Protein AF-0000000076070068 (afdb_homodimer)

InterPro domains:
  IPR001902 SLC26A/SulP transporter [PTHR11814] (1-455)
  IPR002645 STAS domain [PF01740] (299-449)
  IPR002645 STAS domain [PS50801] (297-455)
  IPR011547 SLC26A/SulP transporter domain [PF00916] (12-247)
  IPR036513 STAS domain superfamily [G3DSA:3.30.750.24] (281-458)
  IPR036513 STAS domain superfamily [SSF52091] (298-450)

pLDDT: mean 74.79, std 18.37, range [27.09, 94.5]

Foldseek 3Di:
DQPDDDDQDDFFQRLVVSVVRCVVCVVVGQPLLVVLLVVLLCVLLVVVVCCVVVVPPPVALDPVLVVSQLVQLVCCVVVVCCVPRVFDAPAAQAADAADFADADCVCPPVCPVVVVLVLLLQLVQQVVLCCLLCVPVVDDDDSVVVSVVLVVVCVVCSRRPDDRDHDDNLVSLSCVVSVPDDPVVVVVVVVVVNCCRHPVVVSRNSGGVSSVVSSSVSSCVVVVCVVVCLVVLCVVDVLSNVLVVQLVVSCNRTRNSRSSVSSVVSVVVSVLVCQQVWAKAKFAAQDFDSPSDRVVLPDVRHHDLAEIEMETQEACEPSHLVVVVVNCCVRAPFLVLLVVLVPPDDCPVPDDDDDLVCVLAPPCDPPDDTPSCVVSSSNPNYAEYEYECQNHPAYDPSNLVSVLVRQVRCVVSNHHYAYECDDPRHVVRCVVNCVCVVPPPVRYYHHPVVNVCVVPVVPPDDHRPPDDPVVSVVD/DQPDDDDQDDFFQRLVVSVVRCVVCSVVGQVLLVVLLVVLLCVLLVVVVCCVVVVPPPVALDPVLVVSQLVQLVCCVVVVCCVPRVFDAPAAQAADAAQFADADCVVPPVCPVVVVLVLLLQLVQQVVLCCLLCVPVVDDDDSVVVSVVLVVVCVVCSRRVDDRDHDDNLVSQSCVVSVPDDPVVVVVVVVVVNVCRHPVVVSRNSGGVSSVVSSSVSSCVVVVCVVVCLVVLCVVDVLSNVLVVQLVVSCNRTRNSRSVVSSVVSVVVSVLVCLQVWAKFKFAAQFFDRPRDRVVLPDVRHHDLAEIEMETQEAQEPSHLVVVVVNCCVRQPFLVLLVVLVPLDDCPVPDDDDDLVCVLAAPCDPPDHGPSCVVSSSNPNYAEYEYECQNHPAYDPSNLVSVLVRQVRCVVSNHHYAYECDDPRHVVRCVVNCVCVVPPPVRYYHHPVVNVCVVPVVPPPRHNPDDDPVVSVVD

Radius of gyration: 36.76 Å; Cα contacts (8 Å, |Δi|>4): 1183; chains: 2; bounding box: 88×101×94 Å

Secondary structure (DSSP, 8-state):
-----PPPPPSTTHHHHHHHHHHHTGGG--HHHHHHHHHHHHHHHHHHHHHHHTT---SS---HHHHHHHHHHHHHHHHTHHHHH---B------SPPPP-PPP-TTHHHHHHHHHHHHHHHHHHHHHHHHHHHHHHT----HHHHHHHHHHHHHHHGGGTPPPP---HHHHHHHHHTT--STHHHHHHHHHHHHIIIIIGGGGGG-BHHHHHHHHHHHTHHHHGGGGGHHHHHHH-HHHHHHHHHHHHHHHHT-HHHHHHHHHHHHHHHHHHHHHSPPEEEEEEETTEEE---TTS----B--TTEEEEEESS-B-TTTHHHHHHHHHHHS--HHHHHHHHTS--GGGS-S---TTHHHH----SSS-----HHHHHHHH--EEEEE-TT---B-HHHHHHHHHHHHHHHHTT-EEEEES--HHHHHHHHHTTHHHHS-GGGEESSHHHHHHHH-GGGG-S------HHHHHT-/-----PPPPPSTTHHHHHHHHHHHTGGG--HHHHHHHHHHHHHHHHHHHHHHHTT---SS---HHHHHHHHHHHHHHHHTHHHHH---B------SPPPP-PPP-TTHHHHHHHHHHHHHHHHHHHHHHHHHHHHHHT----HHHHHHHHHHHHHHHGGGTPPPP---HHHHHHHHHTT--STHHHHHHHHHHHHIIIIIGGGGGG-BHHHHHHHHHHHTHHHHGGGGGHHHHHHH-HHHHHHHHHHHHHHHHT-HHHHHHHHHHHHHHHHHHHHHSPPEEEEEEETTEEE---TTS----B--TTEEEEEESS-B-TTTHHHHHHHHHHHS--HHHHHHHHTS--GGGS-S---TTSTTT----SSS-----HHHHHHHH--EEEEE-TT---B-HHHHHHHHHHHHHHHHTT-EEEEES--HHHHHHHHHTTHHHHS-GGGEESSHHHHHHHH-GGGG-S------HHHHHT-

Organism: Mytilus edulis (NCBI:txid6550)

Nearest PDB structures (foldseek):
  7v75-assembly1_A-2  TM=8.461E-01  e=2.800E-29  Homo sapiens
  8sh3-assembly1_C  TM=8.702E-01  e=3.442E-26  Sus scrofa
  8opq-assembly1_B  TM=8.425E-01  e=1.934E-25  Homo sapiens
  7ch1-assembly1_B  TM=8.127E-01  e=8.816E-25  Homo sapiens
  7xuh-assembly1_A  TM=8.187E-01  e=2.382E-24  Homo sapiens

Solvent-accessible surface area (backbone atoms only — not comparable to full-atom values): 51352 Å² total; per-residue (Å²): 63,45,68,64,87,71,78,84,62,83,62,80,21,28,55,50,51,50,48,50,49,47,62,70,46,50,84,62,46,31,65,45,18,36,49,46,11,52,53,47,32,51,53,52,53,50,48,50,51,48,40,64,70,56,60,57,67,55,92,62,70,71,63,58,67,58,53,51,49,52,50,42,22,51,47,28,59,76,61,36,32,47,80,74,47,61,30,53,47,61,38,89,53,80,68,59,82,76,73,73,42,82,72,81,68,83,68,45,78,79,40,46,64,57,48,52,52,48,52,50,50,33,48,49,46,36,53,52,42,47,48,64,59,19,70,78,64,76,51,86,77,62,64,69,59,50,50,52,52,52,51,51,50,49,59,59,35,42,27,54,76,51,71,89,76,58,65,52,57,41,60,54,47,48,38,50,74,57,62,61,84,58,76,59,58,55,55,53,51,50,51,50,49,52,45,28,33,66,72,46,31,70,66,50,25,39,27,44,46,16,44,55,45,23,52,49,54,60,37,40,51,66,64,56,52,56,62,71,47,45,65,41,31,45,57,31,29,56,62,55,33,49,32,52,49,50,22,52,51,34,27,51,52,32,27,60,72,58,7,52,52,49,27,51,52,43,50,53,50,43,56,56,50,51,44,50,66,38,56,66,34,51,44,31,44,21,94,46,46,84,41,79,29,51,73,85,53,71,59,77,32,52,64,53,65,38,45,47,35,38,32,42,48,29,49,33,25,72,87,24,22,66,54,48,52,51,43,48,40,72,77,39,71,44,44,69,54,33,56,62,48,62,68,48,81,73,60,80,80,56,81,89,77,75,53,86,74,51,56,50,70,62,64,71,67,87,77,59,87,76,73,76,42,58,64,51,45,49,35,66,46,44,41,34,38,34,40,36,27,53,32,24,57,39,46,33,71,52,17,50,51,46,50,52,49,52,46,51,49,27,44,74,62,64,26,48,68,30,39,16,33,58,36,71,58,30,50,46,19,40,55,47,65,46,49,55,78,80,36,67,70,83,36,55,32,68,36,67,63,56,44,46,39,72,74,39,70,82,70,71,74,71,77,56,61,84,77,61,68,69,71,58,69,74,100,64,43,66,64,88,73,78,86,64,83,62,81,22,30,56,48,51,50,50,51,50,47,63,71,46,51,82,60,46,32,65,43,18,36,49,47,13,50,52,48,33,50,53,53,54,49,47,50,51,48,42,65,69,56,61,57,67,56,89,65,68,72,64,58,67,58,52,50,50,52,49,43,22,52,48,27,59,76,60,37,32,48,80,74,47,61,29,55,46,62,39,88,51,80,70,62,81,76,74,73,42,82,71,81,68,83,68,44,77,79,40,46,64,58,48,51,53,49,52,48,49,34,48,50,45,36,51,51,41,47,49,63,59,19,70,78,64,75,52,85,78,61,65,68,58,49,50,52,52,50,51,51,51,48,59,59,33,40,27,52,76,50,72,91,76,59,66,51,58,42,59,53,46,49,38,51,74,58,61,62,84,58,75,59,59,56,55,52,50,50,51,49,48,52,44,27,34,66,72,47,32,69,67,50,24,40,27,44,46,17,44,56,45,22,52,50,54,61,38,40,52,66,63,56,52,55,62,71,46,46,63,41,30,45,56,32,30,55,62,55,32,48,32,52,48,50,21,51,51,36,25,52,51,34,28,59,70,59,8,52,51,49,27,52,53,42,50,52,48,43,58,56,50,50,44,50,66,38,56,65,32,51,47,30,43,21,93,43,47,86,41,79,28,52,72,87,53,71,59,79,31,52,63,53,65,40,46,46,36,38,33,42,47,29,48,34,24,72,87,22,22,66,52,48,52,50,44,48,39,72,76,40,71,44,46,69,54,33,55,60,50,64,67,47,78,72,61,80,81,56,83,91,78,79,54,85,75,54,54,49,69,61,57,65,65,90,79,64,70,69,77,71,42,58,65,53,48,48,36,66,47,44,40,34,39,34,41,36,26,54,32,26,56,42,45,34,71,52,16,48,51,43,52,52,49,52,47,51,48,28,45,75,63,65,26,48,66,31,38,17,32,59,35,71,57,32,50,47,19,41,54,46,64,45,48,53,79,80,37,70,70,82,38,55,32,68,36,66,63,57,44,44,38,72,74,39,69,81,69,71,76,71,77,56,58,85,78,65,70,70,73,58,70,74,102

Sequence (950 aa):
MLGIQVLPRFGAGRLVYMYVDLFTEIKMTVLGDLTIALVTLVIILTYRIISNRYKIHLKFPIPLELLIVAIGIVASYFGKLESNYDVSVLGEVPVGFPIPSVPTFQRGSNMVTDCLIMALIIFIICVSTARTAGKKEKQYTDYNQELIAYGLCHVFSSFFSCFPQATSPPRTMTLKHLRAKTTFHAIFTVLIMALVILWIGQVFEFLPMAMIGAIVVASMTDLFTQFSELPKYWKVNRFDFFTWMITFLVSIFADLDYGSVTGIVFSFLSVVVQHQVAKGRTIGFSDKESVTFDEKRRIHVKEFPSVKVFMFDAPIIFANAEIFKDKLYRHVPKPQIKTEAVRLPSIDSVGSRTNESDYCDNLKVNGHVHVKNDKICSVAKLKHVVIDCQKVNYVDISGIDVLTEVMREYKEVEINVYFVNCSTRVRDALQASGFFTSFPKDHIFYDVFDALFAIDNSFLGTPLKISTVEEITKLMLGIQVLPRFGAGRLVYMYVDLFTEIKMTVLGDLTIALVTLVIILTYRIISNRYKIHLKFPIPLELLIVAIGIVASYFGKLESNYDVSVLGEVPVGFPIPSVPTFQRGSNMVTDCLIMALIIFIICVSTARTAGKKEKQYTDYNQELIAYGLCHVFSSFFSCFPQATSPPRTMTLKHLRAKTTFHAIFTVLIMALVILWIGQVFEFLPMAMIGAIVVASMTDLFTQFSELPKYWKVNRFDFFTWMITFLVSIFADLDYGSVTGIVFSFLSVVVQHQVAKGRTIGFSDKESVTFDEKRRIHVKEFPSVKVFMFDAPIIFANAEIFKDKLYRHVPKPQIKTEAVRLPSIDSVGSRTNESDYCDNLKVNGHVHVKNDKICSVAKLKHVVIDCQKVNYVDISGIDVLTEVMREYKEVEINVYFVNCSTRVRDALQASGFFTSFPKDHIFYDVFDALFAIDNSFLGTPLKISTVEEITKL

Structure (mmCIF, N/CA/C/O backbone):
data_AF-0000000076070068-model_v1
#
loop_
_entity.id
_entity.type
_entity.pdbx_description
1 polymer 'STAS domain-containing protein'
#
loop_
_atom_site.group_PDB
_atom_site.id
_atom_site.type_symbol
_atom_site.label_atom_id
_atom_site.label_alt_id
_atom_site.label_comp_id
_atom_site.label_asym_id
_atom_site.label_entity_id
_atom_site.label_seq_id
_atom_site.pdbx_PDB_ins_code
_atom_site.Cartn_x
_atom_site.Cartn_y
_atom_site.Cartn_z
_atom_site.occupancy
_atom_site.B_iso_or_equiv
_atom_site.auth_seq_id
_atom_site.auth_comp_id
_atom_site.auth_asym_id
_atom_site.auth_atom_id
_atom_site.pdbx_PDB_model_num
ATOM 1 N N . MET A 1 1 ? -28.891 31.875 5.887 1 74.88 1 MET A N 1
ATOM 2 C CA . MET A 1 1 ? -28.562 33.25 5.469 1 74.88 1 MET A CA 1
ATOM 3 C C . MET A 1 1 ? -29.641 33.812 4.555 1 74.88 1 MET A C 1
ATOM 5 O O . MET A 1 1 ? -29.906 35 4.574 1 74.88 1 MET A O 1
ATOM 9 N N . LEU A 1 2 ? -30.344 32.875 3.76 1 76 2 LEU A N 1
ATOM 10 C CA . LEU A 1 2 ? -31.328 33.344 2.785 1 76 2 LEU A CA 1
ATOM 11 C C . LEU A 1 2 ? -32.75 33.188 3.338 1 76 2 LEU A C 1
ATOM 13 O O . LEU A 1 2 ? -33.688 33.719 2.756 1 76 2 LEU A O 1
ATOM 17 N N . GLY A 1 3 ? -32.844 32.562 4.523 1 73.38 3 GLY A N 1
ATOM 18 C CA . GLY A 1 3 ? -34.156 32.375 5.137 1 73.38 3 GLY A CA 1
ATOM 19 C C . GLY A 1 3 ? -35 31.344 4.422 1 73.38 3 GLY A C 1
ATOM 20 O O . GLY A 1 3 ? -36.25 31.359 4.531 1 73.38 3 GLY A O 1
ATOM 21 N N . ILE A 1 4 ? -34.375 30.531 3.496 1 74.69 4 ILE A N 1
ATOM 22 C CA . ILE A 1 4 ? -35.094 29.531 2.734 1 74.69 4 ILE A CA 1
ATOM 23 C C . ILE A 1 4 ? -35.031 28.188 3.467 1 74.69 4 ILE A C 1
ATOM 25 O O . ILE A 1 4 ? -34 27.812 4.008 1 74.69 4 ILE A O 1
ATOM 29 N N . GLN A 1 5 ? -36.188 27.609 3.648 1 72.31 5 GLN A N 1
ATOM 30 C CA . GLN A 1 5 ? -36.219 26.281 4.25 1 72.31 5 GLN A CA 1
ATOM 31 C C . GLN A 1 5 ? -36.062 25.188 3.191 1 72.31 5 GLN A C 1
ATOM 33 O O . GLN A 1 5 ? -36.906 25.031 2.307 1 72.31 5 GLN A O 1
ATOM 38 N N . VAL A 1 6 ? -34.906 24.672 3.059 1 68.94 6 VAL A N 1
ATOM 39 C CA . VAL A 1 6 ? -34.656 23.594 2.115 1 68.94 6 VAL A CA 1
ATOM 40 C C . VAL A 1 6 ? -34.812 22.25 2.822 1 68.94 6 VAL A C 1
ATOM 42 O O . VAL A 1 6 ? -34.344 22.078 3.963 1 68.94 6 VAL A O 1
ATOM 45 N N . LEU A 1 7 ? -35.625 21.391 2.27 1 67.44 7 LEU A N 1
ATOM 46 C CA . LEU A 1 7 ? -35.812 20.062 2.836 1 67.44 7 LEU A CA 1
ATOM 47 C C . LEU A 1 7 ? -34.531 19.25 2.746 1 67.44 7 LEU A C 1
ATOM 49 O O . LEU A 1 7 ? -33.875 19.266 1.72 1 67.44 7 LEU A O 1
ATOM 53 N N . PRO A 1 8 ? -34.188 18.719 3.861 1 68.44 8 PRO A N 1
ATOM 54 C CA . PRO A 1 8 ? -32.969 17.906 3.854 1 68.44 8 PRO A CA 1
ATOM 55 C C . PRO A 1 8 ? -33.062 16.672 2.977 1 68.44 8 PRO A C 1
ATOM 57 O O . PRO A 1 8 ? -34.094 15.984 2.998 1 68.44 8 PRO A O 1
ATOM 60 N N . ARG A 1 9 ? -32.219 16.625 1.947 1 70.25 9 ARG A N 1
ATOM 61 C CA . ARG A 1 9 ? -32.188 15.438 1.11 1 70.25 9 ARG A CA 1
ATOM 62 C C . ARG A 1 9 ? -31.141 14.445 1.632 1 70.25 9 ARG A C 1
ATOM 64 O O . ARG A 1 9 ? -30.141 14.844 2.232 1 70.25 9 ARG A O 1
ATOM 71 N N . PHE A 1 10 ? -31.609 13.195 1.691 1 68.56 10 PHE A N 1
ATOM 72 C CA . PHE A 1 10 ? -30.719 12.148 2.174 1 68.56 10 PHE A CA 1
ATOM 73 C C . PHE A 1 10 ? -30.172 11.328 1.012 1 68.56 10 PHE A C 1
ATOM 75 O O . PHE A 1 10 ? -30.812 11.211 -0.031 1 68.56 10 PHE A O 1
ATOM 82 N N . GLY A 1 11 ? -28.891 10.977 1.1 1 67.06 11 GLY A N 1
ATOM 83 C CA . GLY A 1 11 ? -28.328 10.086 0.098 1 67.06 11 GLY A CA 1
ATOM 84 C C . GLY A 1 11 ? -27.141 10.68 -0.627 1 67.06 11 GLY A C 1
ATOM 85 O O . GLY A 1 11 ? -26.609 11.727 -0.228 1 67.06 11 GLY A O 1
ATOM 86 N N . ALA A 1 12 ? -26.734 9.961 -1.638 1 73.44 12 ALA A N 1
ATOM 87 C CA . ALA A 1 12 ? -25.609 10.398 -2.477 1 73.44 12 ALA A CA 1
ATOM 88 C C . ALA A 1 12 ? -25.984 11.641 -3.281 1 73.44 12 ALA A C 1
ATOM 90 O O . ALA A 1 12 ? -27.078 11.727 -3.836 1 73.44 12 ALA A O 1
ATOM 91 N N . GLY A 1 13 ? -25.172 12.773 -3.223 1 77 13 GLY A N 1
ATOM 92 C CA . GLY A 1 13 ? -25.375 14 -3.979 1 77 13 GLY A CA 1
ATOM 93 C C . GLY A 1 13 ? -26.188 15.031 -3.225 1 77 13 GLY A C 1
ATOM 94 O O . GLY A 1 13 ? -26.781 15.93 -3.834 1 77 13 GLY A O 1
ATOM 95 N N . ARG A 1 14 ? -26.375 14.805 -2.023 1 78.25 14 ARG A N 1
ATOM 96 C CA . ARG A 1 14 ? -27.203 15.664 -1.194 1 78.25 14 ARG A CA 1
ATOM 97 C C . ARG A 1 14 ? -26.828 17.125 -1.368 1 78.25 14 ARG A C 1
ATOM 99 O O . ARG A 1 14 ? -27.703 17.984 -1.478 1 78.25 14 ARG A O 1
ATOM 106 N N . LEU A 1 15 ? -25.609 17.359 -1.423 1 80.5 15 LEU A N 1
ATOM 107 C CA . LEU A 1 15 ? -25.156 18.75 -1.539 1 80.5 15 LEU A CA 1
ATOM 108 C C . LEU A 1 15 ? -25.547 19.344 -2.885 1 80.5 15 LEU A C 1
ATOM 110 O O . LEU A 1 15 ? -25.953 20.5 -2.959 1 80.5 15 LEU A O 1
ATOM 114 N N . VAL A 1 16 ? -25.422 18.547 -3.846 1 79.81 16 VAL A N 1
ATOM 115 C CA . VAL A 1 16 ? -25.781 19.016 -5.18 1 79.81 16 VAL A CA 1
ATOM 116 C C . VAL A 1 16 ? -27.281 19.328 -5.234 1 79.81 16 VAL A C 1
ATOM 118 O O . VAL A 1 16 ? -27.688 20.375 -5.758 1 79.81 16 VAL A O 1
ATOM 121 N N . TYR A 1 17 ? -27.984 18.438 -4.648 1 79.75 17 TYR A N 1
ATOM 122 C CA . TYR A 1 17 ? -29.438 18.656 -4.641 1 79.75 17 TYR A CA 1
ATOM 123 C C . TYR A 1 17 ? -29.797 19.875 -3.789 1 79.75 17 TYR A C 1
ATOM 125 O O . TYR A 1 17 ? -30.719 20.609 -4.113 1 79.75 17 TYR A O 1
ATOM 133 N N . MET A 1 18 ? -29.078 20.016 -2.719 1 80.44 18 MET A N 1
ATOM 134 C CA . MET A 1 18 ? -29.312 21.188 -1.867 1 80.44 18 MET A CA 1
ATOM 135 C C . MET A 1 18 ? -29.062 22.484 -2.633 1 80.44 18 MET A C 1
ATOM 137 O O . MET A 1 18 ? -29.812 23.438 -2.506 1 80.44 18 MET A O 1
ATOM 141 N N . TYR A 1 19 ? -28.078 22.453 -3.445 1 81.69 19 TYR A N 1
ATOM 142 C CA . TYR A 1 19 ? -27.766 23.641 -4.227 1 81.69 19 TYR A CA 1
ATOM 143 C C . TYR A 1 19 ? -28.812 23.875 -5.301 1 81.69 19 TYR A C 1
ATOM 145 O O . TYR A 1 19 ? -29.188 25.016 -5.57 1 81.69 19 TYR A O 1
ATOM 153 N N . VAL A 1 20 ? -29.203 22.797 -5.863 1 81.69 20 VAL A N 1
ATOM 154 C CA . VAL A 1 20 ? -30.25 22.938 -6.875 1 81.69 20 VAL A CA 1
ATOM 155 C C . VAL A 1 20 ? -31.516 23.5 -6.238 1 81.69 20 VAL A C 1
ATOM 157 O O . VAL A 1 20 ? -32.156 24.391 -6.793 1 81.69 20 VAL A O 1
ATOM 160 N N . ASP A 1 21 ? -31.797 23 -5.102 1 81.19 21 ASP A N 1
ATOM 161 C CA . ASP A 1 21 ? -32.969 23.484 -4.391 1 81.19 21 ASP A CA 1
ATOM 162 C C . ASP A 1 21 ? -32.812 24.953 -3.988 1 81.19 21 ASP A C 1
ATOM 164 O O . ASP A 1 21 ? -33.75 25.734 -4.07 1 81.19 21 ASP A O 1
ATOM 168 N N . LEU A 1 22 ? -31.703 25.297 -3.58 1 82.12 22 LEU A N 1
ATOM 169 C CA . LEU A 1 22 ? -31.422 26.656 -3.16 1 82.12 22 LEU A CA 1
ATOM 170 C C . LEU A 1 22 ? -31.562 27.625 -4.332 1 82.12 22 LEU A C 1
ATOM 172 O O . LEU A 1 22 ? -32.156 28.703 -4.184 1 82.12 22 LEU A O 1
ATOM 176 N N . PHE A 1 23 ? -31.094 27.203 -5.441 1 85.31 23 PHE A N 1
ATOM 177 C CA . PHE A 1 23 ? -31.141 28.094 -6.598 1 85.31 23 PHE A CA 1
ATOM 178 C C . PHE A 1 23 ? -32.562 28.156 -7.176 1 85.31 23 PHE A C 1
ATOM 180 O O . PHE A 1 23 ? -32.969 29.172 -7.727 1 85.31 23 PHE A O 1
ATOM 187 N N . THR A 1 24 ? -33.219 27.062 -7.027 1 81.94 24 THR A N 1
ATOM 188 C CA . THR A 1 24 ? -34.594 27.047 -7.508 1 81.94 24 THR A CA 1
ATOM 189 C C . THR A 1 24 ? -35.5 27.922 -6.621 1 81.94 24 THR A C 1
ATOM 191 O O . THR A 1 24 ? -36.406 28.578 -7.109 1 81.94 24 THR A O 1
ATOM 194 N N . GLU A 1 25 ? -35.156 27.938 -5.359 1 82.94 25 GLU A N 1
ATOM 195 C CA . GLU A 1 25 ? -35.969 28.688 -4.422 1 82.94 25 GLU A CA 1
ATOM 196 C C . GLU A 1 25 ? -35.375 30.047 -4.094 1 82.94 25 GLU A C 1
ATOM 198 O O . GLU A 1 25 ? -35.719 30.688 -3.102 1 82.94 25 GLU A O 1
ATOM 203 N N . ILE A 1 26 ? -34.5 30.484 -4.871 1 84.56 26 ILE A N 1
ATOM 204 C CA . ILE A 1 26 ? -33.75 31.703 -4.598 1 84.56 26 ILE A CA 1
ATOM 205 C C . ILE A 1 26 ? -34.719 32.875 -4.574 1 84.56 26 ILE A C 1
ATOM 207 O O . ILE A 1 26 ? -34.5 33.875 -3.871 1 84.56 26 ILE A O 1
ATOM 211 N N . LYS A 1 27 ? -35.875 32.75 -5.23 1 81.81 27 LYS A N 1
ATOM 212 C CA . LYS A 1 27 ? -36.844 33.812 -5.309 1 81.81 27 LYS A CA 1
ATOM 213 C C . LYS A 1 27 ? -37.594 34 -3.979 1 81.81 27 LYS A C 1
ATOM 215 O O . LYS A 1 27 ? -38.125 35.062 -3.707 1 81.81 27 LYS A O 1
ATOM 220 N N . MET A 1 28 ? -37.5 33 -3.137 1 82.25 28 MET A N 1
ATOM 221 C CA . MET A 1 28 ? -38.188 33.062 -1.851 1 82.25 28 MET A CA 1
ATOM 222 C C . MET A 1 28 ? -37.281 33.656 -0.776 1 82.25 28 MET A C 1
ATOM 224 O O . MET A 1 28 ? -37.594 33.562 0.415 1 82.25 28 MET A O 1
ATOM 228 N N . THR A 1 29 ? -36.25 34.25 -1.244 1 87.5 29 THR A N 1
ATOM 229 C CA . THR A 1 29 ? -35.312 34.844 -0.298 1 87.5 29 THR A CA 1
ATOM 230 C C . THR A 1 29 ? -35.938 36 0.461 1 87.5 29 THR A C 1
ATOM 232 O O . THR A 1 29 ? -36.625 36.844 -0.132 1 87.5 29 THR A O 1
ATOM 235 N N . VAL A 1 30 ? -35.812 35.938 1.804 1 88 30 VAL A N 1
ATOM 236 C CA . VAL A 1 30 ? -36.281 37.031 2.652 1 88 30 VAL A CA 1
ATOM 237 C C . VAL A 1 30 ? -35.25 38.125 2.717 1 88 30 VAL A C 1
ATOM 239 O O . VAL A 1 30 ? -34.125 37.906 3.205 1 88 30 VAL A O 1
ATOM 242 N N . LEU A 1 31 ? -35.531 39.25 2.291 1 88.81 31 LEU A N 1
ATOM 243 C CA . LEU A 1 31 ? -34.594 40.344 2.188 1 88.81 31 LEU A CA 1
ATOM 244 C C . LEU A 1 31 ? -34.062 40.75 3.561 1 88.81 31 LEU A C 1
ATOM 246 O O . LEU A 1 31 ? -32.906 41.156 3.684 1 88.81 31 LEU A O 1
ATOM 250 N N . GLY A 1 32 ? -34.938 40.594 4.551 1 89.06 32 GLY A N 1
ATOM 251 C CA . GLY A 1 32 ? -34.469 40.875 5.906 1 89.06 32 GLY A CA 1
ATOM 252 C C . GLY A 1 32 ? -33.344 39.969 6.363 1 89.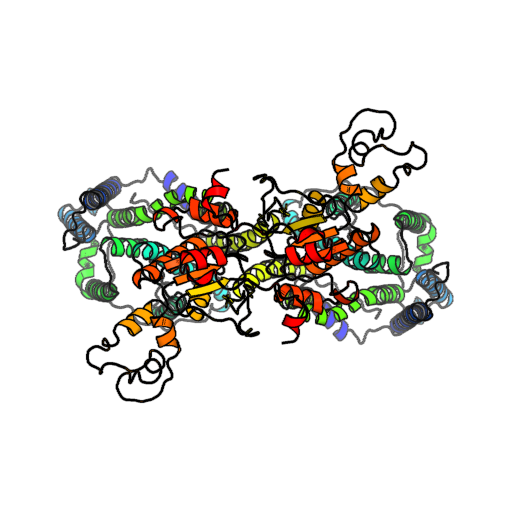06 32 GLY A C 1
ATOM 253 O O . GLY A 1 32 ? -32.344 40.438 6.875 1 89.06 32 GLY A O 1
ATOM 254 N N . ASP A 1 33 ? -33.531 38.75 6.094 1 91.81 33 ASP A N 1
ATOM 255 C CA . ASP A 1 33 ? -32.531 37.781 6.473 1 91.81 33 ASP A CA 1
ATOM 256 C C . ASP A 1 33 ? -31.234 37.969 5.68 1 91.81 33 ASP A C 1
ATOM 258 O O . ASP A 1 33 ? -30.125 37.906 6.238 1 91.81 33 ASP A O 1
ATOM 262 N N . LEU A 1 34 ? -31.359 38.219 4.449 1 91.56 34 LEU A N 1
ATOM 263 C CA . LEU A 1 34 ? -30.203 38.438 3.592 1 91.56 34 LEU A CA 1
ATOM 264 C C . LEU A 1 34 ? -29.406 39.656 4.047 1 91.56 34 LEU A C 1
ATOM 266 O O . LEU A 1 34 ? -28.172 39.625 4.078 1 91.56 34 LEU A O 1
ATOM 270 N N . THR A 1 35 ? -30.109 40.719 4.379 1 92.38 35 THR A N 1
ATOM 271 C CA . THR A 1 35 ? -29.469 41.938 4.82 1 92.38 35 THR A CA 1
ATOM 272 C C . THR A 1 35 ? -28.719 41.719 6.133 1 92.38 35 THR A C 1
ATOM 274 O O . THR A 1 35 ? -27.578 42.156 6.289 1 92.38 35 THR A O 1
ATOM 277 N N . ILE A 1 36 ? -29.328 41.062 7.004 1 92.06 36 ILE A N 1
ATOM 278 C CA . ILE A 1 36 ? -28.719 40.781 8.297 1 92.06 36 ILE A CA 1
ATOM 279 C C . ILE A 1 36 ? -27.484 39.906 8.102 1 92.06 36 ILE A C 1
ATOM 281 O O . ILE A 1 36 ? -26.438 40.156 8.711 1 92.06 36 ILE A O 1
ATOM 285 N N . ALA A 1 37 ? -27.594 38.938 7.297 1 93.31 37 ALA A N 1
ATOM 286 C CA . ALA A 1 37 ? -26.484 38.031 7.027 1 93.31 37 ALA A CA 1
ATOM 287 C C . ALA A 1 37 ? -25.312 38.781 6.395 1 93.31 37 ALA A C 1
ATOM 289 O O . ALA A 1 37 ? -24.172 38.625 6.812 1 93.31 37 ALA A O 1
ATOM 290 N N . LEU A 1 38 ? -25.594 39.594 5.434 1 94 38 LEU A N 1
ATOM 291 C CA . LEU A 1 38 ? -24.547 40.312 4.719 1 94 38 LEU A CA 1
ATOM 292 C C . LEU A 1 38 ? -23.859 41.312 5.637 1 94 38 LEU A C 1
ATOM 294 O O . LEU A 1 38 ? -22.641 41.469 5.609 1 94 38 LEU A O 1
ATOM 298 N N . VAL A 1 39 ? -24.719 42 6.414 1 93.44 39 VAL A N 1
ATOM 299 C CA . VAL A 1 39 ? -24.172 43 7.336 1 93.44 39 VAL A CA 1
ATOM 300 C C . VAL A 1 39 ? -23.281 42.312 8.367 1 93.44 39 VAL A C 1
ATOM 302 O O . VAL A 1 39 ? -22.172 42.781 8.656 1 93.44 39 VAL A O 1
ATOM 305 N N . THR A 1 40 ? -23.797 41.219 8.867 1 92.62 40 THR A N 1
ATOM 306 C CA . THR A 1 40 ? -23.031 40.469 9.844 1 92.62 40 THR A CA 1
ATOM 307 C C . THR A 1 40 ? -21.734 39.969 9.227 1 92.62 40 THR A C 1
ATOM 309 O O . THR A 1 40 ? -20.672 40.094 9.836 1 92.62 40 THR A O 1
ATOM 312 N N . LEU A 1 41 ? -21.781 39.438 8.102 1 92.69 41 LEU A N 1
ATOM 313 C CA . LEU A 1 41 ? -20.609 38.906 7.41 1 92.69 41 LEU A CA 1
ATOM 314 C C . LEU A 1 41 ? -19.578 40 7.164 1 92.69 41 LEU A C 1
ATOM 316 O O . LEU A 1 41 ? -18.375 39.781 7.402 1 92.69 41 LEU A O 1
ATOM 320 N N . VAL A 1 42 ? -19.984 41.125 6.672 1 93.31 42 VAL A N 1
ATOM 321 C CA . VAL A 1 42 ? -19.094 42.219 6.355 1 93.31 42 VAL A CA 1
ATOM 322 C C . VAL A 1 42 ? -18.391 42.719 7.625 1 93.31 42 VAL A C 1
ATOM 324 O O . VAL A 1 42 ? -17.188 43 7.617 1 93.31 42 VAL A O 1
ATOM 327 N N . ILE A 1 43 ? -19.141 42.812 8.719 1 91.94 43 ILE A N 1
ATOM 328 C CA . ILE A 1 43 ? -18.578 43.312 9.977 1 91.94 43 ILE A CA 1
ATOM 329 C C . ILE A 1 43 ? -17.5 42.344 10.469 1 91.94 43 ILE A C 1
ATOM 331 O O . ILE A 1 43 ? -16.406 42.75 10.82 1 91.94 43 ILE A O 1
ATOM 335 N N . ILE A 1 44 ? -17.812 41.094 10.438 1 87.75 44 ILE A N 1
ATOM 336 C CA . ILE A 1 44 ? -16.891 40.094 10.945 1 87.75 44 ILE A CA 1
ATOM 337 C C . ILE A 1 44 ? -15.648 40 10.055 1 87.75 44 ILE A C 1
ATOM 339 O O . ILE A 1 44 ? -14.516 40 10.547 1 87.75 44 ILE A O 1
ATOM 343 N N . LEU A 1 45 ? -15.82 39.938 8.789 1 88.12 45 LEU A N 1
ATOM 344 C CA . LEU A 1 45 ? -14.711 39.844 7.852 1 88.12 45 LEU A CA 1
ATOM 345 C C . LEU A 1 45 ? -13.82 41.094 7.918 1 88.12 45 LEU A C 1
ATOM 347 O O . LEU A 1 45 ? -12.594 41 7.844 1 88.12 45 LEU A O 1
ATOM 351 N N . THR A 1 46 ? -14.422 42.281 7.988 1 88.06 46 THR A N 1
ATOM 352 C CA . THR A 1 46 ? -13.672 43.531 8.094 1 88.06 46 THR A CA 1
ATOM 353 C C . THR A 1 46 ? -12.859 43.562 9.383 1 88.06 46 THR A C 1
ATOM 355 O O . THR A 1 46 ? -11.711 44.031 9.391 1 88.06 46 THR A O 1
ATOM 358 N N . TYR A 1 47 ? -13.469 43.156 10.398 1 82.94 47 TYR A N 1
ATOM 359 C CA . TYR A 1 47 ? -12.758 43.094 11.672 1 82.94 47 TYR A CA 1
ATOM 360 C C . TYR A 1 47 ? -11.555 42.188 11.578 1 82.94 47 TYR A C 1
ATOM 362 O O . TYR A 1 47 ? -10.477 42.5 12.094 1 82.94 47 TYR A O 1
ATOM 370 N N . ARG A 1 48 ? -11.719 41.094 11.016 1 79.31 48 ARG A N 1
ATOM 371 C CA . ARG A 1 48 ? -10.641 40.125 10.867 1 79.31 48 ARG A CA 1
ATOM 372 C C . ARG A 1 48 ? -9.5 40.688 10.039 1 79.31 48 ARG A C 1
ATOM 374 O O . ARG A 1 48 ? -8.328 40.469 10.359 1 79.31 48 ARG A O 1
ATOM 381 N N . ILE A 1 49 ? -9.828 41.375 9.008 1 80.81 49 ILE A N 1
ATOM 382 C CA . ILE A 1 49 ? -8.828 41.969 8.125 1 80.81 49 ILE A CA 1
ATOM 383 C C . ILE A 1 49 ? -8.062 43.062 8.875 1 80.81 49 ILE A C 1
ATOM 385 O O . ILE A 1 49 ? -6.832 43.125 8.797 1 80.81 49 ILE A O 1
ATOM 389 N N . ILE A 1 50 ? -8.75 43.781 9.586 1 79.38 50 ILE A N 1
ATOM 390 C CA . ILE A 1 50 ? -8.148 44.875 10.32 1 79.38 50 ILE A CA 1
ATOM 391 C C . ILE A 1 50 ? -7.281 44.344 11.453 1 79.38 50 ILE A C 1
ATOM 393 O O . ILE A 1 50 ? -6.176 44.812 11.695 1 79.38 50 ILE A O 1
ATOM 397 N N . SER A 1 51 ? -7.832 43.375 12.109 1 75.38 51 SER A N 1
ATOM 398 C CA . SER A 1 51 ? -7.094 42.781 13.219 1 75.38 51 SER A CA 1
ATOM 399 C C . SER A 1 51 ? -5.805 42.125 12.727 1 75.38 51 SER A C 1
ATOM 401 O O . SER A 1 51 ? -4.777 42.188 13.406 1 75.38 51 SER A O 1
ATOM 403 N N . ASN A 1 52 ? -5.859 41.438 11.633 1 72.44 52 ASN A N 1
ATOM 404 C CA . ASN A 1 52 ? -4.688 40.781 11.062 1 72.44 52 ASN A CA 1
ATOM 405 C C . ASN A 1 52 ? -3.67 41.812 10.555 1 72.44 52 ASN A C 1
ATOM 407 O O . ASN A 1 52 ? -2.461 41.594 10.68 1 72.44 52 ASN A O 1
ATOM 411 N N . ARG A 1 53 ? -4.191 42.75 9.914 1 68.31 53 ARG A N 1
ATOM 412 C CA . ARG A 1 53 ? -3.314 43.781 9.336 1 68.31 53 ARG A CA 1
ATOM 413 C C . ARG A 1 53 ? -2.668 44.625 10.422 1 68.31 53 ARG A C 1
ATOM 415 O O . ARG A 1 53 ? -1.482 44.969 10.344 1 68.31 53 ARG A O 1
ATOM 422 N N . TYR A 1 54 ? -3.457 45.062 11.266 1 63.44 54 TYR A N 1
ATOM 423 C CA . TYR A 1 54 ? -2.92 45.969 12.25 1 63.44 54 TYR A CA 1
ATOM 424 C C . TYR A 1 54 ? -2.432 45.25 13.492 1 63.44 54 TYR A C 1
ATOM 426 O O . TYR A 1 54 ? -2.012 45.844 14.469 1 63.44 54 TYR A O 1
ATOM 434 N N . LYS A 1 55 ? -2.1 43.969 13.25 1 59.38 55 LYS A N 1
ATOM 435 C CA . LYS A 1 55 ? -1.531 43.188 14.359 1 59.38 55 LYS A CA 1
ATOM 436 C C . LYS A 1 55 ? -2.021 43.719 15.703 1 59.38 55 LYS A C 1
ATOM 438 O O . LYS A 1 55 ? -1.228 43.906 16.625 1 59.38 55 LYS A O 1
ATOM 443 N N . ILE A 1 56 ? -3.074 44.469 15.656 1 54.38 56 ILE A N 1
ATOM 444 C CA . ILE A 1 56 ? -3.527 45.062 16.906 1 54.38 56 ILE A CA 1
ATOM 445 C C . ILE A 1 56 ? -3.787 43.969 17.938 1 54.38 56 ILE A C 1
ATOM 447 O O . ILE A 1 56 ? -4.73 43.188 17.812 1 54.38 56 ILE A O 1
ATOM 451 N N . HIS A 1 57 ? -2.807 43.344 18.281 1 52.28 57 HIS A N 1
ATOM 452 C CA . HIS A 1 57 ? -2.842 42.406 19.391 1 52.28 57 HIS A CA 1
ATOM 453 C C . HIS A 1 57 ? -3.525 43 20.609 1 52.28 57 HIS A C 1
ATOM 455 O O . HIS A 1 57 ? -2.881 43.688 21.406 1 52.28 57 HIS A O 1
ATOM 461 N N . LEU A 1 58 ? -4.66 43.5 20.391 1 49.81 58 LEU A N 1
ATOM 462 C CA . LEU A 1 58 ? -5.262 43.875 21.656 1 49.81 58 LEU A CA 1
ATOM 463 C C . LEU A 1 58 ? -5.09 42.75 22.688 1 49.81 58 LEU A C 1
ATOM 465 O O . LEU A 1 58 ? -5.098 41.562 22.344 1 49.81 58 LEU A O 1
ATOM 469 N N . LYS A 1 59 ? -4.391 43.094 23.672 1 53.75 59 LYS A N 1
ATOM 470 C CA . LYS A 1 59 ? -4.094 42.188 24.797 1 53.75 59 LYS A CA 1
ATOM 471 C C . LYS A 1 59 ? -5.289 41.312 25.125 1 53.75 59 LYS A C 1
ATOM 473 O O . LYS A 1 59 ? -5.113 40.156 25.578 1 53.75 59 LYS A O 1
ATOM 478 N N . PHE A 1 60 ? -6.57 41.906 24.906 1 54.75 60 PHE A N 1
ATOM 479 C CA . PHE A 1 60 ? -7.742 41.125 25.234 1 54.75 60 PHE A CA 1
ATOM 480 C C . PHE A 1 60 ? -8.539 40.781 23.984 1 54.75 60 PHE A C 1
ATOM 482 O O . PHE A 1 60 ? -9.117 41.656 23.359 1 54.75 60 PHE A O 1
ATOM 489 N N . PRO A 1 61 ? -8.391 39.656 23.453 1 59.81 61 PRO A N 1
ATOM 490 C CA . PRO A 1 61 ? -9.219 39.312 22.297 1 59.81 61 PRO A CA 1
ATOM 491 C C . PRO A 1 61 ? -10.703 39.594 22.531 1 59.81 61 PRO A C 1
ATOM 493 O O . PRO A 1 61 ? -11.281 39.062 23.5 1 59.81 61 PRO A O 1
ATOM 496 N N . ILE A 1 62 ? -11.25 40.656 22.109 1 62.75 62 ILE A N 1
ATOM 497 C CA . ILE A 1 62 ? -12.672 40.969 22.203 1 62.75 62 ILE A CA 1
ATOM 498 C C . ILE A 1 62 ? -13.477 39.969 21.391 1 62.75 62 ILE A C 1
ATOM 500 O O . ILE A 1 62 ? -13.25 39.812 20.188 1 62.75 62 ILE A O 1
ATOM 504 N N . PRO A 1 63 ? -14.336 39.125 22.047 1 73.12 63 PRO A N 1
ATOM 505 C CA . PRO A 1 63 ? -15.188 38.219 21.297 1 73.12 63 PRO A CA 1
ATOM 506 C C . PRO A 1 63 ? -16.203 38.938 20.422 1 73.12 63 PRO A C 1
ATOM 508 O O . PRO A 1 63 ? -17.359 39.094 20.828 1 73.12 63 PRO A O 1
ATOM 511 N N . LEU A 1 64 ? -15.797 39.5 19.297 1 77.38 64 LEU A N 1
ATOM 512 C CA . LEU A 1 64 ? -16.625 40.281 18.391 1 77.38 64 LEU A CA 1
ATOM 513 C C . LEU A 1 64 ? -17.922 39.531 18.062 1 77.38 64 LEU A C 1
ATOM 515 O O . LEU A 1 64 ? -18.984 40.156 17.938 1 77.38 64 LEU A O 1
ATOM 519 N N . GLU A 1 65 ? -17.844 38.25 17.953 1 81.31 65 GLU A N 1
ATOM 520 C CA . GLU A 1 65 ? -19 37.438 17.594 1 81.31 65 GLU A CA 1
ATOM 521 C C . GLU A 1 65 ? -20.078 37.531 18.688 1 81.31 65 GLU A C 1
ATOM 523 O O . GLU A 1 65 ? -21.266 37.625 18.375 1 81.31 65 GLU A O 1
ATOM 528 N N . LEU A 1 66 ? -19.625 37.562 19.906 1 80.38 66 LEU A N 1
ATOM 529 C CA . LEU A 1 66 ? -20.562 37.656 21.016 1 80.38 66 LEU A CA 1
ATOM 530 C C . LEU A 1 66 ? -21.234 39.031 21.016 1 80.38 66 LEU A C 1
ATOM 532 O O . LEU A 1 66 ? -22.422 39.156 21.297 1 80.38 66 LEU A O 1
ATOM 536 N N . LEU A 1 67 ? -20.406 39.938 20.766 1 85.69 67 LEU A N 1
ATOM 537 C CA . LEU A 1 67 ? -20.938 41.312 20.734 1 85.69 67 LEU A CA 1
ATOM 538 C C . LEU A 1 67 ? -21.953 41.5 19.609 1 85.69 67 LEU A C 1
ATOM 540 O O . LEU A 1 67 ? -23 42.094 19.812 1 85.69 67 LEU A O 1
ATOM 544 N N . ILE A 1 68 ? -21.625 40.969 18.5 1 88.38 68 ILE A N 1
ATOM 545 C CA . ILE A 1 68 ? -22.516 41.125 17.344 1 88.38 68 ILE A CA 1
ATOM 546 C C . ILE A 1 68 ? -23.812 40.375 17.609 1 88.38 68 ILE A C 1
ATOM 548 O O . ILE A 1 68 ? -24.891 40.812 17.188 1 88.38 68 ILE A O 1
ATOM 552 N N . VAL A 1 69 ? -23.719 39.219 18.219 1 87.69 69 VAL A N 1
ATOM 553 C CA . VAL A 1 69 ? -24.906 38.438 18.562 1 87.69 69 VAL A CA 1
ATOM 554 C C . VAL A 1 69 ? -25.766 39.219 19.547 1 87.69 69 VAL A C 1
ATOM 556 O O . VAL A 1 69 ? -27 39.281 19.406 1 87.69 69 VAL A O 1
ATOM 559 N N . ALA A 1 70 ? -25.172 39.812 20.516 1 87.94 70 ALA A N 1
ATOM 560 C CA . ALA A 1 70 ? -25.906 40.594 21.5 1 87.94 70 ALA A CA 1
ATOM 561 C C . ALA A 1 70 ? -26.625 41.781 20.844 1 87.94 70 ALA A C 1
ATOM 563 O O . ALA A 1 70 ? -27.797 42.031 21.109 1 87.94 70 ALA A O 1
ATOM 564 N N . ILE A 1 71 ? -25.875 42.375 20.031 1 91.25 71 ILE A N 1
ATOM 565 C CA . ILE A 1 71 ? -26.453 43.531 19.328 1 91.25 71 ILE A CA 1
ATOM 566 C C . ILE A 1 71 ? -27.594 43.062 18.422 1 91.25 71 ILE A C 1
ATOM 568 O O . ILE A 1 71 ? -28.625 43.75 18.312 1 91.25 71 ILE A O 1
ATOM 572 N N . GLY A 1 72 ? -27.391 41.969 17.781 1 90.62 72 GLY A N 1
ATOM 573 C CA . GLY A 1 72 ? -28.422 41.406 16.922 1 90.62 72 GLY A CA 1
ATOM 574 C C . GLY A 1 72 ? -29.688 41.062 17.672 1 90.62 72 GLY A C 1
ATOM 575 O O . GLY A 1 72 ? -30.797 41.312 17.188 1 90.62 72 GLY A O 1
ATOM 576 N N . ILE A 1 73 ? -29.531 40.5 18.828 1 90.56 73 ILE A N 1
ATOM 577 C CA . ILE A 1 73 ? -30.688 40.125 19.672 1 90.56 73 ILE A CA 1
ATOM 578 C C . ILE A 1 73 ? -31.438 41.375 20.078 1 90.56 73 ILE A C 1
ATOM 580 O O . ILE A 1 73 ? -32.688 41.438 19.969 1 90.56 73 ILE A O 1
ATOM 584 N N . VAL A 1 74 ? -30.719 42.406 20.5 1 91.94 74 VAL A N 1
ATOM 585 C CA . VAL A 1 74 ? -31.328 43.656 20.938 1 91.94 74 VAL A CA 1
ATOM 586 C C . VAL A 1 74 ? -32.031 44.344 19.766 1 91.94 74 VAL A C 1
ATOM 588 O O . VAL A 1 74 ? -33.156 44.812 19.922 1 91.94 74 VAL A O 1
ATOM 591 N N . ALA A 1 75 ? -31.375 44.344 18.688 1 91.94 75 ALA A N 1
ATOM 592 C CA . ALA A 1 75 ? -31.969 44.938 17.5 1 91.94 75 ALA A CA 1
ATOM 593 C C . ALA A 1 75 ? -33.219 44.219 17.062 1 91.94 75 ALA A C 1
ATOM 595 O O . ALA A 1 75 ? -34.188 44.812 16.625 1 91.94 75 ALA A O 1
ATOM 596 N N . SER A 1 76 ? -33.219 42.938 17.141 1 91.31 76 SER A N 1
ATOM 597 C CA . SER A 1 76 ? -34.344 42.125 16.734 1 91.31 76 SER A CA 1
ATOM 598 C C . SER A 1 76 ? -35.531 42.344 17.688 1 91.31 76 SER A C 1
ATOM 600 O O . SER A 1 76 ? -36.688 42.375 17.266 1 91.31 76 SER A O 1
ATOM 602 N N . TYR A 1 77 ? -35.188 42.438 18.938 1 88.12 77 TYR A N 1
ATOM 603 C CA . TYR A 1 77 ? -36.219 42.625 19.953 1 88.12 77 TYR A CA 1
ATOM 604 C C . TYR A 1 77 ? -36.875 44 19.812 1 88.12 77 TYR A C 1
ATOM 606 O O . TYR A 1 77 ? -38.094 44.094 19.781 1 88.12 77 TYR A O 1
ATOM 614 N N . PHE A 1 78 ? -36.062 45.031 19.734 1 90.62 78 PHE A N 1
ATOM 615 C CA . PHE A 1 78 ? -36.625 46.406 19.703 1 90.62 78 PHE A CA 1
ATOM 616 C C . PHE A 1 78 ? -37.156 46.719 18.312 1 90.62 78 PHE A C 1
ATOM 618 O O . PHE A 1 78 ? -38.125 47.469 18.188 1 90.62 78 PHE A O 1
ATOM 625 N N . GLY A 1 79 ? -36.531 46.188 17.328 1 89.75 79 GLY A N 1
ATOM 626 C CA . GLY A 1 79 ? -36.938 46.469 15.969 1 89.75 79 GLY A CA 1
ATOM 627 C C . GLY A 1 79 ? -38.031 45.562 15.477 1 89.75 79 GLY A C 1
ATOM 628 O O . GLY A 1 79 ? -38.594 45.75 14.391 1 89.75 79 GLY A O 1
ATOM 629 N N . LYS A 1 80 ? -38.469 44.562 16.281 1 88.19 80 LYS A N 1
ATOM 630 C CA . LYS A 1 80 ? -39.469 43.594 15.898 1 88.19 80 LYS A CA 1
ATOM 631 C C . LYS A 1 80 ? -39.219 43.062 14.492 1 88.19 80 LYS A C 1
ATOM 633 O O . LYS A 1 80 ? -40.125 43.062 13.641 1 88.19 80 LYS A O 1
ATOM 638 N N . LEU A 1 81 ? -38.125 42.688 14.281 1 88.25 81 LEU A N 1
ATOM 639 C CA . LEU A 1 81 ? -37.688 42.281 12.953 1 88.25 81 LEU A CA 1
ATOM 640 C C . LEU A 1 81 ? -38.469 41.062 12.469 1 88.25 81 LEU A C 1
ATOM 642 O O . LEU A 1 81 ? -38.656 40.875 11.266 1 88.25 81 LEU A O 1
ATOM 646 N N . GLU A 1 82 ? -38.875 40.25 13.312 1 87.44 82 GLU A N 1
ATOM 647 C CA . GLU A 1 82 ? -39.656 39.062 12.953 1 87.44 82 GLU A CA 1
ATOM 648 C C . GLU A 1 82 ? -41.031 39.469 12.375 1 87.44 82 GLU A C 1
ATOM 650 O O . GLU A 1 82 ? -41.438 38.938 11.336 1 87.44 82 GLU A O 1
ATOM 655 N N . SER A 1 83 ? -41.625 40.344 13 1 86.5 83 SER A N 1
ATOM 656 C CA . SER A 1 83 ? -43 40.75 12.625 1 86.5 83 SER A CA 1
ATOM 657 C C . SER A 1 83 ? -42.969 41.719 11.438 1 86.5 83 SER A C 1
ATOM 659 O O . SER A 1 83 ? -43.812 41.594 10.539 1 86.5 83 SER A O 1
ATOM 661 N N . ASN A 1 84 ? -41.969 42.625 11.438 1 87.81 84 ASN A N 1
ATOM 662 C CA . ASN A 1 84 ? -41.969 43.688 10.43 1 87.81 84 ASN A CA 1
ATOM 663 C C . ASN A 1 84 ? -41.25 43.219 9.148 1 87.81 84 ASN A C 1
ATOM 665 O O . ASN A 1 84 ? -41.625 43.656 8.055 1 87.81 84 ASN A O 1
ATOM 669 N N . TYR A 1 85 ? -40.344 42.469 9.25 1 86.88 85 TYR A N 1
ATOM 670 C CA . TYR A 1 85 ? -39.5 42.156 8.078 1 86.88 85 TYR A CA 1
ATOM 671 C C . TYR A 1 85 ? -39.438 40.656 7.82 1 86.88 85 TYR A C 1
ATOM 673 O O . TYR A 1 85 ? -38.688 40.188 6.969 1 86.88 85 TYR A O 1
ATOM 681 N N . ASP A 1 86 ? -40.125 39.844 8.555 1 86.56 86 ASP A N 1
ATOM 682 C CA . ASP A 1 86 ? -40.25 38.375 8.383 1 86.56 86 ASP A CA 1
ATOM 683 C C . ASP A 1 86 ? -38.906 37.688 8.562 1 86.56 86 ASP A C 1
ATOM 685 O O . ASP A 1 86 ? -38.562 36.75 7.828 1 86.56 86 ASP A O 1
ATOM 689 N N . VAL A 1 87 ? -38.125 38.25 9.375 1 89.19 87 VAL A N 1
ATOM 690 C CA . VAL A 1 87 ? -36.812 37.688 9.656 1 89.19 87 VAL A CA 1
ATOM 691 C C . VAL A 1 87 ? -37 36.406 10.492 1 89.19 87 VAL A C 1
ATOM 693 O O . VAL A 1 87 ? -37.781 36.375 11.445 1 89.19 87 VAL A O 1
ATOM 696 N N . SER A 1 88 ? -36.281 35.375 10.102 1 88.94 88 SER A N 1
ATOM 697 C CA . SER A 1 88 ? -36.344 34.125 10.836 1 88.94 88 SER A CA 1
ATOM 698 C C . SER A 1 88 ? -35.531 34.188 12.117 1 88.94 88 SER A C 1
ATOM 700 O O . SER A 1 88 ? -34.312 34.469 12.078 1 88.94 88 SER A O 1
ATOM 702 N N . VAL A 1 89 ? -36.156 33.969 13.195 1 87.94 89 VAL A N 1
ATOM 703 C CA . VAL A 1 89 ? -35.469 34 14.484 1 87.94 89 VAL A CA 1
ATOM 704 C C . VAL A 1 89 ? -35.406 32.562 15.062 1 87.94 89 VAL A C 1
ATOM 706 O O . VAL A 1 89 ? -36.094 31.656 14.578 1 87.94 89 VAL A O 1
ATOM 709 N N . LEU A 1 90 ? -34.562 32.25 16.047 1 84.81 90 LEU A N 1
ATOM 710 C CA . LEU A 1 90 ? -34.312 30.969 16.656 1 84.81 90 LEU A CA 1
ATOM 711 C C . LEU A 1 90 ? -35.562 30.422 17.312 1 84.81 90 LEU A C 1
ATOM 713 O O . LEU A 1 90 ? -35.844 29.219 17.234 1 84.81 90 LEU A O 1
ATOM 717 N N . GLY A 1 91 ? -36.375 31.25 17.828 1 78.88 91 GLY A N 1
ATOM 718 C CA . GLY A 1 91 ? -37.625 30.812 18.438 1 78.88 91 GLY A CA 1
ATOM 719 C C . GLY A 1 91 ? -37.438 30.266 19.844 1 78.88 91 GLY A C 1
ATOM 720 O O . GLY A 1 91 ? -36.469 30.594 20.531 1 78.88 91 GLY A O 1
ATOM 721 N N . GLU A 1 92 ? -38.344 29.344 20.234 1 78.5 92 GLU A N 1
ATOM 722 C CA . GLU A 1 92 ? -38.406 28.859 21.625 1 78.5 92 GLU A CA 1
ATOM 723 C C . GLU A 1 92 ? -37.25 27.906 21.906 1 78.5 92 GLU A C 1
ATOM 725 O O . GLU A 1 92 ? -37.031 26.922 21.172 1 78.5 92 GLU A O 1
ATOM 730 N N . VAL A 1 93 ? -36.344 28.266 22.781 1 75.56 93 VAL A N 1
ATOM 731 C CA . VAL A 1 93 ? -35.25 27.422 23.234 1 75.56 93 VAL A CA 1
ATOM 732 C C . VAL A 1 93 ? -35.688 26.609 24.453 1 75.56 93 VAL A C 1
ATOM 734 O O . VAL A 1 93 ? -36.094 27.172 25.469 1 75.56 93 VAL A O 1
ATOM 737 N N . PRO A 1 94 ? -35.781 25.297 24.297 1 75.75 94 PRO A N 1
ATOM 738 C CA . PRO A 1 94 ? -36.188 24.469 25.438 1 75.75 94 PRO A CA 1
ATOM 739 C C . PRO A 1 94 ? -35.281 24.672 26.656 1 75.75 94 PRO A C 1
ATOM 741 O O . PRO A 1 94 ? -34.062 24.766 26.5 1 75.75 94 PRO A O 1
ATOM 744 N N . VAL A 1 95 ? -35.938 24.891 27.812 1 75.5 95 VAL A N 1
ATOM 745 C CA . VAL A 1 95 ? -35.188 25.141 29.031 1 75.5 95 VAL A CA 1
ATOM 746 C C . VAL A 1 95 ? -35.125 23.875 29.875 1 75.5 95 VAL A C 1
ATOM 748 O O . VAL A 1 95 ? -36.094 23.094 29.906 1 75.5 95 VAL A O 1
ATOM 751 N N . GLY A 1 96 ? -33.938 23.453 30.344 1 75.88 96 GLY A N 1
ATOM 752 C CA . GLY A 1 96 ? -33.781 22.328 31.266 1 75.88 96 GLY A CA 1
ATOM 753 C C . GLY A 1 96 ? -32.844 21.25 30.75 1 75.88 96 GLY A C 1
ATOM 754 O O . GLY A 1 96 ? -32.469 21.266 29.578 1 75.88 96 GLY A O 1
ATOM 755 N N . PHE A 1 97 ? -32.375 20.391 31.656 1 77.88 97 PH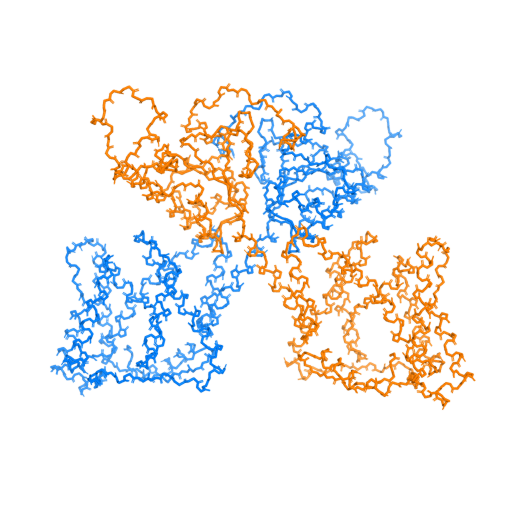E A N 1
ATOM 756 C CA . PHE A 1 97 ? -31.531 19.266 31.328 1 77.88 97 PHE A CA 1
ATOM 757 C C . PHE A 1 97 ? -32.375 18.078 30.859 1 77.88 97 PHE A C 1
ATOM 759 O O . PHE A 1 97 ? -33.406 17.766 31.453 1 77.88 97 PHE A O 1
ATOM 766 N N . PRO A 1 98 ? -32 17.516 29.75 1 77.12 98 PRO A N 1
ATOM 767 C CA . PRO A 1 98 ? -32.75 16.328 29.328 1 77.12 98 PRO A CA 1
ATOM 768 C C . PRO A 1 98 ? -32.594 15.172 30.328 1 77.12 98 PRO A C 1
ATOM 770 O O . PRO A 1 98 ? -31.562 15.047 30.984 1 77.12 98 PRO A O 1
ATOM 773 N N . ILE A 1 99 ? -33.594 14.344 30.469 1 80.81 99 ILE A N 1
ATOM 774 C CA . I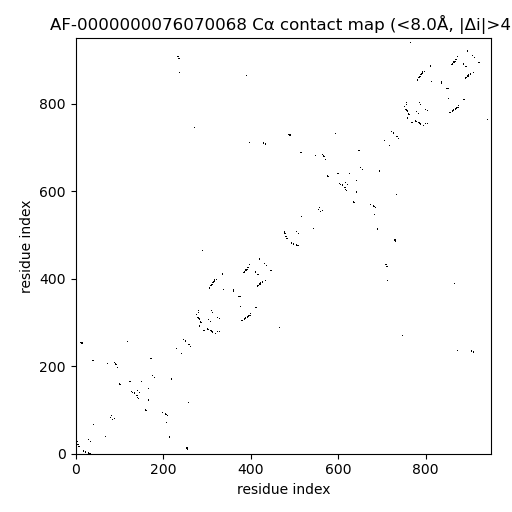LE A 1 99 ? -33.594 13.188 31.359 1 80.81 99 ILE A CA 1
ATOM 775 C C . ILE A 1 99 ? -32.75 12.062 30.75 1 80.81 99 ILE A C 1
ATOM 777 O O . ILE A 1 99 ? -32.906 11.727 29.578 1 80.81 99 ILE A O 1
ATOM 781 N N . PRO A 1 100 ? -31.719 11.672 31.531 1 85.88 100 PRO A N 1
ATOM 782 C CA . PRO A 1 100 ? -30.891 10.57 31.016 1 85.88 100 PRO A CA 1
ATOM 783 C C . PRO A 1 100 ? -31.719 9.32 30.688 1 85.88 100 PRO A C 1
ATOM 785 O O . PRO A 1 100 ? -32.688 9.031 31.375 1 85.88 100 PRO A O 1
ATOM 788 N N . SER A 1 101 ? -31.5 8.758 29.578 1 85.81 101 SER A N 1
ATOM 789 C CA . SER A 1 101 ? -32.156 7.527 29.172 1 85.81 101 SER A CA 1
ATOM 790 C C . SER A 1 101 ? -31.141 6.477 28.734 1 85.81 101 SER A C 1
ATOM 792 O O . SER A 1 101 ? -30.094 6.809 28.156 1 85.81 101 SER A O 1
ATOM 794 N N . VAL A 1 102 ? -31.422 5.203 29.109 1 83.56 102 VAL A N 1
ATOM 795 C CA . VAL A 1 102 ? -30.562 4.102 28.688 1 83.56 102 VAL A CA 1
ATOM 796 C C . VAL A 1 102 ? -30.734 3.826 27.203 1 83.56 102 VAL A C 1
ATOM 798 O O . VAL A 1 102 ? -31.859 3.707 26.719 1 83.56 102 VAL A O 1
ATOM 801 N N . PRO A 1 103 ? -29.672 3.877 26.484 1 79.44 103 PRO A N 1
ATOM 802 C CA . PRO A 1 103 ? -29.781 3.629 25.047 1 79.44 103 PRO A CA 1
ATOM 803 C C . PRO A 1 103 ? -30.328 2.24 24.734 1 79.44 103 PRO A C 1
ATOM 805 O O . PRO A 1 103 ? -30.031 1.277 25.438 1 79.44 103 PRO A O 1
ATOM 808 N N . THR A 1 104 ? -31.234 2.098 23.719 1 75.94 104 THR A N 1
ATOM 809 C CA . THR A 1 104 ? -31.828 0.835 23.297 1 75.94 104 THR A CA 1
ATOM 810 C C . THR A 1 104 ? -30.969 0.162 22.234 1 75.94 104 THR A C 1
ATOM 812 O O . THR A 1 104 ? -30.469 0.825 21.328 1 75.94 104 THR A O 1
ATOM 815 N N . PHE A 1 105 ? -30.562 -1.105 22.406 1 74.19 105 PHE A N 1
ATOM 816 C CA . PHE A 1 105 ? -29.734 -1.857 21.469 1 74.19 105 PHE A CA 1
ATOM 817 C C . PHE A 1 105 ? -30.609 -2.561 20.438 1 74.19 105 PHE A C 1
ATOM 819 O O . PHE A 1 105 ? -30.125 -3.41 19.688 1 74.19 105 PHE A O 1
ATOM 826 N N . GLN A 1 106 ? -31.844 -2.43 20.297 1 64.25 106 GLN A N 1
ATOM 827 C CA . GLN A 1 106 ? -32.75 -3.211 19.453 1 64.25 106 GLN A CA 1
ATOM 828 C C . GLN A 1 106 ? -32.312 -3.148 17.984 1 64.25 106 GLN A C 1
ATOM 830 O O . GLN A 1 106 ? -32.406 -4.145 17.266 1 64.25 106 GLN A O 1
ATOM 835 N N . ARG A 1 107 ? -32.031 -2.006 17.375 1 63.38 107 ARG A N 1
ATOM 836 C CA . ARG A 1 107 ? -31.75 -1.881 15.945 1 63.38 107 ARG A CA 1
ATOM 837 C C . ARG A 1 107 ? -30.266 -2.139 15.672 1 63.38 107 ARG A C 1
ATOM 839 O O . ARG A 1 107 ? -29.766 -1.83 14.586 1 63.38 107 ARG A O 1
ATOM 846 N N . GLY A 1 108 ? -29.688 -2.912 16.438 1 63.31 108 GLY A N 1
ATOM 847 C CA . GLY A 1 108 ? -28.25 -2.902 16.656 1 63.31 108 GLY A CA 1
ATOM 848 C C . GLY A 1 108 ? -27.453 -3.414 15.477 1 63.31 108 GLY A C 1
ATOM 849 O O . GLY A 1 108 ? -26.453 -2.812 15.086 1 63.31 108 GLY A O 1
ATOM 850 N N . SER A 1 109 ? -28.047 -4.461 14.805 1 68.31 109 SER A N 1
ATOM 851 C CA . SER A 1 109 ? -27.2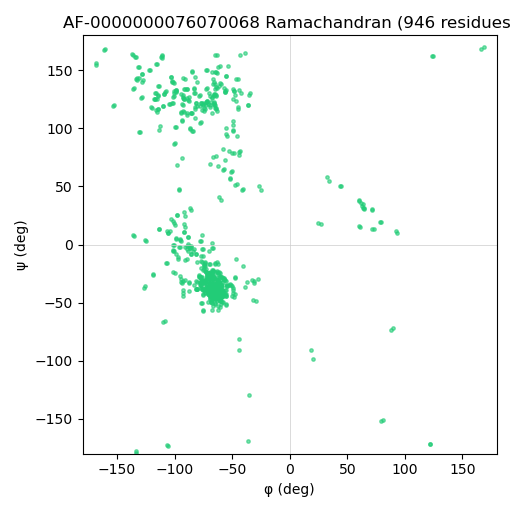03 -5.078 13.797 1 68.31 109 SER A CA 1
ATOM 852 C C . SER A 1 109 ? -27.125 -4.227 12.531 1 68.31 109 SER A C 1
ATOM 854 O O . SER A 1 109 ? -26.062 -4.113 11.914 1 68.31 109 SER A O 1
ATOM 856 N N . ASN A 1 110 ? -28.25 -3.578 12.211 1 70.31 110 ASN A N 1
ATOM 857 C CA . ASN A 1 110 ? -28.281 -2.789 10.984 1 70.31 110 ASN A CA 1
ATOM 858 C C . ASN A 1 110 ? -27.547 -1.463 11.148 1 70.31 110 ASN A C 1
ATOM 860 O O . ASN A 1 110 ? -27.172 -0.83 10.164 1 70.31 110 ASN A O 1
ATOM 864 N N . MET A 1 111 ? -27.203 -1.185 12.383 1 80.06 111 MET A N 1
ATOM 865 C CA . MET A 1 111 ? -26.625 0.132 12.641 1 80.06 111 MET A CA 1
ATOM 866 C C . MET A 1 111 ? -25.109 0.045 12.766 1 80.06 111 MET A C 1
ATOM 868 O O . MET A 1 111 ? -24.422 1.07 12.828 1 80.06 111 MET A O 1
ATOM 872 N N . VAL A 1 112 ? -24.672 -1.178 12.727 1 81.31 112 VAL A N 1
ATOM 873 C CA . VAL A 1 112 ? -23.25 -1.355 12.984 1 81.31 112 VAL A CA 1
ATOM 874 C C . VAL A 1 112 ? -22.438 -0.701 11.867 1 81.31 112 VAL A C 1
ATOM 876 O O . VAL A 1 112 ? -21.453 -0.015 12.125 1 81.31 112 VAL A O 1
ATOM 879 N N . THR A 1 113 ? -22.875 -0.915 10.672 1 77 113 THR A N 1
ATOM 880 C CA . THR A 1 113 ? -22.156 -0.345 9.539 1 77 113 THR A CA 1
ATOM 881 C C . THR A 1 113 ? -22.203 1.18 9.578 1 77 113 THR A C 1
ATOM 883 O O . THR A 1 113 ? -21.188 1.848 9.359 1 77 113 THR A O 1
ATOM 886 N N . ASP A 1 114 ? -23.359 1.665 9.93 1 78.88 114 ASP A N 1
ATOM 887 C CA . ASP A 1 114 ? -23.516 3.115 10 1 78.88 114 ASP A CA 1
ATOM 888 C C . ASP A 1 114 ? -22.672 3.701 11.141 1 78.88 114 ASP A C 1
ATOM 890 O O . ASP A 1 114 ? -22.094 4.777 10.992 1 78.88 114 ASP A O 1
ATOM 894 N N . CYS A 1 115 ? -22.609 2.893 12.188 1 84.94 115 CYS A N 1
ATOM 895 C CA . CYS A 1 115 ? -21.844 3.352 13.336 1 84.94 115 CYS A CA 1
ATOM 896 C C . CYS A 1 115 ? -20.359 3.387 13.016 1 84.94 115 CYS A C 1
ATOM 898 O O . CYS A 1 115 ? -19.656 4.312 13.422 1 84.94 115 CYS A O 1
ATOM 900 N N . LEU A 1 116 ? -19.922 2.494 12.258 1 82.94 116 LEU A N 1
ATOM 901 C CA . LEU A 1 116 ? -18.516 2.434 11.898 1 82.94 116 LEU A CA 1
ATOM 902 C C . LEU A 1 116 ? -18.141 3.584 10.969 1 82.94 116 LEU A C 1
ATOM 904 O O . LEU A 1 116 ? -17.078 4.199 11.133 1 82.94 116 LEU A O 1
ATOM 908 N N . ILE A 1 117 ? -19 3.846 10.117 1 79.94 117 ILE A N 1
ATOM 909 C CA . ILE A 1 117 ? -18.766 4.93 9.172 1 79.94 117 ILE A CA 1
ATOM 910 C C . ILE A 1 117 ? -18.75 6.266 9.906 1 79.94 117 ILE A C 1
ATOM 912 O O . ILE A 1 117 ? -17.875 7.102 9.68 1 79.94 117 ILE A O 1
ATOM 916 N N . MET A 1 118 ? -19.609 6.398 10.812 1 86.19 118 MET A N 1
ATOM 917 C CA . MET A 1 118 ? -19.688 7.637 11.578 1 86.19 118 MET A CA 1
ATOM 918 C C . MET A 1 118 ? -18.453 7.812 12.453 1 86.19 118 MET A C 1
ATOM 920 O O . MET A 1 118 ? -17.922 8.922 12.578 1 86.19 118 MET A O 1
ATOM 924 N N . ALA A 1 119 ? -18.125 6.66 13.047 1 87.06 119 ALA A N 1
ATOM 925 C CA . ALA A 1 119 ? -16.922 6.707 13.875 1 87.06 119 ALA A CA 1
ATOM 926 C C . ALA A 1 119 ? -15.711 7.148 13.047 1 87.06 119 ALA A C 1
ATOM 928 O O . ALA A 1 119 ? -14.906 7.969 13.5 1 87.06 119 ALA A O 1
ATOM 929 N N . LEU A 1 120 ? -15.648 6.688 11.898 1 83.44 120 LEU A N 1
ATOM 930 C CA . LEU A 1 120 ? -14.539 7.031 11.016 1 83.44 120 LEU A CA 1
ATOM 931 C C . LEU A 1 120 ? -14.586 8.5 10.625 1 83.44 120 LEU A C 1
ATOM 933 O O . LEU A 1 120 ? -13.562 9.188 10.641 1 83.44 120 LEU A O 1
ATOM 937 N N . ILE A 1 121 ? -15.727 8.961 10.344 1 82.88 121 ILE A N 1
ATOM 938 C CA . ILE A 1 121 ? -15.898 10.352 9.93 1 82.88 121 ILE A CA 1
ATOM 939 C C . ILE A 1 121 ? -15.523 11.281 11.086 1 82.88 121 ILE A C 1
ATOM 941 O O . ILE A 1 121 ? -14.797 12.258 10.891 1 82.88 121 ILE A O 1
ATOM 945 N N . ILE A 1 122 ? -16.031 10.914 12.195 1 87.94 122 ILE A N 1
ATOM 946 C CA . ILE A 1 122 ? -15.758 11.727 13.375 1 87.94 122 ILE A CA 1
ATOM 947 C C . ILE A 1 122 ? -14.25 11.773 13.633 1 87.94 122 ILE A C 1
ATOM 949 O O . ILE A 1 122 ? -13.695 12.844 13.906 1 87.94 122 ILE A O 1
ATOM 953 N N . PHE A 1 123 ? -13.641 10.688 13.477 1 86.75 123 PHE A N 1
ATOM 954 C CA . PHE A 1 123 ? -12.195 10.617 13.688 1 86.75 123 PHE A CA 1
ATOM 955 C C . PHE A 1 123 ? -11.453 11.461 12.656 1 86.75 123 PHE A C 1
ATOM 957 O O . PHE A 1 123 ? -10.523 12.188 13 1 86.75 123 PHE A O 1
ATOM 964 N N . ILE A 1 124 ? -11.844 11.359 11.508 1 81.94 124 ILE A N 1
ATOM 965 C CA . ILE A 1 124 ? -11.188 12.078 10.422 1 81.94 124 ILE A CA 1
ATOM 966 C C . ILE A 1 124 ? -11.336 13.586 10.633 1 81.94 124 ILE A C 1
ATOM 968 O O . ILE A 1 124 ? -10.375 14.336 10.477 1 81.94 124 ILE A O 1
ATOM 972 N N . ILE A 1 125 ? -12.461 13.992 11.023 1 83.62 125 ILE A N 1
ATOM 973 C CA . ILE A 1 125 ? -12.711 15.414 11.242 1 83.62 125 ILE A CA 1
ATOM 974 C C . ILE A 1 125 ? -11.867 15.906 12.414 1 83.62 125 ILE A C 1
ATOM 976 O O . ILE A 1 125 ? -11.273 16.984 12.344 1 83.62 125 ILE A O 1
ATOM 980 N N . CYS A 1 126 ? -11.805 15.102 13.375 1 85.81 126 CYS A N 1
ATOM 981 C CA . CYS A 1 126 ? -11.031 15.469 14.562 1 85.81 126 CYS A CA 1
ATOM 982 C C . CYS A 1 126 ? -9.555 15.594 14.227 1 85.81 126 CYS A C 1
ATOM 984 O O . CYS A 1 126 ? -8.922 16.609 14.547 1 85.81 126 CYS A O 1
ATOM 986 N N . VAL A 1 127 ? -9.07 14.602 13.609 1 78.69 127 VAL A N 1
ATOM 987 C CA . VAL A 1 127 ? -7.645 14.578 13.281 1 78.69 127 VAL A CA 1
ATOM 988 C C . VAL A 1 127 ? -7.32 15.711 12.312 1 78.69 127 VAL A C 1
ATOM 990 O O . VAL A 1 127 ? -6.309 16.391 12.461 1 78.69 127 VAL A O 1
ATOM 993 N N . SER A 1 128 ? -8.148 15.891 11.352 1 76.81 128 SER A N 1
ATOM 994 C CA . SER A 1 128 ? -7.93 16.922 10.344 1 76.81 128 SER A CA 1
ATOM 995 C C . SER A 1 128 ? -7.941 18.312 10.969 1 76.81 128 SER A C 1
ATOM 997 O O . SER A 1 128 ? -7.102 19.156 10.633 1 76.81 128 SER A O 1
ATOM 999 N N . THR A 1 129 ? -8.883 18.469 11.805 1 79 129 THR A N 1
ATOM 1000 C CA . THR A 1 129 ? -8.984 19.766 12.477 1 79 129 THR A CA 1
ATOM 1001 C C . THR A 1 129 ? -7.781 20 13.383 1 79 129 THR A C 1
ATOM 1003 O O . THR A 1 129 ? -7.234 21.109 13.414 1 79 129 THR A O 1
ATOM 1006 N N . ALA A 1 130 ? -7.379 18.969 14.039 1 76.38 130 ALA A N 1
ATOM 1007 C CA . ALA A 1 130 ? -6.219 19.062 14.922 1 76.38 130 ALA A CA 1
ATOM 1008 C C . ALA A 1 130 ? -4.949 19.375 14.125 1 76.38 130 ALA A C 1
ATOM 1010 O O . ALA A 1 130 ? -4.133 20.203 14.539 1 76.38 130 ALA A O 1
ATOM 1011 N N . ARG A 1 131 ? -4.887 18.797 13.117 1 71.38 131 ARG A N 1
ATOM 1012 C CA . ARG A 1 131 ? -3.701 18.984 12.289 1 71.38 131 ARG A CA 1
ATOM 1013 C C . ARG A 1 131 ? -3.674 20.375 11.688 1 71.38 131 ARG A C 1
ATOM 1015 O O . ARG A 1 131 ? -2.615 21.016 11.609 1 71.38 131 ARG A O 1
ATOM 1022 N N . THR A 1 132 ? -4.801 20.828 11.25 1 70.31 132 THR A N 1
ATOM 1023 C CA . THR A 1 132 ? -4.887 22.141 10.625 1 70.31 132 THR A CA 1
ATOM 1024 C C . THR A 1 132 ? -4.672 23.234 11.664 1 70.31 132 THR A C 1
ATOM 1026 O O . THR A 1 132 ? -3.979 24.219 11.391 1 70.31 132 THR A O 1
ATOM 1029 N N . ALA A 1 133 ? -5.258 22.984 12.773 1 71.25 133 ALA A N 1
ATOM 1030 C CA . ALA A 1 133 ? -5.129 23.984 13.836 1 71.25 133 ALA A CA 1
ATOM 1031 C C . ALA A 1 133 ? -3.746 23.922 14.477 1 71.25 133 ALA A C 1
ATOM 1033 O O . ALA A 1 133 ? -3.225 24.938 14.93 1 71.25 133 ALA A O 1
ATOM 1034 N N . GLY A 1 134 ? -3.164 22.656 14.492 1 65.38 134 GLY A N 1
ATOM 1035 C CA . GLY A 1 134 ? -1.883 22.438 15.148 1 65.38 134 GLY A CA 1
ATOM 1036 C C . GLY A 1 134 ? -0.701 22.891 14.305 1 65.38 134 GLY A C 1
ATOM 1037 O O . GLY A 1 134 ? 0.394 23.094 14.828 1 65.38 134 GLY A O 1
ATOM 1038 N N . LYS A 1 135 ? -0.909 22.859 13.039 1 59.94 135 LYS A N 1
ATOM 1039 C CA . LYS A 1 135 ? 0.188 23.203 12.141 1 59.94 135 LYS A CA 1
ATOM 1040 C C . LYS A 1 135 ? 0.814 24.547 12.531 1 59.94 135 LYS A C 1
ATOM 1042 O O . LYS A 1 135 ? 2.037 24.688 12.508 1 59.94 135 LYS A O 1
ATOM 1047 N N . LYS A 1 136 ? -0.115 25.484 13.055 1 55.78 136 LYS A N 1
ATOM 1048 C CA . LYS A 1 136 ? 0.4 26.828 13.336 1 55.78 136 LYS A CA 1
ATOM 1049 C C . LYS A 1 136 ? 0.872 26.938 14.781 1 55.78 136 LYS A C 1
ATOM 1051 O O . LYS A 1 136 ? 1.743 27.75 15.094 1 55.78 136 LYS A O 1
ATOM 1056 N N . GLU A 1 137 ? 0.232 26.203 15.703 1 55.56 137 GLU A N 1
ATOM 1057 C CA . GLU A 1 137 ? 0.478 26.469 17.125 1 55.56 137 GLU A CA 1
ATOM 1058 C C . GLU A 1 137 ? 1.432 25.438 17.719 1 55.56 137 GLU A C 1
ATOM 1060 O O . GLU A 1 137 ? 1.75 25.484 18.906 1 55.56 137 GLU A O 1
ATOM 1065 N N . LYS A 1 138 ? 2.168 24.766 17.062 1 56.94 138 LYS A N 1
ATOM 1066 C CA . LYS A 1 138 ? 3.223 23.906 17.578 1 56.94 138 LYS A CA 1
ATOM 1067 C C . LYS A 1 138 ? 2.646 22.812 18.484 1 56.94 138 LYS A C 1
ATOM 1069 O O . LYS A 1 138 ? 3.215 22.516 19.531 1 56.94 138 LYS A O 1
ATOM 1074 N N . GLN A 1 139 ? 1.42 22.609 18.438 1 58 139 GLN A N 1
ATOM 1075 C CA . GLN A 1 139 ? 0.817 21.656 19.375 1 58 139 GLN A CA 1
ATOM 1076 C C . GLN A 1 139 ? 0.749 20.25 18.781 1 58 139 GLN A C 1
ATOM 1078 O O . GLN A 1 139 ? 0.447 20.094 17.594 1 58 139 GLN A O 1
ATOM 1083 N N . TYR A 1 140 ? 1.358 19.328 19.594 1 60.38 140 TYR A N 1
ATOM 1084 C CA . TYR A 1 140 ? 1.326 17.922 19.203 1 60.38 140 TYR A CA 1
ATOM 1085 C C . TYR A 1 140 ? 0.076 17.234 19.75 1 60.38 140 TYR A C 1
ATOM 1087 O O . TYR A 1 140 ? -0.333 17.484 20.875 1 60.38 140 TYR A O 1
ATOM 1095 N N . THR A 1 141 ? -0.646 16.672 18.844 1 67.56 141 THR A N 1
ATOM 1096 C CA . THR A 1 141 ? -1.856 15.961 19.25 1 67.56 141 THR A CA 1
ATOM 1097 C C . THR A 1 141 ? -1.644 14.453 19.203 1 67.56 141 THR A C 1
ATOM 1099 O O . THR A 1 141 ? -1.097 13.93 18.234 1 67.56 141 THR A O 1
ATOM 1102 N N . ASP A 1 142 ? -1.814 13.828 20.312 1 74.69 142 ASP A N 1
ATOM 1103 C CA . ASP A 1 142 ? -1.841 12.367 20.344 1 74.69 142 ASP A CA 1
ATOM 1104 C C . ASP A 1 142 ? -3.186 11.836 19.844 1 74.69 142 ASP A C 1
ATOM 1106 O O . ASP A 1 142 ? -4.168 11.844 20.594 1 74.69 142 ASP A O 1
ATOM 1110 N N . TYR A 1 143 ? -3.189 11.359 18.734 1 77.31 143 TYR A N 1
ATOM 1111 C CA . TYR A 1 143 ? -4.434 10.977 18.078 1 77.31 143 TYR A CA 1
ATOM 1112 C C . TYR A 1 143 ? -5.07 9.781 18.766 1 77.31 143 TYR A C 1
ATOM 1114 O O . TYR A 1 143 ? -6.293 9.633 18.766 1 77.31 143 TYR A O 1
ATOM 1122 N N . ASN A 1 144 ? -4.25 8.938 19.438 1 77.44 144 ASN A N 1
ATOM 1123 C CA . ASN A 1 144 ? -4.812 7.82 20.203 1 77.44 144 ASN A CA 1
ATOM 1124 C C . ASN A 1 144 ? -5.598 8.305 21.406 1 77.44 144 ASN A C 1
ATOM 1126 O O . ASN A 1 144 ? -6.66 7.762 21.734 1 77.44 144 ASN A O 1
ATOM 1130 N N . GLN A 1 145 ? -5.074 9.227 22 1 81.38 145 GLN A N 1
ATOM 1131 C CA . GLN A 1 145 ? -5.746 9.812 23.156 1 81.38 145 GLN A CA 1
ATOM 1132 C C . GLN A 1 145 ? -7.035 10.508 22.75 1 81.38 145 GLN A C 1
ATOM 1134 O O . GLN A 1 145 ? -8.023 10.484 23.484 1 81.38 145 GLN A O 1
ATOM 1139 N N . GLU A 1 146 ? -6.969 11.086 21.641 1 82.88 146 GLU A N 1
ATOM 1140 C CA . GLU A 1 146 ? -8.172 11.742 21.125 1 82.88 146 GLU A CA 1
ATOM 1141 C C . GLU A 1 146 ? -9.281 10.727 20.859 1 82.88 146 GLU A C 1
ATOM 1143 O O . GLU A 1 146 ? -10.453 10.992 21.141 1 82.88 146 GLU A O 1
ATOM 1148 N N . LEU A 1 147 ? -8.836 9.609 20.359 1 85.56 147 LEU A N 1
ATOM 1149 C CA . LEU A 1 147 ? -9.812 8.57 20.062 1 85.56 147 LEU A CA 1
ATOM 1150 C C . LEU A 1 147 ? -10.469 8.07 21.359 1 85.56 147 LEU A C 1
ATOM 1152 O O . LEU A 1 147 ? -11.68 7.836 21.391 1 85.56 147 LEU A O 1
ATOM 1156 N N . ILE A 1 148 ? -9.719 7.93 22.344 1 87.81 148 ILE A N 1
ATOM 1157 C CA . ILE A 1 148 ? -10.234 7.477 23.625 1 87.81 148 ILE A CA 1
ATOM 1158 C C . ILE A 1 148 ? -11.164 8.539 24.219 1 87.81 148 ILE A C 1
ATOM 1160 O O . ILE A 1 148 ? -12.234 8.211 24.75 1 87.81 148 ILE A O 1
ATOM 1164 N N . ALA A 1 149 ? -10.719 9.742 24.109 1 86.38 149 ALA A N 1
ATOM 1165 C CA . ALA A 1 149 ? -11.523 10.844 24.609 1 86.38 149 ALA A CA 1
ATOM 1166 C C . ALA A 1 149 ? -12.883 10.898 23.922 1 86.38 149 ALA A C 1
ATOM 1168 O O . ALA A 1 149 ? -13.914 11.031 24.578 1 86.38 149 ALA A O 1
ATOM 1169 N N . TYR A 1 150 ? -12.945 10.727 22.609 1 87.69 150 TYR A N 1
ATOM 1170 C CA . TYR A 1 150 ? -14.195 10.766 21.859 1 87.69 150 TYR A CA 1
ATOM 1171 C C . TYR A 1 150 ? -15.055 9.547 22.188 1 87.69 150 TYR A C 1
ATOM 1173 O O . TYR A 1 150 ? -16.281 9.648 22.234 1 87.69 150 TYR A O 1
ATOM 1181 N N . GLY A 1 151 ? -14.352 8.414 22.344 1 88.06 151 GLY A N 1
ATOM 1182 C CA . GLY A 1 151 ? -15.102 7.23 22.75 1 88.06 151 GLY A CA 1
ATOM 1183 C C . GLY A 1 151 ? -15.82 7.406 24.078 1 88.06 151 GLY A C 1
ATOM 1184 O O . GLY A 1 151 ? -17 7.078 24.188 1 88.06 151 GLY A O 1
ATOM 1185 N N . LEU A 1 152 ? -15.164 8 25 1 89.62 152 LEU A N 1
ATOM 1186 C CA . LEU A 1 152 ? -15.734 8.234 26.312 1 89.62 152 LEU A CA 1
ATOM 1187 C C . LEU A 1 152 ? -16.859 9.266 26.25 1 89.62 152 LEU A C 1
ATOM 1189 O O . LEU A 1 152 ? -17.875 9.125 26.922 1 89.62 152 LEU A O 1
ATOM 1193 N N . CYS A 1 153 ? -16.609 10.281 25.469 1 88.5 153 CYS A N 1
ATOM 1194 C CA . CYS A 1 153 ? -17.641 11.312 25.281 1 88.5 153 CYS A CA 1
ATOM 1195 C C . CYS A 1 153 ? -18.922 10.711 24.719 1 88.5 153 CYS A C 1
ATOM 1197 O O . CYS A 1 153 ? -20.016 11.062 25.156 1 88.5 153 CYS A O 1
ATOM 1199 N N . HIS A 1 154 ? -18.828 9.766 23.797 1 90.38 154 HIS A N 1
ATOM 1200 C CA . HIS A 1 154 ? -19.984 9.172 23.156 1 90.38 154 HIS A CA 1
ATOM 1201 C C . HIS A 1 154 ? -20.703 8.203 24.094 1 90.38 154 HIS A C 1
ATOM 1203 O O . HIS A 1 154 ? -21.922 8.07 24.047 1 90.38 154 HIS A O 1
ATOM 1209 N N . VAL A 1 155 ? -19.891 7.562 24.922 1 87.62 155 VAL A N 1
ATOM 1210 C CA . VAL A 1 155 ? -20.5 6.676 25.891 1 87.62 155 VAL A CA 1
ATOM 1211 C C . VAL A 1 155 ? -21.359 7.488 26.875 1 87.62 155 VAL A C 1
ATOM 1213 O O . VAL A 1 155 ? -22.5 7.133 27.141 1 87.62 155 VAL A O 1
ATOM 1216 N N . PHE A 1 156 ? -20.797 8.562 27.344 1 87.19 156 PHE A N 1
ATOM 1217 C CA . PHE A 1 156 ? -21.516 9.406 28.297 1 87.19 156 PHE A CA 1
ATOM 1218 C C . PHE A 1 156 ? -22.734 10.062 27.641 1 87.19 156 PHE A C 1
ATOM 1220 O O . PHE A 1 156 ? -23.812 10.109 28.234 1 87.19 156 PHE A O 1
ATOM 1227 N N . SER A 1 157 ? -22.547 10.539 26.438 1 87.19 157 SER A N 1
ATOM 1228 C CA . SER A 1 157 ? -23.594 11.281 25.75 1 87.19 157 SER A CA 1
ATOM 1229 C C . SER A 1 157 ? -24.719 10.352 25.297 1 87.19 157 SER A C 1
ATOM 1231 O O . SER A 1 157 ? -25.844 10.797 25.062 1 87.19 157 SER A O 1
ATOM 1233 N N . SER A 1 158 ? -24.391 9.055 25.141 1 86 158 SER A N 1
ATOM 1234 C CA . SER A 1 158 ? -25.391 8.094 24.703 1 86 158 SER A CA 1
ATOM 1235 C C . SER A 1 158 ? -26.516 7.973 25.703 1 86 158 SER A C 1
ATOM 1237 O O . SER A 1 158 ? -27.641 7.582 25.359 1 86 158 SER A O 1
ATOM 1239 N N . PHE A 1 159 ? -26.328 8.453 26.859 1 86.75 159 PHE A N 1
ATOM 1240 C CA . PHE A 1 159 ? -27.328 8.359 27.906 1 86.75 159 PHE A CA 1
ATOM 1241 C C . PHE A 1 159 ? -28.25 9.578 27.891 1 86.75 159 PHE A C 1
ATOM 1243 O O . PHE A 1 159 ? -29.281 9.594 28.547 1 86.75 159 PHE A O 1
ATOM 1250 N N . PHE A 1 160 ? -27.828 10.57 27.172 1 84.69 160 PHE A N 1
ATOM 1251 C CA . PHE A 1 160 ? -28.594 11.812 27.172 1 84.69 160 PHE A CA 1
ATOM 1252 C C . PHE A 1 160 ? -29.203 12.078 25.797 1 84.69 160 PHE A C 1
ATOM 1254 O O . PHE A 1 160 ? -29.562 13.211 25.484 1 84.69 160 PHE A O 1
ATOM 1261 N N . SER A 1 161 ? -29.188 11.055 24.922 1 78.38 161 SER A N 1
ATOM 1262 C CA . SER A 1 161 ? -29.797 11.125 23.609 1 78.38 161 SER A CA 1
ATOM 1263 C C . SER A 1 161 ? -29.125 12.18 22.734 1 78.38 161 SER A C 1
ATOM 1265 O O . SER A 1 161 ? -29.812 12.953 22.062 1 78.38 161 SER A O 1
ATOM 1267 N N . CYS A 1 162 ? -27.891 12.289 22.922 1 79.62 162 CYS A N 1
ATOM 1268 C CA . CYS A 1 162 ? -27.141 13.25 22.125 1 79.62 162 CYS A CA 1
ATOM 1269 C C . CYS A 1 162 ? -26.719 12.648 20.781 1 79.62 162 CYS A C 1
ATOM 1271 O O . CYS A 1 162 ? -26.531 11.438 20.672 1 79.62 162 CYS A O 1
ATOM 1273 N N . PHE A 1 163 ? -26.656 13.5 19.844 1 80.69 163 PHE A N 1
ATOM 1274 C CA . PHE A 1 163 ? -26.125 13.078 18.547 1 80.69 163 PHE A CA 1
ATOM 1275 C C . PHE A 1 163 ? -24.625 12.859 18.625 1 80.69 163 PHE A C 1
ATOM 1277 O O . PHE A 1 163 ? -23.953 13.352 19.531 1 80.69 163 PHE A O 1
ATOM 1284 N N . PRO A 1 164 ? -24.156 11.945 17.797 1 83.44 164 PRO A N 1
ATOM 1285 C CA . PRO A 1 164 ? -22.703 11.797 17.766 1 83.44 164 PRO A CA 1
ATOM 1286 C C . PRO A 1 164 ? -21.969 13.133 17.625 1 83.44 164 PRO A C 1
ATOM 1288 O O . PRO A 1 164 ? -22.406 14 16.859 1 83.44 164 PRO A O 1
ATOM 1291 N N . GLN A 1 165 ? -21.016 13.227 18.484 1 82.88 165 GLN A N 1
ATOM 1292 C CA . GLN A 1 165 ? -20.312 14.5 18.578 1 82.88 165 GLN A CA 1
ATOM 1293 C C . GLN A 1 165 ? -18.984 14.453 17.828 1 82.88 165 GLN A C 1
ATOM 1295 O O . GLN A 1 165 ? -18.312 13.414 17.797 1 82.88 165 GLN A O 1
ATOM 1300 N N . ALA A 1 166 ? -18.688 15.469 17.156 1 83.56 166 ALA A N 1
ATOM 1301 C CA . ALA A 1 166 ? -17.391 15.648 16.5 1 83.56 166 ALA A CA 1
ATOM 1302 C C . ALA A 1 166 ? -16.828 17.047 16.766 1 83.56 166 ALA A C 1
ATOM 1304 O O . ALA A 1 166 ? -17.547 17.922 17.25 1 83.56 166 ALA A O 1
ATOM 1305 N N . THR A 1 167 ? -15.578 17.141 16.547 1 81.56 167 THR A N 1
ATOM 1306 C CA . THR A 1 167 ? -14.961 18.453 16.625 1 81.56 167 THR A CA 1
ATOM 1307 C C . THR A 1 167 ? -15.523 19.375 15.547 1 81.56 167 THR A C 1
ATOM 1309 O O . THR A 1 167 ? -15.789 18.953 14.422 1 81.56 167 THR A O 1
ATOM 1312 N N . SER A 1 168 ? -15.805 20.562 15.977 1 81.75 168 SER A N 1
ATOM 1313 C CA . SER A 1 168 ? -16.281 21.562 15.039 1 81.75 168 SER A CA 1
ATOM 1314 C C . SER A 1 168 ? -15.117 22.391 14.484 1 81.75 168 SER A C 1
ATOM 1316 O O . SER A 1 168 ? -14.531 23.203 15.203 1 81.75 168 SER A O 1
ATOM 1318 N N . PRO A 1 169 ? -14.914 22.25 13.242 1 81.69 169 PRO A N 1
ATOM 1319 C CA . PRO A 1 169 ? -13.812 23.016 12.648 1 81.69 169 PRO A CA 1
ATOM 1320 C C . PRO A 1 169 ? -14.008 24.516 12.766 1 81.69 169 PRO A C 1
ATOM 1322 O O . PRO A 1 169 ? -13.086 25.234 13.18 1 81.69 169 PRO A O 1
ATOM 1325 N N . PRO A 1 170 ? -15.219 25.062 12.523 1 76.44 170 PRO A N 1
ATOM 1326 C CA . PRO A 1 170 ? -15.398 26.5 12.664 1 76.44 170 PRO A CA 1
ATOM 1327 C C . PRO A 1 170 ? -15.148 27 14.086 1 76.44 170 PRO A C 1
ATOM 1329 O O . PRO A 1 170 ? -14.531 28.047 14.289 1 76.44 170 PRO A O 1
ATOM 1332 N N . ARG A 1 171 ? -15.586 26.234 15.055 1 77.25 171 ARG A N 1
ATOM 1333 C CA . ARG A 1 171 ? -15.383 26.625 16.453 1 77.25 171 ARG A CA 1
ATOM 1334 C C . ARG A 1 171 ? -13.898 26.578 16.812 1 77.25 171 ARG A C 1
ATOM 1336 O O . ARG A 1 171 ? -13.406 27.438 17.547 1 77.25 171 ARG A O 1
ATOM 1343 N N . THR A 1 172 ? -13.258 25.547 16.375 1 78.75 172 THR A N 1
ATOM 1344 C CA . THR A 1 172 ? -11.828 25.391 16.656 1 78.75 172 THR A CA 1
ATOM 1345 C C . THR A 1 172 ? -11.031 26.547 16.047 1 78.75 172 THR A C 1
ATOM 1347 O O . THR A 1 172 ? -10.133 27.094 16.688 1 78.75 172 THR A O 1
ATOM 1350 N N . MET A 1 173 ? -11.453 26.953 14.914 1 76.25 173 MET A N 1
ATOM 1351 C CA . MET A 1 173 ? -10.742 28.047 14.234 1 76.25 173 MET A CA 1
ATOM 1352 C C . MET A 1 173 ? -11 29.375 14.93 1 76.25 173 MET A C 1
ATOM 1354 O O . MET A 1 173 ? -10.109 30.219 15.008 1 76.25 173 MET A O 1
ATOM 1358 N N . THR A 1 174 ? -12.242 29.5 15.406 1 73.88 174 THR A N 1
ATOM 1359 C CA . THR A 1 174 ? -12.578 30.703 16.156 1 73.88 174 THR A CA 1
ATOM 1360 C C . THR A 1 174 ? -11.75 30.797 17.438 1 73.88 174 THR A C 1
ATOM 1362 O O . THR A 1 174 ? -11.266 31.875 17.781 1 73.88 174 THR A O 1
ATOM 1365 N N . LEU A 1 175 ? -11.555 29.672 18.062 1 77.25 175 LEU A N 1
ATOM 1366 C CA . LEU A 1 175 ? -10.766 29.641 19.281 1 77.25 175 LEU A CA 1
ATOM 1367 C C . LEU A 1 175 ? -9.305 29.969 19 1 77.25 175 LEU A C 1
ATOM 1369 O O . LEU A 1 175 ? -8.641 30.625 19.797 1 77.25 175 LEU A O 1
ATOM 1373 N N . LYS A 1 176 ? -8.867 29.5 17.922 1 74.56 176 LYS A N 1
ATOM 1374 C CA . LYS A 1 176 ? -7.5 29.797 17.5 1 74.56 176 LYS A CA 1
ATOM 1375 C C . LYS A 1 176 ? -7.305 31.281 17.266 1 74.56 176 LYS A C 1
ATOM 1377 O O . LYS A 1 176 ? -6.289 31.859 17.672 1 74.56 176 LYS A O 1
ATOM 1382 N N . HIS A 1 177 ? -8.305 31.844 16.672 1 71.25 177 HIS A N 1
ATOM 1383 C CA . HIS A 1 177 ? -8.234 33.281 16.391 1 71.25 177 HIS A CA 1
ATOM 1384 C C . HIS A 1 177 ? -8.242 34.094 17.688 1 71.25 177 HIS A C 1
ATOM 1386 O O . HIS A 1 177 ? -7.648 35.156 17.75 1 71.25 177 HIS A O 1
ATOM 1392 N N . LEU A 1 178 ? -8.922 33.469 18.656 1 72.38 178 LEU A N 1
ATOM 1393 C CA . LEU A 1 178 ? -8.984 34.094 19.969 1 72.38 178 LEU A CA 1
ATOM 1394 C C . LEU A 1 178 ? -7.75 33.781 20.797 1 72.38 178 LEU A C 1
ATOM 1396 O O . LEU A 1 178 ? -7.617 34.25 21.938 1 72.38 178 LEU A O 1
ATOM 1400 N N . ARG A 1 179 ? -6.75 32.875 20.234 1 70.44 179 ARG A N 1
ATOM 1401 C CA . ARG A 1 179 ? -5.465 32.5 20.812 1 70.44 179 ARG A CA 1
ATOM 1402 C C . ARG A 1 179 ? -5.66 31.719 22.109 1 70.44 179 ARG A C 1
ATOM 1404 O O . ARG A 1 179 ? -4.938 31.953 23.094 1 70.44 179 ARG A O 1
ATOM 1411 N N . ALA A 1 180 ? -6.762 31.031 22.109 1 71.38 180 ALA A N 1
ATOM 1412 C CA . ALA A 1 180 ? -6.977 30.172 23.281 1 71.38 180 ALA A CA 1
ATOM 1413 C C . ALA A 1 180 ? -5.922 29.062 23.344 1 71.38 180 ALA A C 1
ATOM 1415 O O . ALA A 1 180 ? -5.715 28.328 22.375 1 71.38 180 ALA A O 1
ATOM 1416 N N . LYS A 1 181 ? -5.121 29.016 24.438 1 68.12 181 LYS A N 1
ATOM 1417 C CA . LYS A 1 181 ? -4.004 28.094 24.516 1 68.12 181 LYS A CA 1
ATOM 1418 C C . LYS A 1 181 ? -4.312 26.953 25.5 1 68.12 181 LYS A C 1
ATOM 1420 O O . LYS A 1 181 ? -3.695 25.891 25.438 1 68.12 181 LYS A O 1
ATOM 1425 N N . THR A 1 182 ? -5.332 27.25 26.266 1 71 182 THR A N 1
ATOM 1426 C CA . THR A 1 182 ? -5.586 26.25 27.297 1 71 182 THR A CA 1
ATOM 1427 C C . THR A 1 182 ? -6.938 25.578 27.078 1 71 182 THR A C 1
ATOM 1429 O O . THR A 1 182 ? -7.812 26.125 26.422 1 71 182 THR A O 1
ATOM 1432 N N . THR A 1 183 ? -7.07 24.391 27.578 1 74.12 183 THR A N 1
ATOM 1433 C CA . THR A 1 183 ? -8.312 23.625 27.469 1 74.12 183 THR A CA 1
ATOM 1434 C C . THR A 1 183 ? -9.344 24.125 28.469 1 74.12 183 THR A C 1
ATOM 1436 O O . THR A 1 183 ? -10.492 23.672 28.484 1 74.12 183 THR A O 1
ATOM 1439 N N . PHE A 1 184 ? -8.914 25.094 29.094 1 78.25 184 PHE A N 1
ATOM 1440 C CA . PHE A 1 184 ? -9.805 25.641 30.094 1 78.25 184 PHE A CA 1
ATOM 1441 C C . PHE A 1 184 ? -10.992 26.344 29.453 1 78.25 184 PHE A C 1
ATOM 1443 O O . PHE A 1 184 ? -12.055 26.469 30.047 1 78.25 184 PHE A O 1
ATOM 1450 N N . HIS A 1 185 ? -10.82 26.766 28.312 1 79.44 185 HIS A N 1
ATOM 1451 C CA . HIS A 1 185 ? -11.906 27.406 27.578 1 79.44 185 HIS A CA 1
ATOM 1452 C C . HIS A 1 185 ? -13.117 26.484 27.453 1 79.44 185 HIS A C 1
ATOM 1454 O O . HIS A 1 185 ? -14.258 26.953 27.469 1 79.44 185 HIS A O 1
ATOM 1460 N N . ALA A 1 186 ? -12.844 25.219 27.438 1 81.94 186 ALA A N 1
ATOM 1461 C CA . ALA A 1 186 ? -13.922 24.25 27.297 1 81.94 186 ALA A CA 1
ATOM 1462 C C . ALA A 1 186 ? -14.805 24.234 28.547 1 81.94 186 ALA A C 1
ATOM 1464 O O . ALA A 1 186 ? -16.031 24.141 28.438 1 81.94 186 ALA A O 1
ATOM 1465 N N . ILE A 1 187 ? -14.164 24.375 29.609 1 84.56 187 ILE A N 1
ATOM 1466 C CA . ILE A 1 187 ? -14.891 24.375 30.859 1 84.56 187 ILE A CA 1
ATOM 1467 C C . ILE A 1 187 ? -15.797 25.609 30.938 1 84.56 187 ILE A C 1
ATOM 1469 O O . ILE A 1 187 ? -16.969 25.516 31.344 1 84.56 187 ILE A O 1
ATOM 1473 N N . PHE A 1 188 ? -15.266 26.672 30.609 1 83.12 188 PHE A N 1
ATOM 1474 C CA . PHE A 1 188 ? -16.047 27.891 30.625 1 83.12 188 PHE A CA 1
ATOM 1475 C C . PHE A 1 188 ? -17.203 27.812 29.641 1 83.12 188 PHE A C 1
ATOM 1477 O O . PHE A 1 188 ? -18.297 28.281 29.922 1 83.12 188 PHE A O 1
ATOM 1484 N N . THR A 1 189 ? -16.938 27.25 28.516 1 82.81 189 THR A N 1
ATOM 1485 C CA . THR A 1 189 ? -17.984 27.109 27.5 1 82.81 189 THR A CA 1
ATOM 1486 C C . THR A 1 189 ? -19.125 26.25 28.031 1 82.81 189 THR A C 1
ATOM 1488 O O . THR A 1 189 ? -20.297 26.578 27.844 1 82.81 189 THR A O 1
ATOM 1491 N N . VAL A 1 190 ? -18.75 25.203 28.734 1 84.75 190 VAL A N 1
ATOM 1492 C CA . VAL A 1 190 ? -19.766 24.297 29.281 1 84.75 190 VAL A CA 1
ATOM 1493 C C . VAL A 1 190 ? -20.578 25 30.359 1 84.75 190 VAL A C 1
ATOM 1495 O O . VAL A 1 190 ? -21.797 24.859 30.422 1 84.75 190 VAL A O 1
ATOM 1498 N N . LEU A 1 191 ? -19.891 25.703 31.141 1 85.88 191 LEU A N 1
ATOM 1499 C CA . LEU A 1 191 ? -20.562 26.422 32.219 1 85.88 191 LEU A CA 1
ATOM 1500 C C . LEU A 1 191 ? -21.516 27.469 31.656 1 85.88 191 LEU A C 1
ATOM 1502 O O . LEU A 1 191 ? -22.641 27.625 32.156 1 85.88 191 LEU A O 1
ATOM 1506 N N . ILE A 1 192 ? -21.078 28.125 30.734 1 82.62 192 ILE A N 1
ATOM 1507 C CA . ILE A 1 192 ? -21.906 29.156 30.125 1 82.62 192 ILE A CA 1
ATOM 1508 C C . ILE A 1 192 ? -23.109 28.5 29.438 1 82.62 192 ILE A C 1
ATOM 1510 O O . ILE A 1 192 ? -24.234 29.016 29.516 1 82.62 192 ILE A O 1
ATOM 1514 N N . MET A 1 193 ? -22.875 27.453 28.766 1 84.81 193 MET A N 1
ATOM 1515 C CA . MET A 1 193 ? -23.969 26.734 28.094 1 84.81 193 MET A CA 1
ATOM 1516 C C . MET A 1 193 ? -24.984 26.234 29.109 1 84.81 193 MET A C 1
ATOM 1518 O O . MET A 1 193 ? -26.188 26.281 28.859 1 84.81 193 MET A O 1
ATOM 1522 N N . ALA A 1 194 ? -24.469 25.719 30.188 1 85.38 194 ALA A N 1
ATOM 1523 C CA . ALA A 1 194 ? -25.359 25.297 31.25 1 85.38 194 ALA A CA 1
ATOM 1524 C C . ALA A 1 194 ? -26.219 26.453 31.766 1 85.38 194 ALA A C 1
ATOM 1526 O O . ALA A 1 194 ? -27.406 26.297 32 1 85.38 194 ALA A O 1
ATOM 1527 N N . LEU A 1 195 ? -25.562 27.562 31.906 1 83.75 195 LEU A N 1
ATOM 1528 C CA . LEU A 1 195 ? -26.266 28.75 32.375 1 83.75 195 LEU A CA 1
ATOM 1529 C C . LEU A 1 195 ? -27.344 29.172 31.359 1 83.75 195 LEU A C 1
ATOM 1531 O O . LEU A 1 195 ? -28.438 29.594 31.75 1 83.75 195 LEU A O 1
ATOM 1535 N N . VAL A 1 196 ? -27 29.078 30.156 1 79.69 196 VAL A N 1
ATOM 1536 C CA . VAL A 1 196 ? -27.922 29.469 29.094 1 79.69 196 VAL A CA 1
ATOM 1537 C C . VAL A 1 196 ? -29.109 28.531 29.062 1 79.69 196 VAL A C 1
ATOM 1539 O O . VAL A 1 196 ? -30.25 28.969 28.938 1 79.69 196 VAL A O 1
ATOM 1542 N N . ILE A 1 197 ? -28.859 27.281 29.172 1 80.44 197 ILE A N 1
ATOM 1543 C CA . ILE A 1 197 ? -29.922 26.281 29.078 1 80.44 197 ILE A CA 1
ATOM 1544 C C . ILE A 1 197 ? -30.844 26.391 30.281 1 80.44 197 ILE A C 1
ATOM 1546 O O . ILE A 1 197 ? -32.062 26.172 30.172 1 80.44 197 ILE A O 1
ATOM 1550 N N . LEU A 1 198 ? -30.328 26.844 31.359 1 81.94 198 LEU A N 1
ATOM 1551 C CA . LEU A 1 198 ? -31.125 26.875 32.594 1 81.94 198 LEU A CA 1
ATOM 1552 C C . LEU A 1 198 ? -31.828 28.203 32.75 1 81.94 198 LEU A C 1
ATOM 1554 O O . LEU A 1 198 ? -32.969 28.25 33.219 1 81.94 198 LEU A O 1
ATOM 1558 N N . TRP A 1 199 ? -31.109 29.422 32.438 1 78.88 199 TRP A N 1
ATOM 1559 C CA . TRP A 1 199 ? -31.688 30.688 32.844 1 78.88 199 TRP A CA 1
ATOM 1560 C C . TRP A 1 199 ? -31.812 31.641 31.656 1 78.88 199 TRP A C 1
ATOM 1562 O O . TRP A 1 199 ? -32.812 32.375 31.531 1 78.88 199 TRP A O 1
ATOM 1572 N N . ILE A 1 200 ? -30.828 31.578 30.75 1 77.25 200 ILE A N 1
ATOM 1573 C CA . ILE A 1 200 ? -30.672 32.656 29.781 1 77.25 200 ILE A CA 1
ATOM 1574 C C . ILE A 1 200 ? -31.25 32.219 28.438 1 77.25 200 ILE A C 1
ATOM 1576 O O . ILE A 1 200 ? -31.375 33.031 27.516 1 77.25 200 ILE A O 1
ATOM 1580 N N . GLY A 1 201 ? -31.719 31.141 28.312 1 76.69 201 GLY A N 1
ATOM 1581 C CA . GLY A 1 201 ? -32.188 30.594 27.047 1 76.69 201 GLY A CA 1
ATOM 1582 C C . GLY A 1 201 ? -33.25 31.453 26.375 1 76.69 201 GLY A C 1
ATOM 1583 O O . GLY A 1 201 ? -33.281 31.562 25.156 1 76.69 201 GLY A O 1
ATOM 1584 N N . GLN A 1 202 ? -34.031 32.156 27.109 1 78.62 202 GLN A N 1
ATOM 1585 C CA . GLN A 1 202 ? -35.156 32.938 26.594 1 78.62 202 GLN A CA 1
ATOM 1586 C C . GLN A 1 202 ? -34.656 34.156 25.828 1 78.62 202 GLN A C 1
ATOM 1588 O O . GLN A 1 202 ? -35.344 34.625 24.922 1 78.62 202 GLN A O 1
ATOM 1593 N N . VAL A 1 203 ? -33.5 34.594 26.203 1 80.75 203 VAL A N 1
ATOM 1594 C CA . VAL A 1 203 ? -32.938 35.812 25.562 1 80.75 203 VAL A CA 1
ATOM 1595 C C . VAL A 1 203 ? -32.562 35.5 24.125 1 80.75 203 VAL A C 1
ATOM 1597 O O . VAL A 1 203 ? -32.625 36.406 23.266 1 80.75 203 VAL A O 1
ATOM 1600 N N . PHE A 1 204 ? -32.281 34.25 23.828 1 84.5 204 PHE A N 1
ATOM 1601 C CA . PHE A 1 204 ? -31.797 33.875 22.5 1 84.5 204 PHE A CA 1
ATOM 1602 C C . PHE A 1 204 ? -32.938 33.594 21.547 1 84.5 204 PHE A C 1
ATOM 1604 O O . PHE A 1 204 ? -32.75 33.312 20.375 1 84.5 204 PHE A O 1
ATOM 1611 N N . GLU A 1 205 ? -34.125 33.688 22.031 1 84.44 205 GLU A N 1
ATOM 1612 C CA . GLU A 1 205 ? -35.312 33.469 21.219 1 84.44 205 GLU A CA 1
ATOM 1613 C C . GLU A 1 205 ? -35.406 34.438 20.078 1 84.44 205 GLU A C 1
ATOM 1615 O O . GLU A 1 205 ? -35.938 34.125 19.016 1 84.44 205 GLU A O 1
ATOM 1620 N N . PHE A 1 206 ? -34.781 35.656 20.266 1 86.75 206 PHE A N 1
ATOM 1621 C CA . PHE A 1 206 ? -34.906 36.719 19.281 1 86.75 206 PHE A CA 1
ATOM 1622 C C . PHE A 1 206 ? -33.688 36.75 18.375 1 86.75 206 PHE A C 1
ATOM 1624 O O . PHE A 1 206 ? -33.562 37.656 17.531 1 86.75 206 PHE A O 1
ATOM 1631 N N . LEU A 1 207 ? -32.844 35.812 18.562 1 88.75 207 LEU A N 1
ATOM 1632 C CA . LEU A 1 207 ? -31.625 35.781 17.75 1 88.75 207 LEU A CA 1
ATOM 1633 C C . LEU A 1 207 ? -31.938 35.438 16.297 1 88.75 207 LEU A C 1
ATOM 1635 O O . LEU A 1 207 ? -32.531 34.406 16.016 1 88.75 207 LEU A O 1
ATOM 1639 N N . PRO A 1 208 ? -31.609 36.344 15.352 1 90.06 208 PRO A N 1
ATOM 1640 C CA . PRO A 1 208 ? -31.828 36.031 13.938 1 90.06 208 PRO A CA 1
ATOM 1641 C C . PRO A 1 208 ? -30.984 34.875 13.453 1 90.06 208 PRO A C 1
ATOM 1643 O O . PRO A 1 208 ? -29.766 34.875 13.609 1 90.06 208 PRO A O 1
ATOM 1646 N N . MET A 1 209 ? -31.484 33.906 12.852 1 89.81 209 MET A N 1
ATOM 1647 C CA . MET A 1 209 ? -30.812 32.688 12.359 1 89.81 209 MET A CA 1
ATOM 1648 C C . MET A 1 209 ? -29.797 33.062 11.281 1 89.81 209 MET A C 1
ATOM 1650 O O . MET A 1 209 ? -28.75 32.406 11.172 1 89.81 209 MET A O 1
ATOM 1654 N N . ALA A 1 210 ? -30.094 34.062 10.516 1 90.69 210 ALA A N 1
ATOM 1655 C CA . ALA A 1 210 ? -29.203 34.5 9.445 1 90.69 210 ALA A CA 1
ATOM 1656 C C . ALA A 1 210 ? -27.844 34.906 10.008 1 90.69 210 ALA A C 1
ATOM 1658 O O . ALA A 1 210 ? -26.812 34.75 9.344 1 90.69 210 ALA A O 1
ATOM 1659 N N . MET A 1 211 ? -27.875 35.406 11.242 1 90.25 211 MET A N 1
ATOM 1660 C CA . MET A 1 211 ? -26.625 35.812 11.883 1 90.25 211 MET A CA 1
ATOM 1661 C C . MET A 1 211 ? -25.766 34.594 12.203 1 90.25 211 MET A C 1
ATOM 1663 O O . MET A 1 211 ? -24.547 34.656 12.031 1 90.25 211 MET A O 1
ATOM 1667 N N . ILE A 1 212 ? -26.375 33.594 12.656 1 84.56 212 ILE A N 1
ATOM 1668 C CA . ILE A 1 212 ? -25.672 32.375 12.984 1 84.56 212 ILE A CA 1
ATOM 1669 C C . ILE A 1 212 ? -25 31.812 11.727 1 84.56 212 ILE A C 1
ATOM 1671 O O . ILE A 1 212 ? -23.828 31.453 11.75 1 84.56 212 ILE A O 1
ATOM 1675 N N . GLY A 1 213 ? -25.75 31.734 10.672 1 87.81 213 GLY A N 1
ATOM 1676 C CA . GLY A 1 213 ? -25.203 31.281 9.406 1 87.81 213 GLY A CA 1
ATOM 1677 C C . GLY A 1 213 ? -24.016 32.094 8.938 1 87.81 213 GLY A C 1
ATOM 1678 O O . GLY A 1 213 ? -23.016 31.547 8.477 1 87.81 213 GLY A O 1
ATOM 1679 N N . ALA A 1 214 ? -24.141 33.375 9.086 1 89.38 214 ALA A N 1
ATOM 1680 C CA . ALA A 1 214 ? -23.078 34.281 8.664 1 89.38 214 ALA A CA 1
ATOM 1681 C C . ALA A 1 214 ? -21.812 34.062 9.492 1 89.38 214 ALA A C 1
ATOM 1683 O O . ALA A 1 214 ? -20.703 34.094 8.953 1 89.38 214 ALA A O 1
ATOM 1684 N N . ILE A 1 215 ? -22 33.844 10.75 1 84.31 215 ILE A N 1
ATOM 1685 C CA . ILE A 1 215 ? -20.859 33.594 11.641 1 84.31 215 ILE A CA 1
ATOM 1686 C C . ILE A 1 215 ? -20.156 32.312 11.242 1 84.31 215 ILE A C 1
ATOM 1688 O O . ILE A 1 215 ? -18.922 32.25 11.195 1 84.31 215 ILE A O 1
ATOM 1692 N N . VAL A 1 216 ? -20.875 31.328 10.93 1 83.94 216 VAL A N 1
ATOM 1693 C CA . VAL A 1 216 ? -20.312 30.031 10.531 1 83.94 216 VAL A CA 1
ATOM 1694 C C . VAL A 1 216 ? -19.531 30.203 9.227 1 83.94 216 VAL A C 1
ATOM 1696 O O . VAL A 1 216 ? -18.406 29.703 9.109 1 83.94 216 VAL A O 1
ATOM 1699 N N . VAL A 1 217 ? -20.125 30.875 8.312 1 85.88 217 VAL A N 1
ATOM 1700 C CA . VAL A 1 217 ? -19.484 31.078 7.023 1 85.88 217 VAL A CA 1
ATOM 1701 C C . VAL A 1 217 ? -18.188 31.859 7.215 1 85.88 217 VAL A C 1
ATOM 1703 O O . VAL A 1 217 ? -17.156 31.547 6.605 1 85.88 217 VAL A O 1
ATOM 1706 N N . ALA A 1 218 ? -18.234 32.875 8.039 1 83.88 218 ALA A N 1
ATOM 1707 C CA . ALA A 1 218 ? -17.062 33.719 8.297 1 83.88 218 ALA A CA 1
ATOM 1708 C C . ALA A 1 218 ? -15.945 32.875 8.93 1 83.88 218 ALA A C 1
ATOM 1710 O O . ALA A 1 218 ? -14.766 33.094 8.648 1 83.88 218 ALA A O 1
ATOM 1711 N N . SER A 1 219 ? -16.328 31.984 9.789 1 77.94 219 SER A N 1
ATOM 1712 C CA . SER A 1 219 ? -15.344 31.156 10.477 1 77.94 219 SER A CA 1
ATOM 1713 C C . SER A 1 219 ? -14.711 30.156 9.523 1 77.94 219 SER A C 1
ATOM 1715 O O . SER A 1 219 ? -13.594 29.688 9.758 1 77.94 219 SER A O 1
ATOM 1717 N N . MET A 1 220 ? -15.391 29.828 8.508 1 81.31 220 MET A N 1
ATOM 1718 C CA . MET A 1 220 ? -14.93 28.797 7.582 1 81.31 220 MET A CA 1
ATOM 1719 C C . MET A 1 220 ? -14 29.391 6.527 1 81.31 220 MET A C 1
ATOM 1721 O O . MET A 1 220 ? -13.414 28.672 5.727 1 81.31 220 MET A O 1
ATOM 1725 N N . THR A 1 221 ? -13.914 30.656 6.512 1 79.19 221 THR A N 1
ATOM 1726 C CA . THR A 1 221 ? -13.062 31.297 5.52 1 79.19 221 THR A CA 1
ATOM 1727 C C . THR A 1 221 ? -11.617 30.828 5.656 1 79.19 221 THR A C 1
ATOM 1729 O O . THR A 1 221 ? -10.898 30.719 4.664 1 79.19 221 THR A O 1
ATOM 1732 N N . ASP A 1 222 ? -11.227 30.438 6.871 1 73.56 222 ASP A N 1
ATOM 1733 C CA . ASP A 1 222 ? -9.867 29.969 7.105 1 73.56 222 ASP A CA 1
ATOM 1734 C C . ASP A 1 222 ? -9.648 28.594 6.477 1 73.56 222 ASP A C 1
ATOM 1736 O O . ASP A 1 222 ? -8.531 28.266 6.059 1 73.56 222 ASP A O 1
ATOM 1740 N N . LEU A 1 223 ? -10.688 27.922 6.438 1 75.06 223 LEU A N 1
ATOM 1741 C CA . LEU A 1 223 ? -10.578 26.578 5.859 1 75.06 223 LEU A CA 1
ATOM 1742 C C . LEU A 1 223 ? -10.391 26.656 4.348 1 75.06 223 LEU A C 1
ATOM 1744 O O . LEU A 1 223 ? -9.727 25.797 3.76 1 75.06 223 LEU A O 1
ATOM 1748 N N . PHE A 1 224 ? -10.883 27.781 3.783 1 77.44 224 PHE A N 1
ATOM 1749 C CA . PHE A 1 224 ? -10.773 27.953 2.34 1 77.44 224 PHE A CA 1
ATOM 1750 C C . PHE A 1 224 ? -9.352 28.359 1.949 1 77.44 224 PHE A C 1
ATOM 1752 O O . PHE A 1 224 ? -8.961 28.219 0.788 1 77.44 224 PHE A O 1
ATOM 1759 N N . THR A 1 225 ? -8.602 28.75 2.959 1 74.69 225 THR A N 1
ATOM 1760 C CA . THR A 1 225 ? -7.215 29.094 2.689 1 74.69 225 THR A CA 1
ATOM 1761 C C . THR A 1 225 ? -6.402 27.859 2.35 1 74.69 225 THR A C 1
ATOM 1763 O O . THR A 1 225 ? -5.336 27.953 1.736 1 74.69 225 THR A O 1
ATOM 1766 N N . GLN A 1 226 ? -6.93 26.797 2.666 1 76.44 226 GLN A N 1
ATOM 1767 C CA . GLN A 1 226 ? -6.25 25.547 2.359 1 76.44 226 GLN A CA 1
ATOM 1768 C C . GLN A 1 226 ? -6.168 25.312 0.853 1 76.44 226 GLN A C 1
ATOM 1770 O O . GLN A 1 226 ? -5.273 24.609 0.374 1 76.44 226 GLN A O 1
ATOM 1775 N N . PHE A 1 227 ? -7.098 25.984 0.125 1 84.31 227 PHE A N 1
ATOM 1776 C CA . PHE A 1 227 ? -7.086 25.859 -1.329 1 84.31 227 PHE A CA 1
ATOM 1777 C C . PHE A 1 227 ? -5.84 26.516 -1.914 1 84.31 227 PHE A C 1
ATOM 1779 O O . PHE A 1 227 ? -5.402 26.156 -3.008 1 84.31 227 PHE A O 1
ATOM 1786 N N . SER A 1 228 ? -5.27 27.422 -1.137 1 83.81 228 SER A N 1
ATOM 1787 C CA . SER A 1 228 ? -4.066 28.125 -1.588 1 83.81 228 SER A CA 1
ATOM 1788 C C . SER A 1 228 ? -2.85 27.203 -1.532 1 83.81 228 SER A C 1
ATOM 1790 O O . SER A 1 228 ? -1.83 27.469 -2.17 1 83.81 228 SER A O 1
ATOM 1792 N N . GLU A 1 229 ? -2.98 26.125 -0.849 1 83.56 229 GLU A N 1
ATOM 1793 C CA . GLU A 1 229 ? -1.859 25.203 -0.7 1 83.56 229 GLU A CA 1
ATOM 1794 C C . GLU A 1 229 ? -1.836 24.172 -1.829 1 83.56 229 GLU A C 1
ATOM 1796 O O . GLU A 1 229 ? -0.89 23.391 -1.944 1 83.56 229 GLU A O 1
ATOM 1801 N N . LEU A 1 230 ? -2.82 24.203 -2.682 1 89.25 230 LEU A N 1
ATOM 1802 C CA . LEU A 1 230 ? -2.979 23.188 -3.717 1 89.25 230 LEU A CA 1
ATOM 1803 C C . LEU A 1 230 ? -1.786 23.188 -4.668 1 89.25 230 LEU A C 1
ATOM 1805 O O . LEU A 1 230 ? -1.274 22.125 -5.027 1 89.25 230 LEU A O 1
ATOM 1809 N N . PRO A 1 231 ? -1.316 24.391 -5 1 88.81 231 PRO A N 1
ATOM 1810 C CA . PRO A 1 231 ? -0.138 24.391 -5.871 1 88.81 231 PRO A CA 1
ATOM 1811 C C . PRO A 1 231 ? 1.083 23.75 -5.203 1 88.81 231 PRO A C 1
ATOM 1813 O O . PRO A 1 231 ? 1.906 23.125 -5.879 1 88.81 231 PRO A O 1
ATOM 1816 N N . LYS A 1 232 ? 1.152 23.953 -3.969 1 87.12 232 LYS A N 1
ATOM 1817 C CA . LYS A 1 232 ? 2.234 23.328 -3.213 1 87.12 232 LYS A CA 1
ATOM 1818 C C . LYS A 1 232 ? 2.127 21.797 -3.252 1 87.12 232 LYS A C 1
ATOM 1820 O O . LYS A 1 232 ? 3.137 21.109 -3.387 1 87.12 232 LYS A O 1
ATOM 1825 N N . TYR A 1 233 ? 0.944 21.359 -3.166 1 90.5 233 TYR A N 1
ATOM 1826 C CA . TYR A 1 233 ? 0.729 19.922 -3.219 1 90.5 233 TYR A CA 1
ATOM 1827 C C . TYR A 1 233 ? 1.166 19.344 -4.562 1 90.5 233 TYR A C 1
ATOM 1829 O O . TYR A 1 233 ? 1.768 18.266 -4.621 1 90.5 233 TYR A O 1
ATOM 1837 N N . TRP A 1 234 ? 0.852 20.109 -5.57 1 90.38 234 TRP A N 1
ATOM 1838 C CA . TRP A 1 234 ? 1.203 19.703 -6.922 1 90.38 234 TRP A CA 1
ATOM 1839 C C . TRP A 1 234 ? 2.717 19.656 -7.102 1 90.38 234 TRP A C 1
ATOM 1841 O O . TRP A 1 234 ? 3.244 18.75 -7.746 1 90.38 234 TRP A O 1
ATOM 1851 N N . LYS A 1 235 ? 3.439 20.578 -6.508 1 89.44 235 LYS A N 1
ATOM 1852 C CA . LYS A 1 235 ? 4.883 20.703 -6.672 1 89.44 235 LYS A CA 1
ATOM 1853 C C . LYS A 1 235 ? 5.621 19.656 -5.828 1 89.44 235 LYS A C 1
ATOM 1855 O O . LYS A 1 235 ? 6.684 19.172 -6.223 1 89.44 235 LYS A O 1
ATOM 1860 N N . VAL A 1 236 ? 5.098 19.375 -4.73 1 89.31 236 VAL A N 1
ATOM 1861 C CA . VAL A 1 236 ? 5.746 18.438 -3.826 1 89.31 236 VAL A CA 1
ATOM 1862 C C . VAL A 1 236 ? 5.547 17.016 -4.34 1 89.31 236 VAL A C 1
ATOM 1864 O O . VAL A 1 236 ? 6.52 16.266 -4.523 1 89.31 236 VAL A O 1
ATOM 1867 N N . ASN A 1 237 ? 4.258 16.625 -4.504 1 90.19 237 ASN A N 1
ATOM 1868 C CA . ASN A 1 237 ? 3.883 15.305 -4.988 1 90.19 237 ASN A CA 1
ATOM 1869 C C . ASN A 1 237 ? 2.535 15.336 -5.703 1 90.19 237 ASN A C 1
ATOM 1871 O O . ASN A 1 237 ? 1.503 15.594 -5.082 1 90.19 237 ASN A O 1
ATOM 1875 N N . ARG A 1 238 ? 2.52 14.977 -6.934 1 91.31 238 ARG A N 1
ATOM 1876 C CA . ARG A 1 238 ? 1.318 15.055 -7.758 1 91.31 238 ARG A CA 1
ATOM 1877 C C . ARG A 1 238 ? 0.226 14.133 -7.219 1 91.31 238 ARG A C 1
ATOM 1879 O O . ARG A 1 238 ? -0.963 14.422 -7.367 1 91.31 238 ARG A O 1
ATOM 1886 N N . PHE A 1 239 ? 0.655 13.07 -6.605 1 91.56 239 PHE A N 1
ATOM 1887 C CA . PHE A 1 239 ? -0.336 12.133 -6.086 1 91.56 239 PHE A CA 1
ATOM 1888 C C . PHE A 1 239 ? -1.052 12.719 -4.875 1 91.56 239 PHE A C 1
ATOM 1890 O O . PHE A 1 239 ? -2.213 12.391 -4.617 1 91.56 239 PHE A O 1
ATOM 1897 N N . ASP A 1 240 ? -0.38 13.594 -4.145 1 91.12 240 ASP A N 1
ATOM 1898 C CA . ASP A 1 240 ? -1.035 14.312 -3.055 1 91.12 240 ASP A CA 1
ATOM 1899 C C . ASP A 1 240 ? -2.117 15.25 -3.584 1 91.12 240 ASP A C 1
ATOM 1901 O O . ASP A 1 240 ? -3.193 15.359 -2.996 1 91.12 240 ASP A O 1
ATOM 1905 N N . PHE A 1 241 ? -1.793 15.898 -4.656 1 92.88 241 PHE A N 1
ATOM 1906 C CA . PHE A 1 241 ? -2.74 16.812 -5.289 1 92.88 241 PHE A CA 1
ATOM 1907 C C . PHE A 1 241 ? -3.992 16.062 -5.734 1 92.88 241 PHE A C 1
ATOM 1909 O O . PHE A 1 241 ? -5.113 16.516 -5.48 1 92.88 241 PHE A O 1
ATOM 1916 N N . PHE A 1 242 ? -3.83 14.93 -6.312 1 93.44 242 PHE A N 1
ATOM 1917 C CA . PHE A 1 242 ? -4.961 14.156 -6.809 1 93.44 242 PHE A CA 1
ATOM 1918 C C . PHE A 1 242 ? -5.773 13.578 -5.656 1 93.44 242 PHE A C 1
ATOM 1920 O O . PHE A 1 242 ? -6.996 13.469 -5.746 1 93.44 242 PHE A O 1
ATOM 1927 N N . THR A 1 243 ? -5.039 13.148 -4.645 1 91.88 243 THR A N 1
ATOM 1928 C CA . THR A 1 243 ? -5.75 12.648 -3.475 1 91.88 243 THR A CA 1
ATOM 1929 C C . THR A 1 243 ? -6.645 13.734 -2.881 1 91.88 243 THR A C 1
ATOM 1931 O O . THR A 1 243 ? -7.805 13.477 -2.549 1 91.88 243 THR A O 1
ATOM 1934 N N . TRP A 1 244 ? -6.109 14.961 -2.783 1 91.06 244 TRP A N 1
ATOM 1935 C CA . TRP A 1 244 ? -6.879 16.094 -2.27 1 91.06 244 TRP A CA 1
ATOM 1936 C C . TRP A 1 244 ? -8.062 16.406 -3.174 1 91.06 244 TRP A C 1
ATOM 1938 O O . TRP A 1 244 ? -9.195 16.547 -2.697 1 91.06 244 TRP A O 1
ATOM 1948 N N . MET A 1 245 ? -7.852 16.422 -4.453 1 93.31 245 MET A N 1
ATOM 1949 C CA . MET A 1 245 ? -8.867 16.797 -5.434 1 93.31 245 MET A CA 1
ATOM 1950 C C . MET A 1 245 ? -9.984 15.758 -5.477 1 93.31 245 MET A C 1
ATOM 1952 O O . MET A 1 245 ? -11.164 16.125 -5.477 1 93.31 245 MET A O 1
ATOM 1956 N N . ILE A 1 246 ? -9.617 14.5 -5.484 1 93.75 246 ILE A N 1
ATOM 1957 C CA . ILE A 1 246 ? -10.609 13.438 -5.559 1 93.75 246 ILE A CA 1
ATOM 1958 C C . ILE A 1 246 ? -11.438 13.414 -4.277 1 93.75 246 ILE A C 1
ATOM 1960 O O . ILE A 1 246 ? -12.664 13.266 -4.328 1 93.75 246 ILE A O 1
ATOM 1964 N N . THR A 1 247 ? -10.758 13.508 -3.154 1 90.62 247 THR A N 1
ATOM 1965 C CA . THR A 1 247 ? -11.477 13.547 -1.887 1 90.62 247 THR A CA 1
ATOM 1966 C C . THR A 1 247 ? -12.445 14.734 -1.849 1 90.62 247 THR A C 1
ATOM 1968 O O . THR A 1 247 ? -13.594 14.586 -1.438 1 90.62 247 THR A O 1
ATOM 1971 N N . PHE A 1 248 ? -12.023 15.906 -2.314 1 91.12 248 PHE A N 1
ATOM 1972 C CA . PHE A 1 248 ? -12.82 17.125 -2.328 1 91.12 248 PHE A CA 1
ATOM 1973 C C . PHE A 1 248 ? -14.023 16.984 -3.252 1 91.12 248 PHE A C 1
ATOM 1975 O O . PHE A 1 248 ? -15.156 17.234 -2.848 1 91.12 248 PHE A O 1
ATOM 1982 N N . LEU A 1 249 ? -13.82 16.469 -4.484 1 92.69 249 LEU A N 1
ATOM 1983 C CA . LEU A 1 249 ? -14.867 16.359 -5.496 1 92.69 249 LEU A CA 1
ATOM 1984 C C . LEU A 1 249 ? -15.906 15.312 -5.098 1 92.69 249 LEU A C 1
ATOM 1986 O O . LEU A 1 249 ? -17.109 15.539 -5.23 1 92.69 249 LEU A O 1
ATOM 1990 N N . VAL A 1 250 ? -15.398 14.203 -4.574 1 91.38 250 VAL A N 1
ATOM 1991 C CA . VAL A 1 250 ? -16.328 13.156 -4.184 1 91.38 250 VAL A CA 1
ATOM 1992 C C . VAL A 1 250 ? -17.141 13.617 -2.969 1 91.38 250 VAL A C 1
ATOM 1994 O O . VAL A 1 250 ? -18.328 13.312 -2.855 1 91.38 250 VAL A O 1
ATOM 1997 N N . SER A 1 251 ? -16.5 14.312 -2.074 1 87.62 251 SER A N 1
ATOM 1998 C CA . SER A 1 251 ? -17.203 14.82 -0.905 1 87.62 251 SER A CA 1
ATOM 1999 C C . SER A 1 251 ? -18.297 15.82 -1.307 1 87.62 251 SER A C 1
ATOM 2001 O O . SER A 1 251 ? -19.375 15.844 -0.712 1 87.62 251 SER A O 1
ATOM 2003 N N . ILE A 1 252 ? -18.094 16.609 -2.355 1 86.81 252 ILE A N 1
ATOM 2004 C CA . ILE A 1 252 ? -19.031 17.656 -2.797 1 86.81 252 ILE A CA 1
ATOM 2005 C C . ILE A 1 252 ? -20.156 17.016 -3.611 1 86.81 252 ILE A C 1
ATOM 2007 O O . ILE A 1 252 ? -21.328 17.344 -3.42 1 86.81 252 ILE A O 1
ATOM 2011 N N . PHE A 1 253 ? -19.828 16.047 -4.398 1 88.12 253 PHE A N 1
ATOM 2012 C CA . PHE A 1 253 ? -20.812 15.539 -5.344 1 88.12 253 PHE A CA 1
ATOM 2013 C C . PHE A 1 253 ? -21.531 14.32 -4.77 1 88.12 253 PHE A C 1
ATOM 2015 O O . PHE A 1 253 ? -22.672 14.039 -5.148 1 88.12 253 PHE A O 1
ATOM 2022 N N . ALA A 1 254 ? -20.938 13.617 -3.943 1 86.19 254 ALA A N 1
ATOM 2023 C CA . ALA A 1 254 ? -21.594 12.453 -3.354 1 86.19 254 ALA A CA 1
ATOM 2024 C C . ALA A 1 254 ? -21.906 12.688 -1.878 1 86.19 254 ALA A C 1
ATOM 2026 O O . ALA A 1 254 ? -23.062 12.844 -1.501 1 86.19 254 ALA A O 1
ATOM 2027 N N . ASP A 1 255 ? -20.906 12.797 -1.023 1 84.44 255 ASP A N 1
ATOM 2028 C CA . ASP A 1 255 ? -21.047 13.039 0.409 1 84.44 255 ASP A CA 1
ATOM 2029 C C . ASP A 1 255 ? -19.719 12.828 1.135 1 84.44 255 ASP A C 1
ATOM 2031 O O . ASP A 1 255 ? -18.781 12.242 0.577 1 84.44 255 ASP A O 1
ATOM 2035 N N . LEU A 1 256 ? -19.734 13.219 2.322 1 79.44 256 LEU A N 1
ATOM 2036 C CA . LEU A 1 256 ? -18.516 13.195 3.117 1 79.44 256 LEU A CA 1
ATOM 2037 C C . LEU A 1 256 ? -18.078 11.766 3.41 1 79.44 256 LEU A C 1
ATOM 2039 O O . LEU A 1 256 ? -16.875 11.469 3.447 1 79.44 256 LEU A O 1
ATOM 2043 N N . ASP A 1 257 ? -19.031 10.922 3.639 1 80.12 257 ASP A N 1
ATOM 2044 C CA . ASP A 1 257 ? -18.688 9.539 3.957 1 80.12 257 ASP A CA 1
ATOM 2045 C C . ASP A 1 257 ? -17.984 8.867 2.779 1 80.12 257 ASP A C 1
ATOM 2047 O O . ASP A 1 257 ? -16.953 8.219 2.955 1 80.12 257 ASP A O 1
ATOM 2051 N N . TYR A 1 258 ? -18.562 9.133 1.566 1 83.69 258 TYR A N 1
ATOM 2052 C CA . TYR A 1 258 ? -17.938 8.578 0.371 1 83.69 258 TYR A CA 1
ATOM 2053 C C . TYR A 1 258 ? -16.594 9.25 0.092 1 83.69 258 TYR A C 1
ATOM 2055 O O . TYR A 1 258 ? -15.648 8.594 -0.355 1 83.69 258 TYR A O 1
ATOM 2063 N N . GLY A 1 259 ? -16.547 10.547 0.341 1 86.31 259 GLY A N 1
ATOM 2064 C CA . GLY A 1 259 ? -15.305 11.281 0.131 1 86.31 259 GLY A CA 1
ATOM 2065 C C . GLY A 1 259 ? -14.172 10.805 1.018 1 86.31 259 GLY A C 1
ATOM 2066 O O . GLY A 1 259 ? -13.047 10.625 0.551 1 86.31 259 GLY A O 1
ATOM 2067 N N . SER A 1 260 ? -14.5 10.523 2.23 1 83.56 260 SER A N 1
ATOM 2068 C CA . SER A 1 260 ? -13.477 10.086 3.18 1 83.56 260 SER A CA 1
ATOM 2069 C C . SER A 1 260 ? -12.953 8.695 2.82 1 83.56 260 SER A C 1
ATOM 2071 O O . SER A 1 260 ? -11.742 8.461 2.838 1 83.56 260 SER A O 1
ATOM 2073 N N . VAL A 1 261 ? -13.852 7.859 2.514 1 83.69 261 VAL A N 1
ATOM 2074 C CA . VAL A 1 261 ? -13.453 6.496 2.17 1 83.69 261 VAL A CA 1
ATOM 2075 C C . VAL A 1 261 ? -12.641 6.508 0.878 1 83.69 261 VAL A C 1
ATOM 2077 O O . VAL A 1 261 ? -11.594 5.859 0.792 1 83.69 261 VAL A O 1
ATOM 2080 N N . THR A 1 262 ? -13.117 7.27 -0.045 1 88.12 262 THR A N 1
ATOM 2081 C CA . THR A 1 262 ? -12.422 7.371 -1.321 1 88.12 262 THR A CA 1
ATOM 2082 C C . THR A 1 262 ? -11.031 7.984 -1.131 1 88.12 262 THR A C 1
ATOM 2084 O O . THR A 1 262 ? -10.07 7.57 -1.78 1 88.12 262 THR A O 1
ATOM 2087 N N . GLY A 1 263 ? -10.945 8.992 -0.293 1 88.56 263 GLY A N 1
ATOM 2088 C CA . GLY A 1 263 ? -9.656 9.602 -0.003 1 88.56 263 GLY A CA 1
ATOM 2089 C C . GLY A 1 263 ? -8.648 8.617 0.565 1 88.56 263 GLY A C 1
ATOM 2090 O O . GLY A 1 263 ? -7.492 8.586 0.135 1 88.56 263 GLY A O 1
ATOM 2091 N N . ILE A 1 264 ? -9.07 7.773 1.416 1 84.25 264 ILE A N 1
ATOM 2092 C CA . ILE A 1 264 ? -8.203 6.781 2.043 1 84.25 264 ILE A CA 1
ATOM 2093 C C . ILE A 1 264 ? -7.77 5.75 1.008 1 84.25 264 ILE A C 1
ATOM 2095 O O . ILE A 1 264 ? -6.582 5.434 0.899 1 84.25 264 ILE A O 1
ATOM 2099 N N . VAL A 1 265 ? -8.727 5.281 0.25 1 87 265 VAL A N 1
ATOM 2100 C CA . VAL A 1 265 ? -8.453 4.266 -0.763 1 87 265 VAL A CA 1
ATOM 2101 C C . VAL A 1 265 ? -7.457 4.816 -1.785 1 87 265 VAL A C 1
ATOM 2103 O O . VAL A 1 265 ? -6.496 4.137 -2.154 1 87 265 VAL A O 1
ATOM 2106 N N . PHE A 1 266 ? -7.695 6.031 -2.152 1 90.44 266 PHE A N 1
ATOM 2107 C CA . PHE A 1 266 ? -6.812 6.637 -3.143 1 90.44 266 PHE A CA 1
ATOM 2108 C C . PHE A 1 266 ? -5.426 6.871 -2.557 1 90.44 266 PHE A C 1
ATOM 2110 O O . PHE A 1 266 ? -4.422 6.758 -3.262 1 90.44 266 PHE A O 1
ATOM 2117 N N . SER A 1 267 ? -5.391 7.23 -1.342 1 89.31 267 SER A N 1
ATOM 2118 C CA . SER A 1 267 ? -4.098 7.426 -0.693 1 89.31 267 SER A CA 1
ATOM 2119 C C . SER A 1 267 ? -3.283 6.137 -0.688 1 89.31 267 SER A C 1
ATOM 2121 O O . SER A 1 267 ? -2.074 6.16 -0.933 1 89.31 267 SER A O 1
ATOM 2123 N N . PHE A 1 268 ? -3.91 5.051 -0.45 1 87.75 268 PHE A N 1
ATOM 2124 C CA . PHE A 1 268 ? -3.23 3.76 -0.456 1 87.75 268 PHE A CA 1
ATOM 2125 C C . PHE A 1 268 ? -2.836 3.361 -1.873 1 87.75 268 PHE A C 1
ATOM 2127 O O . PHE A 1 268 ? -1.729 2.867 -2.098 1 87.75 268 PHE A O 1
ATOM 2134 N N . LEU A 1 269 ? -3.732 3.574 -2.783 1 89.5 269 LEU A N 1
ATOM 2135 C CA . LEU A 1 269 ? -3.449 3.268 -4.18 1 89.5 269 LEU A CA 1
ATOM 2136 C C . LEU A 1 269 ? -2.279 4.102 -4.695 1 89.5 269 LEU A C 1
ATOM 2138 O O . LEU A 1 269 ? -1.489 3.629 -5.516 1 89.5 269 LEU A O 1
ATOM 2142 N N . SER A 1 270 ? -2.229 5.332 -4.203 1 91.44 270 SER A N 1
ATOM 2143 C CA . SER A 1 270 ? -1.163 6.234 -4.633 1 91.44 270 SER A CA 1
ATOM 2144 C C . SER A 1 270 ? 0.209 5.688 -4.254 1 91.44 270 SER A C 1
ATOM 2146 O O . SER A 1 270 ? 1.182 5.871 -4.988 1 91.44 270 SER A O 1
ATOM 2148 N N . VAL A 1 271 ? 0.339 4.996 -3.146 1 90.75 271 VAL A N 1
ATOM 2149 C CA . VAL A 1 271 ? 1.601 4.406 -2.709 1 90.75 271 VAL A CA 1
ATOM 2150 C C . VAL A 1 271 ? 2.037 3.33 -3.699 1 90.75 271 VAL A C 1
ATOM 2152 O O . VAL A 1 271 ? 3.205 3.275 -4.09 1 90.75 271 VAL A O 1
ATOM 2155 N N . VAL A 1 272 ? 1.109 2.561 -4.098 1 90.62 272 VAL A N 1
ATOM 2156 C CA . VAL A 1 272 ? 1.392 1.477 -5.035 1 90.62 272 VAL A CA 1
ATOM 2157 C C . VAL A 1 272 ? 1.773 2.055 -6.395 1 90.62 272 VAL A C 1
ATOM 2159 O O . VAL A 1 272 ? 2.75 1.618 -7.012 1 90.62 272 VAL A O 1
ATOM 2162 N N . VAL A 1 273 ? 1.028 3.059 -6.824 1 90.19 273 VAL A N 1
ATOM 2163 C CA . VAL A 1 273 ? 1.256 3.652 -8.141 1 90.19 273 VAL A CA 1
ATOM 2164 C C . VAL A 1 273 ? 2.617 4.344 -8.164 1 90.19 273 VAL A C 1
ATOM 2166 O O . VAL A 1 273 ? 3.309 4.328 -9.188 1 90.19 273 VAL A O 1
ATOM 2169 N N . GLN A 1 274 ? 2.953 4.898 -7.129 1 89.38 274 GLN A N 1
ATOM 2170 C CA . GLN A 1 274 ? 4.242 5.582 -7.074 1 89.38 274 GLN A CA 1
ATOM 2171 C C . GLN A 1 274 ? 5.395 4.59 -7.176 1 89.38 274 GLN A C 1
ATOM 2173 O O . GLN A 1 274 ? 6.473 4.934 -7.668 1 89.38 274 GLN A O 1
ATOM 2178 N N . HIS A 1 275 ? 5.238 3.4 -6.676 1 89.25 275 HIS A N 1
ATOM 2179 C CA . HIS A 1 275 ? 6.238 2.355 -6.844 1 89.25 275 HIS A CA 1
ATOM 2180 C C . HIS A 1 275 ? 6.328 1.907 -8.297 1 89.25 275 HIS A C 1
ATOM 2182 O O . HIS A 1 275 ? 7.395 1.49 -8.766 1 89.25 275 HIS A O 1
ATOM 2188 N N . GLN A 1 276 ? 5.227 2.02 -8.969 1 87.56 276 GLN A N 1
ATOM 2189 C CA . GLN A 1 276 ? 5.203 1.617 -10.367 1 87.56 276 GLN A CA 1
ATOM 2190 C C . GLN A 1 276 ? 5.867 2.666 -11.258 1 87.56 276 GLN A C 1
ATOM 2192 O O . GLN A 1 276 ? 6.43 2.336 -12.305 1 87.56 276 GLN A O 1
ATOM 2197 N N . VAL A 1 277 ? 5.812 3.938 -10.789 1 86.81 277 VAL A N 1
ATOM 2198 C CA . VAL A 1 277 ? 6.355 5.008 -11.625 1 86.81 277 VAL A CA 1
ATOM 2199 C C . VAL A 1 277 ? 7.793 5.309 -11.203 1 86.81 277 VAL A C 1
ATOM 2201 O O . VAL A 1 277 ? 8.43 6.207 -11.758 1 86.81 277 VAL A O 1
ATOM 2204 N N . ALA A 1 278 ? 8.297 4.527 -10.281 1 87 278 ALA A N 1
ATOM 2205 C CA . ALA A 1 278 ? 9.672 4.723 -9.836 1 87 278 ALA A CA 1
ATOM 2206 C C . ALA A 1 278 ? 10.641 4.672 -11.016 1 87 278 ALA A C 1
ATOM 2208 O O . ALA A 1 278 ? 10.438 3.906 -11.961 1 87 278 ALA A O 1
ATOM 2209 N N . LYS A 1 279 ? 11.641 5.441 -10.961 1 84.94 279 LYS A N 1
ATOM 2210 C CA . LYS A 1 279 ? 12.586 5.566 -12.062 1 84.94 279 LYS A CA 1
ATOM 2211 C C . LYS A 1 279 ? 13.742 4.582 -11.914 1 84.94 279 LYS A C 1
ATOM 2213 O O . LYS A 1 279 ? 14.07 4.164 -10.797 1 84.94 279 LYS A O 1
ATOM 2218 N N . GLY A 1 280 ? 14.156 4.078 -13.008 1 86.75 280 GLY A N 1
ATOM 2219 C CA . GLY A 1 280 ? 15.406 3.35 -13.109 1 86.75 280 GLY A CA 1
ATOM 2220 C C . GLY A 1 280 ? 16.547 4.191 -13.656 1 86.75 280 GLY A C 1
ATOM 2221 O O . GLY A 1 280 ? 16.344 5 -14.562 1 86.75 280 GLY A O 1
ATOM 2222 N N . ARG A 1 281 ? 17.688 4.102 -12.953 1 82.12 281 ARG A N 1
ATOM 2223 C CA . ARG A 1 281 ? 18.828 4.902 -13.375 1 82.12 281 ARG A CA 1
ATOM 2224 C C . ARG A 1 281 ? 20.078 4.035 -13.523 1 82.12 281 ARG A C 1
ATOM 2226 O O . ARG A 1 281 ? 20.203 2.994 -12.875 1 82.12 281 ARG A O 1
ATOM 2233 N N . THR A 1 282 ? 20.875 4.398 -14.445 1 81.88 282 THR A N 1
ATOM 2234 C CA . THR A 1 282 ? 22.188 3.779 -14.578 1 81.88 282 THR A CA 1
ATOM 2235 C C . THR A 1 282 ? 23.266 4.652 -13.938 1 81.88 282 THR A C 1
ATOM 2237 O O . THR A 1 282 ? 23.219 5.879 -14.039 1 81.88 282 THR A O 1
ATOM 2240 N N . ILE A 1 283 ? 24.078 4.047 -13.148 1 73.06 283 ILE A N 1
ATOM 2241 C CA . ILE A 1 283 ? 25.125 4.762 -12.438 1 73.06 283 ILE A CA 1
ATOM 2242 C C . ILE A 1 283 ? 26.422 4.727 -13.25 1 73.06 283 ILE A C 1
ATOM 2244 O O . ILE A 1 283 ? 26.812 3.68 -13.773 1 73.06 283 ILE A O 1
ATOM 2248 N N . GLY A 1 284 ? 26.922 5.863 -13.602 1 63.94 284 GLY A N 1
ATOM 2249 C CA . GLY A 1 284 ? 28.203 5.992 -14.25 1 63.94 284 GLY A CA 1
ATOM 2250 C C . GLY A 1 284 ? 29.297 6.48 -13.32 1 63.94 284 GLY A C 1
ATOM 2251 O O . GLY A 1 284 ? 29.016 6.902 -12.195 1 63.94 284 GLY A O 1
ATOM 2252 N N . PHE A 1 285 ? 30.531 5.969 -13.508 1 55.25 285 PHE A N 1
ATOM 2253 C CA . PHE A 1 285 ? 31.656 6.312 -12.641 1 55.25 285 PHE A CA 1
ATOM 2254 C C . PHE A 1 285 ? 32.531 7.363 -13.297 1 55.25 285 PHE A C 1
ATOM 2256 O O . PHE A 1 285 ? 32.875 7.25 -14.477 1 55.25 285 PHE A O 1
ATOM 2263 N N . SER A 1 286 ? 32.188 8.57 -13.094 1 45.19 286 SER A N 1
ATOM 2264 C CA . SER A 1 286 ? 33.156 9.555 -13.539 1 45.19 286 SER A CA 1
ATOM 2265 C C . SER A 1 286 ? 34.25 9.766 -12.492 1 45.19 286 SER A C 1
ATOM 2267 O O . SER A 1 286 ? 33.938 9.992 -11.32 1 45.19 286 SER A O 1
ATOM 2269 N N . ASP A 1 287 ? 35.469 9.781 -12.875 1 41.75 287 ASP A N 1
ATOM 2270 C CA . ASP A 1 287 ? 36.781 9.836 -12.188 1 41.75 287 ASP A CA 1
ATOM 2271 C C . ASP A 1 287 ? 36.625 9.422 -10.727 1 41.75 287 ASP A C 1
ATOM 2273 O O . ASP A 1 287 ? 37.344 8.523 -10.266 1 41.75 287 ASP A O 1
ATOM 2277 N N . LYS A 1 288 ? 36.344 10.461 -9.719 1 39.31 288 LYS A N 1
ATOM 2278 C CA . LYS A 1 288 ? 36.625 10.312 -8.297 1 39.31 288 LYS A CA 1
ATOM 2279 C C . LYS A 1 288 ? 35.406 9.773 -7.551 1 39.31 288 LYS A C 1
ATOM 2281 O O . LYS A 1 288 ? 35.5 9.438 -6.367 1 39.31 288 LYS A O 1
ATOM 2286 N N . GLU A 1 289 ? 34.219 10.141 -7.691 1 39.72 289 GLU A N 1
ATOM 2287 C CA . GLU A 1 289 ? 33.094 9.883 -6.762 1 39.72 289 GLU A CA 1
ATOM 2288 C C . GLU A 1 289 ? 31.984 9.094 -7.434 1 39.72 289 GLU A C 1
ATOM 2290 O O . GLU A 1 289 ? 31.797 9.195 -8.648 1 39.72 289 GLU A O 1
ATOM 2295 N N . SER A 1 290 ? 31.734 7.887 -6.91 1 42.53 290 SER A N 1
ATOM 2296 C CA . SER A 1 290 ? 30.562 7.164 -7.367 1 42.53 290 SER A CA 1
ATOM 2297 C C . SER A 1 290 ? 29.344 8.086 -7.449 1 42.53 290 SER A C 1
ATOM 2299 O O . SER A 1 290 ? 28.984 8.742 -6.465 1 42.53 290 SER A O 1
ATOM 2301 N N . VAL A 1 291 ? 29.172 8.906 -8.492 1 41.5 291 VAL A N 1
ATOM 2302 C CA . VAL A 1 291 ? 28.031 9.82 -8.547 1 41.5 291 VAL A CA 1
ATOM 2303 C C . VAL A 1 291 ? 26.812 9.102 -9.125 1 41.5 291 VAL A C 1
ATOM 2305 O O . VAL A 1 291 ? 26.922 8.438 -10.164 1 41.5 291 VAL A O 1
ATOM 2308 N N . THR A 1 292 ? 25.984 8.641 -8.328 1 43.97 292 THR A N 1
ATOM 2309 C CA . THR A 1 292 ? 24.672 8.195 -8.805 1 43.97 292 THR A CA 1
ATOM 2310 C C . THR A 1 292 ? 24.078 9.203 -9.781 1 43.97 292 THR A C 1
ATOM 2312 O O . THR A 1 292 ? 23.969 10.383 -9.461 1 43.97 292 THR A O 1
ATOM 2315 N N . PHE A 1 293 ? 24.484 9.328 -11.094 1 39.78 293 PHE A N 1
ATOM 2316 C CA . PHE A 1 293 ? 24 10.367 -11.992 1 39.78 293 PHE A CA 1
ATOM 2317 C C . PHE A 1 293 ? 22.656 9.977 -12.594 1 39.78 293 PHE A C 1
ATOM 2319 O O . PHE A 1 293 ? 22.422 8.805 -12.898 1 39.78 293 PHE A O 1
ATOM 2326 N N . ASP A 1 294 ? 21.766 10.617 -12.164 1 40.56 294 ASP A N 1
ATOM 2327 C CA . ASP A 1 294 ? 20.531 10.609 -12.945 1 40.56 294 ASP A CA 1
ATOM 2328 C C . ASP A 1 294 ? 20.828 10.844 -14.43 1 40.56 294 ASP A C 1
ATOM 2330 O O . ASP A 1 294 ? 21.812 11.492 -14.781 1 40.56 294 ASP A O 1
ATOM 2334 N N . GLU A 1 295 ? 20.453 10.023 -15.297 1 40.22 295 GLU A N 1
ATOM 2335 C CA . GLU A 1 295 ? 20.641 10.188 -16.734 1 40.22 295 GLU A CA 1
ATOM 2336 C C . GLU A 1 295 ? 20.672 11.664 -17.125 1 40.22 295 GLU A C 1
ATOM 2338 O O . GLU A 1 295 ? 21.438 12.07 -18 1 40.22 295 GLU A O 1
ATOM 2343 N N . LYS A 1 296 ? 19.797 12.414 -16.703 1 37.88 296 LYS A N 1
ATOM 2344 C CA . LYS A 1 296 ? 19.766 13.781 -17.203 1 37.88 296 LYS A CA 1
ATOM 2345 C C . LYS A 1 296 ? 20.969 14.586 -16.703 1 37.88 296 LYS A C 1
ATOM 2347 O O . LYS A 1 296 ? 21.266 15.664 -17.234 1 37.88 296 LYS A O 1
ATOM 2352 N N . ARG A 1 297 ? 21.391 14.328 -15.578 1 38.81 297 ARG A N 1
ATOM 2353 C CA . ARG A 1 297 ? 22.531 15.133 -15.133 1 38.81 297 ARG A CA 1
ATOM 2354 C C . ARG A 1 297 ? 23.844 14.43 -15.438 1 38.81 297 ARG A C 1
ATOM 2356 O O . ARG A 1 297 ? 24.266 13.523 -14.711 1 38.81 297 ARG A O 1
ATOM 2363 N N . ARG A 1 298 ? 24.234 14.414 -16.672 1 36.62 298 ARG A N 1
ATOM 2364 C CA . ARG A 1 298 ? 25.375 13.812 -17.344 1 36.62 298 ARG A CA 1
ATOM 2365 C C . ARG A 1 298 ? 26.688 14.18 -16.656 1 36.62 298 ARG A C 1
ATOM 2367 O O . ARG A 1 298 ? 27.25 15.25 -16.906 1 36.62 298 ARG A O 1
ATOM 2374 N N . ILE A 1 299 ? 26.75 13.883 -15.414 1 38.16 299 ILE A N 1
ATOM 2375 C CA . ILE A 1 299 ? 28.141 14.117 -15.031 1 38.16 299 ILE A CA 1
ATOM 2376 C C . ILE A 1 299 ? 29.062 13.148 -15.781 1 38.16 299 ILE A C 1
ATOM 2378 O O . ILE A 1 299 ? 28.641 12.047 -16.156 1 38.16 299 ILE A O 1
ATOM 2382 N N . HIS A 1 300 ? 30.141 13.586 -16.344 1 40.22 300 HIS A N 1
ATOM 2383 C CA . HIS A 1 300 ? 31.219 12.961 -17.094 1 40.22 300 HIS A CA 1
ATOM 2384 C C . HIS A 1 300 ? 31.609 11.625 -16.484 1 40.22 300 HIS A C 1
ATOM 2386 O O . HIS A 1 300 ? 32.531 11.562 -15.672 1 40.22 300 HIS A O 1
ATOM 2392 N N . VAL A 1 301 ? 30.578 10.828 -16.203 1 47.88 301 VAL A N 1
ATOM 2393 C CA . VAL A 1 301 ? 30.938 9.555 -15.594 1 47.88 301 VAL A CA 1
ATOM 2394 C C . VAL A 1 301 ? 31.562 8.641 -16.656 1 47.88 301 VAL A C 1
ATOM 2396 O O . VAL A 1 301 ? 31.109 8.609 -17.797 1 47.88 301 VAL A O 1
ATOM 2399 N N . LYS A 1 302 ? 32.844 8.281 -16.484 1 51 302 LYS A N 1
ATOM 2400 C CA . LYS A 1 302 ? 33.438 7.25 -17.328 1 51 302 LYS A CA 1
ATOM 2401 C C . LYS A 1 302 ? 32.625 5.961 -17.266 1 51 302 LYS A C 1
ATOM 2403 O O . LYS A 1 302 ? 32.281 5.473 -16.188 1 51 302 LYS A O 1
ATOM 2408 N N . GLU A 1 303 ? 31.812 5.766 -18.094 1 58.59 303 GLU A N 1
ATOM 2409 C CA . GLU A 1 303 ? 31.078 4.5 -18.203 1 58.59 303 GLU A CA 1
ATOM 2410 C C . GLU A 1 303 ? 32 3.371 -18.656 1 58.59 303 GLU A C 1
ATOM 2412 O O . GLU A 1 303 ? 32.875 3.578 -19.484 1 58.59 303 GLU A O 1
ATOM 2417 N N . PHE A 1 304 ? 32.094 2.377 -17.734 1 65.69 304 PHE A N 1
ATOM 2418 C CA . PHE A 1 304 ? 32.812 1.188 -18.172 1 65.69 304 PHE A CA 1
ATOM 2419 C C . PHE A 1 304 ? 32 0.401 -19.188 1 65.69 304 PHE A C 1
ATOM 2421 O O . PHE A 1 304 ? 30.844 0.077 -18.938 1 65.69 304 PHE A O 1
ATOM 2428 N N . PRO A 1 305 ? 32.594 0.234 -20.281 1 68.5 305 PRO A N 1
ATOM 2429 C CA . PRO A 1 305 ? 31.844 -0.425 -21.359 1 68.5 305 PRO A CA 1
ATOM 2430 C C . PRO A 1 305 ? 31.422 -1.846 -21 1 68.5 305 PRO A C 1
ATOM 2432 O O . PRO A 1 305 ? 30.422 -2.348 -21.531 1 68.5 305 PRO A O 1
ATOM 2435 N N . SER A 1 306 ? 32.156 -2.467 -20.047 1 78.56 306 SER A N 1
ATOM 2436 C CA . SER A 1 306 ? 31.891 -3.875 -19.781 1 78.56 306 SER A CA 1
ATOM 2437 C C . SER A 1 306 ? 30.953 -4.039 -18.578 1 78.56 306 SER A C 1
ATOM 2439 O O . SER A 1 306 ? 30.5 -5.148 -18.297 1 78.56 306 SER A O 1
ATOM 2441 N N . VAL A 1 307 ? 30.797 -2.92 -17.875 1 83.31 307 VAL A N 1
ATOM 2442 C CA . VAL A 1 307 ? 29.984 -3.031 -16.672 1 83.31 307 VAL A CA 1
ATOM 2443 C C . VAL A 1 307 ? 28.906 -1.952 -16.672 1 83.31 307 VAL A C 1
ATOM 2445 O O . VAL A 1 307 ? 29.188 -0.784 -16.938 1 83.31 307 VAL A O 1
ATOM 2448 N N . LYS A 1 308 ? 27.719 -2.389 -16.5 1 86.06 308 LYS A N 1
ATOM 2449 C CA . LYS A 1 308 ? 26.625 -1.447 -16.328 1 86.06 308 LYS A CA 1
ATOM 2450 C C . LYS A 1 308 ? 25.984 -1.583 -14.953 1 86.06 308 LYS A C 1
ATOM 2452 O O . LYS A 1 308 ? 25.688 -2.691 -14.508 1 86.06 308 LYS A O 1
ATOM 2457 N N . VAL A 1 309 ? 25.922 -0.478 -14.25 1 87.56 309 VAL A N 1
ATOM 2458 C CA . VAL A 1 309 ? 25.297 -0.453 -12.93 1 87.56 309 VAL A CA 1
ATOM 2459 C C . VAL A 1 309 ? 23.906 0.143 -13.023 1 87.56 309 VAL A C 1
ATOM 2461 O O . VAL A 1 309 ? 23.719 1.246 -13.539 1 87.56 309 VAL A O 1
ATOM 2464 N N . PHE A 1 310 ? 22.906 -0.639 -12.602 1 90.38 310 PHE A N 1
ATOM 2465 C CA . PHE A 1 310 ? 21.516 -0.231 -12.664 1 90.38 310 PHE A CA 1
ATOM 2466 C C . PHE A 1 310 ? 20.938 -0.072 -11.258 1 90.38 310 PHE A C 1
ATOM 2468 O O . PHE A 1 310 ? 21.125 -0.937 -10.406 1 90.38 310 PHE A O 1
ATOM 2475 N N . MET A 1 311 ? 20.328 1.062 -11.016 1 90.31 311 MET A N 1
ATOM 2476 C CA . MET A 1 311 ? 19.688 1.321 -9.734 1 90.31 311 MET A CA 1
ATOM 2477 C C . MET A 1 311 ? 18.188 1.521 -9.914 1 90.31 311 MET A C 1
ATOM 2479 O O . MET A 1 311 ? 17.75 2.225 -10.828 1 90.31 311 MET A O 1
ATOM 2483 N N . PHE A 1 312 ? 17.422 0.812 -9.117 1 91.31 312 PHE A N 1
ATOM 2484 C CA . PHE A 1 312 ? 15.969 0.947 -9.133 1 91.31 312 PHE A CA 1
ATOM 2485 C C . PHE A 1 312 ? 15.477 1.638 -7.871 1 91.31 312 PHE A C 1
ATOM 2487 O O . PHE A 1 312 ? 15.797 1.217 -6.758 1 91.31 312 PHE A O 1
ATOM 2494 N N . ASP A 1 313 ? 14.609 2.713 -7.973 1 89.88 313 ASP A N 1
ATOM 2495 C CA . ASP A 1 313 ? 14.227 3.568 -6.855 1 89.88 313 ASP A CA 1
ATOM 2496 C C . ASP A 1 313 ? 12.898 3.111 -6.25 1 89.88 313 ASP A C 1
ATOM 2498 O O . ASP A 1 313 ? 11.961 3.904 -6.117 1 89.88 313 ASP A O 1
ATOM 2502 N N . ALA A 1 314 ? 12.75 1.855 -6.008 1 93.19 314 ALA A N 1
ATOM 2503 C CA . ALA A 1 314 ? 11.547 1.29 -5.41 1 93.19 314 ALA A CA 1
ATOM 2504 C C . ALA A 1 314 ? 11.773 -0.155 -4.977 1 93.19 314 ALA A C 1
ATOM 2506 O O . ALA A 1 314 ? 12.719 -0.803 -5.426 1 93.19 314 ALA A O 1
ATOM 2507 N N . PRO A 1 315 ? 10.969 -0.588 -4.016 1 93.44 315 PRO A N 1
ATOM 2508 C CA . PRO A 1 315 ? 11.016 -2.027 -3.742 1 93.44 315 PRO A CA 1
ATOM 2509 C C . PRO A 1 315 ? 10.586 -2.867 -4.945 1 93.44 315 PRO A C 1
ATOM 2511 O O . PRO A 1 315 ? 9.914 -2.363 -5.844 1 93.44 315 PRO A O 1
ATOM 2514 N N . ILE A 1 316 ? 11.062 -4.039 -5.035 1 94.44 316 ILE A N 1
ATOM 2515 C CA . ILE A 1 316 ? 10.68 -4.938 -6.117 1 94.44 316 ILE A CA 1
ATOM 2516 C C . ILE A 1 316 ? 9.602 -5.906 -5.625 1 94.44 316 ILE A C 1
ATOM 2518 O O . ILE A 1 316 ? 9.914 -6.906 -4.973 1 94.44 316 ILE A O 1
ATOM 2522 N N . ILE A 1 317 ? 8.43 -5.609 -5.984 1 92.19 317 ILE A N 1
ATOM 2523 C CA . ILE A 1 317 ? 7.293 -6.352 -5.453 1 92.19 317 ILE A CA 1
ATOM 2524 C C . ILE A 1 317 ? 6.344 -6.723 -6.594 1 92.19 317 ILE A C 1
ATOM 2526 O O . ILE A 1 317 ? 6.598 -6.391 -7.754 1 92.19 317 ILE A O 1
ATOM 2530 N N . PHE A 1 318 ? 5.312 -7.355 -6.289 1 85.31 318 PHE A N 1
ATOM 2531 C CA . PHE A 1 318 ? 4.336 -7.848 -7.254 1 85.31 318 PHE A CA 1
ATOM 2532 C C . PHE A 1 318 ? 3.824 -6.711 -8.133 1 85.31 318 PHE A C 1
ATOM 2534 O O . PHE A 1 318 ? 3.668 -6.875 -9.344 1 85.31 318 PHE A O 1
ATOM 2541 N N . ALA A 1 319 ? 3.619 -5.551 -7.504 1 84.69 319 ALA A N 1
ATOM 2542 C CA . ALA A 1 319 ? 2.984 -4.418 -8.172 1 84.69 319 ALA A CA 1
ATOM 2543 C C . ALA A 1 319 ? 3.906 -3.816 -9.234 1 84.69 319 ALA A C 1
ATOM 2545 O O . ALA A 1 319 ? 3.441 -3.184 -10.18 1 84.69 319 ALA A O 1
ATOM 2546 N N . ASN A 1 320 ? 5.234 -3.994 -9.102 1 90.69 320 ASN A N 1
ATOM 2547 C CA . ASN A 1 320 ? 6.121 -3.295 -10.031 1 90.69 320 ASN A CA 1
ATOM 2548 C C . ASN A 1 320 ? 7.234 -4.207 -10.531 1 90.69 320 ASN A C 1
ATOM 2550 O O . ASN A 1 320 ? 8.172 -3.748 -11.188 1 90.69 320 ASN A O 1
ATOM 2554 N N . ALA A 1 321 ? 7.18 -5.492 -10.234 1 89.19 321 ALA A N 1
ATOM 2555 C CA . ALA A 1 321 ? 8.242 -6.426 -10.609 1 89.19 321 ALA A CA 1
ATOM 2556 C C . ALA A 1 321 ? 8.461 -6.422 -12.117 1 89.19 321 ALA A C 1
ATOM 2558 O O . ALA A 1 321 ? 9.609 -6.363 -12.578 1 89.19 321 ALA A O 1
ATOM 2559 N N . GLU A 1 322 ? 7.379 -6.449 -12.883 1 83.81 322 GLU A N 1
ATOM 2560 C CA . GLU A 1 322 ? 7.496 -6.449 -14.336 1 83.81 322 GLU A CA 1
ATOM 2561 C C . GLU A 1 322 ? 7.992 -5.105 -14.852 1 83.81 322 GLU A C 1
ATOM 2563 O O . GLU A 1 322 ? 8.711 -5.043 -15.852 1 83.81 322 GLU A O 1
ATOM 2568 N N . ILE A 1 323 ? 7.605 -4.066 -14.219 1 88.06 323 ILE A N 1
ATOM 2569 C CA . ILE A 1 323 ? 8.062 -2.732 -14.594 1 88.06 323 ILE A CA 1
ATOM 2570 C C . ILE A 1 323 ? 9.562 -2.611 -14.344 1 88.06 323 ILE A C 1
ATOM 2572 O O . ILE A 1 323 ? 10.289 -2.027 -15.156 1 88.06 323 ILE A O 1
ATOM 2576 N N . PHE A 1 324 ? 10 -3.162 -13.266 1 92.69 324 PHE A N 1
ATOM 2577 C CA . PHE A 1 324 ? 11.422 -3.229 -12.984 1 92.69 324 PHE A CA 1
ATOM 2578 C C . PHE A 1 324 ? 12.172 -3.908 -14.125 1 92.69 324 PHE A C 1
ATOM 2580 O O . PHE A 1 324 ? 13.195 -3.396 -14.594 1 92.69 324 PHE A O 1
ATOM 2587 N N . LYS A 1 325 ? 11.664 -5.062 -14.484 1 89.44 325 LYS A N 1
ATOM 2588 C CA . LYS A 1 325 ? 12.289 -5.82 -15.562 1 89.44 325 LYS A CA 1
ATOM 2589 C C . LYS A 1 325 ? 12.344 -5 -16.844 1 89.44 325 LYS A C 1
ATOM 2591 O O . LYS A 1 325 ? 13.391 -4.945 -17.5 1 89.44 325 LYS A O 1
ATOM 2596 N N . ASP A 1 326 ? 11.289 -4.355 -17.094 1 85.56 326 ASP A N 1
ATOM 2597 C CA . ASP A 1 326 ? 11.211 -3.531 -18.297 1 85.56 326 ASP A CA 1
ATOM 2598 C C . ASP A 1 326 ? 12.211 -2.375 -18.234 1 85.56 326 ASP A C 1
ATOM 2600 O O . ASP A 1 326 ? 12.898 -2.086 -19.219 1 85.56 326 ASP A O 1
ATOM 2604 N N . LYS A 1 327 ? 12.297 -1.755 -17.172 1 89.25 327 LYS A N 1
ATOM 2605 C CA . LYS A 1 327 ? 13.219 -0.632 -17 1 89.25 327 LYS A CA 1
ATOM 2606 C C . LYS A 1 327 ? 14.672 -1.1 -17.047 1 89.25 327 LYS A C 1
ATOM 2608 O O . LYS A 1 327 ? 15.531 -0.409 -17.594 1 89.25 327 LYS A O 1
ATOM 2613 N N . LEU A 1 328 ? 14.906 -2.215 -16.422 1 91.44 328 LEU A N 1
ATOM 2614 C CA . LEU A 1 328 ? 16.25 -2.795 -16.469 1 91.44 328 LEU A CA 1
ATOM 2615 C C . LEU A 1 328 ? 16.672 -3.049 -17.922 1 91.44 328 LEU A C 1
ATOM 2617 O O . LEU A 1 328 ? 17.766 -2.664 -18.312 1 91.44 328 LEU A O 1
ATOM 2621 N N . TYR A 1 329 ? 15.766 -3.58 -18.703 1 86.88 329 TYR A N 1
ATOM 2622 C CA . TYR A 1 329 ? 16.078 -3.961 -20.078 1 86.88 329 TYR A CA 1
ATOM 2623 C C . TYR A 1 329 ? 16.172 -2.732 -20.969 1 86.88 329 TYR A C 1
ATOM 2625 O O . TYR A 1 329 ? 16.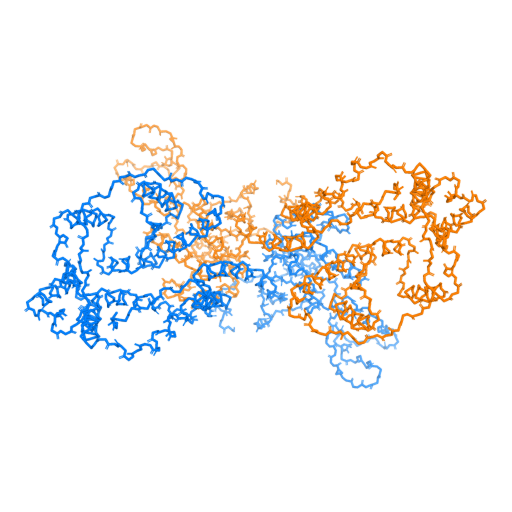797 -2.781 -22.031 1 86.88 329 TYR A O 1
ATOM 2633 N N . ARG A 1 330 ? 15.57 -1.65 -20.562 1 83.25 330 ARG A N 1
ATOM 2634 C CA . ARG A 1 330 ? 15.68 -0.402 -21.312 1 83.25 330 ARG A CA 1
ATOM 2635 C C . ARG A 1 330 ? 17.047 0.252 -21.078 1 83.25 330 ARG A C 1
ATOM 2637 O O . ARG A 1 330 ? 17.578 0.903 -21.984 1 83.25 330 ARG A O 1
ATOM 2644 N N . HIS A 1 331 ? 17.547 0.055 -19.922 1 82.56 331 HIS A N 1
ATOM 2645 C CA . HIS A 1 331 ? 18.797 0.706 -19.578 1 82.56 331 HIS A CA 1
ATOM 2646 C C . HIS A 1 331 ? 19.984 -0.214 -19.844 1 82.56 331 HIS A C 1
ATOM 2648 O O . HIS A 1 331 ? 21.094 0.257 -20.109 1 82.56 331 HIS A O 1
ATOM 2654 N N . VAL A 1 332 ? 19.734 -1.512 -19.672 1 80.69 332 VAL A N 1
ATOM 2655 C CA . VAL A 1 332 ? 20.719 -2.541 -19.953 1 80.69 332 VAL A CA 1
ATOM 2656 C C . VAL A 1 332 ? 20.234 -3.432 -21.094 1 80.69 332 VAL A C 1
ATOM 2658 O O . VAL A 1 332 ? 19.125 -3.951 -21.062 1 80.69 332 VAL A O 1
ATOM 2661 N N . PRO A 1 333 ? 20.953 -3.385 -22.156 1 71.81 333 PRO A N 1
ATOM 2662 C CA . PRO A 1 333 ? 20.469 -4.117 -23.328 1 71.81 333 PRO A CA 1
ATOM 2663 C C . PRO A 1 333 ? 20.016 -5.535 -23 1 71.81 333 PRO A C 1
ATOM 2665 O O . PRO A 1 333 ? 20.641 -6.211 -22.188 1 71.81 333 PRO A O 1
ATOM 2668 N N . LYS A 1 334 ? 19 -5.879 -23.656 1 68.94 334 LYS A N 1
ATOM 2669 C CA . LYS A 1 334 ? 18.344 -7.172 -23.469 1 68.94 334 LYS A CA 1
ATOM 2670 C C . LYS A 1 334 ? 19.25 -8.312 -23.906 1 68.94 334 LYS A C 1
ATOM 2672 O O . LYS A 1 334 ? 19.984 -8.188 -24.891 1 68.94 334 LYS A O 1
ATOM 2677 N N . PRO A 1 335 ? 19.234 -9.383 -23.125 1 62.41 335 PRO A N 1
ATOM 2678 C CA . PRO A 1 335 ? 20.062 -10.539 -23.469 1 62.41 335 PRO A CA 1
ATOM 2679 C C . PRO A 1 335 ? 19.828 -11 -24.906 1 62.41 335 PRO A C 1
ATOM 2681 O O . PRO A 1 335 ? 20.781 -11.422 -25.594 1 62.41 335 PRO A O 1
ATOM 2684 N N . GLN A 1 336 ? 18.594 -10.875 -25.375 1 57.56 336 GLN A N 1
ATOM 2685 C CA . GLN A 1 336 ? 18.312 -11.398 -26.703 1 57.56 336 GLN A CA 1
ATOM 2686 C C . GLN A 1 336 ? 19.047 -10.594 -27.766 1 57.56 336 GLN A C 1
ATOM 2688 O O . GLN A 1 336 ? 19.453 -11.141 -28.797 1 57.56 336 GLN A O 1
ATOM 2693 N N . ILE A 1 337 ? 19.266 -9.367 -27.438 1 52.94 337 ILE A N 1
ATOM 2694 C CA . ILE A 1 337 ? 19.922 -8.5 -28.422 1 52.94 337 ILE A CA 1
ATOM 2695 C C . ILE A 1 337 ? 21.406 -8.867 -28.531 1 52.94 337 ILE A C 1
ATOM 2697 O O . ILE A 1 337 ? 21.984 -8.797 -29.625 1 52.94 337 ILE A O 1
ATOM 2701 N N . LYS A 1 338 ? 21.938 -9.328 -27.469 1 55.19 338 LYS A N 1
ATOM 2702 C CA . LYS A 1 338 ? 23.328 -9.742 -27.516 1 55.19 338 LYS A CA 1
ATOM 2703 C C . LYS A 1 338 ? 23.516 -10.961 -28.406 1 55.19 338 LYS A C 1
ATOM 2705 O O . LYS A 1 338 ? 24.516 -11.047 -29.141 1 55.19 338 LYS A O 1
ATOM 2710 N N . THR A 1 339 ? 22.484 -11.867 -28.281 1 51.25 339 THR A N 1
ATOM 2711 C CA . THR A 1 339 ? 22.609 -13.055 -29.125 1 51.25 339 THR A CA 1
ATOM 2712 C C . THR A 1 339 ? 22.578 -12.68 -30.609 1 51.25 339 THR A C 1
ATOM 2714 O O . THR A 1 339 ? 23.312 -13.258 -31.406 1 51.25 339 THR A O 1
ATOM 2717 N N . GLU A 1 340 ? 21.781 -11.719 -30.844 1 50.03 340 GLU A N 1
ATOM 2718 C CA . GLU A 1 340 ? 21.703 -11.297 -32.219 1 50.03 340 GLU A CA 1
ATOM 2719 C C . GLU A 1 340 ? 22.938 -10.516 -32.656 1 50.03 340 GLU A C 1
ATOM 2721 O O . GLU A 1 340 ? 23.406 -10.633 -33.781 1 50.03 340 GLU A O 1
ATOM 2726 N N . ALA A 1 341 ? 23.484 -9.812 -31.609 1 50.09 341 ALA A N 1
ATOM 2727 C CA . ALA A 1 341 ? 24.688 -9.031 -31.891 1 50.09 341 ALA A CA 1
ATOM 2728 C C . ALA A 1 341 ? 25.922 -9.93 -32 1 50.09 341 ALA A C 1
ATOM 2730 O O . ALA A 1 341 ? 26.812 -9.672 -32.812 1 50.09 341 ALA A O 1
ATOM 2731 N N . VAL A 1 342 ? 26.062 -10.969 -31.203 1 48.38 342 VAL A N 1
ATOM 2732 C CA . VAL A 1 342 ? 27.188 -11.914 -31.234 1 48.38 342 VAL A CA 1
ATOM 2733 C C . VAL A 1 342 ? 27.125 -12.734 -32.531 1 48.38 342 VAL A C 1
ATOM 2735 O O . VAL A 1 342 ? 28.156 -13.172 -33.031 1 48.38 342 VAL A O 1
ATOM 2738 N N . ARG A 1 343 ? 25.984 -13.055 -33.062 1 43.59 343 ARG A N 1
ATOM 2739 C CA . ARG A 1 343 ? 25.938 -13.812 -34.312 1 43.59 343 ARG A CA 1
ATOM 2740 C C . ARG A 1 343 ? 26.453 -12.977 -35.469 1 43.59 343 ARG A C 1
ATOM 2742 O O . ARG A 1 343 ? 26.406 -13.414 -36.625 1 43.59 343 ARG A O 1
ATOM 2749 N N . LEU A 1 344 ? 26.859 -11.773 -35.188 1 40.16 344 LEU A N 1
ATOM 2750 C CA . LEU A 1 344 ? 27.5 -11.062 -36.281 1 40.16 344 LEU A CA 1
ATOM 2751 C C . LEU A 1 344 ? 28.844 -11.695 -36.625 1 40.16 344 LEU A C 1
ATOM 2753 O O . LEU A 1 344 ? 29.547 -12.195 -35.75 1 40.16 344 LEU A O 1
ATOM 2757 N N . PRO A 1 345 ? 29.156 -12.156 -37.844 1 33.66 345 PRO A N 1
ATOM 2758 C CA . PRO A 1 345 ? 30.344 -12.883 -38.312 1 33.66 345 PRO A CA 1
ATOM 2759 C C . PRO A 1 345 ? 31.625 -12.406 -37.625 1 33.66 345 PRO A C 1
ATOM 2761 O O . PRO A 1 345 ? 31.766 -11.219 -37.312 1 33.66 345 PRO A O 1
ATOM 2764 N N . SER A 1 346 ? 32.375 -13.211 -36.906 1 33.38 346 SER A N 1
ATOM 2765 C CA . SER A 1 346 ? 33.75 -13.117 -36.375 1 33.38 346 SER A CA 1
ATOM 2766 C C . SER A 1 346 ? 34.656 -12.367 -37.375 1 33.38 346 SER A C 1
ATOM 2768 O O . SER A 1 346 ? 34.469 -12.461 -38.562 1 33.38 346 SER A O 1
ATOM 2770 N N . ILE A 1 347 ? 35.406 -11.328 -36.969 1 35.53 347 ILE A N 1
ATOM 2771 C CA . ILE A 1 347 ? 36.5 -10.633 -37.625 1 35.53 347 ILE A CA 1
ATOM 2772 C C . ILE A 1 347 ? 37.5 -11.641 -38.219 1 35.53 347 ILE A C 1
ATOM 2774 O O . ILE A 1 347 ? 38.562 -11.273 -38.688 1 35.53 347 ILE A O 1
ATOM 2778 N N . ASP A 1 348 ? 37.531 -12.906 -37.969 1 33.38 348 ASP A N 1
ATOM 2779 C CA . ASP A 1 348 ? 38.688 -13.516 -38.594 1 33.38 348 ASP A CA 1
ATOM 2780 C C . ASP A 1 348 ? 38.812 -13.109 -40.062 1 33.38 348 ASP A C 1
ATOM 2782 O O . ASP A 1 348 ? 39.844 -13.336 -40.688 1 33.38 348 ASP A O 1
ATOM 2786 N N . SER A 1 349 ? 37.844 -12.992 -40.844 1 33.16 349 SER A N 1
ATOM 2787 C CA . SER A 1 349 ? 38.219 -12.758 -42.219 1 33.16 349 SER A CA 1
ATOM 2788 C C . SER A 1 349 ? 38.656 -11.312 -42.438 1 33.16 349 SER A C 1
ATOM 2790 O O . SER A 1 349 ? 39 -10.906 -43.562 1 33.16 349 SER A O 1
ATOM 2792 N N . VAL A 1 350 ? 38.094 -10.289 -41.625 1 29.64 350 VAL A N 1
ATOM 2793 C CA . VAL A 1 350 ? 38.688 -9.023 -42.031 1 29.64 350 VAL A CA 1
ATOM 2794 C C . VAL A 1 350 ? 40.031 -8.844 -41.375 1 29.64 350 VAL A C 1
ATOM 2796 O O . VAL A 1 350 ? 40.281 -9.383 -40.281 1 29.64 350 VAL A O 1
ATOM 2799 N N . GLY A 1 351 ? 41.188 -8.258 -41.875 1 28.42 351 GLY A N 1
ATOM 2800 C CA . GLY A 1 351 ? 42.562 -7.984 -41.531 1 28.42 351 GLY A CA 1
ATOM 2801 C C . GLY A 1 351 ? 42.719 -7.488 -40.094 1 28.42 351 GLY A C 1
ATOM 2802 O O . GLY A 1 351 ? 41.75 -7.129 -39.438 1 28.42 351 GLY A O 1
ATOM 2803 N N . SER A 1 352 ? 43.938 -7.492 -39.469 1 29.48 352 SER A N 1
ATOM 2804 C CA . SER A 1 352 ? 44.594 -7.355 -38.156 1 29.48 352 SER A CA 1
ATOM 2805 C C . SER A 1 352 ? 44 -6.184 -37.375 1 29.48 352 SER A C 1
ATOM 2807 O O . SER A 1 352 ? 43.75 -6.301 -36.156 1 29.48 352 SER A O 1
ATOM 2809 N N . ARG A 1 353 ? 44.5 -4.836 -37.719 1 30.86 353 ARG A N 1
ATOM 2810 C CA . ARG A 1 353 ? 44.719 -3.68 -36.844 1 30.86 353 ARG A CA 1
ATOM 2811 C C . ARG A 1 353 ? 43.406 -3.035 -36.438 1 30.86 353 ARG A C 1
ATOM 2813 O O . ARG A 1 353 ? 43.375 -1.906 -35.969 1 30.86 353 ARG A O 1
ATOM 2820 N N . THR A 1 354 ? 42.281 -3.256 -37.094 1 31.12 354 THR A N 1
ATOM 2821 C CA . THR A 1 354 ? 41.344 -2.16 -36.875 1 31.12 354 THR A CA 1
ATOM 2822 C C . THR A 1 354 ? 40.875 -2.133 -35.406 1 31.12 354 THR A C 1
ATOM 2824 O O . THR A 1 354 ? 40.531 -3.172 -34.844 1 31.12 354 THR A O 1
ATOM 2827 N N . ASN A 1 355 ? 41.25 -1.101 -34.688 1 30.72 355 ASN A N 1
ATOM 2828 C CA . ASN A 1 355 ? 41.062 -0.663 -33.312 1 30.72 355 ASN A CA 1
ATOM 2829 C C . ASN A 1 355 ? 39.594 -0.849 -32.844 1 30.72 355 ASN A C 1
ATOM 2831 O O . ASN A 1 355 ? 38.688 -0.866 -33.688 1 30.72 355 ASN A O 1
ATOM 2835 N N . GLU A 1 356 ? 39.375 -1.395 -31.688 1 35.03 356 GLU A N 1
ATOM 2836 C CA . GLU A 1 356 ? 38.156 -1.643 -30.938 1 35.03 356 GLU A CA 1
ATOM 2837 C C . GLU A 1 356 ? 37.094 -0.579 -31.234 1 35.03 356 GLU A C 1
ATOM 2839 O O . GLU A 1 356 ? 35.906 -0.829 -31.109 1 35.03 356 GLU A O 1
ATOM 2844 N N . SER A 1 357 ? 37.5 0.721 -31.547 1 37.78 357 SER A N 1
ATOM 2845 C CA . SER A 1 357 ? 36.656 1.853 -31.875 1 37.78 357 SER A CA 1
ATOM 2846 C C . SER A 1 357 ? 35.875 1.612 -33.156 1 37.78 357 SER A C 1
ATOM 2848 O O . SER A 1 357 ? 34.75 2.062 -33.312 1 37.78 357 SER A O 1
ATOM 2850 N N . ASP A 1 358 ? 36.5 1.1 -34.188 1 37.44 358 ASP A N 1
ATOM 2851 C CA . ASP A 1 358 ? 36.062 1.018 -35.594 1 37.44 358 ASP A CA 1
ATOM 2852 C C . ASP A 1 358 ? 34.938 0.001 -35.75 1 37.44 358 ASP A C 1
ATOM 2854 O O . ASP A 1 358 ? 34.281 -0.044 -36.781 1 37.44 358 ASP A O 1
ATOM 2858 N N . TYR A 1 359 ? 34.906 -0.994 -35 1 35.75 359 TYR A N 1
ATOM 2859 C CA . TYR A 1 359 ? 33.906 -2.029 -35.188 1 35.75 359 TYR A CA 1
ATOM 2860 C C . TYR A 1 359 ? 32.5 -1.455 -35.031 1 35.75 359 TYR A C 1
ATOM 2862 O O . TYR A 1 359 ? 31.594 -1.813 -35.781 1 35.75 359 TYR A O 1
ATOM 2870 N N . CYS A 1 360 ? 32.156 -0.659 -34.031 1 40.06 360 CYS A N 1
ATOM 2871 C CA . CYS A 1 360 ? 30.828 -0.076 -33.938 1 40.06 360 CYS A CA 1
ATOM 2872 C C . CYS A 1 360 ? 30.5 0.73 -35.188 1 40.06 360 CYS A C 1
ATOM 2874 O O . CYS A 1 360 ? 29.328 0.91 -35.531 1 40.06 360 CYS A O 1
ATOM 2876 N N . ASP A 1 361 ? 31.359 1.356 -35.781 1 37.44 361 ASP A N 1
ATOM 2877 C CA . ASP A 1 361 ? 31.141 2.162 -36.969 1 37.44 361 ASP A CA 1
ATOM 2878 C C . ASP A 1 361 ? 30.766 1.284 -38.156 1 37.44 361 ASP A C 1
ATOM 2880 O O . ASP A 1 361 ? 29.969 1.68 -39 1 37.44 361 ASP A O 1
ATOM 2884 N N . ASN A 1 362 ? 31.547 0.277 -38.562 1 35.88 362 ASN A N 1
ATOM 2885 C CA . ASN A 1 362 ? 31.422 -0.364 -39.875 1 35.88 362 ASN A CA 1
ATOM 2886 C C . ASN A 1 362 ? 30.422 -1.525 -39.844 1 35.88 362 ASN A C 1
ATOM 2888 O O . ASN A 1 362 ? 30.469 -2.42 -40.688 1 35.88 362 ASN A O 1
ATOM 2892 N N . LEU A 1 363 ? 29.781 -1.878 -38.844 1 33.12 363 LEU A N 1
ATOM 2893 C CA . LEU A 1 363 ? 28.828 -2.98 -39 1 33.12 363 LEU A CA 1
ATOM 2894 C C . LEU A 1 363 ? 27.812 -2.66 -40.094 1 33.12 363 LEU A C 1
ATOM 2896 O O . LEU A 1 363 ? 26.984 -1.77 -39.938 1 33.12 363 LEU A O 1
ATOM 2900 N N . LYS A 1 364 ? 28.188 -2.682 -41.406 1 33.53 364 LYS A N 1
ATOM 2901 C CA . LYS A 1 364 ? 27.297 -2.746 -42.562 1 33.53 364 LYS A CA 1
ATOM 2902 C C . LYS A 1 364 ? 26.281 -3.879 -42.406 1 33.53 364 LYS A C 1
ATOM 2904 O O . LYS A 1 364 ? 26.641 -5.055 -42.5 1 33.53 364 LYS A O 1
ATOM 2909 N N . VAL A 1 365 ? 25.344 -3.881 -41.375 1 32.22 365 VAL A N 1
ATOM 2910 C CA . VAL A 1 365 ? 24.328 -4.918 -41.406 1 32.22 365 VAL A CA 1
ATOM 2911 C C . VAL A 1 365 ? 23.406 -4.719 -42.625 1 32.22 365 VAL A C 1
ATOM 2913 O O . VAL A 1 365 ? 22.781 -3.672 -42.75 1 32.22 365 VAL A O 1
ATOM 2916 N N . ASN A 1 366 ? 23.328 -5.84 -43.562 1 31.36 366 ASN A N 1
ATOM 2917 C CA . ASN A 1 366 ? 22.688 -6.305 -44.781 1 31.36 366 ASN A CA 1
ATOM 2918 C C . ASN A 1 366 ? 22.438 -5.156 -45.75 1 31.36 366 ASN A C 1
ATOM 2920 O O . ASN A 1 366 ? 21.375 -5.059 -46.344 1 31.36 366 ASN A O 1
ATOM 2924 N N . GLY A 1 367 ? 23.422 -4.301 -46.188 1 32.59 367 GLY A N 1
ATOM 2925 C CA . GLY A 1 367 ? 23.453 -3.338 -47.281 1 32.59 367 GLY A CA 1
ATOM 2926 C C . GLY A 1 367 ? 22.984 -1.956 -46.875 1 32.59 367 GLY A C 1
ATOM 2927 O O . GLY A 1 367 ? 23.188 -0.98 -47.594 1 32.59 367 GLY A O 1
ATOM 2928 N N . HIS A 1 368 ? 21.625 -1.782 -46.625 1 31.92 368 HIS A N 1
ATOM 2929 C CA . HIS A 1 368 ? 21.219 -0.41 -46.344 1 31.92 368 HIS A CA 1
ATOM 2930 C C . HIS A 1 368 ? 22.031 0.185 -45.219 1 31.92 368 HIS A C 1
ATOM 2932 O O . HIS A 1 368 ? 22.609 -0.551 -44.406 1 31.92 368 HIS A O 1
ATOM 2938 N N . VAL A 1 369 ? 22.203 1.655 -45.188 1 29.64 369 VAL A N 1
ATOM 2939 C CA . VAL A 1 369 ? 22.984 2.658 -44.469 1 29.64 369 VAL A CA 1
ATOM 2940 C C . VAL A 1 369 ? 23.156 2.246 -43 1 29.64 369 VAL A C 1
ATOM 2942 O O . VAL A 1 369 ? 22.422 1.382 -42.5 1 29.64 369 VAL A O 1
ATOM 2945 N N . HIS A 1 370 ? 23.734 3.361 -42.062 1 35.12 370 HIS A N 1
ATOM 2946 C CA . HIS A 1 370 ? 24.5 3.844 -40.938 1 35.12 370 HIS A CA 1
ATOM 2947 C C . HIS A 1 370 ? 23.75 3.605 -39.625 1 35.12 370 HIS A C 1
ATOM 2949 O O . HIS A 1 370 ? 23.172 4.535 -39.062 1 35.12 370 HIS A O 1
ATOM 2955 N N . VAL A 1 371 ? 22.75 2.953 -39.656 1 35.09 371 VAL A N 1
ATOM 2956 C CA . VAL A 1 371 ? 22.219 3.117 -38.281 1 35.09 371 VAL A CA 1
ATOM 2957 C C . VAL A 1 371 ? 23.344 2.932 -37.281 1 35.09 371 VAL A C 1
ATOM 2959 O O . VAL A 1 371 ? 24.047 1.913 -37.281 1 35.09 371 VAL A O 1
ATOM 2962 N N . LYS A 1 372 ? 24.047 3.947 -36.812 1 38.69 372 LYS A N 1
ATOM 2963 C CA . LYS A 1 372 ? 24.922 4.18 -35.688 1 38.69 372 LYS A CA 1
ATOM 2964 C C . LYS A 1 372 ? 24.578 3.242 -34.531 1 38.69 372 LYS A C 1
ATOM 2966 O O . LYS A 1 372 ? 23.625 3.492 -33.781 1 38.69 372 LYS A O 1
ATOM 2971 N N . ASN A 1 373 ? 24.453 2.023 -34.656 1 40.31 373 ASN A N 1
ATOM 2972 C CA . ASN A 1 373 ? 23.953 1.029 -33.719 1 40.31 373 ASN A CA 1
ATOM 2973 C C . ASN A 1 373 ? 24.781 1 -32.438 1 40.31 373 ASN A C 1
ATOM 2975 O O . ASN A 1 373 ? 25.656 0.155 -32.281 1 40.31 373 ASN A O 1
ATOM 2979 N N . ASP A 1 374 ? 25.203 2.018 -31.938 1 45.25 374 ASP A N 1
ATOM 2980 C CA . ASP A 1 374 ? 25.828 2.287 -30.656 1 45.25 374 ASP A CA 1
ATOM 2981 C C . ASP A 1 374 ? 25.281 1.364 -29.578 1 45.25 374 ASP A C 1
ATOM 2983 O O . ASP A 1 374 ? 26.016 0.915 -28.688 1 45.25 374 ASP A O 1
ATOM 2987 N N . LYS A 1 375 ? 24.094 1.024 -29.766 1 50.12 375 LYS A N 1
ATOM 2988 C CA . LYS A 1 375 ? 23.438 0.14 -28.797 1 50.12 375 LYS A CA 1
ATOM 2989 C C . LYS A 1 375 ? 23.922 -1.299 -28.953 1 50.12 375 LYS A C 1
ATOM 2991 O O . LYS A 1 375 ? 24.125 -2.01 -27.969 1 50.12 375 LYS A O 1
ATOM 2996 N N . ILE A 1 376 ? 24.094 -1.66 -30.219 1 50.56 376 ILE A N 1
ATOM 2997 C CA . ILE A 1 376 ? 24.547 -3.021 -30.469 1 50.56 376 ILE A CA 1
ATOM 2998 C C . ILE A 1 376 ? 26 -3.162 -30 1 50.56 376 ILE A C 1
ATOM 3000 O O . ILE A 1 376 ? 26.375 -4.172 -29.391 1 50.56 376 ILE A O 1
ATOM 3004 N N . CYS A 1 377 ? 26.812 -2.172 -30.281 1 51.84 377 CYS A N 1
ATOM 3005 C CA . CYS A 1 377 ? 28.203 -2.207 -29.844 1 51.84 377 CYS A CA 1
ATOM 3006 C C . CYS A 1 377 ? 28.297 -2.193 -28.312 1 51.84 377 CYS A C 1
ATOM 3008 O O . CYS A 1 377 ? 29.109 -2.898 -27.734 1 51.84 377 CYS A O 1
ATOM 3010 N N . SER A 1 378 ? 27.469 -1.415 -27.688 1 57 378 SER A N 1
ATOM 3011 C CA . SER A 1 378 ? 27.469 -1.328 -26.234 1 57 378 SER A CA 1
ATOM 3012 C C . SER A 1 378 ? 27 -2.637 -25.609 1 57 378 SER A C 1
ATOM 3014 O O . SER A 1 378 ? 27.547 -3.057 -24.578 1 57 378 SER A O 1
ATOM 3016 N N . VAL A 1 379 ? 26.203 -3.326 -26.375 1 59.22 379 VAL A N 1
ATOM 3017 C CA . VAL A 1 379 ? 25.672 -4.582 -25.859 1 59.22 379 VAL A CA 1
ATOM 3018 C C . VAL A 1 379 ? 26.719 -5.688 -26.016 1 59.22 379 VAL A C 1
ATOM 3020 O O . VAL A 1 379 ? 26.828 -6.57 -25.156 1 59.22 379 VAL A O 1
ATOM 3023 N N . ALA A 1 380 ? 27.5 -5.543 -27.094 1 61.16 380 ALA A N 1
ATOM 3024 C CA . ALA A 1 380 ? 28.5 -6.57 -27.359 1 61.16 380 ALA A CA 1
ATOM 3025 C C . ALA A 1 380 ? 29.609 -6.543 -26.312 1 61.16 380 ALA A C 1
ATOM 3027 O O . ALA A 1 380 ? 30.188 -7.582 -25.984 1 61.16 380 ALA A O 1
ATOM 3028 N N . LYS A 1 381 ? 29.828 -5.449 -25.688 1 71.62 381 LYS A N 1
ATOM 3029 C CA . LYS A 1 381 ? 30.922 -5.32 -24.734 1 71.62 381 LYS A CA 1
ATOM 3030 C C . LYS A 1 381 ? 30.453 -5.543 -23.312 1 71.62 381 LYS A C 1
ATOM 3032 O O . LYS A 1 381 ? 31.266 -5.742 -22.406 1 71.62 381 LYS A O 1
ATOM 3037 N N . LEU A 1 382 ? 29.172 -5.758 -23.203 1 83 382 LEU A N 1
ATOM 3038 C CA . LEU A 1 382 ? 28.625 -5.887 -21.844 1 83 382 LEU A CA 1
ATOM 3039 C C . LEU A 1 382 ? 28.859 -7.293 -21.312 1 83 382 LEU A C 1
ATOM 3041 O O . LEU A 1 382 ? 28.453 -8.273 -21.938 1 83 382 LEU A O 1
ATOM 3045 N N . LYS A 1 383 ? 29.562 -7.371 -20.172 1 86.19 383 LYS A N 1
ATOM 3046 C CA . LYS A 1 383 ? 29.859 -8.672 -19.578 1 86.19 383 LYS A CA 1
ATOM 3047 C C . LYS A 1 383 ? 29.25 -8.789 -18.188 1 86.19 383 LYS A C 1
ATOM 3049 O O . LYS A 1 383 ? 28.969 -9.891 -17.719 1 86.19 383 LYS A O 1
ATOM 3054 N N . HIS A 1 384 ? 29.078 -7.574 -17.578 1 89.06 384 HIS A N 1
ATOM 3055 C CA . HIS A 1 384 ? 28.625 -7.586 -16.188 1 89.06 384 HIS A CA 1
ATOM 3056 C C . HIS A 1 384 ? 27.516 -6.555 -15.969 1 89.06 384 HIS A C 1
ATOM 3058 O O . HIS A 1 384 ? 27.578 -5.449 -16.516 1 89.06 384 HIS A O 1
ATOM 3064 N N . VAL A 1 385 ? 26.531 -7.004 -15.305 1 90.69 385 VAL A N 1
ATOM 3065 C CA . VAL A 1 385 ? 25.453 -6.105 -14.883 1 90.69 385 VAL A CA 1
ATOM 3066 C C . VAL A 1 385 ? 25.375 -6.074 -13.359 1 90.69 385 VAL A C 1
ATOM 3068 O O . VAL A 1 385 ? 25.359 -7.121 -12.711 1 90.69 385 VAL A O 1
ATOM 3071 N N . VAL A 1 386 ? 25.438 -4.883 -12.781 1 89.81 386 VAL A N 1
ATOM 3072 C CA . VAL A 1 386 ? 25.359 -4.719 -11.336 1 89.81 386 VAL A CA 1
ATOM 3073 C C . VAL A 1 386 ? 24.031 -4.047 -10.969 1 89.81 386 VAL A C 1
ATOM 3075 O O . VAL A 1 386 ? 23.75 -2.939 -11.43 1 89.81 386 VAL A O 1
ATOM 3078 N N . ILE A 1 387 ? 23.25 -4.73 -10.211 1 92.44 387 ILE A N 1
ATOM 3079 C CA . ILE A 1 387 ? 22 -4.16 -9.727 1 92.44 387 ILE A CA 1
ATOM 3080 C C . ILE A 1 387 ? 22.203 -3.551 -8.344 1 92.44 387 ILE A C 1
ATOM 3082 O O . ILE A 1 387 ? 22.5 -4.266 -7.379 1 92.44 387 ILE A O 1
ATOM 3086 N N . ASP A 1 388 ? 22.094 -2.279 -8.258 1 90.56 388 ASP A N 1
ATOM 3087 C CA . ASP A 1 388 ? 22.234 -1.555 -7 1 90.56 388 ASP A CA 1
ATOM 3088 C C . ASP A 1 388 ? 20.906 -1.526 -6.238 1 90.56 388 ASP A C 1
ATOM 3090 O O . ASP A 1 388 ? 19.969 -0.836 -6.641 1 90.56 388 ASP A O 1
ATOM 3094 N N . CYS A 1 389 ? 20.859 -2.195 -5.094 1 90.31 389 CYS A N 1
ATOM 3095 C CA . CYS A 1 389 ? 19.641 -2.314 -4.305 1 90.31 389 CYS A CA 1
ATOM 3096 C C . CYS A 1 389 ? 19.625 -1.296 -3.172 1 90.31 389 CYS A C 1
ATOM 3098 O O . CYS A 1 389 ? 18.969 -1.506 -2.154 1 90.31 389 CYS A O 1
ATOM 3100 N N . GLN A 1 390 ? 20.344 -0.214 -3.357 1 85.88 390 GLN A N 1
ATOM 3101 C CA . GLN A 1 390 ? 20.422 0.805 -2.314 1 85.88 390 GLN A CA 1
ATOM 3102 C C . GLN A 1 390 ? 19.047 1.366 -1.983 1 85.88 390 GLN A C 1
ATOM 3104 O O . GLN A 1 390 ? 18.75 1.67 -0.824 1 85.88 390 GLN A O 1
ATOM 3109 N N . LYS A 1 391 ? 18.234 1.479 -2.967 1 89.31 391 LYS A N 1
ATOM 3110 C CA . LYS A 1 391 ? 16.938 2.104 -2.77 1 89.31 391 LYS A CA 1
ATOM 3111 C C . LYS A 1 391 ? 15.82 1.061 -2.766 1 89.31 391 LYS A C 1
ATOM 3113 O O . LYS A 1 391 ? 14.633 1.404 -2.848 1 89.31 391 LYS A O 1
ATOM 3118 N N . VAL A 1 392 ? 16.188 -0.222 -2.729 1 92.44 392 VAL A N 1
ATOM 3119 C CA . VAL A 1 392 ? 15.219 -1.309 -2.658 1 92.44 392 VAL A CA 1
ATOM 3120 C C . VAL A 1 392 ? 14.984 -1.699 -1.201 1 92.44 392 VAL A C 1
ATOM 3122 O O . VAL A 1 392 ? 15.82 -2.363 -0.588 1 92.44 392 VAL A O 1
ATOM 3125 N N . ASN A 1 393 ? 13.883 -1.343 -0.677 1 91.19 393 ASN A N 1
ATOM 3126 C CA . ASN A 1 393 ? 13.594 -1.546 0.738 1 91.19 393 ASN A CA 1
ATOM 3127 C C . ASN A 1 393 ? 13.32 -3.014 1.05 1 91.19 393 ASN A C 1
ATOM 3129 O O . ASN A 1 393 ? 13.734 -3.518 2.096 1 91.19 393 ASN A O 1
ATOM 3133 N N . TYR A 1 394 ? 12.633 -3.637 0.225 1 91 394 TYR A N 1
ATOM 3134 C CA . TYR A 1 394 ? 12.305 -5.051 0.393 1 91 394 TYR A CA 1
ATOM 3135 C C . TYR A 1 394 ? 11.875 -5.672 -0.929 1 91 394 TYR A C 1
ATOM 3137 O O . TYR A 1 394 ? 11.688 -4.965 -1.924 1 91 394 TYR A O 1
ATOM 3145 N N . VAL A 1 395 ? 11.82 -7.004 -0.93 1 93.06 395 VAL A N 1
ATOM 3146 C CA . VAL A 1 395 ? 11.398 -7.777 -2.096 1 93.06 395 VAL A CA 1
ATOM 3147 C C . VAL A 1 395 ? 10.391 -8.836 -1.677 1 93.06 395 VAL A C 1
ATOM 3149 O O . VAL A 1 395 ? 10.469 -9.383 -0.571 1 93.06 395 VAL A O 1
ATOM 3152 N N . ASP A 1 396 ? 9.469 -9.016 -2.482 1 91.69 396 ASP A N 1
ATOM 3153 C CA . ASP A 1 396 ? 8.523 -10.086 -2.221 1 91.69 396 ASP A CA 1
ATOM 3154 C C . ASP A 1 396 ? 8.758 -11.266 -3.16 1 91.69 396 ASP A C 1
ATOM 3156 O O . ASP A 1 396 ? 9.758 -11.305 -3.879 1 91.69 396 ASP A O 1
ATOM 3160 N N . ILE A 1 397 ? 7.926 -12.195 -3.121 1 89.38 397 ILE A N 1
ATOM 3161 C CA . ILE A 1 397 ? 8.117 -13.43 -3.871 1 89.38 397 ILE A CA 1
ATOM 3162 C C . ILE A 1 397 ? 8.086 -13.133 -5.367 1 89.38 397 ILE A C 1
ATOM 3164 O O . ILE A 1 397 ? 8.852 -13.719 -6.141 1 89.38 397 ILE A O 1
ATOM 3168 N N . SER A 1 398 ? 7.113 -12.312 -5.797 1 87.38 398 SER A N 1
ATOM 3169 C CA . SER A 1 398 ? 7.051 -11.945 -7.207 1 87.38 398 SER A CA 1
ATOM 3170 C C . SER A 1 398 ? 8.328 -11.234 -7.645 1 87.38 398 SER A C 1
ATOM 3172 O O . SER A 1 398 ? 8.797 -11.43 -8.766 1 87.38 398 SER A O 1
ATOM 3174 N N . GLY A 1 399 ? 8.797 -10.359 -6.754 1 91.5 399 GLY A N 1
ATOM 3175 C CA . GLY A 1 399 ? 10.062 -9.695 -7.039 1 91.5 399 GLY A CA 1
ATOM 3176 C C . GLY A 1 399 ? 11.219 -10.664 -7.191 1 91.5 399 GLY A C 1
ATOM 3177 O O . GLY A 1 399 ? 12.039 -10.523 -8.109 1 91.5 399 GLY A O 1
ATOM 3178 N N . ILE A 1 400 ? 11.297 -11.625 -6.363 1 91.25 400 ILE A N 1
ATOM 3179 C CA . ILE A 1 400 ? 12.352 -12.633 -6.406 1 91.25 400 ILE A CA 1
ATOM 3180 C C . ILE A 1 400 ? 12.242 -13.438 -7.703 1 91.25 400 ILE A C 1
ATOM 3182 O O . ILE A 1 400 ? 13.258 -13.75 -8.328 1 91.25 400 ILE A O 1
ATOM 3186 N N . ASP A 1 401 ? 11.055 -13.781 -8.062 1 86.5 401 ASP A N 1
ATOM 3187 C CA . ASP A 1 401 ? 10.836 -14.539 -9.289 1 86.5 401 ASP A CA 1
ATOM 3188 C C . ASP A 1 401 ? 11.359 -13.766 -10.508 1 86.5 401 ASP A C 1
ATOM 3190 O O . ASP A 1 401 ? 12.008 -14.344 -11.375 1 86.5 401 ASP A O 1
ATOM 3194 N N . VAL A 1 402 ? 11.031 -12.5 -10.531 1 88.81 402 VAL A N 1
ATOM 3195 C CA . VAL A 1 402 ? 11.461 -11.672 -11.648 1 88.81 402 VAL A CA 1
ATOM 3196 C C . VAL A 1 402 ? 12.984 -11.531 -11.625 1 88.81 402 VAL A C 1
ATOM 3198 O O . VAL A 1 402 ? 13.633 -11.562 -12.68 1 88.81 402 VAL A O 1
ATOM 3201 N N . LEU A 1 403 ? 13.57 -11.344 -10.461 1 91.69 403 LEU A N 1
ATOM 3202 C CA . LEU A 1 403 ? 15.023 -11.258 -10.336 1 91.69 403 LEU A CA 1
ATOM 3203 C C . LEU A 1 403 ? 15.688 -12.547 -10.812 1 91.69 403 LEU A C 1
ATOM 3205 O O . LEU A 1 403 ? 16.703 -12.508 -11.5 1 91.69 403 LEU A O 1
ATOM 3209 N N . THR A 1 404 ? 15.117 -13.664 -10.469 1 88.62 404 THR A N 1
ATOM 3210 C CA . THR A 1 404 ? 15.633 -14.961 -10.898 1 88.62 404 THR A CA 1
ATOM 3211 C C . THR A 1 404 ? 15.547 -15.102 -12.414 1 88.62 404 THR A C 1
ATOM 3213 O O . THR A 1 404 ? 16.469 -15.609 -13.047 1 88.62 404 THR A O 1
ATOM 3216 N N . GLU A 1 405 ? 14.445 -14.672 -12.906 1 84.69 405 GLU A N 1
ATOM 3217 C CA . GLU A 1 405 ? 14.258 -14.711 -14.352 1 84.69 405 GLU A CA 1
ATOM 3218 C C . GLU A 1 405 ? 15.297 -13.852 -15.07 1 84.69 405 GLU A C 1
ATOM 3220 O O . GLU A 1 405 ? 15.875 -14.273 -16.078 1 84.69 405 GLU A O 1
ATOM 3225 N N . VAL A 1 406 ? 15.5 -12.688 -14.609 1 87.62 406 VAL A N 1
ATOM 3226 C CA . VAL A 1 406 ? 16.469 -11.75 -15.18 1 87.62 406 VAL A CA 1
ATOM 3227 C C . VAL A 1 406 ? 17.859 -12.352 -15.125 1 87.62 406 VAL A C 1
ATOM 3229 O O . VAL A 1 406 ? 18.609 -12.273 -16.094 1 87.62 406 VAL A O 1
ATOM 3232 N N . MET A 1 407 ? 18.219 -12.922 -14.047 1 89.12 407 MET A N 1
ATOM 3233 C CA . MET A 1 407 ? 19.531 -13.523 -13.891 1 89.12 407 MET A CA 1
ATOM 3234 C C . MET A 1 407 ? 19.719 -14.688 -14.859 1 89.12 407 MET A C 1
ATOM 3236 O O . MET A 1 407 ? 20.797 -14.852 -15.445 1 89.12 407 MET A O 1
ATOM 3240 N N . ARG A 1 408 ? 18.766 -15.461 -14.977 1 85.44 408 ARG A N 1
ATOM 3241 C CA . ARG A 1 408 ? 18.828 -16.609 -15.883 1 85.44 408 ARG A CA 1
ATOM 3242 C C . ARG A 1 408 ? 18.969 -16.141 -17.328 1 85.44 408 ARG A C 1
ATOM 3244 O O . ARG A 1 408 ? 19.781 -16.703 -18.078 1 85.44 408 ARG A O 1
ATOM 3251 N N . GLU A 1 409 ? 18.172 -15.156 -17.672 1 83.62 409 GLU A N 1
ATOM 3252 C CA . GLU A 1 409 ? 18.234 -14.633 -19.031 1 83.62 409 GLU A CA 1
ATOM 3253 C C . GLU A 1 409 ? 19.609 -14.055 -19.359 1 83.62 409 GLU A C 1
ATOM 3255 O O . GLU A 1 409 ? 20.125 -14.25 -20.453 1 83.62 409 GLU A O 1
ATOM 3260 N N . TYR A 1 410 ? 20.172 -13.367 -18.453 1 88.38 410 TYR A N 1
ATOM 3261 C CA . TYR A 1 410 ? 21.484 -12.789 -18.656 1 88.38 410 TYR A CA 1
ATOM 3262 C C . TYR A 1 410 ? 22.562 -13.875 -18.641 1 88.38 410 TYR A C 1
ATOM 3264 O O . TYR A 1 410 ? 23.531 -13.789 -19.391 1 88.38 410 TYR A O 1
ATOM 3272 N N . LYS A 1 411 ? 22.375 -14.852 -17.859 1 85.94 411 LYS A N 1
ATOM 3273 C CA . LYS A 1 411 ? 23.328 -15.953 -17.797 1 85.94 411 LYS A CA 1
ATOM 3274 C C . LYS A 1 411 ? 23.375 -16.703 -19.125 1 85.94 411 LYS A C 1
ATOM 3276 O O . LYS A 1 411 ? 24.438 -17.156 -19.547 1 85.94 411 LYS A O 1
ATOM 3281 N N . GLU A 1 412 ? 22.281 -16.812 -19.734 1 82.5 412 GLU A N 1
ATOM 3282 C CA . GLU A 1 412 ? 22.188 -17.5 -21.016 1 82.5 412 GLU A CA 1
ATOM 3283 C C . GLU A 1 412 ? 23.047 -16.812 -22.078 1 82.5 412 GLU A C 1
ATOM 3285 O O . GLU A 1 412 ? 23.531 -17.453 -23 1 82.5 412 GLU A O 1
ATOM 3290 N N . VAL A 1 413 ? 23.25 -15.539 -21.938 1 81.94 413 VAL A N 1
ATOM 3291 C CA . VAL A 1 413 ? 24.062 -14.789 -22.891 1 81.94 413 VAL A CA 1
ATOM 3292 C C . VAL A 1 413 ? 25.422 -14.484 -22.297 1 81.94 413 VAL A C 1
ATOM 3294 O O . VAL A 1 413 ? 26.109 -13.555 -22.734 1 81.94 413 VAL A O 1
ATOM 3297 N N . GLU A 1 414 ? 25.781 -15.094 -21.188 1 85.94 414 GLU A N 1
ATOM 3298 C CA . GLU A 1 414 ? 27.078 -15.039 -20.547 1 85.94 414 GLU A CA 1
ATOM 3299 C C . GLU A 1 414 ? 27.344 -13.672 -19.906 1 85.94 414 GLU A C 1
ATOM 3301 O O . GLU A 1 414 ? 28.438 -13.125 -20.031 1 85.94 414 GLU A O 1
ATOM 3306 N N . ILE A 1 415 ? 26.359 -13.07 -19.516 1 88.75 415 ILE A N 1
ATOM 3307 C CA . ILE A 1 415 ? 26.469 -11.844 -18.734 1 88.75 415 ILE A CA 1
ATOM 3308 C C . ILE A 1 415 ? 26.25 -12.156 -17.25 1 88.75 415 ILE A C 1
ATOM 3310 O O . ILE A 1 415 ? 25.266 -12.82 -16.891 1 88.75 415 ILE A O 1
ATOM 3314 N N . ASN A 1 416 ? 27.188 -11.727 -16.406 1 88.88 416 ASN A N 1
ATOM 3315 C CA . ASN A 1 416 ? 27.078 -11.953 -14.961 1 88.88 416 ASN A CA 1
ATOM 3316 C C . ASN A 1 416 ? 26.328 -10.805 -14.273 1 88.88 416 ASN A C 1
ATOM 3318 O O . ASN A 1 416 ? 26.562 -9.641 -14.578 1 88.88 416 ASN A O 1
ATOM 3322 N N . VAL A 1 417 ? 25.438 -11.234 -13.445 1 91.38 417 VAL A N 1
ATOM 3323 C CA . VAL A 1 417 ? 24.656 -10.242 -12.711 1 91.38 417 VAL A CA 1
ATOM 3324 C C . VAL A 1 417 ? 25.078 -10.227 -11.25 1 91.38 417 VAL A C 1
ATOM 3326 O O . VAL A 1 417 ? 25.25 -11.281 -10.625 1 91.38 417 VAL A O 1
ATOM 3329 N N . TYR A 1 418 ? 25.328 -9.047 -10.719 1 88.75 418 TYR A N 1
ATOM 3330 C CA . TYR A 1 418 ? 25.734 -8.859 -9.328 1 88.75 418 TYR A CA 1
ATOM 3331 C C . TYR A 1 418 ? 24.75 -7.949 -8.602 1 88.75 418 TYR A C 1
ATOM 3333 O O . TYR A 1 418 ? 24.109 -7.094 -9.219 1 88.75 418 TYR A O 1
ATOM 3341 N N . PHE A 1 419 ? 24.641 -8.195 -7.316 1 89.69 419 PHE A N 1
ATOM 3342 C CA . PHE A 1 419 ? 23.812 -7.34 -6.465 1 89.69 419 PHE A CA 1
ATOM 3343 C C . PHE A 1 419 ? 24.688 -6.59 -5.457 1 89.69 419 PHE A C 1
ATOM 3345 O O . PHE A 1 419 ? 25.641 -7.148 -4.91 1 89.69 419 PHE A O 1
ATOM 3352 N N . VAL A 1 420 ? 24.375 -5.312 -5.324 1 85.38 420 VAL A N 1
ATOM 3353 C CA . VAL A 1 420 ? 25.125 -4.516 -4.363 1 85.38 420 VAL A CA 1
ATOM 3354 C C . VAL A 1 420 ? 24.172 -3.73 -3.471 1 85.38 420 VAL A C 1
ATOM 3356 O O . VAL A 1 420 ? 23.016 -3.471 -3.854 1 85.38 420 VAL A O 1
ATOM 3359 N N . ASN A 1 421 ? 24.547 -3.385 -2.221 1 83.88 421 ASN A N 1
ATOM 3360 C CA . ASN A 1 421 ? 23.828 -2.529 -1.284 1 83.88 421 ASN A CA 1
ATOM 3361 C C . ASN A 1 421 ? 22.453 -3.1 -0.944 1 83.88 421 ASN A C 1
ATOM 3363 O O . ASN A 1 421 ? 21.469 -2.365 -0.892 1 83.88 421 ASN A O 1
ATOM 3367 N N . CYS A 1 422 ? 22.438 -4.414 -0.821 1 85.81 422 CYS A N 1
ATOM 3368 C CA . CYS A 1 422 ? 21.172 -5.059 -0.453 1 85.81 422 CYS A CA 1
ATOM 3369 C C . CYS A 1 422 ? 20.922 -4.93 1.043 1 85.81 422 CYS A C 1
ATOM 3371 O O . CYS A 1 422 ? 21.797 -5.188 1.857 1 85.81 422 CYS A O 1
ATOM 3373 N N . SER A 1 423 ? 19.781 -4.449 1.315 1 82.38 423 SER A N 1
ATOM 3374 C CA . SER A 1 423 ? 19.406 -4.395 2.723 1 82.38 423 SER A CA 1
ATOM 3375 C C . SER A 1 423 ? 19.312 -5.793 3.326 1 82.38 423 SER A C 1
ATOM 3377 O O . SER A 1 423 ? 19.266 -6.785 2.598 1 82.38 423 SER A O 1
ATOM 3379 N N . THR A 1 424 ? 19.328 -5.875 4.688 1 78.5 424 THR A N 1
ATOM 3380 C CA . THR A 1 424 ? 19.219 -7.16 5.371 1 78.5 424 THR A CA 1
ATOM 3381 C C . THR A 1 424 ? 17.906 -7.863 5 1 78.5 424 THR A C 1
ATOM 3383 O O . THR A 1 424 ? 17.891 -9.086 4.84 1 78.5 424 THR A O 1
ATOM 3386 N N . ARG A 1 425 ? 16.938 -7.141 4.848 1 84.81 425 ARG A N 1
ATOM 3387 C CA . ARG A 1 425 ? 15.641 -7.695 4.488 1 84.81 425 ARG A CA 1
ATOM 3388 C C . ARG A 1 425 ? 15.68 -8.32 3.094 1 84.81 425 ARG A C 1
ATOM 3390 O O . ARG A 1 425 ? 15.094 -9.383 2.867 1 84.81 425 ARG A O 1
ATOM 3397 N N . VAL A 1 426 ? 16.312 -7.625 2.195 1 89.19 426 VAL A N 1
ATOM 3398 C CA . VAL A 1 426 ? 16.406 -8.117 0.824 1 89.19 426 VAL A CA 1
ATOM 3399 C C . VAL A 1 426 ? 17.281 -9.367 0.784 1 89.19 426 VAL A C 1
ATOM 3401 O O . VAL A 1 426 ? 16.906 -10.359 0.146 1 89.19 426 VAL A O 1
ATOM 3404 N N . ARG A 1 427 ? 18.375 -9.336 1.52 1 85.44 427 ARG A N 1
ATOM 3405 C CA . ARG A 1 427 ? 19.297 -10.477 1.553 1 85.44 427 ARG A CA 1
ATOM 3406 C C . ARG A 1 427 ? 18.609 -11.703 2.156 1 85.44 427 ARG A C 1
ATOM 3408 O O . ARG A 1 427 ? 18.75 -12.812 1.64 1 85.44 427 ARG A O 1
ATOM 3415 N N . ASP A 1 428 ? 17.875 -11.43 3.252 1 85.44 428 ASP A N 1
ATOM 3416 C CA . ASP A 1 428 ? 17.156 -12.523 3.908 1 85.44 428 ASP A CA 1
ATOM 3417 C C . ASP A 1 428 ? 16.109 -13.133 2.98 1 85.44 428 ASP A C 1
ATOM 3419 O O . ASP A 1 428 ? 15.922 -14.352 2.959 1 85.44 428 ASP A O 1
ATOM 3423 N N . ALA A 1 429 ? 15.469 -12.289 2.258 1 89.94 429 ALA A N 1
ATOM 3424 C CA . ALA A 1 429 ? 14.445 -12.758 1.33 1 89.94 429 ALA A CA 1
ATOM 3425 C C . ALA A 1 429 ? 15.062 -13.586 0.202 1 89.94 429 ALA A C 1
ATOM 3427 O O . ALA A 1 429 ? 14.523 -14.633 -0.173 1 89.94 429 ALA A O 1
ATOM 3428 N N . LEU A 1 430 ? 16.188 -13.148 -0.317 1 88.94 430 LEU A N 1
ATOM 3429 C CA . LEU A 1 430 ? 16.891 -13.875 -1.369 1 88.94 430 LEU A CA 1
ATOM 3430 C C . LEU A 1 430 ? 17.359 -15.234 -0.867 1 88.94 430 LEU A C 1
ATOM 3432 O O . LEU A 1 430 ? 17.219 -16.25 -1.562 1 88.94 430 LEU A O 1
ATOM 3436 N N . GLN A 1 431 ? 17.844 -15.211 0.311 1 86.19 431 GLN A N 1
ATOM 3437 C CA . GLN A 1 431 ? 18.344 -16.453 0.908 1 86.19 431 GLN A CA 1
ATOM 3438 C C . GLN A 1 431 ? 17.203 -17.422 1.167 1 86.19 431 GLN A C 1
ATOM 3440 O O . GLN A 1 431 ? 17.312 -18.625 0.866 1 86.19 431 GLN A O 1
ATOM 3445 N N . ALA A 1 432 ? 16.172 -16.922 1.681 1 88.88 432 ALA A N 1
ATOM 3446 C CA . ALA A 1 432 ? 15.031 -17.75 2.047 1 88.88 432 ALA A CA 1
ATOM 3447 C C . ALA A 1 432 ? 14.383 -18.359 0.81 1 88.88 432 ALA A C 1
ATOM 3449 O O . ALA A 1 432 ? 13.797 -19.453 0.88 1 88.88 432 ALA A O 1
ATOM 3450 N N . SER A 1 433 ? 14.477 -17.703 -0.343 1 88.12 433 SER A N 1
ATOM 3451 C CA . SER A 1 433 ? 13.844 -18.172 -1.569 1 88.12 433 SER A CA 1
ATOM 3452 C C . SER A 1 433 ? 14.688 -19.25 -2.25 1 88.12 433 SER A C 1
ATOM 3454 O O . SER A 1 433 ? 14.25 -19.875 -3.215 1 88.12 433 SER A O 1
ATOM 3456 N N . GLY A 1 434 ? 15.875 -19.5 -1.784 1 83.25 434 GLY A N 1
ATOM 3457 C CA . GLY A 1 434 ? 16.781 -20.422 -2.445 1 83.25 434 GLY A CA 1
ATOM 3458 C C . GLY A 1 434 ? 17.469 -19.812 -3.652 1 83.25 434 GLY A C 1
ATOM 3459 O O . GLY A 1 434 ? 17.906 -20.531 -4.551 1 83.25 434 GLY A O 1
ATOM 3460 N N . PHE A 1 435 ? 17.438 -18.547 -3.615 1 81 435 PHE A N 1
ATOM 3461 C CA . PHE A 1 435 ? 18.062 -17.797 -4.703 1 81 435 PHE A CA 1
ATOM 3462 C C . PHE A 1 435 ? 19.531 -18.188 -4.859 1 81 435 PHE A C 1
ATOM 3464 O O . PHE A 1 435 ? 20.016 -18.328 -5.977 1 81 435 PHE A O 1
ATOM 3471 N N . PHE A 1 436 ? 20.141 -18.562 -3.764 1 78.75 436 PHE A N 1
ATOM 3472 C CA . PHE A 1 436 ? 21.578 -18.812 -3.748 1 78.75 436 PHE A CA 1
ATOM 3473 C C . PHE A 1 436 ? 21.875 -20.281 -4.066 1 78.75 436 PHE A C 1
ATOM 3475 O O . PHE A 1 436 ? 23.031 -20.672 -4.172 1 78.75 436 PHE A O 1
ATOM 3482 N N . THR A 1 437 ? 20.859 -21.031 -4.25 1 79.69 437 THR A N 1
ATOM 3483 C CA . THR A 1 437 ? 21.031 -22.391 -4.75 1 79.69 437 THR A CA 1
ATOM 3484 C C . THR A 1 437 ? 21.266 -22.391 -6.254 1 79.69 437 THR A C 1
ATOM 3486 O O . THR A 1 437 ? 22 -23.25 -6.773 1 79.69 437 THR A O 1
ATOM 3489 N N . SER A 1 438 ? 20.75 -21.406 -6.875 1 78.06 438 SER A N 1
ATOM 3490 C CA . SER A 1 438 ? 20.859 -21.297 -8.328 1 78.06 438 SER A CA 1
ATOM 3491 C C . SER A 1 438 ? 21.969 -20.328 -8.727 1 78.06 438 SER A C 1
ATOM 3493 O O . SER A 1 438 ? 22.547 -20.438 -9.812 1 78.06 438 SER A O 1
ATOM 3495 N N . PHE A 1 439 ? 22.25 -19.422 -7.809 1 79 439 PHE A N 1
ATOM 3496 C CA . PHE A 1 439 ? 23.234 -18.391 -8.102 1 79 439 PHE A CA 1
ATOM 3497 C C . PHE A 1 439 ? 24.25 -18.281 -6.969 1 79 439 PHE A C 1
ATOM 3499 O O . PHE A 1 439 ? 23.906 -18.453 -5.801 1 79 439 PHE A O 1
ATOM 3506 N N . PRO A 1 440 ? 25.469 -18.031 -7.305 1 76.62 440 PRO A N 1
ATOM 3507 C CA . PRO A 1 440 ? 26.516 -17.969 -6.285 1 76.62 440 PRO A CA 1
ATOM 3508 C C . PRO A 1 440 ? 26.328 -16.812 -5.312 1 76.62 440 PRO A C 1
ATOM 3510 O O . PRO A 1 440 ? 25.906 -15.727 -5.719 1 76.62 440 PRO A O 1
ATOM 3513 N N . LYS A 1 441 ? 26.547 -17.047 -4.051 1 77.12 441 LYS A N 1
ATOM 3514 C CA . LYS A 1 441 ? 26.453 -16.047 -2.998 1 77.12 441 LYS A CA 1
ATOM 3515 C C . LYS A 1 441 ? 27.516 -14.961 -3.176 1 77.12 441 LYS A C 1
ATOM 3517 O O . LYS A 1 441 ? 27.359 -13.852 -2.672 1 77.12 441 LYS A O 1
ATOM 3522 N N . ASP A 1 442 ? 28.5 -15.273 -3.973 1 74.06 442 ASP A N 1
ATOM 3523 C CA . ASP A 1 442 ? 29.609 -14.359 -4.191 1 74.06 442 ASP A CA 1
ATOM 3524 C C . ASP A 1 442 ? 29.203 -13.211 -5.117 1 74.06 442 ASP A C 1
ATOM 3526 O O . ASP A 1 442 ? 29.969 -12.258 -5.305 1 74.06 442 ASP A O 1
ATOM 3530 N N . HIS A 1 443 ? 28 -13.281 -5.598 1 81.5 443 HIS A N 1
ATOM 3531 C CA . HIS A 1 443 ? 27.547 -12.242 -6.516 1 81.5 443 HIS A CA 1
ATOM 3532 C C . HIS A 1 443 ? 26.844 -11.117 -5.762 1 81.5 443 HIS A C 1
ATOM 3534 O O . HIS A 1 443 ? 26.266 -10.219 -6.379 1 81.5 443 HIS A O 1
ATOM 3540 N N . ILE A 1 444 ? 26.953 -11.141 -4.426 1 83 444 ILE A N 1
ATOM 3541 C CA . ILE A 1 444 ? 26.406 -10.047 -3.627 1 83 444 ILE A CA 1
ATOM 3542 C C . ILE A 1 444 ? 27.531 -9.305 -2.924 1 83 444 ILE A C 1
ATOM 3544 O O . ILE A 1 444 ? 28.281 -9.891 -2.148 1 83 444 ILE A O 1
ATOM 3548 N N . PHE A 1 445 ? 27.641 -8.078 -3.297 1 77 445 PHE A N 1
ATOM 3549 C CA . PHE A 1 445 ? 28.688 -7.246 -2.699 1 77 445 PHE A CA 1
ATOM 3550 C C . PHE A 1 445 ? 28.062 -6.176 -1.807 1 77 445 PHE A C 1
ATOM 3552 O O . PHE A 1 445 ? 26.875 -5.902 -1.894 1 77 445 PHE A O 1
ATOM 3559 N N . TYR A 1 446 ? 28.766 -5.629 -0.945 1 71.12 446 TYR A N 1
ATOM 3560 C CA . TYR A 1 446 ? 28.281 -4.633 -0 1 71.12 446 TYR A CA 1
ATOM 3561 C C . TYR A 1 446 ? 28.078 -3.287 -0.688 1 71.12 446 TYR A C 1
ATOM 3563 O O . TYR A 1 446 ? 27.078 -2.6 -0.43 1 71.12 446 TYR A O 1
ATOM 3571 N N . ASP A 1 447 ? 29.078 -2.971 -1.541 1 73.44 447 ASP A N 1
ATOM 3572 C CA . ASP A 1 447 ? 29.016 -1.682 -2.221 1 73.44 447 ASP A CA 1
ATOM 3573 C C . ASP A 1 447 ? 29.375 -1.817 -3.695 1 73.44 447 ASP A C 1
ATOM 3575 O O . ASP A 1 447 ? 29.875 -2.863 -4.125 1 73.44 447 ASP A O 1
ATOM 3579 N N . VAL A 1 448 ? 29.016 -0.811 -4.406 1 76.38 448 VAL A N 1
ATOM 3580 C CA . VAL A 1 448 ? 29.234 -0.809 -5.852 1 76.38 448 VAL A CA 1
ATOM 3581 C C . VAL A 1 448 ? 30.734 -0.9 -6.148 1 76.38 448 VAL A C 1
ATOM 3583 O O . VAL A 1 448 ? 31.141 -1.577 -7.098 1 76.38 448 VAL A O 1
ATOM 3586 N N . PHE A 1 449 ? 31.531 -0.344 -5.289 1 69.44 449 PHE A N 1
ATOM 3587 C CA . PHE A 1 449 ? 32.969 -0.319 -5.523 1 69.44 449 PHE A CA 1
ATOM 3588 C C . PHE A 1 449 ? 33.562 -1.701 -5.309 1 69.44 449 PHE A C 1
ATOM 3590 O O . PHE A 1 449 ? 34.469 -2.115 -6.055 1 69.44 449 PHE A O 1
ATOM 3597 N N . ASP A 1 450 ? 33.062 -2.369 -4.316 1 70.12 450 ASP A N 1
ATOM 3598 C CA . ASP A 1 450 ? 33.531 -3.732 -4.07 1 70.12 450 ASP A CA 1
ATOM 3599 C C . ASP A 1 450 ? 33.219 -4.633 -5.27 1 70.12 450 ASP A C 1
ATOM 3601 O O . ASP A 1 450 ? 34.062 -5.469 -5.641 1 70.12 450 ASP A O 1
ATOM 3605 N N . ALA A 1 451 ? 32.094 -4.445 -5.812 1 77.25 451 ALA A N 1
ATOM 3606 C CA . ALA A 1 451 ? 31.703 -5.238 -6.977 1 77.25 451 ALA A CA 1
ATOM 3607 C C . ALA A 1 451 ? 32.594 -4.914 -8.18 1 77.25 451 ALA A C 1
ATOM 3609 O O . ALA A 1 451 ? 33.031 -5.816 -8.883 1 77.25 451 ALA A O 1
ATOM 3610 N N . LEU A 1 452 ? 32.875 -3.629 -8.414 1 76.38 452 LEU A N 1
ATOM 3611 C CA . LEU A 1 452 ? 33.688 -3.201 -9.547 1 76.38 452 LEU A CA 1
ATOM 3612 C C . LEU A 1 452 ? 35.125 -3.695 -9.406 1 76.38 452 LEU A C 1
ATOM 3614 O O . LEU A 1 452 ? 35.75 -4.09 -10.391 1 76.38 452 LEU A O 1
ATOM 3618 N N . PHE A 1 453 ? 35.531 -3.699 -8.086 1 71.38 453 PHE A N 1
ATOM 3619 C CA . PHE A 1 453 ? 36.875 -4.172 -7.809 1 71.38 453 PHE A CA 1
ATOM 3620 C C . PHE A 1 453 ? 37 -5.668 -8.078 1 71.38 453 PHE A C 1
ATOM 3622 O O . PHE A 1 453 ? 38.031 -6.133 -8.578 1 71.38 453 PHE A O 1
ATOM 3629 N N . ALA A 1 454 ? 36 -6.312 -7.703 1 74.81 454 ALA A N 1
ATOM 3630 C CA . ALA A 1 454 ? 36 -7.758 -7.895 1 74.81 454 ALA A CA 1
ATOM 3631 C C . ALA A 1 454 ? 35.938 -8.117 -9.375 1 74.81 454 ALA A C 1
ATOM 3633 O O . ALA A 1 454 ? 36.5 -9.125 -9.805 1 74.81 454 ALA A O 1
ATOM 3634 N N . ILE A 1 455 ? 35.25 -7.312 -10.125 1 76.5 455 ILE A N 1
ATOM 3635 C CA . ILE A 1 455 ? 35.062 -7.559 -11.547 1 76.5 455 ILE A CA 1
ATOM 3636 C C . ILE A 1 455 ? 36.312 -7.184 -12.312 1 76.5 455 ILE A C 1
ATOM 3638 O O . ILE A 1 455 ? 36.75 -7.918 -13.195 1 76.5 455 ILE A O 1
ATOM 3642 N N . ASP A 1 456 ? 36.844 -5.906 -12.047 1 69.19 456 ASP A N 1
ATOM 3643 C CA . ASP A 1 456 ? 38.062 -5.434 -12.703 1 69.19 456 ASP A CA 1
ATOM 3644 C C . ASP A 1 456 ? 39.062 -4.879 -11.688 1 69.19 456 ASP A C 1
ATOM 3646 O O . ASP A 1 456 ? 38.812 -3.836 -11.078 1 69.19 456 ASP A O 1
ATOM 3650 N N . ASN A 1 457 ? 40.031 -5.609 -11.242 1 58.91 457 ASN A N 1
ATOM 3651 C CA . ASN A 1 457 ? 41.062 -5.211 -10.297 1 58.91 457 ASN A CA 1
ATOM 3652 C C . ASN A 1 457 ? 41.688 -3.867 -10.672 1 58.91 457 ASN A C 1
ATOM 3654 O O . ASN A 1 457 ? 42.219 -3.162 -9.82 1 58.91 457 ASN A O 1
ATOM 3658 N N . SER A 1 458 ? 41.781 -3.396 -11.93 1 52.19 458 SER A N 1
ATOM 3659 C CA . SER A 1 458 ? 42.406 -2.172 -12.383 1 52.19 458 SER A CA 1
ATOM 3660 C C . SER A 1 458 ? 41.656 -0.936 -11.898 1 52.19 458 SER A C 1
ATOM 3662 O O . SER A 1 458 ? 42.156 0.188 -12.047 1 52.19 458 SER A O 1
ATOM 3664 N N . PHE A 1 459 ? 40.594 -1.038 -11.234 1 50.88 459 PHE A N 1
ATOM 3665 C CA . PHE A 1 459 ? 39.75 0.092 -10.828 1 50.88 459 PHE A CA 1
ATOM 3666 C C . PHE A 1 459 ? 40.375 0.82 -9.641 1 50.88 459 PHE A C 1
ATOM 3668 O O . PHE A 1 459 ? 40.031 1.968 -9.359 1 50.88 459 PHE A O 1
ATOM 3675 N N . LEU A 1 460 ? 41.312 0.39 -8.742 1 45.34 460 LEU A N 1
ATOM 3676 C CA . LEU A 1 460 ? 41.875 0.921 -7.5 1 45.34 460 LEU A CA 1
ATOM 3677 C C . LEU A 1 460 ? 42.75 2.141 -7.773 1 45.34 460 LEU A C 1
ATOM 3679 O O . LEU A 1 460 ? 43.219 2.787 -6.84 1 45.34 460 LEU A O 1
ATOM 3683 N N . GLY A 1 461 ? 43.469 2.455 -8.82 1 38.94 461 GLY A N 1
ATOM 3684 C CA . GLY A 1 461 ? 44.562 3.41 -8.656 1 38.94 461 GLY A CA 1
ATOM 3685 C C . GLY A 1 461 ? 44.094 4.777 -8.203 1 38.94 461 GLY A C 1
ATOM 3686 O O . GLY A 1 461 ? 44.906 5.645 -7.875 1 38.94 461 GLY A O 1
ATOM 3687 N N . THR A 1 462 ? 43.188 5.566 -8.805 1 35.97 462 THR A N 1
ATOM 3688 C CA . THR A 1 462 ? 43.125 6.996 -8.523 1 35.97 462 THR A CA 1
ATOM 3689 C C . THR A 1 462 ? 42.375 7.254 -7.219 1 35.97 462 THR A C 1
ATOM 3691 O O . THR A 1 462 ? 41.281 6.754 -7.027 1 35.97 462 THR A O 1
ATOM 3694 N N . PRO A 1 463 ? 43.125 7.871 -6.262 1 33.66 463 PRO A N 1
ATOM 3695 C CA . PRO A 1 463 ? 42.625 8.312 -4.957 1 33.66 463 PRO A CA 1
ATOM 3696 C C . PRO A 1 463 ? 41.344 9.117 -5.059 1 33.66 463 PRO A C 1
ATOM 3698 O O . PRO A 1 463 ? 41.188 9.977 -5.941 1 33.66 463 PRO A O 1
ATOM 3701 N N . LEU A 1 464 ? 40.25 8.727 -4.766 1 33.62 464 LEU A N 1
ATOM 3702 C CA . LEU A 1 464 ? 38.938 9.352 -4.812 1 33.62 464 LEU A CA 1
ATOM 3703 C C . LEU A 1 464 ? 38.938 10.688 -4.094 1 33.62 464 LEU A C 1
ATOM 3705 O O . LEU A 1 464 ? 39.281 10.766 -2.906 1 33.62 464 LEU A O 1
ATOM 3709 N N . LYS A 1 465 ? 39.438 11.867 -4.766 1 30.42 465 LYS A N 1
ATOM 3710 C CA . LYS A 1 465 ? 39.219 13.172 -4.152 1 30.42 465 LYS A CA 1
ATOM 3711 C C . LYS A 1 465 ? 37.781 13.344 -3.703 1 30.42 465 LYS A C 1
ATOM 3713 O O . LYS A 1 465 ? 36.844 12.969 -4.422 1 30.42 465 LYS A O 1
ATOM 3718 N N . ILE A 1 466 ? 37.531 13.727 -2.504 1 29.12 466 ILE A N 1
ATOM 3719 C CA . ILE A 1 466 ? 36.375 14.031 -1.684 1 29.12 466 ILE A CA 1
ATOM 3720 C C . ILE A 1 466 ? 35.625 15.219 -2.283 1 29.12 466 ILE A C 1
ATOM 3722 O O . ILE A 1 466 ? 36.156 16.312 -2.438 1 29.12 466 ILE A O 1
ATOM 3726 N N . SER A 1 467 ? 34.938 15.32 -3.426 1 28 467 SER A N 1
ATOM 3727 C CA . SER A 1 467 ? 34.281 16.531 -3.904 1 28 467 SER A CA 1
ATOM 3728 C C . SER A 1 467 ? 33.062 16.875 -3.027 1 28 467 SER A C 1
ATOM 3730 O O . SER A 1 467 ? 32.406 15.984 -2.498 1 28 467 SER A O 1
ATOM 3732 N N . THR A 1 468 ? 33.031 18.156 -2.541 1 27.09 468 THR A N 1
ATOM 3733 C CA . THR A 1 468 ? 32 18.859 -1.775 1 27.09 468 THR A CA 1
ATOM 3734 C C . THR A 1 468 ? 30.719 19.031 -2.607 1 27.09 468 THR A C 1
ATOM 3736 O O . THR A 1 468 ? 30.781 19.031 -3.838 1 27.09 468 THR A O 1
ATOM 3739 N N . VAL A 1 469 ? 29.484 19.047 -2.074 1 28.55 469 VAL A N 1
ATOM 3740 C CA . VAL A 1 469 ? 28.141 19.25 -2.588 1 28.55 469 VAL A CA 1
ATOM 3741 C C . VAL A 1 469 ? 28.094 20.484 -3.473 1 28.55 469 VAL A C 1
ATOM 3743 O O . VAL A 1 469 ? 27.406 20.5 -4.496 1 28.55 469 VAL A O 1
ATOM 3746 N N . GLU A 1 470 ? 28.672 21.625 -3.109 1 27.77 470 GLU A N 1
ATOM 3747 C CA . GLU A 1 470 ? 28.547 22.906 -3.816 1 27.77 470 GLU A CA 1
ATOM 3748 C C . GLU A 1 470 ? 29.062 22.781 -5.25 1 27.77 470 GLU A C 1
ATOM 3750 O O . GLU A 1 470 ? 28.469 23.359 -6.168 1 27.77 470 GLU A O 1
ATOM 3755 N N . GLU A 1 471 ? 30.266 22.25 -5.387 1 28.34 471 GLU A N 1
ATOM 3756 C CA . GLU A 1 471 ? 30.859 22.297 -6.719 1 28.34 471 GLU A CA 1
ATOM 3757 C C . GLU A 1 471 ? 30.094 21.406 -7.695 1 28.34 471 GLU A C 1
ATOM 3759 O O . GLU A 1 471 ? 30.141 21.625 -8.906 1 28.34 471 GLU A O 1
ATOM 3764 N N . ILE A 1 472 ? 29.438 20.422 -7.219 1 28.56 472 ILE A N 1
ATOM 3765 C CA . ILE A 1 472 ? 28.781 19.484 -8.125 1 28.56 472 ILE A CA 1
ATOM 3766 C C . ILE A 1 472 ? 27.453 20.062 -8.594 1 28.56 472 ILE A C 1
ATOM 3768 O O . ILE A 1 472 ? 27.031 19.812 -9.727 1 28.56 472 ILE A O 1
ATOM 3772 N N . THR A 1 473 ? 26.688 20.75 -7.777 1 28.23 473 THR A N 1
ATOM 3773 C CA . THR A 1 473 ? 25.422 21.297 -8.234 1 28.23 473 THR A CA 1
ATOM 3774 C C . THR A 1 473 ? 25.656 22.484 -9.164 1 28.23 473 THR A C 1
ATOM 3776 O O . THR A 1 473 ? 24.703 23.031 -9.727 1 28.23 473 THR A O 1
ATOM 3779 N N . LYS A 1 474 ? 26.844 23.234 -9.195 1 27.42 474 LYS A N 1
ATOM 3780 C CA . LYS A 1 474 ? 27 24.312 -10.164 1 27.42 474 LYS A CA 1
ATOM 3781 C C . LYS A 1 474 ? 27.109 23.766 -11.578 1 27.42 474 LYS A C 1
ATOM 3783 O O . LYS A 1 474 ? 27.109 24.531 -12.547 1 27.42 474 LYS A O 1
ATOM 3788 N N . LEU A 1 475 ? 27.531 22.531 -11.672 1 27.2 475 LEU A N 1
ATOM 3789 C CA . LEU A 1 475 ? 27.562 22.203 -13.094 1 27.2 475 LEU A CA 1
ATOM 3790 C C . LEU A 1 475 ? 26.203 21.719 -13.57 1 27.2 475 LEU A C 1
ATOM 3792 O O . LEU A 1 475 ? 25.547 20.938 -12.875 1 27.2 475 LEU A O 1
ATOM 3796 N N . MET B 1 1 ? -17.5 -37.844 -9.703 1 74.5 1 MET B N 1
ATOM 3797 C CA . MET B 1 1 ? -16.812 -39.062 -9.25 1 74.5 1 MET B CA 1
ATOM 3798 C C . MET B 1 1 ? -17.734 -39.938 -8.406 1 74.5 1 MET B C 1
ATOM 3800 O O . MET B 1 1 ? -17.625 -41.156 -8.43 1 74.5 1 MET B O 1
ATOM 3804 N N . LEU B 1 2 ? -18.734 -39.25 -7.684 1 75.88 2 LEU B N 1
ATOM 3805 C CA . LEU B 1 2 ? -19.609 -40 -6.777 1 75.88 2 LEU B CA 1
ATOM 3806 C C . LEU B 1 2 ? -20.938 -40.312 -7.434 1 75.88 2 LEU B C 1
ATOM 3808 O O . LEU B 1 2 ? -21.734 -41.094 -6.914 1 75.88 2 LEU B O 1
ATOM 3812 N N . GLY B 1 3 ? -21.156 -39.719 -8.633 1 73.31 3 GLY B N 1
ATOM 3813 C CA . GLY B 1 3 ? -22.406 -39.938 -9.344 1 73.31 3 GLY B CA 1
ATOM 3814 C C . GLY B 1 3 ? -23.578 -39.219 -8.711 1 73.31 3 GLY B C 1
ATOM 3815 O O . GLY B 1 3 ? -24.734 -39.625 -8.906 1 73.31 3 GLY B O 1
ATOM 3816 N N . ILE B 1 4 ? -23.297 -38.25 -7.766 1 74.44 4 ILE B N 1
ATOM 3817 C CA . ILE B 1 4 ? -24.359 -37.531 -7.078 1 74.44 4 ILE B CA 1
ATOM 3818 C C . ILE B 1 4 ? -24.641 -36.219 -7.824 1 74.44 4 ILE B C 1
ATOM 3820 O O . ILE B 1 4 ? -23.719 -35.531 -8.289 1 74.44 4 ILE B O 1
ATOM 3824 N N . GLN B 1 5 ? -25.906 -36 -8.109 1 71.81 5 GLN B N 1
ATOM 3825 C CA . GLN B 1 5 ? -26.281 -34.75 -8.727 1 71.81 5 GLN B CA 1
ATOM 3826 C C . GLN B 1 5 ? -26.531 -33.656 -7.68 1 71.81 5 GLN B C 1
ATOM 3828 O O . GLN B 1 5 ? -27.453 -33.781 -6.859 1 71.81 5 GLN B O 1
ATOM 3833 N N . VAL B 1 6 ? -25.594 -32.812 -7.469 1 68.56 6 VAL B N 1
ATOM 3834 C CA . VAL B 1 6 ? -25.766 -31.703 -6.523 1 68.56 6 VAL B CA 1
ATOM 3835 C C . VAL B 1 6 ? -26.266 -30.469 -7.266 1 68.56 6 VAL B C 1
ATOM 3837 O O . VAL B 1 6 ? -25.797 -30.172 -8.367 1 68.56 6 VAL B O 1
ATOM 3840 N N . LEU B 1 7 ? -27.359 -29.906 -6.805 1 66.88 7 LEU B N 1
ATOM 3841 C CA . LEU B 1 7 ? -27.906 -28.703 -7.41 1 66.88 7 LEU B CA 1
ATOM 3842 C C . LEU B 1 7 ? -26.938 -27.531 -7.234 1 66.88 7 LEU B C 1
ATOM 3844 O O . LEU B 1 7 ? -26.359 -27.344 -6.16 1 66.88 7 LEU B O 1
ATOM 3848 N N . PRO B 1 8 ? -26.688 -26.906 -8.344 1 67.88 8 PRO B N 1
ATOM 3849 C CA . PRO B 1 8 ? -25.75 -25.781 -8.258 1 67.88 8 PRO B CA 1
ATOM 3850 C C . PRO B 1 8 ? -26.312 -24.641 -7.406 1 67.88 8 PRO B C 1
ATOM 3852 O O . PRO B 1 8 ? -27.484 -24.297 -7.508 1 67.88 8 PRO B O 1
ATOM 3855 N N . ARG B 1 9 ? -25.609 -24.359 -6.312 1 69.62 9 ARG B N 1
ATOM 3856 C CA . ARG B 1 9 ? -25.984 -23.203 -5.488 1 69.62 9 ARG B CA 1
ATOM 3857 C C . ARG B 1 9 ? -25.25 -21.953 -5.941 1 69.62 9 ARG B C 1
ATOM 3859 O O . ARG B 1 9 ? -24.141 -22.016 -6.473 1 69.62 9 ARG B O 1
ATOM 3866 N N . PHE B 1 10 ? -26.062 -20.891 -6.039 1 68.38 10 PHE B N 1
ATOM 3867 C CA . PHE B 1 10 ? -25.5 -19.609 -6.469 1 68.38 10 PHE B CA 1
ATOM 3868 C C . PHE B 1 10 ? -25.312 -18.688 -5.281 1 68.38 10 PHE B C 1
ATOM 3870 O O . PHE B 1 10 ? -26.031 -18.781 -4.285 1 68.38 10 PHE B O 1
ATOM 3877 N N . GLY B 1 11 ? -24.188 -17.953 -5.293 1 66.62 11 GLY B N 1
ATOM 3878 C CA . GLY B 1 11 ? -23.984 -16.938 -4.27 1 66.62 11 GLY B CA 1
ATOM 3879 C C . GLY B 1 11 ? -22.719 -17.156 -3.455 1 66.62 11 GLY B C 1
ATOM 3880 O O . GLY B 1 11 ? -21.891 -17.984 -3.803 1 66.62 11 GLY B O 1
ATOM 3881 N N . ALA B 1 12 ? -22.625 -16.359 -2.436 1 73 12 ALA B N 1
ATOM 3882 C CA . ALA B 1 12 ? -21.5 -16.438 -1.513 1 73 12 ALA B CA 1
ATOM 3883 C C . ALA B 1 12 ? -21.531 -17.734 -0.719 1 73 12 ALA B C 1
ATOM 3885 O O . ALA B 1 12 ? -22.578 -18.156 -0.239 1 73 12 ALA B O 1
ATOM 3886 N N . GLY B 1 13 ? -20.406 -18.562 -0.717 1 77 13 GLY B N 1
ATOM 3887 C CA . GLY B 1 13 ? -20.297 -19.812 0.039 1 77 13 GLY B CA 1
ATOM 3888 C C . GLY B 1 13 ? -20.703 -21.031 -0.757 1 77 13 GLY B C 1
ATOM 3889 O O . GLY B 1 13 ? -21.031 -22.078 -0.181 1 77 13 GLY B O 1
ATOM 3890 N N . ARG B 1 14 ? -20.875 -20.844 -1.949 1 78.06 14 ARG B N 1
ATOM 3891 C CA . ARG B 1 14 ? -21.344 -21.906 -2.826 1 78.06 14 ARG B CA 1
ATOM 3892 C C . ARG B 1 14 ? -20.562 -23.203 -2.604 1 78.06 14 ARG B C 1
ATOM 3894 O O . ARG B 1 14 ? -21.141 -24.281 -2.545 1 78.06 14 ARG B O 1
ATOM 3901 N N . LEU B 1 15 ? -19.328 -23.062 -2.463 1 80.56 15 LEU B N 1
ATOM 3902 C CA . LEU B 1 15 ? -18.484 -24.25 -2.297 1 80.56 15 LEU B CA 1
ATOM 3903 C C . LEU B 1 15 ? -18.797 -24.953 -0.975 1 80.56 15 LEU B C 1
ATOM 3905 O O . LEU B 1 15 ? -18.828 -26.172 -0.911 1 80.56 15 LEU B O 1
ATOM 3909 N N . VAL B 1 16 ? -18.984 -24.156 -0.01 1 79.94 16 VAL B N 1
ATOM 3910 C CA . VAL B 1 16 ? -19.281 -24.734 1.3 1 79.94 16 VAL B CA 1
ATOM 3911 C C . VAL B 1 16 ? -20.609 -25.484 1.246 1 79.94 16 VAL B C 1
ATOM 3913 O O . VAL B 1 16 ? -20.719 -26.594 1.75 1 79.94 16 VAL B O 1
ATOM 3916 N N . TYR B 1 17 ? -21.5 -24.844 0.6 1 79.38 17 TYR B N 1
ATOM 3917 C CA . TYR B 1 17 ? -22.812 -25.484 0.486 1 79.38 17 TYR B CA 1
ATOM 3918 C C . TYR B 1 17 ? -22.719 -26.75 -0.366 1 79.38 17 TYR B C 1
ATOM 3920 O O . TYR B 1 17 ? -23.406 -27.734 -0.092 1 79.38 17 TYR B O 1
ATOM 3928 N N . MET B 1 18 ? -21.922 -26.656 -1.377 1 80.44 18 MET B N 1
ATOM 3929 C CA . MET B 1 18 ? -21.719 -27.844 -2.221 1 80.44 18 MET B CA 1
ATOM 3930 C C . MET B 1 18 ? -21.141 -29 -1.415 1 80.44 18 MET B C 1
ATOM 3932 O O . MET B 1 18 ? -21.562 -30.141 -1.572 1 80.44 18 MET B O 1
ATOM 3936 N N . TYR B 1 19 ? -20.281 -28.688 -0.527 1 81.5 19 TYR B N 1
ATOM 3937 C CA . TYR B 1 19 ? -19.672 -29.719 0.298 1 81.5 19 TYR B CA 1
ATOM 3938 C C . TYR B 1 19 ? -20.688 -30.281 1.292 1 81.5 19 TYR B C 1
ATOM 3940 O O . TYR B 1 19 ? -20.719 -31.484 1.547 1 81.5 19 TYR B O 1
ATOM 3948 N N . VAL B 1 20 ? -21.422 -29.375 1.805 1 81.38 20 VAL B N 1
ATOM 3949 C CA . VAL B 1 20 ? -22.453 -29.828 2.738 1 81.38 20 VAL B CA 1
ATOM 3950 C C . VAL B 1 20 ? -23.438 -30.75 2.016 1 81.38 20 VAL B C 1
ATOM 3952 O O . VAL B 1 20 ? -23.812 -31.797 2.537 1 81.38 20 VAL B O 1
ATOM 3955 N N . ASP B 1 21 ? -23.766 -30.344 0.855 1 81 21 ASP B N 1
ATOM 3956 C CA . ASP B 1 21 ? -24.672 -31.156 0.069 1 81 21 ASP B CA 1
ATOM 3957 C C . ASP B 1 21 ? -24.047 -32.5 -0.296 1 81 21 ASP B C 1
ATOM 3959 O O . ASP B 1 21 ? -24.719 -33.531 -0.274 1 81 21 ASP B O 1
ATOM 3963 N N . LEU B 1 22 ? -22.844 -32.5 -0.604 1 81.94 22 LEU B N 1
ATOM 3964 C CA . LEU B 1 22 ? -22.141 -33.719 -0.975 1 81.94 22 LEU B CA 1
ATOM 3965 C C . LEU B 1 22 ? -22.078 -34.688 0.199 1 81.94 22 LEU B C 1
ATOM 3967 O O . LEU B 1 22 ? -22.312 -35.875 0.03 1 81.94 22 LEU B O 1
ATOM 3971 N N . PHE B 1 23 ? -21.844 -34.125 1.328 1 85.19 23 PHE B N 1
ATOM 3972 C CA . PHE B 1 23 ? -21.719 -35 2.494 1 85.19 23 PHE B CA 1
ATOM 3973 C C . PHE B 1 23 ? -23.078 -35.5 2.963 1 85.19 23 PHE B C 1
ATOM 3975 O O . PHE B 1 23 ? -23.188 -36.594 3.498 1 85.19 23 PHE B O 1
ATOM 3982 N N . THR B 1 24 ? -24.031 -34.656 2.75 1 81.31 24 THR B N 1
ATOM 3983 C CA . THR B 1 24 ? -25.391 -35.094 3.125 1 81.31 24 THR B CA 1
ATOM 3984 C C . THR B 1 24 ? -25.906 -36.156 2.188 1 81.31 24 THR B C 1
ATOM 3986 O O . THR B 1 24 ? -26.609 -37.094 2.617 1 81.31 24 THR B O 1
ATOM 3989 N N . GLU B 1 25 ? -25.469 -36.062 0.953 1 82.5 25 GLU B N 1
ATOM 3990 C CA . GLU B 1 25 ? -25.953 -37.031 -0.031 1 82.5 25 GLU B CA 1
ATOM 3991 C C . GLU B 1 25 ? -24.938 -38.125 -0.29 1 82.5 25 GLU B C 1
ATOM 3993 O O . GLU B 1 25 ? -25.016 -38.844 -1.298 1 82.5 25 GLU B O 1
ATOM 3998 N N . ILE B 1 26 ? -24.031 -38.281 0.565 1 84.19 26 ILE B N 1
ATOM 3999 C CA . ILE B 1 26 ? -22.938 -39.25 0.367 1 84.19 26 ILE B CA 1
ATOM 4000 C C . ILE B 1 26 ? -23.5 -40.656 0.293 1 84.19 26 ILE B C 1
ATOM 4002 O O . ILE B 1 26 ? -22.922 -41.531 -0.373 1 84.19 26 ILE B O 1
ATOM 4006 N N . LYS B 1 27 ? -24.688 -40.875 0.859 1 81.31 27 LYS B N 1
ATOM 4007 C CA . LYS B 1 27 ? -25.312 -42.188 0.886 1 81.31 27 LYS B CA 1
ATOM 4008 C C . LYS B 1 27 ? -25.844 -42.562 -0.49 1 81.31 27 LYS B C 1
ATOM 4010 O O . LYS B 1 27 ? -26.031 -43.75 -0.781 1 81.31 27 LYS B O 1
ATOM 4015 N N . MET B 1 28 ? -26.016 -41.594 -1.326 1 81.81 28 MET B N 1
ATOM 4016 C CA . MET B 1 28 ? -26.547 -41.875 -2.656 1 81.81 28 MET B CA 1
ATOM 4017 C C . MET B 1 28 ? -25.438 -42.125 -3.652 1 81.81 28 MET B C 1
ATOM 4019 O O . MET B 1 28 ? -25.656 -42.125 -4.863 1 81.81 28 MET B O 1
ATOM 4023 N N . THR B 1 29 ? -24.297 -42.406 -3.086 1 87.19 29 THR B N 1
ATOM 4024 C CA . THR B 1 29 ? -23.141 -42.688 -3.951 1 87.19 29 THR B CA 1
ATOM 4025 C C . THR B 1 29 ? -23.359 -43.969 -4.73 1 87.19 29 THR B C 1
ATOM 4027 O O . THR B 1 29 ? -23.781 -44.969 -4.168 1 87.19 29 THR B O 1
ATOM 4030 N N . VAL B 1 30 ? -23.156 -43.875 -6.062 1 87.81 30 VAL B N 1
ATOM 4031 C CA . VAL B 1 30 ? -23.219 -45.031 -6.918 1 87.81 30 VAL B CA 1
ATOM 4032 C C . VAL B 1 30 ? -21.875 -45.781 -6.883 1 87.81 30 VAL B C 1
ATOM 4034 O O . VAL B 1 30 ? -20.859 -45.219 -7.301 1 87.81 30 VAL B O 1
ATOM 4037 N N . LEU B 1 31 ? -21.844 -46.906 -6.441 1 88.5 31 LEU B N 1
ATOM 4038 C CA . LEU B 1 31 ? -20.625 -47.688 -6.25 1 88.5 31 LEU B CA 1
ATOM 4039 C C . LEU B 1 31 ? -19.891 -47.875 -7.574 1 88.5 31 LEU B C 1
ATOM 4041 O O . LEU B 1 31 ? -18.656 -47.938 -7.609 1 88.5 31 LEU B O 1
ATOM 4045 N N . GLY B 1 32 ? -20.703 -48 -8.617 1 88.88 32 GLY B N 1
ATOM 4046 C CA . GLY B 1 32 ? -20.094 -48.125 -9.93 1 88.88 32 GLY B CA 1
ATOM 4047 C C . GLY B 1 32 ? -19.25 -46.938 -10.32 1 88.88 32 GLY B C 1
ATOM 4048 O O . GLY B 1 32 ? -18.109 -47.062 -10.75 1 88.88 32 GLY B O 1
ATOM 4049 N N . ASP B 1 33 ? -19.812 -45.812 -10.102 1 91.75 33 ASP B N 1
ATOM 4050 C CA . ASP B 1 33 ? -19.125 -44.594 -10.422 1 91.75 33 ASP B CA 1
ATOM 4051 C C . ASP B 1 33 ? -17.891 -44.406 -9.539 1 91.75 33 ASP B C 1
ATOM 4053 O O . ASP B 1 33 ? -16.828 -44 -10.016 1 91.75 33 ASP B O 1
ATOM 4057 N N . LEU B 1 34 ? -18.016 -44.656 -8.312 1 91.44 34 LEU B N 1
ATOM 4058 C CA . LEU B 1 34 ? -16.906 -44.531 -7.371 1 91.44 34 LEU B CA 1
ATOM 4059 C C . LEU B 1 34 ? -15.758 -45.438 -7.746 1 91.44 34 LEU B C 1
ATOM 4061 O O . LEU B 1 34 ? -14.594 -45.031 -7.691 1 91.44 34 LEU B O 1
ATOM 4065 N N . THR B 1 35 ? -16.109 -46.656 -8.109 1 92.31 35 THR B N 1
ATOM 4066 C CA . THR B 1 35 ? -15.078 -47.625 -8.477 1 92.31 35 THR B CA 1
ATOM 4067 C C . THR B 1 35 ? -14.344 -47.188 -9.734 1 92.31 35 THR B C 1
ATOM 4069 O O . THR B 1 35 ? -13.109 -47.281 -9.805 1 92.31 35 THR B O 1
ATOM 4072 N N . ILE B 1 36 ? -15.055 -46.75 -10.672 1 92.06 36 ILE B N 1
ATOM 4073 C CA . ILE B 1 36 ? -14.461 -46.281 -11.922 1 92.06 36 ILE B CA 1
ATOM 4074 C C . ILE B 1 36 ? -13.555 -45.094 -11.656 1 92.06 36 ILE B C 1
ATOM 4076 O O . ILE B 1 36 ? -12.445 -45.031 -12.188 1 92.06 36 ILE B O 1
ATOM 4080 N N . ALA B 1 37 ? -14.039 -44.188 -10.867 1 93.25 37 ALA B N 1
ATOM 4081 C CA . ALA B 1 37 ? -13.273 -43 -10.539 1 93.25 37 ALA B CA 1
ATOM 4082 C C . ALA B 1 37 ? -11.984 -43.344 -9.805 1 93.25 37 ALA B C 1
ATOM 4084 O O . ALA B 1 37 ? -10.914 -42.844 -10.148 1 93.25 37 ALA B O 1
ATOM 4085 N N . LEU B 1 38 ? -12.055 -44.219 -8.867 1 93.94 38 LEU B N 1
ATOM 4086 C CA . LEU B 1 38 ? -10.891 -44.594 -8.07 1 93.94 38 LEU B CA 1
ATOM 4087 C C . LEU B 1 38 ? -9.867 -45.344 -8.922 1 93.94 38 LEU B C 1
ATOM 4089 O O . LEU B 1 38 ? -8.664 -45.094 -8.805 1 93.94 38 LEU B O 1
ATOM 4093 N N . VAL B 1 39 ? -10.422 -46.25 -9.734 1 93.44 39 VAL B N 1
ATOM 4094 C CA . VAL B 1 39 ? -9.531 -47.031 -10.594 1 93.44 39 VAL B CA 1
ATOM 4095 C C . VAL B 1 39 ? -8.82 -46.094 -11.57 1 93.44 39 VAL B C 1
ATOM 4097 O O . VAL B 1 39 ? -7.609 -46.219 -11.773 1 93.44 39 VAL B O 1
ATOM 4100 N N . THR B 1 40 ? -9.602 -45.25 -12.133 1 92.62 40 THR B N 1
ATOM 4101 C CA . THR B 1 40 ? -9.031 -44.281 -13.07 1 92.62 40 THR B CA 1
ATOM 4102 C C . THR B 1 40 ? -7.992 -43.406 -12.375 1 92.62 40 THR B C 1
ATOM 4104 O O . THR B 1 40 ? -6.898 -43.188 -12.898 1 92.62 40 THR B O 1
ATOM 4107 N N . LEU B 1 41 ? -8.281 -42.906 -11.258 1 92.69 41 LEU B N 1
ATOM 4108 C CA . LEU B 1 41 ? -7.387 -42.031 -10.492 1 92.69 41 LEU B CA 1
ATOM 4109 C C . LEU B 1 41 ? -6.09 -42.781 -10.156 1 92.69 41 LEU B C 1
ATOM 4111 O O . LEU B 1 41 ? -5 -42.219 -10.32 1 92.69 41 LEU B O 1
ATOM 4115 N N . VAL B 1 42 ? -6.168 -43.969 -9.68 1 93.31 42 VAL B N 1
ATOM 4116 C CA . VAL B 1 42 ? -5.004 -44.75 -9.281 1 93.31 42 VAL B CA 1
ATOM 4117 C C . VAL B 1 42 ? -4.105 -45 -10.492 1 93.31 42 VAL B C 1
ATOM 4119 O O . VAL B 1 42 ? -2.881 -44.906 -1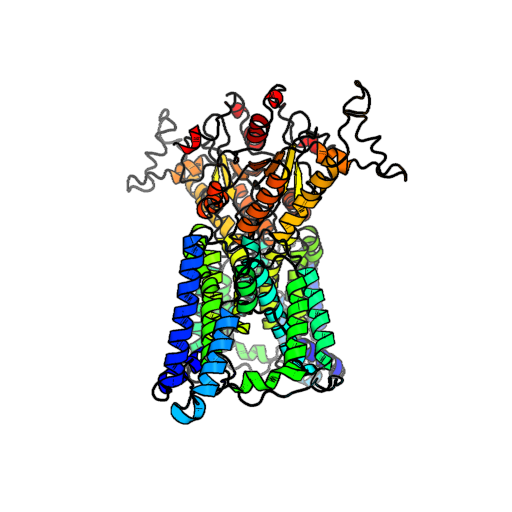0.391 1 93.31 42 VAL B O 1
ATOM 4122 N N . ILE B 1 43 ? -4.695 -45.344 -11.609 1 92 43 ILE B N 1
ATOM 4123 C CA . ILE B 1 43 ? -3.93 -45.625 -12.82 1 92 43 ILE B CA 1
ATOM 4124 C C . ILE B 1 43 ? -3.162 -44.375 -13.25 1 92 43 ILE B C 1
ATOM 4126 O O . ILE B 1 43 ? -1.959 -44.438 -13.516 1 92 43 ILE B O 1
ATOM 4130 N N . ILE B 1 44 ? -3.846 -43.281 -13.273 1 87.75 44 ILE B N 1
ATOM 4131 C CA . ILE B 1 44 ? -3.23 -42.031 -13.742 1 87.75 44 ILE B CA 1
ATOM 4132 C C . ILE B 1 44 ? -2.143 -41.594 -12.758 1 87.75 44 ILE B C 1
ATOM 4134 O O . ILE B 1 44 ? -1.037 -41.25 -13.172 1 87.75 44 ILE B O 1
ATOM 4138 N N . LEU B 1 45 ? -2.412 -41.594 -11.508 1 88.06 45 LEU B N 1
ATOM 4139 C CA . LEU B 1 45 ? -1.451 -41.156 -10.5 1 88.06 45 LEU B CA 1
ATOM 4140 C C . LEU B 1 45 ? -0.232 -42.062 -10.484 1 88.06 45 LEU B C 1
ATOM 4142 O O . LEU B 1 45 ? 0.898 -41.594 -10.328 1 88.06 45 LEU B O 1
ATOM 4146 N N . THR B 1 46 ? -0.45 -43.406 -10.57 1 88.06 46 THR B N 1
ATOM 4147 C CA . THR B 1 46 ? 0.652 -44.344 -10.602 1 88.06 46 THR B CA 1
ATOM 4148 C C . THR B 1 46 ? 1.529 -44.125 -11.828 1 88.06 46 THR B C 1
ATOM 4150 O O . THR B 1 46 ? 2.756 -44.219 -11.742 1 88.06 46 THR B O 1
ATOM 4153 N N . TYR B 1 47 ? 0.914 -43.938 -12.891 1 83 47 TYR B N 1
ATOM 4154 C CA . TYR B 1 47 ? 1.666 -43.656 -14.109 1 83 47 TYR B CA 1
ATOM 4155 C C . TYR B 1 47 ? 2.527 -42.406 -13.953 1 83 47 TYR B C 1
ATOM 4157 O O . TYR B 1 47 ? 3.682 -42.375 -14.391 1 83 47 TYR B O 1
ATOM 4165 N N . ARG B 1 48 ? 1.991 -41.438 -13.422 1 79.44 48 ARG B N 1
ATOM 4166 C CA . ARG B 1 48 ? 2.713 -40.188 -13.219 1 79.44 48 ARG B CA 1
ATOM 4167 C C . ARG B 1 48 ? 3.91 -40.375 -12.297 1 79.44 48 ARG B C 1
ATOM 4169 O O . ARG B 1 48 ? 4.988 -39.844 -12.547 1 79.44 48 ARG B O 1
ATOM 4176 N N . ILE B 1 49 ? 3.721 -41.125 -11.2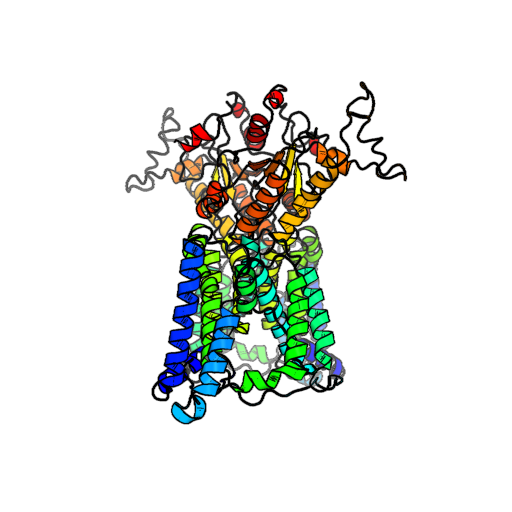97 1 80.69 49 ILE B N 1
ATOM 4177 C CA . ILE B 1 49 ? 4.785 -41.375 -10.336 1 80.69 49 ILE B CA 1
ATOM 4178 C C . ILE B 1 49 ? 5.898 -42.188 -11 1 80.69 49 ILE B C 1
ATOM 4180 O O . ILE B 1 49 ? 7.078 -41.875 -10.836 1 80.69 49 ILE B O 1
ATOM 4184 N N . ILE B 1 50 ? 5.52 -43.094 -11.734 1 79.62 50 ILE B N 1
ATOM 4185 C CA . ILE B 1 50 ? 6.484 -43.938 -12.398 1 79.62 50 ILE B CA 1
ATOM 4186 C C . ILE B 1 50 ? 7.227 -43.156 -13.477 1 79.62 50 ILE B C 1
ATOM 4188 O O . ILE B 1 50 ? 8.445 -43.312 -13.625 1 79.62 50 ILE B O 1
ATOM 4192 N N . SER B 1 51 ? 6.469 -42.438 -14.195 1 75.38 51 SER B N 1
ATOM 4193 C CA . SER B 1 51 ? 7.07 -41.625 -15.258 1 75.38 51 SER B CA 1
ATOM 4194 C C . SER B 1 51 ? 8.062 -40.625 -14.695 1 75.38 51 SER B C 1
ATOM 4196 O O . SER B 1 51 ? 9.117 -40.375 -15.289 1 75.38 51 SER B O 1
ATOM 4198 N N . ASN B 1 52 ? 7.719 -39.969 -13.625 1 72.38 52 ASN B N 1
ATOM 4199 C CA . ASN B 1 52 ? 8.602 -39 -12.992 1 72.38 52 ASN B CA 1
ATOM 4200 C C . ASN B 1 52 ? 9.836 -39.656 -12.391 1 72.38 52 ASN B C 1
ATOM 4202 O O . ASN B 1 52 ? 10.93 -39.094 -12.445 1 72.38 52 ASN B O 1
ATOM 4206 N N . ARG B 1 53 ? 9.578 -40.719 -11.781 1 69 53 ARG B N 1
ATOM 4207 C CA . ARG B 1 53 ? 10.68 -41.438 -11.125 1 69 53 ARG B CA 1
ATOM 4208 C C . ARG B 1 53 ? 11.625 -42.031 -12.148 1 69 53 ARG B C 1
ATOM 4210 O O . ARG B 1 53 ? 12.844 -42 -11.984 1 69 53 ARG B O 1
ATOM 4217 N N . TYR B 1 54 ? 11.055 -42.656 -13.016 1 64.06 54 TYR B N 1
ATOM 4218 C CA . TYR B 1 54 ? 11.922 -43.375 -13.945 1 64.06 54 TYR B CA 1
ATOM 4219 C C . TYR B 1 54 ? 12.242 -42.531 -15.164 1 64.06 54 TYR B C 1
ATOM 4221 O O . TYR B 1 54 ? 12.906 -43 -16.094 1 64.06 54 TYR B O 1
ATOM 4229 N N . LYS B 1 55 ? 12.227 -41.219 -14.93 1 59.56 55 LYS B N 1
ATOM 4230 C CA . LYS B 1 55 ? 12.609 -40.312 -16 1 59.56 55 LYS B CA 1
ATOM 4231 C C . LYS B 1 55 ? 12.398 -40.938 -17.375 1 59.56 55 LYS B C 1
ATOM 4233 O O . LYS B 1 55 ? 13.273 -40.875 -18.234 1 59.56 55 LYS B O 1
ATOM 4238 N N . ILE B 1 56 ? 11.602 -41.938 -17.391 1 54.56 56 ILE B N 1
ATOM 4239 C CA . ILE B 1 56 ? 11.445 -42.656 -18.641 1 54.56 56 ILE B CA 1
ATOM 4240 C C . ILE B 1 56 ? 10.969 -41.719 -19.734 1 54.56 56 ILE B C 1
ATOM 4242 O O . ILE B 1 56 ? 9.836 -41.219 -19.688 1 54.56 56 ILE B O 1
ATOM 4246 N N . HIS B 1 57 ? 11.758 -40.844 -20 1 52.38 57 HIS B N 1
ATOM 4247 C CA . HIS B 1 57 ? 11.523 -39.969 -21.141 1 52.38 57 HIS B CA 1
ATOM 4248 C C . HIS B 1 57 ? 11.117 -40.75 -22.375 1 52.38 57 HIS B C 1
ATOM 4250 O O . HIS B 1 57 ? 11.977 -41.219 -23.125 1 52.38 57 HIS B O 1
ATOM 4256 N N . LEU B 1 58 ? 10.188 -41.531 -22.219 1 48.44 58 LEU B N 1
ATOM 4257 C CA . LEU B 1 58 ? 9.805 -42.094 -23.516 1 48.44 58 LEU B CA 1
ATOM 4258 C C . LEU B 1 58 ? 9.742 -41 -24.562 1 48.44 58 LEU B C 1
ATOM 4260 O O . LEU B 1 58 ? 9.375 -39.844 -24.25 1 48.44 58 LEU B O 1
ATOM 4264 N N . LYS B 1 59 ? 10.492 -41.094 -25.5 1 53.19 59 LYS B N 1
ATOM 4265 C CA . LYS B 1 59 ? 10.609 -40.156 -26.625 1 53.19 59 LYS B CA 1
ATOM 4266 C C . LYS B 1 59 ? 9.242 -39.625 -27.047 1 53.19 59 LYS B C 1
ATOM 4268 O O . LYS B 1 59 ? 9.125 -38.5 -27.531 1 53.19 59 LYS B O 1
ATOM 4273 N N . PHE B 1 60 ? 8.219 -40.594 -26.953 1 54.31 60 PHE B N 1
ATOM 4274 C CA . PHE B 1 60 ? 6.891 -40.125 -27.375 1 54.31 60 PHE B CA 1
ATOM 4275 C C . PHE B 1 60 ? 5.941 -40.062 -26.188 1 54.31 60 PHE B C 1
ATOM 4277 O O . PHE B 1 60 ? 5.621 -41.094 -25.562 1 54.31 60 PHE B O 1
ATOM 4284 N N . PRO B 1 61 ? 5.695 -38.969 -25.672 1 59.94 61 PRO B N 1
ATOM 4285 C CA . PRO B 1 61 ? 4.723 -38.875 -24.578 1 59.94 61 PRO B CA 1
ATOM 4286 C C . PRO B 1 61 ? 3.41 -39.594 -24.906 1 59.94 61 PRO B C 1
ATOM 4288 O O . PRO B 1 61 ? 2.773 -39.281 -25.922 1 59.94 61 PRO B O 1
ATOM 4291 N N . ILE B 1 62 ? 3.174 -40.812 -24.469 1 63.09 62 ILE B N 1
ATOM 4292 C CA . ILE B 1 62 ? 1.926 -41.531 -24.656 1 63.09 62 ILE B CA 1
ATOM 4293 C C . ILE B 1 62 ? 0.796 -40.812 -23.922 1 63.09 62 ILE B C 1
ATOM 4295 O O . ILE B 1 62 ? 0.881 -40.594 -22.703 1 63.09 62 ILE B O 1
ATOM 4299 N N . PRO B 1 63 ? -0.243 -40.312 -24.672 1 73 63 PRO B N 1
ATOM 4300 C CA . PRO B 1 63 ? -1.391 -39.688 -24 1 73 63 PRO B CA 1
ATOM 4301 C C . PRO B 1 63 ? -2.207 -40.688 -23.188 1 73 63 PRO B C 1
ATOM 4303 O O . PRO B 1 63 ? -3.232 -41.188 -23.672 1 73 63 PRO B O 1
ATOM 4306 N N . LEU B 1 64 ? -1.729 -41.125 -22.016 1 77.44 64 LEU B N 1
ATOM 4307 C CA . LEU B 1 64 ? -2.348 -42.125 -21.156 1 77.44 64 LEU B CA 1
ATOM 4308 C C . LEU B 1 64 ? -3.822 -41.781 -20.938 1 77.44 64 LEU B C 1
ATOM 4310 O O . LEU B 1 64 ? -4.652 -42.719 -20.875 1 77.44 64 LEU B O 1
ATOM 4314 N N . GLU B 1 65 ? -4.145 -40.562 -20.812 1 81.38 65 GLU B N 1
ATOM 4315 C CA . GLU B 1 65 ? -5.523 -40.156 -20.547 1 81.38 65 GLU B CA 1
ATOM 4316 C C . GLU B 1 65 ? -6.438 -40.531 -21.703 1 81.38 65 GLU B C 1
ATOM 4318 O O . GLU B 1 65 ? -7.562 -41 -21.484 1 81.38 65 GLU B O 1
ATOM 4323 N N . LEU B 1 66 ? -5.906 -40.406 -22.906 1 80.38 66 LEU B N 1
ATOM 4324 C CA . LEU B 1 66 ? -6.695 -40.812 -24.078 1 80.38 66 LEU B CA 1
ATOM 4325 C C . LEU B 1 66 ? -6.91 -42.312 -24.109 1 80.38 66 LEU B C 1
ATOM 4327 O O . LEU B 1 66 ? -7.996 -42.781 -24.453 1 80.38 66 LEU B O 1
ATOM 4331 N N . LEU B 1 67 ? -5.891 -42.969 -23.75 1 85.75 67 LEU B N 1
ATOM 4332 C CA . LEU B 1 67 ? -5.977 -44.406 -23.734 1 85.75 67 LEU B CA 1
ATOM 4333 C C . LEU B 1 67 ? -6.969 -44.875 -22.688 1 85.75 67 LEU B C 1
ATOM 4335 O O . LEU B 1 67 ? -7.773 -45.781 -22.953 1 85.75 67 LEU B O 1
ATOM 4339 N N . ILE B 1 68 ? -6.891 -44.281 -21.594 1 88.38 68 ILE B N 1
ATOM 4340 C CA . ILE B 1 68 ? -7.77 -44.688 -20.5 1 88.38 68 ILE B CA 1
ATOM 4341 C C . ILE B 1 68 ? -9.219 -44.375 -20.859 1 88.38 68 ILE B C 1
ATOM 4343 O O . ILE B 1 68 ? -10.133 -45.125 -20.516 1 88.38 68 ILE B O 1
ATOM 4347 N N . VAL B 1 69 ? -9.422 -43.25 -21.469 1 87.56 69 VAL B N 1
ATOM 4348 C CA . VAL B 1 69 ? -10.766 -42.875 -21.906 1 87.56 69 VAL B CA 1
ATOM 4349 C C . VAL B 1 69 ? -11.281 -43.875 -22.938 1 87.56 69 VAL B C 1
ATOM 4351 O O . VAL B 1 69 ? -12.438 -44.281 -22.875 1 87.56 69 VAL B O 1
ATOM 4354 N N . ALA B 1 70 ? -10.461 -44.25 -23.859 1 87.94 70 ALA B N 1
ATOM 4355 C CA . ALA B 1 70 ? -10.844 -45.219 -24.891 1 87.94 70 ALA B CA 1
ATOM 4356 C C . ALA B 1 70 ? -11.219 -46.562 -24.25 1 87.94 70 ALA B C 1
ATOM 4358 O O . ALA B 1 70 ? -12.242 -47.156 -24.594 1 87.94 70 ALA B O 1
ATOM 4359 N N . ILE B 1 71 ? -10.383 -46.938 -23.359 1 91.19 71 ILE B N 1
ATOM 4360 C CA . ILE B 1 71 ? -10.633 -48.188 -22.672 1 91.19 71 ILE B CA 1
ATOM 4361 C C . ILE B 1 71 ? -11.93 -48.094 -21.875 1 91.19 71 ILE B C 1
ATOM 4363 O O . ILE B 1 71 ? -12.711 -49.031 -21.828 1 91.19 71 ILE B O 1
ATOM 4367 N N . GLY B 1 72 ? -12.117 -46.969 -21.25 1 90.56 72 GLY B N 1
ATOM 4368 C CA . GLY B 1 72 ? -13.328 -46.75 -20.469 1 90.56 72 GLY B CA 1
ATOM 4369 C C . GLY B 1 72 ? -14.586 -46.812 -21.312 1 90.56 72 GLY B C 1
ATOM 4370 O O . GLY B 1 72 ? -15.594 -47.375 -20.906 1 90.56 72 GLY B O 1
ATOM 4371 N N . ILE B 1 73 ? -14.523 -46.219 -22.469 1 90.44 73 ILE B N 1
ATOM 4372 C CA . ILE B 1 73 ? -15.664 -46.219 -23.391 1 90.44 73 ILE B CA 1
ATOM 4373 C C . ILE B 1 73 ? -15.977 -47.656 -23.828 1 90.44 73 ILE B C 1
ATOM 4375 O O . ILE B 1 73 ? -17.141 -48.062 -23.797 1 90.44 73 ILE B O 1
ATOM 4379 N N . VAL B 1 74 ? -14.961 -48.406 -24.172 1 91.94 74 VAL B N 1
ATOM 4380 C CA . VAL B 1 74 ? -15.133 -49.781 -24.641 1 91.94 74 VAL B CA 1
ATOM 4381 C C . VAL B 1 74 ? -15.688 -50.656 -23.5 1 91.94 74 VAL B C 1
ATOM 4383 O O . VAL B 1 74 ? -16.594 -51.438 -23.719 1 91.94 74 VAL B O 1
ATOM 4386 N N . ALA B 1 75 ? -15.125 -50.438 -22.391 1 91.94 75 ALA B N 1
ATOM 4387 C CA . ALA B 1 75 ? -15.586 -51.188 -21.234 1 91.94 75 ALA B CA 1
ATOM 4388 C C . ALA B 1 75 ? -17.031 -50.875 -20.891 1 91.94 75 ALA B C 1
ATOM 4390 O O . ALA B 1 75 ? -17.812 -51.75 -20.531 1 91.94 75 ALA B O 1
ATOM 4391 N N . SER B 1 76 ? -17.406 -49.688 -20.984 1 91.25 76 SER B N 1
ATOM 4392 C CA . SER B 1 76 ? -18.766 -49.25 -20.688 1 91.25 76 SER B CA 1
ATOM 4393 C C . SER B 1 76 ? -19.75 -49.781 -21.719 1 91.25 76 SER B C 1
ATOM 4395 O O . SER B 1 76 ? -20.875 -50.188 -21.375 1 91.25 76 SER B O 1
ATOM 4397 N N . TYR B 1 77 ? -19.297 -49.812 -22.938 1 87.88 77 TYR B N 1
ATOM 4398 C CA . TYR B 1 77 ? -20.156 -50.281 -24.016 1 87.88 77 TYR B CA 1
ATOM 4399 C C . TYR B 1 77 ? -20.375 -51.781 -23.906 1 87.88 77 TYR B C 1
ATOM 4401 O O . TYR B 1 77 ? -21.516 -52.25 -23.953 1 87.88 77 TYR B O 1
ATOM 4409 N N . PHE B 1 78 ? -19.312 -52.562 -23.75 1 90.62 78 PHE B N 1
ATOM 4410 C CA . PHE B 1 78 ? -19.422 -54 -23.719 1 90.62 78 PHE B CA 1
ATOM 4411 C C . PHE B 1 78 ? -19.922 -54.5 -22.375 1 90.62 78 PHE B C 1
ATOM 4413 O O . PHE B 1 78 ? -20.625 -55.5 -22.297 1 90.62 78 PHE B O 1
ATOM 4420 N N . GLY B 1 79 ? -19.547 -53.781 -21.375 1 89.56 79 GLY B N 1
ATOM 4421 C CA . GLY B 1 79 ? -19.953 -54.188 -20.031 1 89.56 79 GLY B CA 1
ATOM 4422 C C . GLY B 1 79 ? -21.312 -53.656 -19.641 1 89.56 79 GLY B C 1
ATOM 4423 O O . GLY B 1 79 ? -21.844 -54 -18.578 1 89.56 79 GLY B O 1
ATOM 4424 N N . LYS B 1 80 ? -21.969 -52.844 -20.484 1 88.06 80 LYS B N 1
ATOM 4425 C CA . LYS B 1 80 ? -23.25 -52.219 -20.203 1 88.06 80 LYS B CA 1
ATOM 4426 C C . LYS B 1 80 ? -23.281 -51.656 -18.781 1 88.06 80 LYS B C 1
ATOM 4428 O O . LYS B 1 80 ? -24.203 -51.938 -18.016 1 88.06 80 LYS B O 1
ATOM 4433 N N . LEU B 1 81 ? -22.359 -50.969 -18.516 1 88.12 81 LEU B N 1
ATOM 4434 C CA . LEU B 1 81 ? -22.156 -50.438 -17.156 1 88.12 81 LEU B CA 1
ATOM 4435 C C . LEU B 1 81 ? -23.297 -49.531 -16.75 1 88.12 81 LEU B C 1
ATOM 4437 O O . LEU B 1 81 ? -23.641 -49.438 -15.562 1 88.12 81 LEU B O 1
ATOM 4441 N N . GLU B 1 82 ? -23.891 -48.875 -17.641 1 87.25 82 GLU B N 1
ATOM 4442 C CA . GLU B 1 82 ? -25.016 -47.969 -17.359 1 87.25 82 GLU B CA 1
ATOM 4443 C C . GLU B 1 82 ? -26.219 -48.781 -16.875 1 87.25 82 GLU B C 1
ATOM 4445 O O . GLU B 1 82 ? -26.844 -48.406 -15.867 1 87.25 82 GLU B O 1
ATOM 4450 N N . SER B 1 83 ? -26.5 -49.812 -17.5 1 86.38 83 SER B N 1
ATOM 4451 C CA . SER B 1 83 ? -27.688 -50.594 -17.219 1 86.38 83 SER B CA 1
ATOM 4452 C C . SER B 1 83 ? -27.484 -51.5 -16.016 1 86.38 83 SER B C 1
ATOM 4454 O O . SER B 1 83 ? -28.359 -51.656 -15.172 1 86.38 83 SER B O 1
ATOM 4456 N N . ASN B 1 84 ? -26.234 -52.062 -15.93 1 87.62 84 ASN B N 1
ATOM 4457 C CA . ASN B 1 84 ? -25.984 -53.062 -14.906 1 87.62 84 ASN B CA 1
ATOM 4458 C C . ASN B 1 84 ? -25.547 -52.438 -13.594 1 87.62 84 ASN B C 1
ATOM 4460 O O . ASN B 1 84 ? -25.859 -52.969 -12.516 1 87.62 84 ASN B O 1
ATOM 4464 N N . TYR B 1 85 ? -24.891 -51.406 -13.633 1 86.75 85 TYR B N 1
ATOM 4465 C CA . TYR B 1 85 ? -24.281 -50.875 -12.414 1 86.75 85 TYR B CA 1
ATOM 4466 C C . TYR B 1 85 ? -24.703 -49.438 -12.188 1 86.75 85 TYR B C 1
ATOM 4468 O O . TYR B 1 85 ? -24.188 -48.781 -11.289 1 86.75 85 TYR B O 1
ATOM 4476 N N . ASP B 1 86 ? -25.547 -48.875 -12.977 1 86.38 86 ASP B N 1
ATOM 4477 C CA . ASP B 1 86 ? -26.125 -47.531 -12.844 1 86.38 86 ASP B CA 1
ATOM 4478 C C . ASP B 1 86 ? -25.047 -46.469 -12.938 1 86.38 86 ASP B C 1
ATOM 4480 O O . ASP B 1 86 ? -25.078 -45.469 -12.211 1 86.38 86 ASP B O 1
ATOM 4484 N N . VAL B 1 87 ? -24.094 -46.75 -13.695 1 89.06 87 VAL B N 1
ATOM 4485 C CA . VAL B 1 87 ? -23.016 -45.812 -13.898 1 89.06 87 VAL B CA 1
ATOM 4486 C C . VAL B 1 87 ? -23.484 -44.656 -14.758 1 89.06 87 VAL B C 1
ATOM 4488 O O . VAL B 1 87 ? -24.172 -44.844 -15.766 1 89.06 87 VAL B O 1
ATOM 4491 N N . SER B 1 88 ? -23.141 -43.438 -14.328 1 88.75 88 SER B N 1
ATOM 4492 C CA . SER B 1 88 ? -23.531 -42.25 -15.086 1 88.75 88 SER B CA 1
ATOM 4493 C C . SER B 1 88 ? -22.641 -42.062 -16.297 1 88.75 88 SER B C 1
ATOM 4495 O O . SER B 1 88 ? -21.406 -41.969 -16.172 1 88.75 88 SER B O 1
ATOM 4497 N N . VAL B 1 89 ? -23.234 -42.031 -17.453 1 87.75 89 VAL B N 1
ATOM 4498 C CA . VAL B 1 89 ? -22.484 -41.844 -18.688 1 87.75 89 VAL B CA 1
ATOM 4499 C C . VAL B 1 89 ? -22.797 -40.5 -19.281 1 87.75 89 VAL B C 1
ATOM 4501 O O . VAL B 1 89 ? -23.766 -39.844 -18.875 1 87.75 89 VAL B O 1
ATOM 4504 N N . LEU B 1 90 ? -22 -39.938 -20.203 1 84.88 90 LEU B N 1
ATOM 4505 C CA . LEU B 1 90 ? -22.125 -38.625 -20.812 1 84.88 90 LEU B CA 1
ATOM 4506 C C . LEU B 1 90 ? -23.438 -38.469 -21.562 1 84.88 90 LEU B C 1
ATOM 4508 O O . LEU B 1 90 ? -24.078 -37.406 -21.516 1 84.88 90 LEU B O 1
ATOM 4512 N N . GLY B 1 91 ? -23.906 -39.5 -22.125 1 79.06 91 GLY B N 1
ATOM 4513 C CA . GLY B 1 91 ? -25.188 -39.469 -22.828 1 79.06 91 GLY B CA 1
ATOM 4514 C C . GLY B 1 91 ? -25.094 -38.906 -24.219 1 79.06 91 GLY B C 1
ATOM 4515 O O . GLY B 1 91 ? -24.016 -38.906 -24.828 1 79.06 91 GLY B O 1
ATOM 4516 N N . GLU B 1 92 ? -26.203 -38.281 -24.703 1 78.62 92 GLU B N 1
ATOM 4517 C CA . GLU B 1 92 ? -26.297 -37.844 -26.094 1 78.62 92 GLU B CA 1
ATOM 4518 C C . GLU B 1 92 ? -25.469 -36.562 -26.312 1 78.62 92 GLU B C 1
ATOM 4520 O O . GLU B 1 92 ? -25.625 -35.594 -25.594 1 78.62 92 GLU B O 1
ATOM 4525 N N . VAL B 1 93 ? -24.453 -36.625 -27.109 1 75.31 93 VAL B N 1
ATOM 4526 C CA . VAL B 1 93 ? -23.625 -35.5 -27.5 1 75.31 93 VAL B CA 1
ATOM 4527 C C . VAL B 1 93 ? -24.203 -34.844 -28.75 1 75.31 93 VAL B C 1
ATOM 4529 O O . VAL B 1 93 ? -24.344 -35.5 -29.781 1 75.31 93 VAL B O 1
ATOM 4532 N N . PRO B 1 94 ? -24.719 -33.625 -28.625 1 75.62 94 PRO B N 1
ATOM 4533 C CA . PRO B 1 94 ? -25.25 -32.969 -29.812 1 75.62 94 PRO B CA 1
ATOM 4534 C C . PRO B 1 94 ? -24.25 -32.844 -30.953 1 75.62 94 PRO B C 1
ATOM 4536 O O . PRO B 1 94 ? -23.062 -32.594 -30.703 1 75.62 94 PRO B O 1
ATOM 4539 N N . VAL B 1 95 ? -24.719 -33.25 -32.156 1 75.56 95 VAL B N 1
ATOM 4540 C CA . VAL B 1 95 ? -23.844 -33.25 -33.312 1 75.56 95 VAL B CA 1
ATOM 4541 C C . VAL B 1 95 ? -24.125 -32 -34.156 1 75.56 95 VAL B C 1
ATOM 4543 O O . VAL B 1 95 ? -25.281 -31.562 -34.25 1 75.56 95 VAL B O 1
ATOM 4546 N N . GLY B 1 96 ? -23.078 -31.266 -34.562 1 76 96 GLY B N 1
ATOM 4547 C CA . GLY B 1 96 ? -23.219 -30.156 -35.5 1 76 96 GLY B CA 1
ATOM 4548 C C . GLY B 1 96 ? -22.688 -28.844 -34.938 1 76 96 GLY B C 1
ATOM 4549 O O . GLY B 1 96 ? -22.375 -28.75 -33.75 1 76 96 GLY B O 1
ATOM 4550 N N . PHE B 1 97 ? -22.438 -27.875 -35.812 1 77.75 97 PHE B N 1
ATOM 4551 C CA . PHE B 1 97 ? -21.984 -26.531 -35.469 1 77.75 97 PHE B CA 1
ATOM 4552 C C . PHE B 1 97 ? -23.156 -25.656 -35.062 1 77.75 97 PHE B C 1
ATOM 4554 O O . PHE B 1 97 ? -24.188 -25.656 -35.75 1 77.75 97 PHE B O 1
ATOM 4561 N N . PRO B 1 98 ? -23.062 -25 -33.969 1 77.25 98 PRO B N 1
ATOM 4562 C CA . PRO B 1 98 ? -24.141 -24.078 -33.625 1 77.25 98 PRO B CA 1
ATOM 4563 C C . PRO B 1 98 ? -24.281 -22.938 -34.625 1 77.25 98 PRO B C 1
ATOM 4565 O O . PRO B 1 98 ? -23.297 -22.5 -35.219 1 77.25 98 PRO B O 1
ATOM 4568 N N . ILE B 1 99 ? -25.453 -22.438 -34.875 1 81.19 99 ILE B N 1
ATOM 4569 C CA . ILE B 1 99 ? -25.734 -21.328 -35.781 1 81.19 99 ILE B CA 1
ATOM 4570 C C . ILE B 1 99 ? -25.328 -20.016 -35.125 1 81.19 99 ILE B C 1
ATOM 4572 O O . ILE B 1 99 ? -25.672 -19.734 -34 1 81.19 99 ILE B O 1
ATOM 4576 N N . PRO B 1 100 ? -24.406 -19.328 -35.844 1 86 100 PRO B N 1
ATOM 4577 C CA . PRO B 1 100 ? -23.984 -18.031 -35.281 1 86 100 PRO B CA 1
ATOM 4578 C C . PRO B 1 100 ? -25.172 -17.078 -35.062 1 86 100 PRO B C 1
ATOM 4580 O O . PRO B 1 100 ? -26.141 -17.094 -35.844 1 86 100 PRO B O 1
ATOM 4583 N N . SER B 1 101 ? -25.219 -16.469 -33.969 1 86 101 SER B N 1
ATOM 4584 C CA . SER B 1 101 ? -26.25 -15.492 -33.625 1 86 101 SER B CA 1
ATOM 4585 C C . SER B 1 101 ? -25.625 -14.188 -33.125 1 86 101 SER B C 1
ATOM 4587 O O . SER B 1 101 ? -24.578 -14.195 -32.469 1 86 101 SER B O 1
ATOM 4589 N N . VAL B 1 102 ? -26.234 -13.062 -33.562 1 83.56 102 VAL B N 1
ATOM 4590 C CA . VAL B 1 102 ? -25.766 -11.758 -33.125 1 83.56 102 VAL B CA 1
ATOM 4591 C C . VAL B 1 102 ? -26.141 -11.555 -31.641 1 83.56 102 VAL B C 1
ATOM 4593 O O . VAL B 1 102 ? -27.297 -11.766 -31.266 1 83.56 102 VAL B O 1
ATOM 4596 N N . PRO B 1 103 ? -25.172 -11.297 -30.859 1 79.62 103 PRO B N 1
ATOM 4597 C CA . PRO B 1 103 ? -25.469 -11.094 -29.438 1 79.62 103 PRO B CA 1
ATOM 4598 C C . PRO B 1 103 ? -26.422 -9.93 -29.188 1 79.62 103 PRO B C 1
ATOM 4600 O O . PRO B 1 103 ? -26.375 -8.93 -29.906 1 79.62 103 PRO B O 1
ATOM 4603 N N . THR B 1 104 ? -27.422 -10.047 -28.266 1 76.44 104 THR B N 1
ATOM 4604 C CA . THR B 1 104 ? -28.391 -9.016 -27.906 1 76.44 104 THR B CA 1
ATOM 4605 C C . THR B 1 104 ? -27.844 -8.117 -26.797 1 76.44 104 THR B C 1
ATOM 4607 O O . THR B 1 104 ? -27.234 -8.602 -25.844 1 76.44 104 THR B O 1
ATOM 4610 N N . PHE B 1 105 ? -27.828 -6.789 -26.969 1 74.88 105 PHE B N 1
ATOM 4611 C CA . PHE B 1 105 ? -27.344 -5.828 -25.984 1 74.88 105 PHE B CA 1
ATOM 4612 C C . PHE B 1 105 ? -28.469 -5.414 -25.031 1 74.88 105 PHE B C 1
ATOM 4614 O O . PHE B 1 105 ? -28.312 -4.465 -24.266 1 74.88 105 PHE B O 1
ATOM 4621 N N . GLN B 1 106 ? -29.594 -5.863 -24.953 1 64.88 106 GLN B N 1
ATOM 4622 C CA . GLN B 1 106 ? -30.734 -5.383 -24.188 1 64.88 106 GLN B CA 1
ATOM 4623 C C . GLN B 1 106 ? -30.422 -5.328 -22.688 1 64.88 106 GLN B C 1
ATOM 4625 O O . GLN B 1 106 ? -30.844 -4.406 -22 1 64.88 106 GLN B O 1
ATOM 4630 N N . ARG B 1 107 ? -29.891 -6.359 -22.094 1 64.25 107 ARG B N 1
ATOM 4631 C CA . ARG B 1 107 ? -29.688 -6.398 -20.641 1 64.25 107 ARG B CA 1
ATOM 4632 C C . ARG B 1 107 ? -28.359 -5.777 -20.266 1 64.25 107 ARG B C 1
ATOM 4634 O O . ARG B 1 107 ? -27.875 -5.969 -19.141 1 64.25 107 ARG B O 1
ATOM 4641 N N . GLY B 1 108 ? -27.969 -4.84 -21.031 1 64.88 108 GLY B N 1
ATOM 4642 C CA . GLY B 1 108 ? -26.562 -4.477 -21.109 1 64.88 108 GLY B CA 1
ATOM 4643 C C . GLY B 1 108 ? -26.062 -3.732 -19.891 1 64.88 108 GLY B C 1
ATOM 4644 O O . GLY B 1 108 ? -24.969 -4.008 -19.391 1 64.88 108 GLY B O 1
ATOM 4645 N N . SER B 1 109 ? -27 -2.926 -19.312 1 68.25 109 SER B N 1
ATOM 4646 C CA . SER B 1 109 ? -26.469 -2.084 -18.25 1 68.25 109 SER B CA 1
ATOM 4647 C C . SER B 1 109 ? -26.25 -2.883 -16.969 1 68.25 109 SER B C 1
ATOM 4649 O O . SER B 1 109 ? -25.25 -2.678 -16.266 1 68.25 109 SER B O 1
ATOM 4651 N N . ASN B 1 110 ? -27.172 -3.818 -16.703 1 70.31 110 ASN B N 1
ATOM 4652 C CA . ASN B 1 110 ? -27.062 -4.582 -15.453 1 70.31 110 ASN B CA 1
ATOM 4653 C C . ASN B 1 110 ? -25.953 -5.625 -15.531 1 70.31 110 ASN B C 1
ATOM 4655 O O . ASN B 1 110 ? -25.484 -6.117 -14.508 1 70.31 110 ASN B O 1
ATOM 4659 N N . MET B 1 111 ? -25.438 -5.797 -16.734 1 79.94 111 MET B N 1
ATOM 4660 C CA . MET B 1 111 ? -24.469 -6.879 -16.906 1 79.94 111 MET B CA 1
ATOM 4661 C C . MET B 1 111 ? -23.047 -6.34 -16.922 1 79.94 111 MET B C 1
ATOM 4663 O O . MET B 1 111 ? -22.078 -7.109 -16.922 1 79.94 111 MET B O 1
ATOM 4667 N N . VAL B 1 112 ? -23 -5.031 -16.875 1 81.31 112 VAL B N 1
ATOM 4668 C CA . VAL B 1 112 ? -21.672 -4.43 -17.016 1 81.31 112 VAL B CA 1
ATOM 4669 C C . VAL B 1 112 ? -20.797 -4.816 -15.836 1 81.31 112 VAL B C 1
ATOM 4671 O O . VAL B 1 112 ? -19.625 -5.176 -16.016 1 81.31 112 VAL B O 1
ATOM 4674 N N . THR B 1 113 ? -21.359 -4.754 -14.68 1 76.94 113 THR B N 1
ATOM 4675 C CA . THR B 1 113 ? -20.578 -5.082 -13.484 1 76.94 113 THR B CA 1
ATOM 4676 C C . THR B 1 113 ? -20.172 -6.551 -13.5 1 76.94 113 THR B C 1
ATOM 4678 O O . THR B 1 113 ? -19.016 -6.883 -13.203 1 76.94 113 THR B O 1
ATOM 4681 N N . ASP B 1 114 ? -21.094 -7.348 -13.906 1 78.5 114 ASP B N 1
ATOM 4682 C CA . ASP B 1 114 ? -20.797 -8.773 -13.961 1 78.5 114 ASP B CA 1
ATOM 4683 C C . ASP B 1 114 ? -19.75 -9.086 -15.023 1 78.5 114 ASP B C 1
ATOM 4685 O O . ASP B 1 114 ? -18.875 -9.93 -14.82 1 78.5 114 ASP B O 1
ATOM 4689 N N . CYS B 1 115 ? -19.844 -8.289 -16.094 1 84.94 115 CYS B N 1
ATOM 4690 C CA . CYS B 1 115 ? -18.906 -8.492 -17.172 1 84.94 115 CYS B CA 1
ATOM 4691 C C . CYS B 1 115 ? -17.5 -8.086 -16.75 1 84.94 115 CYS B C 1
ATOM 4693 O O . CYS B 1 115 ? -16.516 -8.75 -17.094 1 84.94 115 CYS B O 1
ATOM 4695 N N . LEU B 1 116 ? -17.406 -7.098 -15.977 1 82.69 116 LEU B N 1
ATOM 4696 C CA . LEU B 1 116 ? -16.109 -6.621 -15.523 1 82.69 116 LEU B CA 1
ATOM 4697 C C . LEU B 1 116 ? -15.477 -7.609 -14.547 1 82.69 116 LEU B C 1
ATOM 4699 O O . LEU B 1 116 ? -14.273 -7.875 -14.625 1 82.69 116 LEU B O 1
ATOM 4703 N N . ILE B 1 117 ? -16.281 -8.109 -13.75 1 79.75 117 ILE B N 1
ATOM 4704 C CA . ILE B 1 117 ? -15.797 -9.078 -12.773 1 79.75 117 ILE B CA 1
ATOM 4705 C C . ILE B 1 117 ? -15.328 -10.344 -13.492 1 79.75 117 ILE B C 1
ATOM 4707 O O . ILE B 1 117 ? -14.258 -10.875 -13.188 1 79.75 117 ILE B O 1
ATOM 4711 N N . MET B 1 118 ? -16.047 -10.727 -14.453 1 86.06 118 MET B N 1
ATOM 4712 C CA . MET B 1 118 ? -15.695 -11.93 -15.203 1 86.06 118 MET B CA 1
ATOM 4713 C C . MET B 1 118 ? -14.398 -11.727 -15.984 1 86.06 118 MET B C 1
ATOM 4715 O O . MET B 1 118 ? -13.555 -12.617 -16.047 1 86.06 118 MET B O 1
ATOM 4719 N N . ALA B 1 119 ? -14.383 -10.516 -16.562 1 87.06 119 ALA B N 1
ATOM 4720 C CA . ALA B 1 119 ? -13.164 -10.195 -17.297 1 87.06 119 ALA B CA 1
ATOM 4721 C C . ALA B 1 119 ? -11.938 -10.25 -16.391 1 87.06 119 ALA B C 1
ATOM 4723 O O . ALA B 1 119 ? -10.898 -10.797 -16.766 1 87.06 119 ALA B O 1
ATOM 4724 N N . LEU B 1 120 ? -12.094 -9.812 -15.25 1 83.44 120 LEU B N 1
ATOM 4725 C CA . LEU B 1 120 ? -10.992 -9.805 -14.289 1 83.44 120 LEU B CA 1
ATOM 4726 C C . LEU B 1 120 ? -10.625 -11.227 -13.875 1 83.44 120 LEU B C 1
ATOM 4728 O O . LEU B 1 120 ? -9.445 -11.57 -13.812 1 83.44 120 LEU B O 1
ATOM 4732 N N . ILE B 1 121 ? -11.594 -11.984 -13.664 1 82.81 121 ILE B N 1
ATOM 4733 C CA . ILE B 1 121 ? -11.367 -13.367 -13.242 1 82.81 121 ILE B CA 1
ATOM 4734 C C . ILE B 1 121 ? -10.648 -14.133 -14.344 1 82.81 121 ILE B C 1
ATOM 4736 O O . ILE B 1 121 ? -9.672 -14.844 -14.086 1 82.81 121 ILE B O 1
ATOM 4740 N N . ILE B 1 122 ? -11.156 -13.945 -15.5 1 87.94 122 ILE B N 1
ATOM 4741 C CA . ILE B 1 122 ? -10.57 -14.633 -16.641 1 87.94 122 ILE B CA 1
ATOM 4742 C C . ILE B 1 122 ? -9.102 -14.227 -16.797 1 87.94 122 ILE B C 1
ATOM 4744 O O . ILE B 1 122 ? -8.234 -15.078 -17.016 1 87.94 122 ILE B O 1
ATOM 4748 N N . PHE B 1 123 ? -8.859 -13.008 -16.609 1 86.88 123 PHE B N 1
ATOM 4749 C CA . PHE B 1 123 ? -7.496 -12.516 -16.719 1 86.88 123 PHE B CA 1
ATOM 4750 C C . PHE B 1 123 ? -6.613 -13.094 -15.625 1 86.88 123 PHE B C 1
ATOM 4752 O O . PHE B 1 123 ? -5.48 -13.508 -15.891 1 86.88 123 PHE B O 1
ATOM 4759 N N . ILE B 1 124 ? -7.086 -13.109 -14.516 1 82.06 124 ILE B N 1
ATOM 4760 C CA . ILE B 1 124 ? -6.324 -13.602 -13.367 1 82.06 124 ILE B CA 1
ATOM 4761 C C . ILE B 1 124 ? -6 -15.086 -13.562 1 82.06 124 ILE B C 1
ATOM 4763 O O . ILE B 1 124 ? -4.867 -15.516 -13.32 1 82.06 124 ILE B O 1
ATOM 4767 N N . ILE B 1 125 ? -6.926 -15.812 -14.008 1 83.5 125 ILE B N 1
ATOM 4768 C CA . ILE B 1 125 ? -6.719 -17.234 -14.227 1 83.5 125 ILE B CA 1
ATOM 4769 C C . ILE B 1 125 ? -5.676 -17.453 -15.32 1 83.5 125 ILE B C 1
ATOM 4771 O O . ILE B 1 125 ? -4.793 -18.297 -15.195 1 83.5 125 ILE B O 1
ATOM 4775 N N . CYS B 1 126 ? -5.793 -16.641 -16.297 1 85.94 126 CYS B N 1
ATOM 4776 C CA . CYS B 1 126 ? -4.859 -16.75 -17.422 1 85.94 126 CYS B CA 1
ATOM 4777 C C . CYS B 1 126 ? -3.438 -16.438 -16.984 1 85.94 126 CYS B C 1
ATOM 4779 O O . CYS B 1 126 ? -2.514 -17.203 -17.234 1 85.94 126 CYS B O 1
ATOM 4781 N N . VAL B 1 127 ? -3.311 -15.359 -16.344 1 79.06 127 VAL B N 1
ATOM 4782 C CA . VAL B 1 127 ? -1.99 -14.914 -15.914 1 79.06 127 VAL B CA 1
ATOM 4783 C C . VAL B 1 127 ? -1.413 -15.891 -14.898 1 79.06 127 VAL B C 1
ATOM 4785 O O . VAL B 1 127 ? -0.234 -16.25 -14.969 1 79.06 127 VAL B O 1
ATOM 4788 N N . SER B 1 128 ? -2.227 -16.312 -14 1 77.19 128 SER B N 1
ATOM 4789 C CA . SER B 1 128 ? -1.782 -17.234 -12.961 1 77.19 128 SER B CA 1
ATOM 4790 C C . SER B 1 128 ? -1.325 -18.562 -13.562 1 77.19 128 SER B C 1
ATOM 4792 O O . SER B 1 128 ? -0.297 -19.109 -13.156 1 77.19 128 SER B O 1
ATOM 4794 N N . THR B 1 129 ? -2.105 -19 -14.469 1 79.06 129 THR B N 1
ATOM 4795 C CA . THR B 1 129 ? -1.76 -20.25 -15.117 1 79.06 129 THR B CA 1
ATOM 4796 C C . THR B 1 129 ? -0.472 -20.109 -15.922 1 79.06 129 THR B C 1
ATOM 4798 O O . THR B 1 129 ? 0.385 -21 -15.898 1 79.06 129 THR B O 1
ATOM 4801 N N . ALA B 1 130 ? -0.353 -19 -16.562 1 76.5 130 ALA B N 1
ATOM 4802 C CA . ALA B 1 130 ? 0.845 -18.734 -17.359 1 76.5 130 ALA B CA 1
ATOM 4803 C C . ALA B 1 130 ? 2.084 -18.656 -16.469 1 76.5 130 ALA B C 1
ATOM 4805 O O . ALA B 1 130 ? 3.139 -19.188 -16.812 1 76.5 130 ALA B O 1
ATOM 4806 N N . ARG B 1 131 ? 1.903 -18.078 -15.469 1 71.62 131 ARG B N 1
ATOM 4807 C CA . ARG B 1 131 ? 3.027 -17.906 -14.555 1 71.62 131 ARG B CA 1
ATOM 4808 C C . ARG B 1 131 ? 3.43 -19.234 -13.922 1 71.62 131 ARG B C 1
ATOM 4810 O O . ARG B 1 131 ? 4.617 -19.531 -13.766 1 71.62 131 ARG B O 1
ATOM 4817 N N . THR B 1 132 ? 2.451 -20 -13.562 1 70.5 132 THR B N 1
ATOM 4818 C CA . THR B 1 132 ? 2.719 -21.281 -12.922 1 70.5 132 THR B CA 1
ATOM 4819 C C . THR B 1 132 ? 3.332 -22.266 -13.922 1 70.5 132 THR B C 1
ATOM 4821 O O . THR B 1 132 ? 4.27 -22.984 -13.586 1 70.5 132 THR B O 1
ATOM 4824 N N . ALA B 1 133 ? 2.787 -22.172 -15.078 1 71.25 133 ALA B N 1
ATOM 4825 C CA . ALA B 1 133 ? 3.289 -23.094 -16.109 1 71.25 133 ALA B CA 1
ATOM 4826 C C . ALA B 1 133 ? 4.633 -22.609 -16.641 1 71.25 133 ALA B C 1
ATOM 4828 O O . ALA B 1 133 ? 5.469 -23.422 -17.047 1 71.25 133 ALA B O 1
ATOM 4829 N N . GLY B 1 134 ? 4.805 -21.234 -16.656 1 65.69 134 GLY B N 1
ATOM 4830 C CA . GLY B 1 134 ? 6.004 -20.641 -17.219 1 65.69 134 GLY B CA 1
ATOM 4831 C C . GLY B 1 134 ? 7.203 -20.719 -16.297 1 65.69 134 GLY B C 1
ATOM 4832 O O . GLY B 1 134 ? 8.344 -20.594 -16.734 1 65.69 134 GLY B O 1
ATOM 4833 N N . LYS B 1 135 ? 6.918 -20.75 -15.039 1 60.12 135 LYS B N 1
ATOM 4834 C CA . LYS B 1 135 ? 8 -20.75 -14.062 1 60.12 135 LYS B CA 1
ATOM 4835 C C . LYS B 1 135 ? 9.023 -21.844 -14.383 1 60.12 135 LYS B C 1
ATOM 4837 O O . LYS B 1 135 ? 10.234 -21.609 -14.281 1 60.12 135 LYS B O 1
ATOM 4842 N N . LYS B 1 136 ? 8.445 -23.016 -14.922 1 56.25 136 LYS B N 1
ATOM 4843 C CA . LYS B 1 136 ? 9.359 -24.141 -15.141 1 56.25 136 LYS B CA 1
ATOM 4844 C C . LYS B 1 136 ? 9.953 -24.094 -16.547 1 56.25 136 LYS B C 1
ATOM 4846 O O . LYS B 1 136 ? 11.055 -24.594 -16.781 1 56.25 136 LYS B O 1
ATOM 4851 N N . GLU B 1 137 ? 9.203 -23.562 -17.516 1 55.59 137 GLU B N 1
ATOM 4852 C CA . GLU B 1 137 ? 9.633 -23.734 -18.906 1 55.59 137 GLU B CA 1
ATOM 4853 C C . GLU B 1 137 ? 10.266 -22.453 -19.438 1 55.59 137 GLU B C 1
ATOM 4855 O O . GLU B 1 137 ? 10.656 -22.406 -20.609 1 55.59 137 GLU B O 1
ATOM 4860 N N . LYS B 1 138 ? 10.711 -21.625 -18.75 1 56.81 138 LYS B N 1
ATOM 4861 C CA . LYS B 1 138 ? 11.5 -20.469 -19.203 1 56.81 138 LYS B CA 1
ATOM 4862 C C . LYS B 1 138 ? 10.695 -19.609 -20.172 1 56.81 138 LYS B C 1
ATOM 4864 O O . LYS B 1 138 ? 11.234 -19.141 -21.172 1 56.81 138 LYS B O 1
ATOM 4869 N N . GLN B 1 139 ? 9.461 -19.781 -20.219 1 57.94 139 GLN B N 1
ATOM 4870 C CA . GLN B 1 139 ? 8.68 -19.062 -21.219 1 57.94 139 GLN B CA 1
ATOM 4871 C C . GLN B 1 139 ? 8.164 -17.75 -20.672 1 57.94 139 GLN B C 1
ATOM 4873 O O . GLN B 1 139 ? 7.742 -17.672 -19.516 1 57.94 139 GLN B O 1
ATOM 4878 N N . TYR B 1 140 ? 8.516 -16.688 -21.453 1 60.44 140 TYR B N 1
ATOM 4879 C CA . TYR B 1 140 ? 8.039 -15.352 -21.109 1 60.44 140 TYR B CA 1
ATOM 4880 C C . TYR B 1 140 ? 6.68 -15.078 -21.734 1 60.44 140 TYR B C 1
ATOM 4882 O O . TYR B 1 140 ? 6.438 -15.445 -22.891 1 60.44 140 TYR B O 1
ATOM 4890 N N . THR B 1 141 ? 5.75 -14.75 -20.906 1 67.88 141 THR B N 1
ATOM 4891 C CA . THR B 1 141 ? 4.414 -14.445 -21.406 1 67.88 141 THR B CA 1
ATOM 4892 C C . THR B 1 141 ? 4.156 -12.945 -21.375 1 67.88 141 THR B C 1
ATOM 4894 O O . THR B 1 141 ? 4.445 -12.281 -20.375 1 67.88 141 THR B O 1
ATOM 4897 N N . ASP B 1 142 ? 3.873 -12.391 -22.516 1 74.75 142 ASP B N 1
ATOM 4898 C CA . ASP B 1 142 ? 3.41 -11.008 -22.578 1 74.75 142 ASP B CA 1
ATOM 4899 C C . ASP B 1 142 ? 1.936 -10.906 -22.188 1 74.75 142 ASP B C 1
ATOM 4901 O O . ASP B 1 142 ? 1.057 -11.219 -23 1 74.75 142 ASP B O 1
ATOM 4905 N N . TYR B 1 143 ? 1.694 -10.461 -21.078 1 77.69 143 TYR B N 1
ATOM 4906 C CA . TYR B 1 143 ? 0.348 -10.469 -20.516 1 77.69 143 TYR B CA 1
ATOM 4907 C C . TYR B 1 143 ? -0.566 -9.516 -21.281 1 77.69 143 TYR B C 1
ATOM 4909 O O . TYR B 1 143 ? -1.775 -9.734 -21.359 1 77.69 143 TYR B O 1
ATOM 4917 N N . ASN B 1 144 ? -0.001 -8.453 -21.906 1 77.5 144 ASN B N 1
ATOM 4918 C CA . ASN B 1 144 ? -0.815 -7.559 -22.719 1 77.5 144 ASN B CA 1
ATOM 4919 C C . ASN B 1 144 ? -1.334 -8.258 -23.984 1 77.5 144 ASN B C 1
ATOM 4921 O O . ASN B 1 144 ? -2.486 -8.062 -24.375 1 77.5 144 ASN B O 1
ATOM 4925 N N . GLN B 1 145 ? -0.504 -8.992 -24.531 1 81.5 145 GLN B N 1
ATOM 4926 C CA . GLN B 1 145 ? -0.888 -9.75 -25.719 1 81.5 145 GLN B CA 1
ATOM 4927 C C . GLN B 1 145 ? -1.933 -10.805 -25.375 1 81.5 145 GLN B C 1
ATOM 4929 O O . GLN B 1 145 ? -2.828 -11.078 -26.188 1 81.5 145 GLN B O 1
ATOM 4934 N N . GLU B 1 146 ? -1.776 -11.328 -24.25 1 83.19 146 GLU B N 1
ATOM 4935 C CA . GLU B 1 146 ? -2.76 -12.312 -23.812 1 83.19 146 GLU B CA 1
ATOM 4936 C C . GLU B 1 146 ? -4.137 -11.68 -23.641 1 83.19 146 GLU B C 1
ATOM 4938 O O . GLU B 1 146 ? -5.152 -12.289 -24 1 83.19 146 GLU B O 1
ATOM 4943 N N . LEU B 1 147 ? -4.094 -10.5 -23.125 1 85.75 147 LEU B N 1
ATOM 4944 C CA . LEU B 1 147 ? -5.359 -9.805 -22.938 1 85.75 147 LEU B CA 1
ATOM 4945 C C . LEU B 1 147 ? -6.043 -9.523 -24.266 1 85.75 147 LEU B C 1
ATOM 4947 O O . LEU B 1 147 ? -7.258 -9.68 -24.391 1 85.75 147 LEU B O 1
ATOM 4951 N N . ILE B 1 148 ? -5.289 -9.156 -25.219 1 87.94 148 ILE B N 1
ATOM 4952 C CA . ILE B 1 148 ? -5.824 -8.883 -26.547 1 87.94 148 ILE B CA 1
ATOM 4953 C C . ILE B 1 148 ? -6.348 -10.172 -27.172 1 87.94 148 ILE B C 1
ATOM 4955 O O . ILE B 1 148 ? -7.426 -10.188 -27.766 1 87.94 148 ILE B O 1
ATOM 4959 N N . ALA B 1 149 ? -5.574 -11.195 -27 1 86.62 149 ALA B N 1
ATOM 4960 C CA . ALA B 1 149 ? -5.973 -12.484 -27.547 1 86.62 149 ALA B CA 1
ATOM 4961 C C . ALA B 1 149 ? -7.297 -12.953 -26.953 1 86.62 149 ALA B C 1
ATOM 4963 O O . ALA B 1 149 ? -8.195 -13.383 -27.672 1 86.62 149 ALA B O 1
ATOM 4964 N N . TYR B 1 150 ? -7.504 -12.82 -25.641 1 87.88 150 TYR B N 1
ATOM 4965 C CA . TYR B 1 150 ? -8.734 -13.227 -24.984 1 87.88 150 TYR B CA 1
ATOM 4966 C C . TYR B 1 150 ? -9.898 -12.328 -25.391 1 87.88 150 TYR B C 1
ATOM 4968 O O . TYR B 1 150 ? -11.031 -12.797 -25.531 1 87.88 150 TYR B O 1
ATOM 4976 N N . GLY B 1 151 ? -9.578 -11.047 -25.516 1 88.44 151 GLY B N 1
ATOM 4977 C CA . GLY B 1 151 ? -10.609 -10.148 -25.984 1 88.44 151 GLY B CA 1
ATOM 4978 C C . GLY B 1 151 ? -11.148 -10.523 -27.359 1 88.44 151 GLY B C 1
ATOM 4979 O O . GLY B 1 151 ? -12.359 -10.562 -27.562 1 88.44 151 GLY B O 1
ATOM 4980 N N . LEU B 1 152 ? -10.25 -10.867 -28.219 1 89.88 152 LEU B N 1
ATOM 4981 C CA . LEU B 1 152 ? -10.633 -11.258 -29.578 1 89.88 152 LEU B CA 1
ATOM 4982 C C . LEU B 1 152 ? -11.391 -12.578 -29.562 1 89.88 152 LEU B C 1
ATOM 4984 O O . LEU B 1 152 ? -12.359 -12.75 -30.312 1 89.88 152 LEU B O 1
ATOM 4988 N N . CYS B 1 153 ? -10.93 -13.492 -28.75 1 88.69 153 CYS B N 1
ATOM 4989 C CA . CYS B 1 153 ? -11.602 -14.781 -28.609 1 88.69 153 CYS B CA 1
ATOM 4990 C C . CYS B 1 153 ? -13.039 -14.594 -28.156 1 88.69 153 CYS B C 1
ATOM 4992 O O . CYS B 1 153 ? -13.953 -15.25 -28.656 1 88.69 153 CYS B O 1
ATOM 4994 N N . HIS B 1 154 ? -13.289 -13.656 -27.234 1 90.5 154 HIS B N 1
ATOM 4995 C CA . HIS B 1 154 ? -14.625 -13.445 -26.688 1 90.5 154 HIS B CA 1
ATOM 4996 C C . HIS B 1 154 ? -15.516 -12.727 -27.688 1 90.5 154 HIS B C 1
ATOM 4998 O O . HIS B 1 154 ? -16.734 -12.977 -27.734 1 90.5 154 HIS B O 1
ATOM 5004 N N . VAL B 1 155 ? -14.906 -11.867 -28.469 1 87.81 155 VAL B N 1
ATOM 5005 C CA . VAL B 1 155 ? -15.68 -11.203 -29.5 1 87.81 155 VAL B CA 1
ATOM 5006 C C . VAL B 1 155 ? -16.172 -12.227 -30.516 1 87.81 155 VAL B C 1
ATOM 5008 O O . VAL B 1 155 ? -17.344 -12.242 -30.891 1 87.81 155 VAL B O 1
ATOM 5011 N N . PHE B 1 156 ? -15.273 -13.109 -30.938 1 87.56 156 PHE B N 1
ATOM 5012 C CA . PHE B 1 156 ? -15.633 -14.125 -31.922 1 87.56 156 PHE B CA 1
ATOM 5013 C C . PHE B 1 156 ? -16.641 -15.109 -31.344 1 87.56 156 PHE B C 1
ATOM 5015 O O . PHE B 1 156 ? -17.609 -15.469 -32 1 87.56 156 PHE B O 1
ATOM 5022 N N . SER B 1 157 ? -16.406 -15.5 -30.125 1 87.31 157 SER B N 1
ATOM 5023 C CA . SER B 1 157 ? -17.234 -16.531 -29.516 1 87.31 157 SER B CA 1
ATOM 5024 C C . SER B 1 157 ? -18.609 -15.977 -29.156 1 87.31 157 SER B C 1
ATOM 5026 O O . SER B 1 157 ? -19.578 -16.734 -29.016 1 87.31 157 SER B O 1
ATOM 5028 N N . SER B 1 158 ? -18.703 -14.656 -28.984 1 86.31 158 SER B N 1
ATOM 5029 C CA . SER B 1 158 ? -19.984 -14.039 -28.641 1 86.31 158 SER B CA 1
ATOM 5030 C C . SER B 1 158 ? -21.016 -14.258 -29.734 1 86.31 158 SER B C 1
ATOM 5032 O O . SER B 1 158 ? -22.219 -14.219 -29.484 1 86.31 158 SER B O 1
ATOM 5034 N N . PHE B 1 159 ? -20.594 -14.625 -30.891 1 87 159 PHE B N 1
ATOM 5035 C CA . PHE B 1 159 ? -21.5 -14.836 -32 1 87 159 PHE B CA 1
ATOM 5036 C C . PHE B 1 159 ? -22 -16.266 -32.031 1 87 159 PHE B C 1
ATOM 5038 O O . PHE B 1 159 ? -22.938 -16.594 -32.781 1 87 159 PHE B O 1
ATOM 5045 N N . PHE B 1 160 ? -21.375 -17.109 -31.266 1 84.81 160 PHE B N 1
ATOM 5046 C CA . PHE B 1 160 ? -21.719 -18.531 -31.297 1 84.81 160 PHE B CA 1
ATOM 5047 C C . PHE B 1 160 ? -22.328 -18.969 -29.969 1 84.81 160 PHE B C 1
ATOM 5049 O O . PHE B 1 160 ? -22.359 -20.156 -29.656 1 84.81 160 PHE B O 1
ATOM 5056 N N . SER B 1 161 ? -22.703 -17.984 -29.125 1 78.5 161 SER B N 1
ATOM 5057 C CA . SER B 1 161 ? -23.375 -18.234 -27.844 1 78.5 161 SER B CA 1
ATOM 5058 C C . SER B 1 161 ? -22.484 -19.047 -26.906 1 78.5 161 SER B C 1
ATOM 5060 O O . SER B 1 161 ? -22.938 -20 -26.266 1 78.5 161 SER B O 1
ATOM 5062 N N . CYS B 1 162 ? -21.266 -18.781 -27 1 79.88 162 CYS B N 1
ATOM 5063 C CA . CYS B 1 162 ? -20.312 -19.484 -26.125 1 79.88 162 CYS B CA 1
ATOM 5064 C C . CYS B 1 162 ? -20.203 -18.797 -24.781 1 79.88 162 CYS B C 1
ATOM 5066 O O . CYS B 1 162 ? -20.391 -17.578 -24.688 1 79.88 162 CYS B O 1
ATOM 5068 N N . PHE B 1 163 ? -19.938 -19.594 -23.828 1 80.56 163 PHE B N 1
ATOM 5069 C CA . PHE B 1 163 ? -19.656 -19.047 -22.5 1 80.56 163 PHE B CA 1
ATOM 5070 C C . PHE B 1 163 ? -18.281 -18.375 -22.469 1 80.56 163 PHE B C 1
ATOM 5072 O O . PHE B 1 163 ? -17.438 -18.656 -23.312 1 80.56 163 PHE B O 1
ATOM 5079 N N . PRO B 1 164 ? -18.172 -17.359 -21.609 1 83.56 164 PRO B N 1
ATOM 5080 C CA . PRO B 1 164 ? -16.828 -16.781 -21.484 1 83.56 164 PRO B CA 1
ATOM 5081 C C . PRO B 1 164 ? -15.758 -17.844 -21.266 1 83.56 164 PRO B C 1
ATOM 5083 O O . PRO B 1 164 ? -15.977 -18.797 -20.531 1 83.56 164 PRO B O 1
ATOM 5086 N N . GLN B 1 165 ? -14.742 -17.625 -22.047 1 83.19 165 GLN B N 1
ATOM 5087 C CA . GLN B 1 165 ? -13.68 -18.641 -22.062 1 83.19 165 GLN B CA 1
ATOM 5088 C C . GLN B 1 165 ? -12.484 -18.188 -21.219 1 83.19 165 GLN B C 1
ATOM 5090 O O . GLN B 1 165 ? -12.172 -17 -21.172 1 83.19 165 GLN B O 1
ATOM 5095 N N . ALA B 1 166 ? -11.938 -19.078 -20.516 1 83.75 166 ALA B N 1
ATOM 5096 C CA . ALA B 1 166 ? -10.695 -18.859 -19.781 1 83.75 166 ALA B CA 1
ATOM 5097 C C . ALA B 1 166 ? -9.727 -20.016 -19.969 1 83.75 166 ALA B C 1
ATOM 5099 O O . ALA B 1 166 ? -10.102 -21.062 -20.516 1 83.75 166 ALA B O 1
ATOM 5100 N N . THR B 1 167 ? -8.516 -19.719 -19.672 1 81.5 167 THR B N 1
ATOM 5101 C CA . THR B 1 167 ? -7.52 -20.781 -19.688 1 81.5 167 THR B CA 1
ATOM 5102 C C . THR B 1 167 ? -7.848 -21.844 -18.641 1 81.5 167 THR B C 1
ATOM 5104 O O . THR B 1 167 ? -8.305 -21.516 -17.547 1 81.5 167 THR B O 1
ATOM 5107 N N . SER B 1 168 ? -7.746 -23.047 -19.062 1 81.88 168 SER B N 1
ATOM 5108 C CA . SER B 1 168 ? -7.957 -24.156 -18.141 1 81.88 168 SER B CA 1
ATOM 5109 C C . SER B 1 168 ? -6.648 -24.609 -17.5 1 81.88 168 SER B C 1
ATOM 5111 O O . SER B 1 168 ? -5.793 -25.203 -18.172 1 81.88 168 SER B O 1
ATOM 5113 N N . PRO B 1 169 ? -6.578 -24.406 -16.25 1 81.88 169 PRO B N 1
ATOM 5114 C CA . PRO B 1 169 ? -5.34 -24.797 -15.57 1 81.88 169 PRO B CA 1
ATOM 5115 C C . PRO B 1 169 ? -5.062 -26.297 -15.672 1 81.88 169 PRO B C 1
ATOM 5117 O O . PRO B 1 169 ? -3.947 -26.703 -16.016 1 81.88 169 PRO B O 1
ATOM 5120 N N . PRO B 1 170 ? -6.062 -27.172 -15.508 1 76.62 170 PRO B N 1
ATOM 5121 C CA . PRO B 1 170 ? -5.789 -28.609 -15.633 1 76.62 170 PRO B CA 1
ATOM 5122 C C . PRO B 1 170 ? -5.309 -28.984 -17.031 1 76.62 170 PRO B C 1
ATOM 5124 O O . PRO B 1 170 ? -4.395 -29.812 -17.172 1 76.62 170 PRO B O 1
ATOM 5127 N N . ARG B 1 171 ? -5.879 -28.406 -18.031 1 77.44 171 ARG B N 1
ATOM 5128 C CA . ARG B 1 171 ? -5.469 -28.703 -19.406 1 77.44 171 ARG B CA 1
ATOM 5129 C C . ARG B 1 171 ? -4.051 -28.203 -19.672 1 77.44 171 ARG B C 1
ATOM 5131 O O . ARG B 1 171 ? -3.27 -28.875 -20.344 1 77.44 171 ARG B O 1
ATOM 5138 N N . THR B 1 172 ? -3.777 -27.031 -19.203 1 79.06 172 THR B N 1
ATOM 5139 C CA . THR B 1 172 ? -2.449 -26.453 -19.391 1 79.06 172 THR B CA 1
ATOM 5140 C C . THR B 1 172 ? -1.388 -27.312 -18.703 1 79.06 172 THR B C 1
ATOM 5142 O O . THR B 1 172 ? -0.32 -27.547 -19.266 1 79.06 172 THR B O 1
ATOM 5145 N N . MET B 1 173 ? -1.739 -27.844 -17.609 1 76.38 173 MET B N 1
ATOM 5146 C CA . MET B 1 173 ? -0.787 -28.656 -16.859 1 76.38 173 MET B CA 1
ATOM 5147 C C . MET B 1 173 ? -0.582 -30 -17.547 1 76.38 173 MET B C 1
ATOM 5149 O O . MET B 1 173 ? 0.529 -30.547 -17.562 1 76.38 173 MET B O 1
ATOM 5153 N N . THR B 1 174 ? -1.688 -30.5 -18.094 1 73.88 174 THR B N 1
ATOM 5154 C CA . THR B 1 174 ? -1.588 -31.75 -18.828 1 73.88 174 THR B CA 1
ATOM 5155 C C . THR B 1 174 ? -0.683 -31.594 -20.047 1 73.88 174 THR B C 1
ATOM 5157 O O . THR B 1 174 ? 0.132 -32.469 -20.344 1 73.88 174 THR B O 1
ATOM 5160 N N . LEU B 1 175 ? -0.791 -30.453 -20.688 1 77.31 175 LEU B N 1
ATOM 5161 C CA . LEU B 1 175 ? 0.042 -30.172 -21.859 1 77.31 175 LEU B CA 1
ATOM 5162 C C . LEU B 1 175 ? 1.508 -30.047 -21.453 1 77.31 175 LEU B C 1
ATOM 5164 O O . LEU B 1 175 ? 2.396 -30.469 -22.203 1 77.31 175 LEU B O 1
ATOM 5168 N N . LYS B 1 176 ? 1.707 -29.469 -20.359 1 74.75 176 LYS B N 1
ATOM 5169 C CA . LYS B 1 176 ? 3.066 -29.344 -19.828 1 74.75 176 LYS B CA 1
ATOM 5170 C C . LYS B 1 176 ? 3.684 -30.703 -19.547 1 74.75 176 LYS B C 1
ATOM 5172 O O . LYS B 1 176 ? 4.848 -30.953 -19.875 1 74.75 176 LYS B O 1
ATOM 5177 N N . HIS B 1 177 ? 2.85 -31.516 -19.031 1 71.44 177 HIS B N 1
ATOM 5178 C CA . HIS B 1 177 ? 3.328 -32.875 -18.719 1 71.44 177 HIS B CA 1
ATOM 5179 C C . HIS B 1 177 ? 3.652 -33.656 -19.984 1 71.44 177 HIS B C 1
ATOM 5181 O O . HIS B 1 177 ? 4.555 -34.469 -19.984 1 71.44 177 HIS B O 1
ATOM 5187 N N . LEU B 1 178 ? 2.885 -33.25 -21.016 1 72.38 178 LEU B N 1
ATOM 5188 C CA . LEU B 1 178 ? 3.111 -33.906 -22.297 1 72.38 178 LEU B CA 1
ATOM 5189 C C . LEU B 1 178 ? 4.25 -33.219 -23.047 1 72.38 178 LEU B C 1
ATOM 5191 O O . LEU B 1 178 ? 4.598 -33.625 -24.172 1 72.38 178 LEU B O 1
ATOM 5195 N N . ARG B 1 179 ? 4.883 -32.062 -22.422 1 70.38 179 ARG B N 1
ATOM 5196 C CA . ARG B 1 179 ? 6.039 -31.312 -22.922 1 70.38 179 ARG B CA 1
ATOM 5197 C C . ARG B 1 179 ? 5.719 -30.625 -24.25 1 70.38 179 ARG B C 1
ATOM 5199 O O . ARG B 1 179 ? 6.547 -30.625 -25.156 1 70.38 179 ARG B O 1
ATOM 5206 N N . ALA B 1 180 ? 4.473 -30.281 -24.344 1 71.44 180 ALA B N 1
ATOM 5207 C CA . ALA B 1 180 ? 4.098 -29.531 -25.547 1 71.44 180 ALA B CA 1
ATOM 5208 C C . ALA B 1 180 ? 4.777 -28.156 -25.562 1 71.44 180 ALA B C 1
ATOM 5210 O O . ALA B 1 180 ? 4.695 -27.406 -24.594 1 71.44 180 ALA B O 1
ATOM 5211 N N . LYS B 1 181 ? 5.594 -27.875 -26.578 1 68.19 181 LYS B N 1
ATOM 5212 C CA . LYS B 1 181 ? 6.387 -26.656 -26.609 1 68.19 181 LYS B CA 1
ATOM 5213 C C . LYS B 1 181 ? 5.828 -25.656 -27.625 1 68.19 181 LYS B C 1
ATOM 5215 O O . LYS B 1 181 ? 6.09 -24.453 -27.531 1 68.19 181 LYS B O 1
ATOM 5220 N N . THR B 1 182 ? 5.004 -26.219 -28.453 1 71 182 THR B N 1
ATOM 5221 C CA . THR B 1 182 ? 4.547 -25.328 -29.516 1 71 182 THR B CA 1
ATOM 5222 C C . THR B 1 182 ? 3.041 -25.094 -29.406 1 71 182 THR B C 1
ATOM 5224 O O . THR B 1 182 ? 2.324 -25.891 -28.797 1 71 182 THR B O 1
ATOM 5227 N N . THR B 1 183 ? 2.6 -24.016 -29.922 1 74.12 183 THR B N 1
ATOM 5228 C CA . THR B 1 183 ? 1.184 -23.656 -29.922 1 74.12 183 THR B CA 1
ATOM 5229 C C . THR B 1 183 ? 0.431 -24.453 -30.984 1 74.12 183 THR B C 1
ATOM 5231 O O . THR B 1 183 ? -0.794 -24.359 -31.078 1 74.12 183 THR B O 1
ATOM 5234 N N . PHE B 1 184 ? 1.163 -25.25 -31.562 1 78.38 184 PHE B N 1
ATOM 5235 C CA . PHE B 1 184 ? 0.545 -26.047 -32.625 1 78.38 184 PHE B CA 1
ATOM 5236 C C . PHE B 1 184 ? -0.415 -27.062 -32.031 1 78.38 184 PHE B C 1
ATOM 5238 O O . PHE B 1 184 ? -1.349 -27.516 -32.719 1 78.38 184 PHE B O 1
ATOM 5245 N N . HIS B 1 185 ? -0.191 -27.406 -30.875 1 79.5 185 HIS B N 1
ATOM 5246 C CA . HIS B 1 185 ? -1.083 -28.344 -30.203 1 79.5 185 HIS B CA 1
ATOM 5247 C C . HIS B 1 185 ? -2.518 -27.828 -30.188 1 79.5 185 HIS B C 1
ATOM 5249 O O . HIS B 1 185 ? -3.467 -28.609 -30.266 1 79.5 185 HIS B O 1
ATOM 5255 N N . ALA B 1 186 ? -2.654 -26.562 -30.156 1 81.94 186 ALA B N 1
ATOM 5256 C CA . ALA B 1 186 ? -3.984 -25.969 -30.125 1 81.94 186 ALA B CA 1
ATOM 5257 C C . ALA B 1 186 ? -4.734 -26.203 -31.422 1 81.94 186 ALA B C 1
ATOM 5259 O O . ALA B 1 186 ? -5.938 -26.5 -31.422 1 81.94 186 ALA B O 1
ATOM 5260 N N . ILE B 1 187 ? -3.994 -26.141 -32.438 1 84.94 187 ILE B N 1
ATOM 5261 C CA . ILE B 1 187 ? -4.598 -26.375 -33.75 1 84.94 187 ILE B CA 1
ATOM 5262 C C . ILE B 1 187 ? -5.086 -27.812 -33.875 1 84.94 187 ILE B C 1
ATOM 5264 O O . ILE B 1 187 ? -6.195 -28.062 -34.344 1 84.94 187 ILE B O 1
ATOM 5268 N N . PHE B 1 188 ? -4.293 -28.672 -33.469 1 83.19 188 PHE B N 1
ATOM 5269 C CA . PHE B 1 188 ? -4.668 -30.078 -33.5 1 83.19 188 PHE B CA 1
ATOM 5270 C C . PHE B 1 188 ? -5.867 -30.344 -32.594 1 83.19 188 PHE B C 1
ATOM 5272 O O . PHE B 1 188 ? -6.758 -31.125 -32.938 1 83.19 188 PHE B O 1
ATOM 5279 N N . THR B 1 189 ? -5.863 -29.734 -31.5 1 82.75 189 THR B N 1
ATOM 5280 C CA . THR B 1 189 ? -6.973 -29.906 -30.562 1 82.75 189 THR B CA 1
ATOM 5281 C C . THR B 1 189 ? -8.281 -29.422 -31.188 1 82.75 189 THR B C 1
ATOM 5283 O O . THR B 1 189 ? -9.312 -30.094 -31.062 1 82.75 189 THR B O 1
ATOM 5286 N N . VAL B 1 190 ? -8.188 -28.328 -31.875 1 84.81 190 VAL B N 1
ATOM 5287 C CA . VAL B 1 190 ? -9.383 -27.766 -32.5 1 84.81 190 VAL B CA 1
ATOM 5288 C C . VAL B 1 190 ? -9.859 -28.688 -33.625 1 84.81 190 VAL B C 1
ATOM 5290 O O . VAL B 1 190 ? -11.062 -28.922 -33.781 1 84.81 190 VAL B O 1
ATOM 5293 N N . LEU B 1 191 ? -8.938 -29.156 -34.344 1 85.94 191 LEU B N 1
ATOM 5294 C CA . LEU B 1 191 ? -9.281 -30.031 -35.438 1 85.94 191 LEU B CA 1
ATOM 5295 C C . LEU B 1 191 ? -9.914 -31.328 -34.938 1 85.94 191 LEU B C 1
ATOM 5297 O O . LEU B 1 191 ? -10.906 -31.797 -35.5 1 85.94 191 LEU B O 1
ATOM 5301 N N . ILE B 1 192 ? -9.359 -31.812 -33.969 1 82.62 192 ILE B N 1
ATOM 5302 C CA . ILE B 1 192 ? -9.891 -33.062 -33.406 1 82.62 192 ILE B CA 1
ATOM 5303 C C . ILE B 1 192 ? -11.273 -32.781 -32.812 1 82.62 192 ILE B C 1
ATOM 5305 O O . ILE B 1 192 ? -12.188 -33.625 -32.969 1 82.62 192 ILE B O 1
ATOM 5309 N N . MET B 1 193 ? -11.422 -31.734 -32.156 1 84.75 193 MET B N 1
ATOM 5310 C CA . MET B 1 193 ? -12.719 -31.375 -31.578 1 84.75 193 MET B CA 1
ATOM 5311 C C . MET B 1 193 ? -13.773 -31.219 -32.656 1 84.75 193 MET B C 1
ATOM 5313 O O . MET B 1 193 ? -14.922 -31.641 -32.5 1 84.75 193 MET B O 1
ATOM 5317 N N . ALA B 1 194 ? -13.375 -30.547 -33.719 1 85.31 194 ALA B N 1
ATOM 5318 C CA . ALA B 1 194 ? -14.281 -30.406 -34.844 1 85.31 194 ALA B CA 1
ATOM 5319 C C . ALA B 1 194 ? -14.695 -31.781 -35.406 1 85.31 194 ALA B C 1
ATOM 5321 O O . ALA B 1 194 ? -15.859 -32 -35.719 1 85.31 194 ALA B O 1
ATOM 5322 N N . LEU B 1 195 ? -13.727 -32.656 -35.438 1 83.56 195 LEU B N 1
ATOM 5323 C CA . LEU B 1 195 ? -14.008 -34 -35.938 1 83.56 195 LEU B CA 1
ATOM 5324 C C . LEU B 1 195 ? -14.961 -34.719 -35 1 83.56 195 LEU B C 1
ATOM 5326 O O . LEU B 1 195 ? -15.859 -35.438 -35.469 1 83.56 195 LEU B O 1
ATOM 5330 N N . VAL B 1 196 ? -14.75 -34.531 -33.781 1 79.44 196 VAL B N 1
ATOM 5331 C CA . VAL B 1 196 ? -15.57 -35.188 -32.781 1 79.44 196 VAL B CA 1
ATOM 5332 C C . VAL B 1 196 ? -17 -34.656 -32.844 1 79.44 196 VAL B C 1
ATOM 5334 O O . VAL B 1 196 ? -17.969 -35.406 -32.812 1 79.44 196 VAL B O 1
ATOM 5337 N N . ILE B 1 197 ? -17.141 -33.406 -32.969 1 80.44 197 ILE B N 1
ATOM 5338 C CA . ILE B 1 197 ? -18.453 -32.781 -32.938 1 80.44 197 ILE B CA 1
ATOM 5339 C C . ILE B 1 197 ? -19.219 -33.156 -34.219 1 80.44 197 ILE B C 1
ATOM 5341 O O . ILE B 1 197 ? -20.438 -33.312 -34.188 1 80.44 197 ILE B O 1
ATOM 5345 N N . LEU B 1 198 ? -18.531 -33.406 -35.281 1 82 198 LEU B N 1
ATOM 5346 C CA . LEU B 1 198 ? -19.188 -33.656 -36.531 1 82 198 LEU B CA 1
ATOM 5347 C C . LEU B 1 198 ? -19.438 -35.156 -36.75 1 82 198 LEU B C 1
ATOM 5349 O O . LEU B 1 198 ? -20.484 -35.562 -37.25 1 82 198 LEU B O 1
ATOM 5353 N N . TRP B 1 199 ? -18.422 -36.094 -36.344 1 79.12 199 TRP B N 1
ATOM 5354 C CA . TRP B 1 199 ? -18.547 -37.5 -36.75 1 79.12 199 TRP B CA 1
ATOM 5355 C C . TRP B 1 199 ? -18.469 -38.438 -35.562 1 79.12 199 TRP B C 1
ATOM 5357 O O . TRP B 1 199 ? -19.172 -39.438 -35.5 1 79.12 199 TRP B O 1
ATOM 5367 N N . ILE B 1 200 ? -17.594 -38.094 -34.594 1 77.12 200 ILE B N 1
ATOM 5368 C CA . ILE B 1 200 ? -17.188 -39.062 -33.594 1 77.12 200 ILE B CA 1
ATOM 5369 C C . ILE B 1 200 ? -17.969 -38.812 -32.312 1 77.12 200 ILE B C 1
ATOM 5371 O O . ILE B 1 200 ? -17.906 -39.625 -31.375 1 77.12 200 ILE B O 1
ATOM 5375 N N . GLY B 1 201 ? -18.75 -37.938 -32.25 1 76.5 201 GLY B N 1
ATOM 5376 C CA . GLY B 1 201 ? -19.453 -37.562 -31.016 1 76.5 201 GLY B CA 1
ATOM 5377 C C . GLY B 1 201 ? -20.25 -38.688 -30.422 1 76.5 201 GLY B C 1
ATOM 5378 O O . GLY B 1 201 ? -20.344 -38.812 -29.188 1 76.5 201 GLY B O 1
ATOM 5379 N N . GLN B 1 202 ? -20.734 -39.594 -31.172 1 78.62 202 GLN B N 1
ATOM 5380 C CA . GLN B 1 202 ? -21.594 -40.688 -30.734 1 78.62 202 GLN B CA 1
ATOM 5381 C C . GLN B 1 202 ? -20.812 -41.719 -29.922 1 78.62 202 GLN B C 1
ATOM 5383 O O . GLN B 1 202 ? -21.375 -42.375 -29.047 1 78.62 202 GLN B O 1
ATOM 5388 N N . VAL B 1 203 ? -19.547 -41.781 -30.203 1 80.44 203 VAL B N 1
ATOM 5389 C CA . VAL B 1 203 ? -18.719 -42.781 -29.516 1 80.44 203 VAL B CA 1
ATOM 5390 C C . VAL B 1 203 ? -18.547 -42.375 -28.062 1 80.44 203 VAL B C 1
ATOM 5392 O O . VAL B 1 203 ? -18.391 -43.219 -27.188 1 80.44 203 VAL B O 1
ATOM 5395 N N . PHE B 1 204 ? -18.656 -41.094 -27.766 1 84.38 204 PHE B N 1
ATOM 5396 C CA . PHE B 1 204 ? -18.406 -40.594 -26.422 1 84.38 204 PHE B CA 1
ATOM 5397 C C . PHE B 1 204 ? -19.656 -40.688 -25.562 1 84.38 204 PHE B C 1
ATOM 5399 O O . PHE B 1 204 ? -19.625 -40.344 -24.375 1 84.38 204 PHE B O 1
ATOM 5406 N N . GLU B 1 205 ? -20.703 -41.125 -26.125 1 84.5 205 GLU B N 1
ATOM 5407 C CA . GLU B 1 205 ? -21.953 -41.25 -25.391 1 84.5 205 GLU B CA 1
ATOM 5408 C C . GLU B 1 205 ? -21.828 -42.25 -24.234 1 84.5 205 GLU B C 1
ATOM 5410 O O . GLU B 1 205 ? -22.5 -42.094 -23.219 1 84.5 205 GLU B O 1
ATOM 5415 N N . PHE B 1 206 ? -20.875 -43.188 -24.375 1 86.75 206 PHE B N 1
ATOM 5416 C CA . PHE B 1 206 ? -20.75 -44.25 -23.391 1 86.75 206 PHE B CA 1
ATOM 5417 C C . PHE B 1 206 ? -19.641 -43.938 -22.391 1 86.75 206 PHE B C 1
ATOM 5419 O O . PHE B 1 206 ? -19.312 -44.75 -21.531 1 86.75 206 PHE B O 1
ATOM 5426 N N . LEU B 1 207 ? -19.109 -42.781 -22.531 1 88.56 207 LEU B N 1
ATOM 5427 C CA . LEU B 1 207 ? -18.031 -42.406 -21.641 1 88.56 207 LEU B CA 1
ATOM 5428 C C . LEU B 1 207 ? -18.547 -42.156 -20.219 1 88.56 207 LEU B C 1
ATOM 5430 O O . LEU B 1 207 ? -19.453 -41.375 -20 1 88.56 207 LEU B O 1
ATOM 5434 N N . PRO B 1 208 ? -18.016 -42.938 -19.234 1 89.88 208 PRO B N 1
ATOM 5435 C CA . PRO B 1 208 ? -18.422 -42.719 -17.844 1 89.88 208 PRO B CA 1
ATOM 5436 C C . PRO B 1 208 ? -18.016 -41.344 -17.328 1 89.88 208 PRO B C 1
ATOM 5438 O O . PRO B 1 208 ? -16.828 -40.969 -17.391 1 89.88 208 PRO B O 1
ATOM 5441 N N . MET B 1 209 ? -18.844 -40.562 -16.781 1 89.69 209 MET B N 1
ATOM 5442 C CA . MET B 1 209 ? -18.609 -39.219 -16.266 1 89.69 209 MET B CA 1
ATOM 5443 C C . MET B 1 209 ? -17.609 -39.25 -15.117 1 89.69 209 MET B C 1
ATOM 5445 O O . MET B 1 209 ? -16.812 -38.312 -14.953 1 89.69 209 MET B O 1
ATOM 5449 N N . ALA B 1 210 ? -17.641 -40.281 -14.367 1 90.56 210 ALA B N 1
ATOM 5450 C CA . ALA B 1 210 ? -16.734 -40.438 -13.234 1 90.56 210 ALA B CA 1
ATOM 5451 C C . ALA B 1 210 ? -15.281 -40.406 -13.688 1 90.56 210 ALA B C 1
ATOM 5453 O O . ALA B 1 210 ? -14.406 -39.969 -12.953 1 90.56 210 ALA B O 1
ATOM 5454 N N . MET B 1 211 ? -15.062 -40.906 -14.898 1 90.19 211 MET B N 1
ATOM 5455 C CA . MET B 1 211 ? -13.703 -40.938 -15.438 1 90.19 211 MET B CA 1
ATOM 5456 C C . MET B 1 211 ? -13.227 -39.5 -15.719 1 90.19 211 MET B C 1
ATOM 5458 O O . MET B 1 211 ? -12.07 -39.188 -15.461 1 90.19 211 MET B O 1
ATOM 5462 N N . ILE B 1 212 ? -14.086 -38.75 -16.25 1 84.38 212 ILE B N 1
ATOM 5463 C CA . ILE B 1 212 ? -13.758 -37.344 -16.547 1 84.38 212 ILE B CA 1
ATOM 5464 C C . ILE B 1 212 ? -13.391 -36.625 -15.258 1 84.38 212 ILE B C 1
ATOM 5466 O O . ILE B 1 212 ? -12.375 -35.938 -15.203 1 84.38 212 ILE B O 1
ATOM 5470 N N . GLY B 1 213 ? -14.219 -36.781 -14.25 1 87.75 213 GLY B N 1
ATOM 5471 C CA . GLY B 1 213 ? -13.922 -36.188 -12.961 1 87.75 213 GLY B CA 1
ATOM 5472 C C . GLY B 1 213 ? -12.578 -36.594 -12.398 1 87.75 213 GLY B C 1
ATOM 5473 O O . GLY B 1 213 ? -11.836 -35.781 -11.875 1 87.75 213 GLY B O 1
ATOM 5474 N N . ALA B 1 214 ? -12.297 -37.844 -12.539 1 89.44 214 ALA B N 1
ATOM 5475 C CA . ALA B 1 214 ? -11.039 -38.375 -12.016 1 89.44 214 ALA B CA 1
ATOM 5476 C C . ALA B 1 214 ? -9.844 -37.781 -12.758 1 89.44 214 ALA B C 1
ATOM 5478 O O . ALA B 1 214 ? -8.812 -37.469 -12.141 1 89.44 214 ALA B O 1
ATOM 5479 N N . ILE B 1 215 ? -9.977 -37.625 -14.039 1 84.31 215 ILE B N 1
ATOM 5480 C CA . ILE B 1 215 ? -8.906 -37.062 -14.852 1 84.31 215 ILE B CA 1
ATOM 5481 C C . ILE B 1 215 ? -8.648 -35.625 -14.422 1 84.31 215 ILE B C 1
ATOM 5483 O O . ILE B 1 215 ? -7.5 -35.188 -14.289 1 84.31 215 ILE B O 1
ATOM 5487 N N . VAL B 1 216 ? -9.664 -34.906 -14.18 1 83.75 216 VAL B N 1
ATOM 5488 C CA . VAL B 1 216 ? -9.555 -33.5 -13.766 1 83.75 216 VAL B CA 1
ATOM 5489 C C . VAL B 1 216 ? -8.859 -33.438 -12.406 1 83.75 216 VAL B C 1
ATOM 5491 O O . VAL B 1 216 ? -7.953 -32.625 -12.211 1 83.75 216 VAL B O 1
ATOM 5494 N N . VAL B 1 217 ? -9.281 -34.25 -11.547 1 85.88 217 VAL B N 1
ATOM 5495 C CA . VAL B 1 217 ? -8.703 -34.25 -10.211 1 85.88 217 VAL B CA 1
ATOM 5496 C C . VAL B 1 217 ? -7.215 -34.594 -10.297 1 85.88 217 VAL B C 1
ATOM 5498 O O . VAL B 1 217 ? -6.387 -33.969 -9.633 1 85.88 217 VAL B O 1
ATOM 5501 N N . ALA B 1 218 ? -6.895 -35.594 -11.086 1 83.94 218 ALA B N 1
ATOM 5502 C CA . ALA B 1 218 ? -5.508 -36.031 -11.25 1 83.94 218 ALA B CA 1
ATOM 5503 C C . ALA B 1 218 ? -4.652 -34.875 -11.82 1 83.94 218 ALA B C 1
ATOM 5505 O O . ALA B 1 218 ? -3.486 -34.75 -11.445 1 83.94 218 ALA B O 1
ATOM 5506 N N . SER B 1 219 ? -5.227 -34.156 -12.719 1 77.94 219 SER B N 1
ATOM 5507 C CA . SER B 1 219 ? -4.488 -33.062 -13.352 1 77.94 219 SER B CA 1
ATOM 5508 C C . SER B 1 219 ? -4.27 -31.906 -12.383 1 77.94 219 SER B C 1
ATOM 5510 O O . SER B 1 219 ? -3.334 -31.125 -12.539 1 77.94 219 SER B O 1
ATOM 5512 N N . MET B 1 220 ? -5.098 -31.812 -11.43 1 81.31 220 MET B N 1
ATOM 5513 C CA . MET B 1 220 ? -5.035 -30.688 -10.492 1 81.31 220 MET B CA 1
ATOM 5514 C C . MET B 1 220 ? -4.055 -30.984 -9.367 1 81.31 220 MET B C 1
ATOM 5516 O O . MET B 1 220 ? -3.771 -30.109 -8.539 1 81.31 220 MET B O 1
ATOM 5520 N N . THR B 1 221 ? -3.592 -32.156 -9.328 1 79.25 221 THR B N 1
ATOM 5521 C CA . THR B 1 221 ? -2.66 -32.5 -8.266 1 79.25 221 THR B CA 1
ATOM 5522 C C . THR B 1 221 ? -1.418 -31.625 -8.312 1 79.25 221 THR B C 1
ATOM 5524 O O . THR B 1 221 ? -0.846 -31.297 -7.27 1 79.25 221 THR B O 1
ATOM 5527 N N . ASP B 1 222 ? -1.072 -31.141 -9.492 1 73.5 222 ASP B N 1
ATOM 5528 C CA . ASP B 1 222 ? 0.094 -30.281 -9.633 1 73.5 222 ASP B CA 1
ATOM 5529 C C . ASP B 1 222 ? -0.162 -28.906 -9.023 1 73.5 222 ASP B C 1
ATOM 5531 O O . ASP B 1 222 ? 0.767 -28.25 -8.539 1 73.5 222 ASP B O 1
ATOM 5535 N N . LEU B 1 223 ? -1.368 -28.578 -9.062 1 74.88 223 LEU B N 1
ATOM 5536 C CA . LEU B 1 223 ? -1.708 -27.281 -8.508 1 74.88 223 LEU B CA 1
ATOM 5537 C C . LEU B 1 223 ? -1.613 -27.297 -6.984 1 74.88 223 LEU B C 1
ATOM 5539 O O . LEU B 1 223 ? -1.28 -26.281 -6.367 1 74.88 223 LEU B O 1
ATOM 5543 N N . PHE B 1 224 ? -1.784 -28.516 -6.441 1 77.62 224 PHE B N 1
ATOM 5544 C CA . PHE B 1 224 ? -1.73 -28.656 -4.992 1 77.62 224 PHE B CA 1
ATOM 5545 C C . PHE B 1 224 ? -0.29 -28.609 -4.496 1 77.62 224 PHE B C 1
ATOM 5547 O O . PHE B 1 224 ? -0.042 -28.375 -3.312 1 77.62 224 PHE B O 1
ATOM 5554 N N . THR B 1 225 ? 0.617 -28.766 -5.445 1 74.69 225 THR B N 1
ATOM 5555 C CA . THR B 1 225 ? 2.023 -28.688 -5.074 1 74.69 225 THR B CA 1
ATOM 5556 C C . THR B 1 225 ? 2.393 -27.25 -4.695 1 74.69 225 THR B C 1
ATOM 5558 O O . THR B 1 225 ? 3.391 -27.016 -4.004 1 74.69 225 THR B O 1
ATOM 5561 N N . GLN B 1 226 ? 1.587 -26.391 -5.066 1 76.5 226 GLN B N 1
ATOM 5562 C CA . GLN B 1 226 ? 1.832 -25 -4.734 1 76.5 226 GLN B CA 1
ATOM 5563 C C . GLN B 1 226 ? 1.733 -24.766 -3.227 1 76.5 226 GLN B C 1
ATOM 5565 O O . GLN B 1 226 ? 2.338 -23.828 -2.695 1 76.5 226 GLN B O 1
ATOM 5570 N N . PHE B 1 227 ? 0.995 -25.688 -2.557 1 84.56 227 PHE B N 1
ATOM 5571 C CA . PHE B 1 227 ? 0.867 -25.594 -1.107 1 84.56 227 PHE B CA 1
ATOM 5572 C C . PHE B 1 227 ? 2.207 -25.844 -0.426 1 84.56 227 PHE B C 1
ATOM 5574 O O . PHE B 1 227 ? 2.439 -25.375 0.692 1 84.56 227 PHE B O 1
ATOM 5581 N N . SER B 1 228 ? 3.068 -26.531 -1.157 1 83.81 228 SER B N 1
ATOM 5582 C CA . SER B 1 228 ? 4.387 -26.844 -0.61 1 83.81 228 SER B CA 1
ATOM 5583 C C . SER B 1 228 ? 5.273 -25.594 -0.589 1 83.81 228 SER B C 1
ATOM 5585 O O . SER B 1 228 ? 6.277 -25.562 0.123 1 83.81 228 SER B O 1
ATOM 5587 N N . GLU B 1 229 ? 4.879 -24.609 -1.305 1 83.56 229 GLU B N 1
ATOM 5588 C CA . GLU B 1 229 ? 5.676 -23.391 -1.382 1 83.56 229 GLU B CA 1
ATOM 5589 C C . GLU B 1 229 ? 5.309 -22.422 -0.265 1 83.56 229 GLU B C 1
ATOM 5591 O O . GLU B 1 229 ? 5.965 -21.391 -0.089 1 83.56 229 GLU B O 1
ATOM 5596 N N . LEU B 1 230 ? 4.297 -22.75 0.513 1 89.25 230 LEU B N 1
ATOM 5597 C CA . LEU B 1 230 ? 3.766 -21.828 1.52 1 89.25 230 LEU B CA 1
ATOM 5598 C C . LEU B 1 230 ? 4.828 -21.484 2.557 1 89.25 230 LEU B C 1
ATOM 5600 O O . LEU B 1 230 ? 4.973 -20.328 2.939 1 89.25 230 LEU B O 1
ATOM 5604 N N . PRO B 1 231 ? 5.617 -22.516 2.945 1 88.75 231 PRO B N 1
ATOM 5605 C CA . PRO B 1 231 ? 6.668 -22.156 3.9 1 88.75 231 PRO B CA 1
ATOM 5606 C C . PRO B 1 231 ? 7.691 -21.188 3.316 1 88.75 231 PRO B C 1
ATOM 5608 O O . PRO B 1 231 ? 8.234 -20.344 4.039 1 88.75 231 PRO B O 1
ATOM 5611 N N . LYS B 1 232 ? 7.918 -21.344 2.082 1 86.94 232 LYS B N 1
ATOM 5612 C CA . LYS B 1 232 ? 8.82 -20.406 1.402 1 86.94 232 LYS B CA 1
ATOM 5613 C C . LYS B 1 232 ? 8.258 -18.984 1.414 1 86.94 232 LYS B C 1
ATOM 5615 O O . LYS B 1 232 ? 9 -18.031 1.615 1 86.94 232 LYS B O 1
ATOM 5620 N N . TYR B 1 233 ? 6.988 -18.906 1.24 1 90.38 233 TYR B N 1
ATOM 5621 C CA . TYR B 1 233 ? 6.348 -17.594 1.257 1 90.38 233 TYR B CA 1
ATOM 5622 C C . TYR B 1 233 ? 6.488 -16.938 2.623 1 90.38 233 TYR B C 1
ATOM 5624 O O . TYR B 1 233 ? 6.73 -15.734 2.713 1 90.38 233 TYR B O 1
ATOM 5632 N N . TRP B 1 234 ? 6.344 -17.781 3.604 1 90.56 234 TRP B N 1
ATOM 5633 C CA . TRP B 1 234 ? 6.453 -17.297 4.973 1 90.56 234 TRP B CA 1
ATOM 5634 C C . TRP B 1 234 ? 7.863 -16.797 5.262 1 90.56 234 TRP B C 1
ATOM 5636 O O . TRP B 1 234 ? 8.047 -15.773 5.93 1 90.56 234 TRP B O 1
ATOM 5646 N N . LYS B 1 235 ? 8.875 -17.469 4.742 1 89.38 235 LYS B N 1
ATOM 5647 C CA . LYS B 1 235 ? 10.273 -17.141 5.02 1 89.38 235 LYS B CA 1
ATOM 5648 C C . LYS B 1 235 ? 10.719 -15.93 4.223 1 89.38 235 LYS B C 1
ATOM 5650 O O . LYS B 1 235 ? 11.555 -15.148 4.688 1 89.38 235 LYS B O 1
ATOM 5655 N N . VAL B 1 236 ? 10.219 -15.805 3.066 1 89.31 236 VAL B N 1
ATOM 5656 C CA . VAL B 1 236 ? 10.617 -14.695 2.201 1 89.31 236 VAL B CA 1
ATOM 5657 C C . VAL B 1 236 ? 9.969 -13.406 2.68 1 89.31 236 VAL B C 1
ATOM 5659 O O . VAL B 1 236 ? 10.656 -12.406 2.926 1 89.31 236 VAL B O 1
ATOM 5662 N N . ASN B 1 237 ? 8.617 -13.422 2.771 1 90.25 237 ASN B N 1
ATOM 5663 C CA . ASN B 1 237 ? 7.828 -12.281 3.209 1 90.25 237 ASN B CA 1
ATOM 5664 C C . ASN B 1 237 ? 6.5 -12.719 3.824 1 90.25 237 ASN B C 1
ATOM 5666 O O . ASN B 1 237 ? 5.645 -13.273 3.133 1 90.25 237 ASN B O 1
ATOM 5670 N N . ARG B 1 238 ? 6.273 -12.414 5.016 1 91.38 238 ARG B N 1
ATOM 5671 C CA . ARG B 1 238 ? 5.094 -12.859 5.754 1 91.38 238 ARG B CA 1
ATOM 5672 C C . ARG B 1 238 ? 3.818 -12.305 5.125 1 91.38 238 ARG B C 1
ATOM 5674 O O . ARG B 1 238 ? 2.764 -12.945 5.191 1 91.38 238 ARG B O 1
ATOM 5681 N N . PHE B 1 239 ? 3.961 -11.148 4.551 1 91.56 239 PHE B N 1
ATOM 5682 C CA . PHE B 1 239 ? 2.777 -10.539 3.949 1 91.56 239 PHE B CA 1
ATOM 5683 C C . PHE B 1 239 ? 2.359 -11.297 2.697 1 91.56 239 PHE B C 1
ATOM 5685 O O . PHE B 1 239 ? 1.177 -11.336 2.35 1 91.56 239 PHE B O 1
ATOM 5692 N N . ASP B 1 240 ? 3.316 -11.922 2 1 91.06 240 ASP B N 1
ATOM 5693 C CA . ASP B 1 240 ? 2.99 -12.789 0.872 1 91.06 240 ASP B CA 1
ATOM 5694 C C . ASP B 1 240 ? 2.207 -14.023 1.331 1 91.06 240 ASP B C 1
ATOM 5696 O O . ASP B 1 240 ? 1.257 -14.438 0.667 1 91.06 240 ASP B O 1
ATOM 5700 N N . PHE B 1 241 ? 2.617 -14.547 2.434 1 92.88 241 PHE B N 1
ATOM 5701 C CA . PHE B 1 241 ? 1.943 -15.711 3.004 1 92.88 241 PHE B CA 1
ATOM 5702 C C . PHE B 1 241 ? 0.495 -15.383 3.346 1 92.88 241 PHE B C 1
ATOM 5704 O O . PHE B 1 241 ? -0.416 -16.141 3.014 1 92.88 241 PHE B O 1
ATOM 5711 N N . PHE B 1 242 ? 0.271 -14.258 3.924 1 93.5 242 PHE B N 1
ATOM 5712 C CA . PHE B 1 242 ? -1.075 -13.867 4.324 1 93.5 242 PHE B CA 1
ATOM 5713 C C . PHE B 1 242 ? -1.933 -13.555 3.105 1 93.5 242 PHE B C 1
ATOM 5715 O O . PHE B 1 242 ? -3.137 -13.82 3.102 1 93.5 242 PHE B O 1
ATOM 5722 N N . THR B 1 243 ? -1.279 -12.898 2.148 1 91.94 243 THR B N 1
ATOM 5723 C CA . THR B 1 243 ? -2.018 -12.617 0.921 1 91.94 243 THR B CA 1
ATOM 5724 C C . THR B 1 243 ? -2.498 -13.914 0.274 1 91.94 243 THR B C 1
ATOM 5726 O O . THR B 1 243 ? -3.654 -14.016 -0.145 1 91.94 243 THR B O 1
ATOM 5729 N N . TRP B 1 244 ? -1.61 -14.93 0.233 1 91.12 244 TRP B N 1
ATOM 5730 C CA . TRP B 1 244 ? -1.961 -16.234 -0.322 1 91.12 244 TRP B CA 1
ATOM 5731 C C . TRP B 1 244 ? -3.064 -16.891 0.497 1 91.12 244 TRP B C 1
ATOM 5733 O O . TRP B 1 244 ? -4.059 -17.375 -0.059 1 91.12 244 TRP B O 1
ATOM 5743 N N . MET B 1 245 ? -2.961 -16.859 1.77 1 93.38 245 MET B N 1
ATOM 5744 C CA . MET B 1 245 ? -3.885 -17.531 2.68 1 93.38 245 MET B CA 1
ATOM 5745 C C . MET B 1 245 ? -5.266 -16.875 2.629 1 93.38 245 MET B C 1
ATOM 5747 O O . MET B 1 245 ? -6.277 -17.578 2.549 1 93.38 245 MET B O 1
ATOM 5751 N N . ILE B 1 246 ? -5.293 -15.578 2.678 1 93.88 246 ILE B N 1
ATOM 5752 C CA . ILE B 1 246 ? -6.562 -14.859 2.666 1 93.88 246 ILE B CA 1
ATOM 5753 C C . ILE B 1 246 ? -7.266 -15.078 1.327 1 93.88 246 ILE B C 1
ATOM 5755 O O . ILE B 1 246 ? -8.477 -15.312 1.285 1 93.88 246 ILE B O 1
ATOM 5759 N N . THR B 1 247 ? -6.492 -14.945 0.228 1 90.62 247 THR B N 1
ATOM 5760 C CA . THR B 1 247 ? -7.074 -15.188 -1.088 1 90.62 247 THR B CA 1
ATOM 5761 C C . THR B 1 247 ? -7.629 -16.609 -1.183 1 90.62 247 THR B C 1
ATOM 5763 O O . THR B 1 247 ? -8.742 -16.812 -1.679 1 90.62 247 THR B O 1
ATOM 5766 N N . PHE B 1 248 ? -6.922 -17.609 -0.65 1 90.94 248 PHE B N 1
ATOM 5767 C CA . PHE B 1 248 ? -7.312 -19 -0.68 1 90.94 248 PHE B CA 1
ATOM 5768 C C . PHE B 1 248 ? -8.57 -19.234 0.15 1 90.94 248 PHE B C 1
ATOM 5770 O O . PHE B 1 248 ? -9.539 -19.828 -0.334 1 90.94 248 PHE B O 1
ATOM 5777 N N . LEU B 1 249 ? -8.625 -18.703 1.359 1 92.56 249 LEU B N 1
ATOM 5778 C CA . LEU B 1 249 ? -9.727 -18.922 2.291 1 92.56 249 LEU B CA 1
ATOM 5779 C C . LEU B 1 249 ? -10.992 -18.234 1.805 1 92.56 249 LEU B C 1
ATOM 5781 O O . LEU B 1 249 ? -12.078 -18.812 1.853 1 92.56 249 LEU B O 1
ATOM 5785 N N . VAL B 1 250 ? -10.797 -17.016 1.335 1 91.44 250 VAL B N 1
ATOM 5786 C CA . VAL B 1 250 ? -11.977 -16.297 0.857 1 91.44 250 VAL B CA 1
ATOM 5787 C C . VAL B 1 250 ? -12.508 -16.969 -0.407 1 91.44 250 VAL B C 1
ATOM 5789 O O . VAL B 1 250 ? -13.727 -17.031 -0.612 1 91.44 250 VAL B O 1
ATOM 5792 N N . SER B 1 251 ? -11.617 -17.438 -1.266 1 87.56 251 SER B N 1
ATOM 5793 C CA . SER B 1 251 ? -12.055 -18.125 -2.479 1 87.56 251 SER B CA 1
ATOM 5794 C C . SER B 1 251 ? -12.812 -19.391 -2.146 1 87.56 251 SER B C 1
ATOM 5796 O O . SER B 1 251 ? -13.789 -19.734 -2.82 1 87.56 251 SER B O 1
ATOM 5798 N N . ILE B 1 252 ? -12.477 -20.109 -1.064 1 86.75 252 ILE B N 1
ATOM 5799 C CA . ILE B 1 252 ? -13.086 -21.375 -0.681 1 86.75 252 ILE B CA 1
ATOM 5800 C C . ILE B 1 252 ? -14.406 -21.109 0.04 1 86.75 252 ILE B C 1
ATOM 5802 O O . ILE B 1 252 ? -15.414 -21.766 -0.237 1 86.75 252 ILE B O 1
ATOM 5806 N N . PHE B 1 253 ? -14.445 -20.109 0.835 1 87.94 253 PHE B N 1
ATOM 5807 C CA . PHE B 1 253 ? -15.602 -19.922 1.698 1 87.94 253 PHE B CA 1
ATOM 5808 C C . PHE B 1 253 ? -16.609 -18.984 1.052 1 87.94 253 PHE B C 1
ATOM 5810 O O . PHE B 1 253 ? -17.812 -19.062 1.334 1 87.94 253 PHE B O 1
ATOM 5817 N N . ALA B 1 254 ? -16.203 -18.109 0.284 1 86.06 254 ALA B N 1
ATOM 5818 C CA . ALA B 1 254 ? -17.125 -17.188 -0.367 1 86.06 254 ALA B CA 1
ATOM 5819 C C . ALA B 1 254 ? -17.25 -17.484 -1.858 1 86.06 254 ALA B C 1
ATOM 5821 O O . ALA B 1 254 ? -18.297 -17.938 -2.326 1 86.06 254 ALA B O 1
ATOM 5822 N N . ASP B 1 255 ? -16.188 -17.312 -2.641 1 84.25 255 ASP B N 1
ATOM 5823 C CA . ASP B 1 255 ? -16.141 -17.562 -4.078 1 84.25 255 ASP B CA 1
ATOM 5824 C C . ASP B 1 255 ? -14.891 -16.953 -4.703 1 84.25 255 ASP B C 1
ATOM 5826 O O . ASP B 1 255 ? -14.219 -16.125 -4.086 1 84.25 255 ASP B O 1
ATOM 5830 N N . LEU B 1 256 ? -14.688 -17.328 -5.875 1 79.12 256 LEU B N 1
ATOM 5831 C CA . LEU B 1 256 ? -13.469 -16.938 -6.574 1 79.12 256 LEU B CA 1
ATOM 5832 C C . LEU B 1 256 ? -13.469 -15.43 -6.855 1 79.12 256 LEU B C 1
ATOM 5834 O O . LEU B 1 256 ? -12.422 -14.789 -6.801 1 79.12 256 LEU B O 1
ATOM 5838 N N . ASP B 1 257 ? -14.625 -14.898 -7.18 1 79.81 257 ASP B N 1
ATOM 5839 C CA . ASP B 1 257 ? -14.688 -13.477 -7.492 1 79.81 257 ASP B CA 1
ATOM 5840 C C . ASP B 1 257 ? -14.312 -12.633 -6.277 1 79.81 257 ASP B C 1
ATOM 5842 O O . ASP B 1 257 ? -13.508 -11.703 -6.383 1 79.81 257 ASP B O 1
ATOM 5846 N N . TYR B 1 258 ? -14.875 -13.086 -5.121 1 83.56 258 TYR B N 1
ATOM 5847 C CA . TYR B 1 258 ? -14.539 -12.375 -3.889 1 83.56 258 TYR B CA 1
ATOM 5848 C C . TYR B 1 258 ? -13.086 -12.617 -3.5 1 83.56 258 TYR B C 1
ATOM 5850 O O . TYR B 1 258 ? -12.414 -11.711 -2.996 1 83.56 258 TYR B O 1
ATOM 5858 N N . GLY B 1 259 ? -12.625 -13.844 -3.709 1 86.38 259 GLY B N 1
ATOM 5859 C CA . GLY B 1 259 ? -11.25 -14.172 -3.396 1 86.38 259 GLY B CA 1
ATOM 5860 C C . GLY B 1 259 ? -10.242 -13.359 -4.199 1 86.38 259 GLY B C 1
ATOM 5861 O O . GLY B 1 259 ? -9.258 -12.859 -3.652 1 86.38 259 GLY B O 1
ATOM 5862 N N . SER B 1 260 ? -10.531 -13.18 -5.457 1 83.44 260 SER B N 1
ATOM 5863 C CA . SER B 1 260 ? -9.625 -12.438 -6.328 1 83.44 260 SER B CA 1
ATOM 5864 C C . SER B 1 260 ? -9.57 -10.961 -5.953 1 83.44 260 SER B C 1
ATOM 5866 O O . SER B 1 260 ? -8.492 -10.375 -5.879 1 83.44 260 SER B O 1
ATOM 5868 N N . VAL B 1 261 ? -10.703 -10.438 -5.707 1 83.56 261 VAL B N 1
ATOM 5869 C CA . VAL B 1 261 ? -10.758 -9.023 -5.355 1 83.56 261 VAL B CA 1
ATOM 5870 C C . VAL B 1 261 ? -10.086 -8.797 -4.004 1 83.56 261 VAL B C 1
ATOM 5872 O O . VAL B 1 261 ? -9.289 -7.867 -3.852 1 83.56 261 VAL B O 1
ATOM 5875 N N . THR B 1 262 ? -10.391 -9.672 -3.125 1 88.06 262 THR B N 1
ATOM 5876 C CA . THR B 1 262 ? -9.789 -9.57 -1.799 1 88.06 262 THR B CA 1
ATOM 5877 C C . THR B 1 262 ? -8.273 -9.734 -1.877 1 88.06 262 THR B C 1
ATOM 5879 O O . THR B 1 262 ? -7.535 -9.055 -1.165 1 88.06 262 THR B O 1
ATOM 5882 N N . GLY B 1 263 ? -7.828 -10.672 -2.68 1 88.56 263 GLY B N 1
ATOM 5883 C CA . GLY B 1 263 ? -6.398 -10.867 -2.867 1 88.56 263 GLY B CA 1
ATOM 5884 C C . GLY B 1 263 ? -5.691 -9.617 -3.369 1 88.56 263 GLY B C 1
ATOM 5885 O O . GLY B 1 263 ? -4.637 -9.25 -2.854 1 88.56 263 GLY B O 1
ATOM 5886 N N . ILE B 1 264 ? -6.27 -8.914 -4.27 1 84.19 264 ILE B N 1
ATOM 5887 C CA . ILE B 1 264 ? -5.695 -7.703 -4.84 1 84.19 264 ILE B CA 1
ATOM 5888 C C . ILE B 1 264 ? -5.672 -6.598 -3.785 1 84.19 264 ILE B C 1
ATOM 5890 O O . ILE B 1 264 ? -4.648 -5.938 -3.59 1 84.19 264 ILE B O 1
ATOM 5894 N N . VAL B 1 265 ? -6.789 -6.461 -3.105 1 86.88 265 VAL B N 1
ATOM 5895 C CA . VAL B 1 265 ? -6.906 -5.422 -2.086 1 86.88 265 VAL B CA 1
ATOM 5896 C C . VAL B 1 265 ? -5.875 -5.66 -0.984 1 86.88 265 VAL B C 1
ATOM 5898 O O . VAL B 1 265 ? -5.195 -4.727 -0.553 1 86.88 265 VAL B O 1
ATOM 5901 N N . PHE B 1 266 ? -5.77 -6.879 -0.64 1 90.62 266 PHE B N 1
ATOM 5902 C CA . PHE B 1 266 ? -4.824 -7.195 0.422 1 90.62 266 PHE B CA 1
ATOM 5903 C C . PHE B 1 266 ? -3.389 -6.996 -0.054 1 90.62 266 PHE B C 1
ATOM 5905 O O . PHE B 1 266 ? -2.523 -6.586 0.724 1 90.62 266 PHE B O 1
ATOM 5912 N N . SER B 1 267 ? -3.164 -7.336 -1.258 1 89.44 267 SER B N 1
ATOM 5913 C CA . SER B 1 267 ? -1.828 -7.125 -1.804 1 89.44 267 SER B CA 1
ATOM 5914 C C . SER B 1 267 ? -1.441 -5.648 -1.761 1 89.44 267 SER B C 1
ATOM 5916 O O . SER B 1 267 ? -0.306 -5.309 -1.421 1 89.44 267 SER B O 1
ATOM 5918 N N . PHE B 1 268 ? -2.336 -4.781 -2.055 1 87.75 268 PHE B N 1
ATOM 5919 C CA . PHE B 1 268 ? -2.078 -3.346 -2.01 1 87.75 268 PHE B CA 1
ATOM 5920 C C . PHE B 1 268 ? -1.931 -2.865 -0.571 1 87.75 268 PHE B C 1
ATOM 5922 O O . PHE B 1 268 ? -1.043 -2.068 -0.265 1 87.75 268 PHE B O 1
ATOM 5929 N N . LEU B 1 269 ? -2.799 -3.367 0.258 1 89.56 269 LEU B N 1
ATOM 5930 C CA . LEU B 1 269 ? -2.727 -3.004 1.669 1 89.56 269 LEU B CA 1
ATOM 5931 C C . LEU B 1 269 ? -1.401 -3.453 2.277 1 89.56 269 LEU B C 1
ATOM 5933 O O . LEU B 1 269 ? -0.85 -2.771 3.145 1 89.56 269 LEU B O 1
ATOM 5937 N N . SER B 1 270 ? -0.95 -4.598 1.823 1 91.44 270 SER B N 1
ATOM 5938 C CA . SER B 1 270 ? 0.301 -5.141 2.342 1 91.44 270 SER B CA 1
ATOM 5939 C C . SER B 1 270 ? 1.471 -4.203 2.059 1 91.44 270 SER B C 1
ATOM 5941 O O . SER B 1 270 ? 2.393 -4.094 2.869 1 91.44 270 SER B O 1
ATOM 5943 N N . VAL B 1 271 ? 1.486 -3.51 0.95 1 90.69 271 VAL B N 1
ATOM 5944 C CA . VAL B 1 271 ? 2.543 -2.566 0.603 1 90.69 271 VAL B CA 1
ATOM 5945 C C . VAL B 1 271 ? 2.561 -1.416 1.608 1 90.69 271 VAL B C 1
ATOM 5947 O O . VAL B 1 271 ? 3.625 -1.017 2.086 1 90.69 271 VAL B O 1
ATOM 5950 N N . VAL B 1 272 ? 1.407 -0.962 1.926 1 90.62 272 VAL B N 1
ATOM 5951 C CA . VAL B 1 272 ? 1.284 0.149 2.863 1 90.62 272 VAL B CA 1
ATOM 5952 C C . VAL B 1 272 ? 1.716 -0.3 4.258 1 90.62 272 VAL B C 1
ATOM 5954 O O . VAL B 1 272 ? 2.469 0.402 4.938 1 90.62 272 VAL B O 1
ATOM 5957 N N . VAL B 1 273 ? 1.271 -1.48 4.641 1 90.25 273 VAL B N 1
ATOM 5958 C CA . VAL B 1 273 ? 1.565 -1.985 5.98 1 90.25 273 VAL B CA 1
ATOM 5959 C C . VAL B 1 273 ? 3.064 -2.242 6.117 1 90.25 273 VAL B C 1
ATOM 5961 O O . VAL B 1 273 ? 3.643 -2.027 7.184 1 90.25 273 VAL B O 1
ATOM 5964 N N . GLN B 1 274 ? 3.621 -2.674 5.113 1 89.31 274 GLN B N 1
ATOM 5965 C CA . GLN B 1 274 ? 5.055 -2.941 5.164 1 89.31 274 GLN B CA 1
ATOM 5966 C C . GLN B 1 274 ? 5.848 -1.649 5.34 1 89.31 274 GLN B C 1
ATOM 5968 O O . GLN B 1 274 ? 6.934 -1.657 5.922 1 89.31 274 GLN B O 1
ATOM 5973 N N . HIS B 1 275 ? 5.398 -0.55 4.805 1 89.12 275 HIS B N 1
ATOM 5974 C CA . HIS B 1 275 ? 6.027 0.744 5.039 1 89.12 275 HIS B CA 1
ATOM 5975 C C . HIS B 1 275 ? 5.875 1.178 6.492 1 89.12 275 HIS B C 1
ATOM 5977 O O . HIS B 1 275 ? 6.727 1.891 7.027 1 89.12 275 HIS B O 1
ATOM 5983 N N . GLN B 1 276 ? 4.797 0.726 7.078 1 87.56 276 GLN B N 1
ATOM 5984 C CA . GLN B 1 276 ? 4.551 1.087 8.469 1 87.56 276 GLN B CA 1
ATOM 5985 C C . GLN B 1 276 ? 5.434 0.275 9.414 1 87.56 276 GLN B C 1
ATOM 5987 O O . GLN B 1 276 ? 5.789 0.745 10.5 1 87.56 276 GLN B O 1
ATOM 5992 N N . VAL B 1 277 ? 5.793 -0.941 8.969 1 86.94 277 VAL B N 1
ATOM 5993 C CA . VAL B 1 277 ? 6.566 -1.812 9.844 1 86.94 277 VAL B CA 1
ATOM 5994 C C . VAL B 1 277 ? 8.055 -1.664 9.539 1 86.94 277 VAL B C 1
ATOM 5996 O O . VAL B 1 277 ? 8.891 -2.338 10.148 1 86.94 277 VAL B O 1
ATOM 5999 N N . ALA B 1 278 ? 8.359 -0.758 8.641 1 87 278 ALA B N 1
ATOM 6000 C CA . ALA B 1 278 ? 9.766 -0.527 8.312 1 87 278 ALA B CA 1
ATOM 6001 C C . ALA B 1 278 ? 10.578 -0.206 9.562 1 87 278 ALA B C 1
ATOM 6003 O O . ALA B 1 278 ? 10.078 0.444 10.484 1 87 278 ALA B O 1
ATOM 6004 N N . LYS B 1 279 ? 11.766 -0.635 9.578 1 84.75 279 LYS B N 1
ATOM 6005 C CA . LYS B 1 279 ? 12.609 -0.487 10.758 1 84.75 279 LYS B CA 1
ATOM 6006 C C . LYS B 1 279 ? 13.43 0.799 10.688 1 84.75 279 LYS B C 1
ATOM 6008 O O . LYS B 1 279 ? 13.695 1.312 9.602 1 84.75 279 LYS B O 1
ATOM 6013 N N . GLY B 1 280 ? 13.594 1.387 11.812 1 86.44 280 GLY B N 1
ATOM 6014 C CA . GLY B 1 280 ? 14.562 2.455 12.008 1 86.44 280 GLY B CA 1
ATOM 6015 C C . GLY B 1 280 ? 15.852 1.985 12.648 1 86.44 280 GLY B C 1
ATOM 6016 O O . GLY B 1 280 ? 15.828 1.141 13.547 1 86.44 280 GLY B O 1
ATOM 6017 N N . ARG B 1 281 ? 16.953 2.416 12.047 1 82.19 281 ARG B N 1
ATOM 6018 C CA . ARG B 1 281 ? 18.25 1.995 12.57 1 82.19 281 ARG B CA 1
ATOM 6019 C C . ARG B 1 281 ? 19.156 3.195 12.812 1 82.19 281 ARG B C 1
ATOM 6021 O O . ARG B 1 281 ? 19.016 4.23 12.156 1 82.19 281 ARG B O 1
ATOM 6028 N N . THR B 1 282 ? 19.953 3.07 13.797 1 81.62 282 THR B N 1
ATOM 6029 C CA . THR B 1 282 ? 21 4.051 14.023 1 81.62 282 THR B CA 1
ATOM 6030 C C . THR B 1 282 ? 22.344 3.553 13.469 1 81.62 282 THR B C 1
ATOM 6032 O O . THR B 1 282 ? 22.656 2.367 13.578 1 81.62 282 THR B O 1
ATOM 6035 N N . ILE B 1 283 ? 22.984 4.402 12.75 1 73.12 283 ILE B N 1
ATOM 6036 C CA . ILE B 1 283 ? 24.25 4.043 12.117 1 73.12 283 ILE B CA 1
ATOM 6037 C C . ILE B 1 283 ? 25.406 4.445 13.023 1 73.12 283 ILE B C 1
ATOM 6039 O O . ILE B 1 283 ? 25.422 5.551 13.578 1 73.12 283 ILE B O 1
ATOM 6043 N N . GLY B 1 284 ? 26.188 3.494 13.406 1 64.25 284 GLY B N 1
ATOM 6044 C CA . GLY B 1 284 ? 27.422 3.748 14.148 1 64.25 284 GLY B CA 1
ATOM 6045 C C . GLY B 1 284 ? 28.672 3.625 13.297 1 64.25 284 GLY B C 1
ATOM 6046 O O . GLY B 1 284 ? 28.609 3.174 12.156 1 64.25 284 GLY B O 1
ATOM 6047 N N . PHE B 1 285 ? 29.641 4.477 13.602 1 55.59 285 PHE B N 1
ATOM 6048 C CA . PHE B 1 285 ? 30.875 4.5 12.828 1 55.59 285 PHE B CA 1
ATOM 6049 C C . PHE B 1 285 ? 32 3.754 13.555 1 55.59 285 PHE B C 1
ATOM 6051 O O . PHE B 1 285 ? 32.188 3.943 14.75 1 55.59 285 PHE B O 1
ATOM 6058 N N . SER B 1 286 ? 32 2.484 13.297 1 45.69 286 SER B N 1
ATOM 6059 C CA . SER B 1 286 ? 33.219 1.848 13.812 1 45.69 286 SER B CA 1
ATOM 6060 C C . SER B 1 286 ? 34.375 2.002 12.844 1 45.69 286 SER B C 1
ATOM 6062 O O . SER B 1 286 ? 34.25 1.761 11.641 1 45.69 286 SER B O 1
ATOM 6064 N N . ASP B 1 287 ? 35.531 2.348 13.312 1 41.94 287 ASP B N 1
ATOM 6065 C CA . ASP B 1 287 ? 36.781 2.703 12.688 1 41.94 287 ASP B CA 1
ATOM 6066 C C . ASP B 1 287 ? 36.594 3.129 11.234 1 41.94 287 ASP B C 1
ATOM 6068 O O . ASP B 1 287 ? 36.688 4.316 10.906 1 41.94 287 ASP B O 1
ATOM 6072 N N . LYS B 1 288 ? 36.844 2.156 10.164 1 40.12 288 LYS B N 1
ATOM 6073 C CA . LYS B 1 288 ? 37.125 2.482 8.766 1 40.12 288 LYS B CA 1
ATOM 6074 C C . LYS B 1 288 ? 35.844 2.619 7.957 1 40.12 288 LYS B C 1
ATOM 6076 O O . LYS B 1 288 ? 35.875 3.014 6.793 1 40.12 288 LYS B O 1
ATOM 6081 N N . GLU B 1 289 ? 34.812 1.877 8.062 1 40.38 289 GLU B N 1
ATOM 6082 C CA . GLU B 1 289 ? 33.719 1.798 7.074 1 40.38 289 GLU B CA 1
ATOM 6083 C C . GLU B 1 289 ? 32.375 2.18 7.68 1 40.38 289 GLU B C 1
ATOM 6085 O O . GLU B 1 289 ? 32.156 1.999 8.883 1 40.38 289 GLU B O 1
ATOM 6090 N N . SER B 1 290 ? 31.797 3.234 7.141 1 42.88 290 SER B N 1
ATOM 6091 C CA . SER B 1 290 ? 30.406 3.543 7.516 1 42.88 290 SER B CA 1
ATOM 6092 C C . SER B 1 290 ? 29.547 2.285 7.539 1 42.88 290 SER B C 1
ATOM 6094 O O . SER B 1 290 ? 29.484 1.552 6.551 1 42.88 290 SER B O 1
ATOM 6096 N N . VAL B 1 291 ? 29.578 1.456 8.594 1 41.88 291 VAL B N 1
ATOM 6097 C CA . VAL B 1 291 ? 28.781 0.233 8.594 1 41.88 291 VAL B CA 1
ATOM 6098 C C . VAL B 1 291 ? 27.359 0.541 9.055 1 41.88 291 VAL B C 1
ATOM 6100 O O . VAL B 1 291 ? 27.156 1.199 10.078 1 41.88 291 VAL B O 1
ATOM 6103 N N . THR B 1 292 ? 26.5 0.697 8.172 1 44.47 292 THR B N 1
ATOM 6104 C CA . THR B 1 292 ? 25.078 0.729 8.508 1 44.47 292 THR B CA 1
ATOM 6105 C C . THR B 1 292 ? 24.719 -0.441 9.414 1 44.47 292 THR B C 1
ATOM 6107 O O . THR B 1 292 ? 25.016 -1.595 9.102 1 44.47 292 THR B O 1
ATOM 6110 N N . PHE B 1 293 ? 24.984 -0.48 10.773 1 39.69 293 PHE B N 1
ATOM 6111 C CA . PHE B 1 293 ? 24.719 -1.66 11.586 1 39.69 293 PHE B CA 1
ATOM 6112 C C . PHE B 1 293 ? 23.281 -1.671 12.078 1 39.69 293 PHE B C 1
ATOM 6114 O O . PHE B 1 293 ? 22.703 -0.617 12.359 1 39.69 293 PHE B O 1
ATOM 6121 N N . ASP B 1 294 ? 22.656 -2.537 11.617 1 41.03 294 ASP B N 1
ATOM 6122 C CA . ASP B 1 294 ? 21.406 -2.904 12.281 1 41.03 294 ASP B CA 1
ATOM 6123 C C . ASP B 1 294 ? 21.609 -3.092 13.781 1 41.03 294 ASP B C 1
ATOM 6125 O O . ASP B 1 294 ? 22.719 -3.43 14.219 1 41.03 294 ASP B O 1
ATOM 6129 N N . GLU B 1 295 ? 20.922 -2.465 14.609 1 39.38 295 GLU B N 1
ATOM 6130 C CA . GLU B 1 295 ? 21.031 -2.592 16.062 1 39.38 295 GLU B CA 1
ATOM 6131 C C . GLU B 1 295 ? 21.438 -4.004 16.453 1 39.38 295 GLU B C 1
ATOM 6133 O O . GLU B 1 295 ? 22.219 -4.184 17.406 1 39.38 295 GLU B O 1
ATOM 6138 N N . LYS B 1 296 ? 20.891 -4.969 15.992 1 38.12 296 LYS B N 1
ATOM 6139 C CA . LYS B 1 296 ? 21.219 -6.297 16.5 1 38.12 296 LYS B CA 1
ATOM 6140 C C . LYS B 1 296 ? 22.641 -6.695 16.125 1 38.12 296 LYS B C 1
ATOM 6142 O O . LYS B 1 296 ? 23.203 -7.652 16.672 1 38.12 296 LYS B O 1
ATOM 6147 N N . ARG B 1 297 ? 23.109 -6.297 15.062 1 37.34 297 ARG B N 1
ATOM 6148 C CA . ARG B 1 297 ? 24.484 -6.684 14.742 1 37.34 297 ARG B CA 1
ATOM 6149 C C . ARG B 1 297 ? 25.453 -5.566 15.094 1 37.34 297 ARG B C 1
ATOM 6151 O O . ARG B 1 297 ? 25.719 -4.68 14.273 1 37.34 297 ARG B O 1
ATOM 6158 N N . ARG B 1 298 ? 25.609 -5.32 16.328 1 36.56 298 ARG B N 1
ATOM 6159 C CA . ARG B 1 298 ? 26.453 -4.332 17 1 36.56 298 ARG B CA 1
ATOM 6160 C C . ARG B 1 298 ? 27.891 -4.402 16.5 1 36.56 298 ARG B C 1
ATOM 6162 O O . ARG B 1 298 ? 28.656 -5.285 16.906 1 36.56 298 ARG B O 1
ATOM 6169 N N . ILE B 1 299 ? 28.047 -4.148 15.281 1 37.72 299 ILE B N 1
ATOM 6170 C CA . ILE B 1 299 ? 29.469 -3.986 15.008 1 37.72 299 ILE B CA 1
ATOM 6171 C C . ILE B 1 299 ? 30.016 -2.814 15.82 1 37.72 299 ILE B C 1
ATOM 6173 O O . ILE B 1 299 ? 29.281 -1.882 16.156 1 37.72 299 ILE B O 1
ATOM 6177 N N . HIS B 1 300 ? 31.156 -2.928 16.438 1 40.72 300 HIS B N 1
ATOM 6178 C CA . HIS B 1 300 ? 31.969 -2.023 17.25 1 40.72 300 HIS B CA 1
ATOM 6179 C C . HIS B 1 300 ? 32 -0.624 16.641 1 40.72 300 HIS B C 1
ATOM 6181 O O . HIS B 1 300 ? 32.938 -0.289 15.898 1 40.72 300 HIS B O 1
ATOM 6187 N N . VAL B 1 301 ? 30.812 -0.192 16.297 1 48.41 301 VAL B N 1
ATOM 6188 C CA . VAL B 1 301 ? 30.859 1.146 15.727 1 48.41 301 VAL B CA 1
ATOM 6189 C C . VAL B 1 301 ? 31.094 2.18 16.828 1 48.41 301 VAL B C 1
ATOM 6191 O O . VAL B 1 301 ? 30.547 2.055 17.922 1 48.41 301 VAL B O 1
ATOM 6194 N N . LYS B 1 302 ? 32.219 2.883 16.734 1 51.72 302 LYS B N 1
ATOM 6195 C CA . LYS B 1 302 ? 32.406 4.039 17.609 1 51.72 302 LYS B CA 1
ATOM 6196 C C . LYS B 1 302 ? 31.25 5.031 17.469 1 51.72 302 LYS B C 1
ATOM 6198 O O . LYS B 1 302 ? 30.875 5.402 16.359 1 51.72 302 LYS B O 1
ATOM 6203 N N . GLU B 1 303 ? 30.391 5.023 18.297 1 58.78 303 GLU B N 1
ATOM 6204 C CA . GLU B 1 303 ? 29.328 6.027 18.312 1 58.78 303 GLU B CA 1
ATOM 6205 C C . GLU B 1 303 ? 29.844 7.367 18.828 1 58.78 303 GLU B C 1
ATOM 6207 O O . GLU B 1 303 ? 30.656 7.414 19.75 1 58.78 303 GLU B O 1
ATOM 6212 N N . PHE B 1 304 ? 29.688 8.336 17.906 1 65.56 304 PHE B N 1
ATOM 6213 C CA . PHE B 1 304 ? 30 9.68 18.391 1 65.56 304 PHE B CA 1
ATOM 6214 C C . PHE B 1 304 ? 28.922 10.18 19.328 1 65.56 304 PHE B C 1
ATOM 6216 O O . PHE B 1 304 ? 27.734 10.156 19 1 65.56 304 PHE B O 1
ATOM 6223 N N . PRO B 1 305 ? 29.359 10.492 20.469 1 68.31 305 PRO B N 1
ATOM 6224 C CA . PRO B 1 305 ? 28.375 10.891 21.469 1 68.31 305 PRO B CA 1
ATOM 6225 C C . PRO B 1 305 ? 27.578 12.125 21.062 1 68.31 305 PRO B C 1
ATOM 6227 O O . PRO B 1 305 ? 26.438 12.305 21.5 1 68.31 305 PRO B O 1
ATOM 6230 N N . SER B 1 306 ? 28.188 12.953 20.172 1 78.56 306 SER B N 1
ATOM 6231 C CA . SER B 1 306 ? 27.516 14.219 19.875 1 78.56 306 SER B CA 1
ATOM 6232 C C . SER B 1 306 ? 26.688 14.125 18.609 1 78.56 306 SER B C 1
ATOM 6234 O O . SER B 1 306 ? 25.938 15.047 18.266 1 78.56 306 SER B O 1
ATOM 6236 N N . VAL B 1 307 ? 26.922 13 17.906 1 83.25 307 VAL B N 1
ATOM 6237 C CA . VAL B 1 307 ? 26.203 12.875 16.641 1 83.25 307 VAL B CA 1
ATOM 6238 C C . VAL B 1 307 ? 25.5 11.523 16.562 1 83.25 307 VAL B C 1
ATOM 6240 O O . VAL B 1 307 ? 26.094 10.492 16.875 1 83.25 307 VAL B O 1
ATOM 6243 N N . LYS B 1 308 ? 24.25 11.578 16.312 1 86 308 LYS B N 1
ATOM 6244 C CA . LYS B 1 308 ? 23.484 10.359 16.062 1 86 308 LYS B CA 1
ATOM 6245 C C . LYS B 1 308 ? 22.953 10.32 14.633 1 86 308 LYS B C 1
ATOM 6247 O O . LYS B 1 308 ? 22.359 11.289 14.164 1 86 308 LYS B O 1
ATOM 6252 N N . VAL B 1 309 ? 23.281 9.25 13.938 1 87.44 309 VAL B N 1
ATOM 6253 C CA . VAL B 1 309 ? 22.812 9.062 12.57 1 87.44 309 VAL B CA 1
ATOM 6254 C C . VAL B 1 309 ? 21.656 8.07 12.562 1 87.44 309 VAL B C 1
ATOM 6256 O O . VAL B 1 309 ? 21.781 6.953 13.07 1 87.44 309 VAL B O 1
ATOM 6259 N N . PHE B 1 310 ? 20.5 8.508 12.062 1 90.62 310 PHE B N 1
ATOM 6260 C CA . PHE B 1 310 ? 19.297 7.703 12.023 1 90.62 310 PHE B CA 1
ATOM 6261 C C . PHE B 1 310 ? 18.891 7.395 10.586 1 90.62 310 PHE B C 1
ATOM 6263 O O . PHE B 1 310 ? 18.891 8.289 9.734 1 90.62 310 PHE B O 1
ATOM 6270 N N . MET B 1 311 ? 18.688 6.156 10.281 1 90.19 311 MET B N 1
ATOM 6271 C CA . MET B 1 311 ? 18.25 5.73 8.953 1 90.19 311 MET B CA 1
ATOM 6272 C C . MET B 1 311 ? 16.875 5.09 9.023 1 90.19 311 MET B C 1
ATOM 6274 O O . MET B 1 311 ? 16.594 4.277 9.906 1 90.19 311 MET B O 1
ATOM 6278 N N . PHE B 1 312 ? 15.992 5.527 8.172 1 91.25 312 PHE B N 1
ATOM 6279 C CA . PHE B 1 312 ? 14.648 4.965 8.078 1 91.25 312 PHE B CA 1
ATOM 6280 C C . PHE B 1 312 ? 14.484 4.176 6.781 1 91.25 312 PHE B C 1
ATOM 6282 O O . PHE B 1 312 ? 14.75 4.691 5.695 1 91.25 312 PHE B O 1
ATOM 6289 N N . ASP B 1 313 ? 13.992 2.924 6.82 1 89.88 313 ASP B N 1
ATOM 6290 C CA . ASP B 1 313 ? 13.961 2.008 5.684 1 89.88 313 ASP B CA 1
ATOM 6291 C C . ASP B 1 313 ? 12.602 2.055 4.98 1 89.88 313 ASP B C 1
ATOM 6293 O O . ASP B 1 313 ? 11.961 1.019 4.789 1 89.88 313 ASP B O 1
ATOM 6297 N N . ALA B 1 314 ? 12.102 3.178 4.707 1 93.06 314 ALA B N 1
ATOM 6298 C CA . ALA B 1 314 ? 10.828 3.363 4.023 1 93.06 314 ALA B CA 1
ATOM 6299 C C . ALA B 1 314 ? 10.641 4.816 3.588 1 93.06 314 ALA B C 1
ATOM 6301 O O . ALA B 1 314 ? 11.32 5.711 4.098 1 93.06 314 ALA B O 1
ATOM 6302 N N . PRO B 1 315 ? 9.844 5.023 2.559 1 93.56 315 PRO B N 1
ATOM 6303 C CA . PRO B 1 315 ? 9.477 6.414 2.277 1 93.56 315 PRO B CA 1
ATOM 6304 C C . PRO B 1 315 ? 8.727 7.074 3.434 1 93.56 315 PRO B C 1
ATOM 6306 O O . PRO B 1 315 ? 8.172 6.383 4.289 1 93.56 315 PRO B O 1
ATOM 6309 N N . ILE B 1 316 ? 8.797 8.32 3.545 1 94.5 316 ILE B N 1
ATOM 6310 C CA . ILE B 1 316 ? 8.086 9.055 4.586 1 94.5 316 ILE B CA 1
ATOM 6311 C C . ILE B 1 316 ? 6.809 9.664 4.012 1 94.5 316 ILE B C 1
ATOM 6313 O O . ILE B 1 316 ? 6.848 10.719 3.377 1 94.5 316 ILE B O 1
ATOM 6317 N N . ILE B 1 317 ? 5.773 9.023 4.281 1 92.12 317 ILE B N 1
ATOM 6318 C CA . ILE B 1 317 ? 4.508 9.406 3.664 1 92.12 317 ILE B CA 1
ATOM 6319 C C . ILE B 1 317 ? 3.412 9.453 4.727 1 92.12 317 ILE B C 1
ATOM 6321 O O . ILE B 1 317 ? 3.668 9.195 5.902 1 92.12 317 ILE B O 1
ATOM 6325 N N . PHE B 1 318 ? 2.244 9.734 4.32 1 85.31 318 PHE B N 1
ATOM 6326 C CA . PHE B 1 318 ? 1.1 9.891 5.211 1 85.31 318 PHE B CA 1
ATOM 6327 C C . PHE B 1 318 ? 0.89 8.641 6.051 1 85.31 318 PHE B C 1
ATOM 6329 O O . PHE B 1 318 ? 0.604 8.734 7.25 1 85.31 318 PHE B O 1
ATOM 6336 N N . ALA B 1 319 ? 1.089 7.496 5.43 1 84.88 319 ALA B N 1
ATOM 6337 C CA . ALA B 1 319 ? 0.776 6.211 6.051 1 84.88 319 ALA B CA 1
ATOM 6338 C C . ALA B 1 319 ? 1.75 5.902 7.184 1 84.88 319 ALA B C 1
ATOM 6340 O O . ALA B 1 319 ? 1.424 5.145 8.102 1 84.88 319 ALA B O 1
ATOM 6341 N N . ASN B 1 320 ? 2.975 6.457 7.152 1 90.62 320 ASN B N 1
ATOM 6342 C CA . ASN B 1 320 ? 3.957 6.047 8.148 1 90.62 320 ASN B CA 1
ATOM 6343 C C . ASN B 1 320 ? 4.703 7.246 8.727 1 90.62 320 ASN B C 1
ATOM 6345 O O . ASN B 1 320 ? 5.691 7.078 9.445 1 90.62 320 ASN B O 1
ATOM 6349 N N . ALA B 1 321 ? 4.32 8.469 8.414 1 89.31 321 ALA B N 1
ATOM 6350 C CA . ALA B 1 321 ? 5.016 9.672 8.867 1 89.31 321 ALA B CA 1
ATOM 6351 C C . ALA B 1 321 ? 5.113 9.719 10.383 1 89.31 321 ALA B C 1
ATOM 6353 O O . ALA B 1 321 ? 6.18 10 10.938 1 89.31 321 ALA B O 1
ATOM 6354 N N . GLU B 1 322 ? 3.982 9.367 11.047 1 83.88 322 GLU B N 1
ATOM 6355 C CA . GLU B 1 322 ? 3.982 9.383 12.508 1 83.88 322 GLU B CA 1
ATOM 6356 C C . GLU B 1 322 ? 4.82 8.242 13.078 1 83.88 322 GLU B C 1
ATOM 6358 O O . GLU B 1 322 ? 5.441 8.391 14.133 1 83.88 322 GLU B O 1
ATOM 6363 N N . ILE B 1 323 ? 4.828 7.172 12.445 1 88.19 323 ILE B N 1
ATOM 6364 C CA . ILE B 1 323 ? 5.633 6.031 12.867 1 88.19 323 ILE B CA 1
ATOM 6365 C C . ILE B 1 323 ? 7.117 6.371 12.734 1 88.19 323 ILE B C 1
ATOM 6367 O O . ILE B 1 323 ? 7.922 6.02 13.602 1 88.19 323 ILE B O 1
ATOM 6371 N N . PHE B 1 324 ? 7.441 7.039 11.68 1 92.81 324 PHE B N 1
ATOM 6372 C CA . PHE B 1 324 ? 8.797 7.535 11.508 1 92.81 324 PHE B CA 1
ATOM 6373 C C . PHE B 1 324 ? 9.219 8.391 12.695 1 92.81 324 PHE B C 1
ATOM 6375 O O . PHE B 1 324 ? 10.305 8.203 13.25 1 92.81 324 PHE B O 1
ATOM 6382 N N . LYS B 1 325 ? 8.383 9.344 12.992 1 89.38 325 LYS B N 1
ATOM 6383 C CA . LYS B 1 325 ? 8.656 10.242 14.117 1 89.38 325 LYS B CA 1
ATOM 6384 C C . LYS B 1 325 ? 8.867 9.453 15.406 1 89.38 325 LYS B C 1
ATOM 6386 O O . LYS B 1 325 ? 9.812 9.711 16.156 1 89.38 325 LYS B O 1
ATOM 6391 N N . ASP B 1 326 ? 8.023 8.516 15.594 1 85.69 326 ASP B N 1
ATOM 6392 C CA . ASP B 1 326 ? 8.102 7.688 16.797 1 85.69 326 ASP B CA 1
ATOM 6393 C C . ASP B 1 326 ? 9.398 6.883 16.812 1 85.69 326 ASP B C 1
ATOM 6395 O O . ASP B 1 326 ? 10.062 6.793 17.859 1 85.69 326 ASP B O 1
ATOM 6399 N N . LYS B 1 327 ? 9.742 6.336 15.766 1 89.25 327 LYS B N 1
ATOM 6400 C CA . LYS B 1 327 ? 10.969 5.543 15.695 1 89.25 327 LYS B CA 1
ATOM 6401 C C . LYS B 1 327 ? 12.203 6.426 15.852 1 89.25 327 LYS B C 1
ATOM 6403 O O . LYS B 1 327 ? 13.195 6.016 16.469 1 89.25 327 LYS B O 1
ATOM 6408 N N . LEU B 1 328 ? 12.172 7.559 15.203 1 91.44 328 LEU B N 1
ATOM 6409 C CA . LEU B 1 328 ? 13.266 8.516 15.359 1 91.44 328 LEU B CA 1
ATOM 6410 C C . LEU B 1 328 ? 13.484 8.859 16.828 1 91.44 328 LEU B C 1
ATOM 6412 O O . LEU B 1 328 ? 14.617 8.82 17.312 1 91.44 328 LEU B O 1
ATOM 6416 N N . TYR B 1 329 ? 12.367 9.102 17.562 1 86.62 329 TYR B N 1
ATOM 6417 C CA . TYR B 1 329 ? 12.445 9.531 18.953 1 86.62 329 TYR B CA 1
ATOM 6418 C C . TYR B 1 329 ? 12.836 8.375 19.859 1 86.62 329 TYR B C 1
ATOM 6420 O O . TYR B 1 329 ? 13.328 8.586 20.969 1 86.62 329 TYR B O 1
ATOM 6428 N N . ARG B 1 330 ? 12.633 7.152 19.406 1 83.19 330 ARG B N 1
ATOM 6429 C CA . ARG B 1 330 ? 13.055 5.984 20.172 1 83.19 330 ARG B CA 1
ATOM 6430 C C . ARG B 1 330 ? 14.562 5.773 20.062 1 83.19 330 ARG B C 1
ATOM 6432 O O . ARG B 1 330 ? 15.195 5.293 21 1 83.19 330 ARG B O 1
ATOM 6439 N N . HIS B 1 331 ? 15.047 6.129 18.938 1 82.5 331 HIS B N 1
ATOM 6440 C CA . HIS B 1 331 ? 16.469 5.895 18.688 1 82.5 331 HIS B CA 1
ATOM 6441 C C . HIS B 1 331 ? 17.297 7.125 19.047 1 82.5 331 HIS B C 1
ATOM 6443 O O . HIS B 1 331 ? 18.469 7.008 19.391 1 82.5 331 HIS B O 1
ATOM 6449 N N . VAL B 1 332 ? 16.703 8.312 18.844 1 80.44 332 VAL B N 1
ATOM 6450 C CA . VAL B 1 332 ? 17.312 9.594 19.188 1 80.44 332 VAL B CA 1
ATOM 6451 C C . VAL B 1 332 ? 16.5 10.273 20.281 1 80.44 332 VAL B C 1
ATOM 6453 O O . VAL B 1 332 ? 15.289 10.43 20.156 1 80.44 332 VAL B O 1
ATOM 6456 N N . PRO B 1 333 ? 17.062 10.414 21.391 1 71.88 333 PRO B N 1
ATOM 6457 C CA . PRO B 1 333 ? 16.297 10.961 22.516 1 71.88 333 PRO B CA 1
ATOM 6458 C C . PRO B 1 333 ? 15.469 12.18 22.141 1 71.88 333 PRO B C 1
ATOM 6460 O O . PRO B 1 333 ? 15.93 13.023 21.359 1 71.88 333 PRO B O 1
ATOM 6463 N N . LYS B 1 334 ? 14.391 12.188 22.719 1 68.5 334 LYS B N 1
ATOM 6464 C CA . LYS B 1 334 ? 13.398 13.234 22.469 1 68.5 334 LYS B CA 1
ATOM 6465 C C . LYS B 1 334 ? 13.891 14.586 22.969 1 68.5 334 LYS B C 1
ATOM 6467 O O . LYS B 1 334 ? 14.562 14.672 24 1 68.5 334 LYS B O 1
ATOM 6472 N N . PRO B 1 335 ? 13.57 15.617 22.203 1 61.97 335 PRO B N 1
ATOM 6473 C CA . PRO B 1 335 ? 13.984 16.969 22.609 1 61.97 335 PRO B CA 1
ATOM 6474 C C . PRO B 1 335 ? 13.523 17.312 24.016 1 61.97 335 PRO B C 1
ATOM 6476 O O . PRO B 1 335 ? 14.25 17.984 24.766 1 61.97 335 PRO B O 1
ATOM 6479 N N . GLN B 1 336 ? 12.328 16.812 24.375 1 57 336 GLN B N 1
ATOM 6480 C CA . GLN B 1 336 ? 11.797 17.203 25.672 1 57 336 GLN B CA 1
ATOM 6481 C C . GLN B 1 336 ? 12.656 16.656 26.812 1 57 336 GLN B C 1
ATOM 6483 O O . GLN B 1 336 ? 12.789 17.281 27.859 1 57 336 GLN B O 1
ATOM 6488 N N . ILE B 1 337 ? 13.258 15.555 26.5 1 52.91 337 ILE B N 1
ATOM 6489 C CA . ILE B 1 337 ? 14.055 14.914 27.547 1 52.91 337 ILE B CA 1
ATOM 6490 C C . ILE B 1 337 ? 15.328 15.719 27.781 1 52.91 337 ILE B C 1
ATOM 6492 O O . ILE B 1 337 ? 15.82 15.812 28.906 1 52.91 337 ILE B O 1
ATOM 6496 N N . LYS B 1 338 ? 15.758 16.328 26.75 1 54.66 338 LYS B N 1
ATOM 6497 C CA . LYS B 1 338 ? 16.953 17.141 26.906 1 54.66 338 LYS B CA 1
ATOM 6498 C C . LYS B 1 338 ? 16.688 18.344 27.812 1 54.66 338 LYS B C 1
ATOM 6500 O O . LYS B 1 338 ? 17.547 18.719 28.625 1 54.66 338 LYS B O 1
ATOM 6505 N N . THR B 1 339 ? 15.438 18.891 27.609 1 50.56 339 THR B N 1
ATOM 6506 C CA . THR B 1 339 ? 15.117 20.047 28.438 1 50.56 339 THR B CA 1
ATOM 6507 C C . THR B 1 339 ? 15.086 19.656 29.906 1 50.56 339 THR B C 1
ATOM 6509 O O . THR B 1 339 ? 15.523 20.406 30.766 1 50.56 339 THR B O 1
ATOM 6512 N N . GLU B 1 340 ? 14.578 18.453 30.062 1 50.09 340 GLU B N 1
ATOM 6513 C CA . GLU B 1 340 ? 14.516 18.016 31.438 1 50.09 340 GLU B CA 1
ATOM 6514 C C . GLU B 1 340 ? 15.906 17.656 31.969 1 50.09 340 GLU B C 1
ATOM 6516 O O . GLU B 1 340 ? 16.219 17.891 33.125 1 50.09 340 GLU B O 1
ATOM 6521 N N . ALA B 1 341 ? 16.719 17.172 31 1 49.41 341 ALA B N 1
ATOM 6522 C CA . ALA B 1 341 ? 18.078 16.797 31.375 1 49.41 341 ALA B CA 1
ATOM 6523 C C . ALA B 1 341 ? 18.953 18.031 31.609 1 49.41 341 ALA B C 1
ATOM 6525 O O . ALA B 1 341 ? 19.812 18.047 32.5 1 49.41 341 ALA B O 1
ATOM 6526 N N . VAL B 1 342 ? 18.797 19.094 30.812 1 47.97 342 VAL B N 1
ATOM 6527 C CA . VAL B 1 342 ? 19.578 20.328 30.953 1 47.97 342 VAL B CA 1
ATOM 6528 C C . VAL B 1 342 ? 19.172 21.047 32.219 1 47.97 342 VAL B C 1
ATOM 6530 O O . VAL B 1 342 ? 19.969 21.766 32.844 1 47.97 342 VAL B O 1
ATOM 6533 N N . ARG B 1 343 ? 17.906 21.016 32.688 1 42.97 343 ARG B N 1
ATOM 6534 C CA . ARG B 1 343 ? 17.516 21.656 33.938 1 42.97 343 ARG B CA 1
ATOM 6535 C C . ARG B 1 343 ? 18.156 20.969 35.125 1 42.97 343 ARG B C 1
ATOM 6537 O O . ARG B 1 343 ? 17.891 21.344 36.281 1 42.97 343 ARG B O 1
ATOM 6544 N N . LEU B 1 344 ? 18.859 19.938 34.875 1 39.91 344 LEU B N 1
ATOM 6545 C CA . LEU B 1 344 ? 19.594 19.406 36 1 39.91 344 LEU B CA 1
ATOM 6546 C C . LEU B 1 344 ? 20.672 20.375 36.469 1 39.91 344 LEU B C 1
ATOM 6548 O O . LEU B 1 344 ? 21.281 21.062 35.656 1 39.91 344 LEU B O 1
ATOM 6552 N N . PRO B 1 345 ? 20.703 20.875 37.719 1 33.59 345 PRO B N 1
ATOM 6553 C CA . PRO B 1 345 ? 21.609 21.875 38.281 1 33.59 345 PRO B CA 1
ATOM 6554 C C . PRO B 1 345 ? 23.031 21.766 37.75 1 33.59 345 PRO B C 1
ATOM 6556 O O . PRO B 1 345 ? 23.5 20.656 37.469 1 33.59 345 PRO B O 1
ATOM 6559 N N . SER B 1 346 ? 23.594 22.734 37.125 1 33.25 346 SER B N 1
ATOM 6560 C CA . SER B 1 346 ? 24.984 22.984 36.75 1 33.25 346 SER B CA 1
ATOM 6561 C C . SER B 1 346 ? 25.938 22.453 37.812 1 33.25 346 SER B C 1
ATOM 6563 O O . SER B 1 346 ? 25.609 22.438 39 1 33.25 346 SER B O 1
ATOM 6565 N N . ILE B 1 347 ? 26.984 21.688 37.531 1 35.22 347 ILE B N 1
ATOM 6566 C CA . ILE B 1 347 ? 28.188 21.281 38.25 1 35.22 347 ILE B CA 1
ATOM 6567 C C . ILE B 1 347 ? 28.734 22.484 39.031 1 35.22 347 ILE B C 1
ATOM 6569 O O . ILE B 1 347 ? 29.797 22.375 39.688 1 35.22 347 ILE B O 1
ATOM 6573 N N . ASP B 1 348 ? 28.453 23.719 38.812 1 33 348 ASP B N 1
ATOM 6574 C CA . ASP B 1 348 ? 29.344 24.578 39.594 1 33 348 ASP B CA 1
ATOM 6575 C C . ASP B 1 348 ? 29.297 24.219 41.062 1 33 348 ASP B C 1
ATOM 6577 O O . ASP B 1 348 ? 30.109 24.703 41.844 1 33 348 ASP B O 1
ATOM 6581 N N . SER B 1 349 ? 28.266 23.844 41.625 1 32.47 349 SER B N 1
ATOM 6582 C CA . SER B 1 349 ? 28.484 23.703 43.062 1 32.47 349 SER B CA 1
ATOM 6583 C C . SER B 1 349 ? 29.234 22.422 43.406 1 32.47 349 SER B C 1
ATOM 6585 O O . SER B 1 349 ? 29.453 22.109 44.562 1 32.47 349 SER B O 1
ATOM 6587 N N . VAL B 1 350 ? 29.094 21.266 42.5 1 30.11 350 VAL B N 1
ATOM 6588 C CA . VAL B 1 350 ? 29.938 20.203 43.031 1 30.11 350 VAL B CA 1
ATOM 6589 C C . VAL B 1 350 ? 31.391 20.438 42.625 1 30.11 350 VAL B C 1
ATOM 6591 O O . VAL B 1 350 ? 31.672 21.062 41.594 1 30.11 350 VAL B O 1
ATOM 6594 N N . GLY B 1 351 ? 32.5 20.266 43.344 1 28.69 351 GLY B N 1
ATOM 6595 C CA . GLY B 1 351 ? 33.969 20.406 43.25 1 28.69 351 GLY B CA 1
ATOM 6596 C C . GLY B 1 351 ? 34.5 20 41.906 1 28.69 351 GLY B C 1
ATOM 6597 O O . GLY B 1 351 ? 33.812 19.391 41.094 1 28.69 351 GLY B O 1
ATOM 6598 N N . SER B 1 352 ? 35.844 20.359 41.5 1 31.34 352 SER B N 1
ATOM 6599 C CA . SER B 1 352 ? 36.719 20.484 40.344 1 31.34 352 SER B CA 1
ATOM 6600 C C . SER B 1 352 ? 36.562 19.281 39.406 1 31.34 352 SER B C 1
ATOM 6602 O O . SER B 1 352 ? 36.438 19.438 38.188 1 31.34 352 SER B O 1
ATOM 6604 N N . ARG B 1 353 ? 37.438 18.125 39.625 1 29.97 353 ARG B N 1
ATOM 6605 C CA . ARG B 1 353 ? 38.219 17.172 38.844 1 29.97 353 ARG B CA 1
ATOM 6606 C C . ARG B 1 353 ? 37.344 16.047 38.281 1 29.97 353 ARG B C 1
ATOM 6608 O O . ARG B 1 353 ? 37.844 15.016 37.844 1 29.97 353 ARG B O 1
ATOM 6615 N N . THR B 1 354 ? 36.094 15.805 38.719 1 31.77 354 THR B N 1
ATOM 6616 C CA . THR B 1 354 ? 35.688 14.422 38.438 1 31.77 354 THR B CA 1
ATOM 6617 C C . THR B 1 354 ? 35.406 14.234 36.938 1 31.77 354 THR B C 1
ATOM 6619 O O . THR B 1 354 ? 34.812 15.109 36.312 1 31.77 354 THR B O 1
ATOM 6622 N N . ASN B 1 355 ? 36.125 13.336 36.219 1 30.73 355 ASN B N 1
ATOM 6623 C CA . ASN B 1 355 ? 36.219 12.852 34.844 1 30.73 355 ASN B CA 1
ATOM 6624 C C . ASN B 1 355 ? 34.844 12.656 34.25 1 30.73 355 ASN B C 1
ATOM 6626 O O . ASN B 1 355 ? 33.875 12.391 34.938 1 30.73 355 ASN B O 1
ATOM 6630 N N . GLU B 1 356 ? 34.594 13.172 33.062 1 34.72 356 GLU B N 1
ATOM 6631 C CA . GLU B 1 356 ? 33.438 13.133 32.156 1 34.72 356 GLU B CA 1
ATOM 6632 C C . GLU B 1 356 ? 32.688 11.82 32.312 1 34.72 356 GLU B C 1
ATOM 6634 O O . GLU B 1 356 ? 31.484 11.758 32 1 34.72 356 GLU B O 1
ATOM 6639 N N . SER B 1 357 ? 33.406 10.641 32.625 1 37.78 357 SER B N 1
ATOM 6640 C CA . SER B 1 357 ? 32.844 9.305 32.812 1 37.78 357 SER B CA 1
ATOM 6641 C C . SER B 1 357 ? 31.906 9.273 34 1 37.78 357 SER B C 1
ATOM 6643 O O . SER B 1 357 ? 30.938 8.508 34.031 1 37.78 357 SER B O 1
ATOM 6645 N N . ASP B 1 358 ? 32.219 9.883 35.125 1 36.41 358 ASP B N 1
ATOM 6646 C CA . ASP B 1 358 ? 31.641 9.805 36.469 1 36.41 358 ASP B CA 1
ATOM 6647 C C . ASP B 1 358 ? 30.281 10.508 36.5 1 36.41 358 ASP B C 1
ATOM 6649 O O . ASP B 1 358 ? 29.562 10.391 37.5 1 36.41 358 ASP B O 1
ATOM 6653 N N . TYR B 1 359 ? 30.094 11.469 35.719 1 34.59 359 TYR B N 1
ATOM 6654 C CA . TYR B 1 359 ? 28.859 12.227 35.812 1 34.59 359 TYR B CA 1
ATOM 6655 C C . TYR B 1 359 ? 27.656 11.344 35.5 1 34.59 359 TYR B C 1
ATOM 6657 O O . TYR B 1 359 ? 26.609 11.453 36.156 1 34.59 359 TYR B O 1
ATOM 6665 N N . CYS B 1 360 ? 27.625 10.555 34.406 1 39.16 360 CYS B N 1
ATOM 6666 C CA . CYS B 1 360 ? 26.516 9.641 34.125 1 39.16 360 CYS B CA 1
ATOM 6667 C C . CYS B 1 360 ? 26.281 8.711 35.312 1 39.16 360 CYS B C 1
ATOM 6669 O O . CYS B 1 360 ? 25.188 8.195 35.5 1 39.16 360 CYS B O 1
ATOM 6671 N N . ASP B 1 361 ? 27.234 8.297 36 1 37.06 361 ASP B N 1
ATOM 6672 C CA . ASP B 1 361 ? 27.141 7.414 37.188 1 37.06 361 ASP B CA 1
ATOM 6673 C C . ASP B 1 361 ? 26.438 8.109 38.344 1 37.06 361 ASP B C 1
ATOM 6675 O O . ASP B 1 361 ? 25.703 7.48 39.094 1 37.06 361 ASP B O 1
ATOM 6679 N N . ASN B 1 362 ? 26.828 9.336 38.812 1 34.34 362 ASN B N 1
ATOM 6680 C CA . ASN B 1 362 ? 26.406 9.906 40.094 1 34.34 362 ASN B CA 1
ATOM 6681 C C . ASN B 1 362 ? 25.203 10.812 39.969 1 34.34 362 ASN B C 1
ATOM 6683 O O . ASN B 1 362 ? 24.953 11.68 40.812 1 34.34 362 ASN B O 1
ATOM 6687 N N . LEU B 1 363 ? 24.578 11.023 38.906 1 35.41 363 LEU B N 1
ATOM 6688 C CA . LEU B 1 363 ? 23.422 11.906 38.938 1 35.41 363 LEU B CA 1
ATOM 6689 C C . LEU B 1 363 ? 22.375 11.406 39.906 1 35.41 363 LEU B C 1
ATOM 6691 O O . LEU B 1 363 ? 21.844 10.305 39.75 1 35.41 363 LEU B O 1
ATOM 6695 N N . LYS B 1 364 ? 22.547 11.695 41.219 1 34 364 LYS B N 1
ATOM 6696 C CA . LYS B 1 364 ? 21.578 11.562 42.312 1 34 364 LYS B CA 1
ATOM 6697 C C . LYS B 1 364 ? 20.266 12.266 41.969 1 34 364 LYS B C 1
ATOM 6699 O O . LYS B 1 364 ? 20.203 13.5 41.969 1 34 364 LYS B O 1
ATOM 6704 N N . VAL B 1 365 ? 19.5 12 40.875 1 34.09 365 VAL B N 1
ATOM 6705 C CA . VAL B 1 365 ? 18.188 12.633 40.812 1 34.09 365 VAL B CA 1
ATOM 6706 C C . VAL B 1 365 ? 17.281 12.125 41.906 1 34.09 365 VAL B C 1
ATOM 6708 O O . VAL B 1 365 ? 17.047 10.922 42.031 1 34.09 365 VAL B O 1
ATOM 6711 N N . ASN B 1 366 ? 16.766 13.211 42.781 1 31.42 366 ASN B N 1
ATOM 6712 C CA . ASN B 1 366 ? 15.914 13.445 43.938 1 31.42 366 ASN B CA 1
ATOM 6713 C C . ASN B 1 366 ? 15.961 12.273 44.906 1 31.42 366 ASN B C 1
ATOM 6715 O O . ASN B 1 366 ? 14.922 11.805 45.375 1 31.42 366 ASN B O 1
ATOM 6719 N N . GLY B 1 367 ? 17.219 11.758 45.562 1 31.81 367 GLY B N 1
ATOM 6720 C CA . GLY B 1 367 ? 17.469 10.844 46.656 1 31.81 367 GLY B CA 1
ATOM 6721 C C . GLY B 1 367 ? 17.562 9.391 46.219 1 31.81 367 GLY B C 1
ATOM 6722 O O . GLY B 1 367 ? 18.078 8.547 46.938 1 31.81 367 GLY B O 1
ATOM 6723 N N . HIS B 1 368 ? 16.453 8.727 45.875 1 31.53 368 HIS B N 1
ATOM 6724 C CA . HIS B 1 368 ? 16.625 7.316 45.531 1 31.53 368 HIS B CA 1
ATOM 6725 C C . HIS B 1 368 ? 17.641 7.141 44.406 1 31.53 368 HIS B C 1
ATOM 6727 O O . HIS B 1 368 ? 17.828 8.039 43.594 1 31.53 368 HIS B O 1
ATOM 6733 N N . VAL B 1 369 ? 18.703 6.137 44.562 1 29.72 369 VAL B N 1
ATOM 6734 C CA . VAL B 1 369 ? 19.938 5.695 43.938 1 29.72 369 VAL B CA 1
ATOM 6735 C C . VAL B 1 369 ? 19.812 5.84 42.406 1 29.72 369 VAL B C 1
ATOM 6737 O O . VAL B 1 369 ? 20.609 6.543 41.781 1 29.72 369 VAL B O 1
ATOM 6740 N N . HIS B 1 370 ? 20.203 4.551 41.625 1 34.19 370 HIS B N 1
ATOM 6741 C CA . HIS B 1 370 ? 21.062 3.99 40.562 1 34.19 370 HIS B CA 1
ATOM 6742 C C . HIS B 1 370 ? 20.453 4.176 39.188 1 34.19 370 HIS B C 1
ATOM 6744 O O . HIS B 1 370 ? 20.625 3.33 38.312 1 34.19 370 HIS B O 1
ATOM 6750 N N . VAL B 1 371 ? 19.375 4.633 39.125 1 34.84 371 VAL B N 1
ATOM 6751 C CA . VAL B 1 371 ? 19.016 4.328 37.75 1 34.84 371 VAL B CA 1
ATOM 6752 C C . VAL B 1 371 ? 20.094 4.871 36.781 1 34.84 371 VAL B C 1
ATOM 6754 O O . VAL B 1 371 ? 20.406 6.062 36.844 1 34.84 371 VAL B O 1
ATOM 6757 N N . LYS B 1 372 ? 21.109 4.152 36.344 1 38.97 372 LYS B N 1
ATOM 6758 C CA . LYS B 1 372 ? 22.078 4.199 35.25 1 38.97 372 LYS B CA 1
ATOM 6759 C C . LYS B 1 372 ? 21.547 4.984 34.062 1 38.97 372 LYS B C 1
ATOM 6761 O O . LYS B 1 372 ? 20.797 4.445 33.25 1 38.97 372 LYS B O 1
ATOM 6766 N N . ASN B 1 373 ? 21 6.102 34.188 1 40.28 373 ASN B N 1
ATOM 6767 C CA . ASN B 1 373 ? 20.25 6.812 33.156 1 40.28 373 ASN B CA 1
ATOM 6768 C C . ASN B 1 373 ? 21.125 7.133 31.938 1 40.28 373 ASN B C 1
ATOM 6770 O O . ASN B 1 373 ? 21.656 8.234 31.828 1 40.28 373 ASN B O 1
ATOM 6774 N N . ASP B 1 374 ? 21.906 6.34 31.516 1 45.88 374 ASP B N 1
ATOM 6775 C CA . ASP B 1 374 ? 22.672 6.285 30.266 1 45.88 374 ASP B CA 1
ATOM 6776 C C . ASP B 1 374 ? 21.938 7.023 29.141 1 45.88 374 ASP B C 1
ATOM 6778 O O . ASP B 1 374 ? 22.578 7.691 28.328 1 45.88 374 ASP B O 1
ATOM 6782 N N . LYS B 1 375 ? 20.688 6.996 29.281 1 50.28 375 LYS B N 1
ATOM 6783 C CA . LYS B 1 375 ? 19.891 7.66 28.25 1 50.28 375 LYS B CA 1
ATOM 6784 C C . LYS B 1 375 ? 19.922 9.172 28.422 1 50.28 375 LYS B C 1
ATOM 6786 O O . LYS B 1 375 ? 19.969 9.922 27.453 1 50.28 375 LYS B O 1
ATOM 6791 N N . ILE B 1 376 ? 19.891 9.57 29.688 1 50.03 376 ILE B N 1
ATOM 6792 C CA . ILE B 1 376 ? 19.906 11.008 29.953 1 50.03 376 ILE B CA 1
ATOM 6793 C C . ILE B 1 376 ? 21.266 11.586 29.594 1 50.03 376 ILE B C 1
ATOM 6795 O O . ILE B 1 376 ? 21.359 12.672 29.016 1 50.03 376 ILE B O 1
ATOM 6799 N N . CYS B 1 377 ? 22.312 10.875 29.953 1 51.62 377 CYS B N 1
ATOM 6800 C CA . CYS B 1 377 ? 23.656 11.328 29.641 1 51.62 377 CYS B CA 1
ATOM 6801 C C . CYS B 1 377 ? 23.859 11.375 28.125 1 51.62 377 CYS B C 1
ATOM 6803 O O . CYS B 1 377 ? 24.484 12.305 27.609 1 51.62 377 CYS B O 1
ATOM 6805 N N . SER B 1 378 ? 23.359 10.414 27.453 1 57.19 378 SER B N 1
ATOM 6806 C CA . SER B 1 378 ? 23.5 10.359 26 1 57.19 378 SER B CA 1
ATOM 6807 C C . SER B 1 378 ? 22.734 11.484 25.328 1 57.19 378 SER B C 1
ATOM 6809 O O . SER B 1 378 ? 23.203 12.062 24.344 1 57.19 378 SER B O 1
ATOM 6811 N N . VAL B 1 379 ? 21.734 11.891 26.031 1 59.19 379 VAL B N 1
ATOM 6812 C CA . VAL B 1 379 ? 20.891 12.945 25.453 1 59.19 379 VAL B CA 1
ATOM 6813 C C . VAL B 1 379 ? 21.547 14.305 25.688 1 59.19 379 VAL B C 1
ATOM 6815 O O . VAL B 1 379 ? 21.453 15.195 24.828 1 59.19 379 VAL B O 1
ATOM 6818 N N . ALA B 1 380 ? 22.25 14.375 26.812 1 60.88 380 ALA B N 1
ATOM 6819 C CA . ALA B 1 380 ? 22.891 15.656 27.141 1 60.88 380 ALA B CA 1
ATOM 6820 C C . ALA B 1 380 ? 24.016 15.969 26.172 1 60.88 380 ALA B C 1
ATOM 6822 O O . ALA B 1 380 ? 24.297 17.141 25.875 1 60.88 380 ALA B O 1
ATOM 6823 N N . LYS B 1 381 ? 24.609 15 25.594 1 71.19 381 LYS B N 1
ATOM 6824 C CA . LYS B 1 381 ? 25.781 15.219 24.734 1 71.19 381 LYS B CA 1
ATOM 6825 C C . LYS B 1 381 ? 25.359 15.312 23.266 1 71.19 381 LYS B C 1
ATOM 6827 O O . LYS B 1 381 ? 26.156 15.758 22.422 1 71.19 381 LYS B O 1
ATOM 6832 N N . LEU B 1 382 ? 24.078 15.133 23.078 1 82.88 382 LEU B N 1
ATOM 6833 C CA . LEU B 1 382 ? 23.641 15.117 21.688 1 82.88 382 LEU B CA 1
ATOM 6834 C C . LEU B 1 382 ? 23.484 16.531 21.156 1 82.88 382 LEU B C 1
ATOM 6836 O O . LEU B 1 382 ? 22.766 17.344 21.734 1 82.88 382 LEU B O 1
ATOM 6840 N N . LYS B 1 383 ? 24.234 16.844 20.062 1 85.69 383 LYS B N 1
ATOM 6841 C CA . LYS B 1 383 ? 24.172 18.172 19.484 1 85.69 383 LYS B CA 1
ATOM 6842 C C . LYS B 1 383 ? 23.672 18.125 18.047 1 85.69 383 LYS B C 1
ATOM 6844 O O . LYS B 1 383 ? 23.109 19.109 17.547 1 85.69 383 LYS B O 1
ATOM 6849 N N . HIS B 1 384 ? 23.906 16.922 17.438 1 89 384 HIS B N 1
ATOM 6850 C CA . HIS B 1 384 ? 23.578 16.828 16.016 1 89 384 HIS B CA 1
ATOM 6851 C C . HIS B 1 384 ? 22.859 15.508 15.719 1 89 384 HIS B C 1
ATOM 6853 O O . HIS B 1 384 ? 23.203 14.461 16.281 1 89 384 HIS B O 1
ATOM 6859 N N . VAL B 1 385 ? 21.812 15.641 14.977 1 90.75 385 VAL B N 1
ATOM 6860 C CA . VAL B 1 385 ? 21.094 14.477 14.484 1 90.75 385 VAL B CA 1
ATOM 6861 C C . VAL B 1 385 ? 21.156 14.438 12.953 1 90.75 385 VAL B C 1
ATOM 6863 O O . VAL B 1 385 ? 20.859 15.445 12.297 1 90.75 385 VAL B O 1
ATOM 6866 N N . VAL B 1 386 ? 21.625 13.336 12.383 1 89.75 386 VAL B N 1
ATOM 6867 C CA . VAL B 1 386 ? 21.703 13.172 10.938 1 89.75 386 VAL B CA 1
ATOM 6868 C C . VAL B 1 386 ? 20.672 12.141 10.477 1 89.75 386 VAL B C 1
ATOM 6870 O O . VAL B 1 386 ? 20.688 10.992 10.922 1 89.75 386 VAL B O 1
ATOM 6873 N N . ILE B 1 387 ? 19.781 12.555 9.656 1 92.5 387 ILE B N 1
ATOM 6874 C CA . ILE B 1 387 ? 18.797 11.641 9.086 1 92.5 387 ILE B CA 1
ATOM 6875 C C . ILE B 1 387 ? 19.297 11.141 7.727 1 92.5 387 ILE B C 1
ATOM 6877 O O . ILE B 1 387 ? 19.438 11.922 6.785 1 92.5 387 ILE B O 1
ATOM 6881 N N . ASP B 1 388 ? 19.562 9.906 7.641 1 90.5 388 ASP B N 1
ATOM 6882 C CA . ASP B 1 388 ? 20.016 9.273 6.406 1 90.5 388 ASP B CA 1
ATOM 6883 C C . ASP B 1 388 ? 18.828 8.859 5.539 1 90.5 388 ASP B C 1
ATOM 6885 O O . ASP B 1 388 ? 18.109 7.918 5.875 1 90.5 388 ASP B O 1
ATOM 6889 N N . CYS B 1 389 ? 18.672 9.5 4.395 1 90.31 389 CYS B N 1
ATOM 6890 C CA . CYS B 1 389 ? 17.547 9.258 3.508 1 90.31 389 CYS B CA 1
ATOM 6891 C C . CYS B 1 389 ? 17.922 8.297 2.389 1 90.31 389 CYS B C 1
ATOM 6893 O O . CYS B 1 389 ? 17.312 8.305 1.322 1 90.31 389 CYS B O 1
ATOM 6895 N N . GLN B 1 390 ? 18.906 7.477 2.639 1 85.88 390 GLN B N 1
ATOM 6896 C CA . GLN B 1 390 ? 19.391 6.543 1.621 1 85.88 390 GLN B CA 1
ATOM 6897 C C . GLN B 1 390 ? 18.266 5.598 1.185 1 85.88 390 GLN B C 1
ATOM 6899 O O . GLN B 1 390 ? 18.172 5.238 0.009 1 85.88 390 GLN B O 1
ATOM 6904 N N . LYS B 1 391 ? 17.453 5.234 2.115 1 89.25 391 LYS B N 1
ATOM 6905 C CA . LYS B 1 391 ? 16.422 4.246 1.82 1 89.25 391 LYS B CA 1
ATOM 6906 C C . LYS B 1 391 ? 15.047 4.906 1.713 1 89.25 391 LYS B C 1
ATOM 6908 O O . LYS B 1 391 ? 14.023 4.223 1.7 1 89.25 391 LYS B O 1
ATOM 6913 N N . VAL B 1 392 ? 15.031 6.227 1.688 1 92.56 392 VAL B N 1
ATOM 6914 C CA . VAL B 1 392 ? 13.781 6.973 1.53 1 92.56 392 VAL B CA 1
ATOM 6915 C C . VAL B 1 392 ? 13.555 7.293 0.055 1 92.56 392 VAL B C 1
ATOM 6917 O O . VAL B 1 392 ? 14.203 8.188 -0.499 1 92.56 392 VAL B O 1
ATOM 6920 N N . ASN B 1 393 ? 12.648 6.648 -0.547 1 91.31 393 ASN B N 1
ATOM 6921 C CA . ASN B 1 393 ? 12.414 6.773 -1.983 1 91.31 393 ASN B CA 1
ATOM 6922 C C . ASN B 1 393 ? 11.742 8.102 -2.33 1 91.31 393 ASN B C 1
ATOM 6924 O O . ASN B 1 393 ? 12.07 8.719 -3.344 1 91.31 393 ASN B O 1
ATOM 6928 N N . TYR B 1 394 ? 10.836 8.461 -1.565 1 91.06 394 TYR B N 1
ATOM 6929 C CA . TYR B 1 394 ? 10.117 9.719 -1.771 1 91.06 394 TYR B CA 1
ATOM 6930 C C . TYR B 1 394 ? 9.422 10.164 -0.492 1 91.06 394 TYR B C 1
ATOM 6932 O O . TYR B 1 394 ? 9.383 9.422 0.493 1 91.06 394 TYR B O 1
ATOM 6940 N N . VAL B 1 395 ? 8.953 11.414 -0.505 1 93.25 395 VAL B N 1
ATOM 6941 C CA . VAL B 1 395 ? 8.234 12.008 0.617 1 93.25 395 VAL B CA 1
ATOM 6942 C C . VAL B 1 395 ? 6.988 12.727 0.11 1 93.25 395 VAL B C 1
ATOM 6944 O O . VAL B 1 395 ? 6.984 13.273 -0.995 1 93.25 395 VAL B O 1
ATOM 6947 N N . ASP B 1 396 ? 6.012 12.617 0.843 1 91.81 396 ASP B N 1
ATOM 6948 C CA . ASP B 1 396 ? 4.805 13.367 0.5 1 91.81 396 ASP B CA 1
ATOM 6949 C C . ASP B 1 396 ? 4.605 14.547 1.443 1 91.81 396 ASP B C 1
ATOM 6951 O O . ASP B 1 396 ? 5.496 14.883 2.23 1 91.81 396 ASP B O 1
ATOM 6955 N N . ILE B 1 397 ? 3.512 15.18 1.322 1 89.44 397 ILE B N 1
ATOM 6956 C CA . ILE B 1 397 ? 3.27 16.406 2.074 1 89.44 397 ILE B CA 1
ATOM 6957 C C . ILE B 1 397 ? 3.213 16.094 3.568 1 89.44 397 ILE B C 1
ATOM 6959 O O . ILE B 1 397 ? 3.701 16.875 4.391 1 89.44 397 ILE B O 1
ATOM 6963 N N . SER B 1 398 ? 2.506 15.031 3.926 1 87.62 398 SER B N 1
ATOM 6964 C CA . SER B 1 398 ? 2.451 14.633 5.328 1 87.62 398 SER B CA 1
ATOM 6965 C C . SER B 1 398 ? 3.844 14.328 5.871 1 87.62 398 SER B C 1
ATOM 6967 O O . SER B 1 398 ? 4.148 14.633 7.023 1 87.62 398 SER B O 1
ATOM 6969 N N . GLY B 1 399 ? 4.613 13.641 5.031 1 91.56 399 GLY B N 1
ATOM 6970 C CA . GLY B 1 399 ? 5.992 13.383 5.418 1 91.56 399 GLY B CA 1
ATOM 6971 C C . GLY B 1 399 ? 6.793 14.648 5.652 1 91.56 399 GLY B C 1
ATOM 6972 O O . GLY B 1 399 ? 7.539 14.75 6.625 1 91.56 399 GLY B O 1
ATOM 6973 N N . ILE B 1 400 ? 6.656 15.609 4.801 1 91.38 400 ILE B N 1
ATOM 6974 C CA . ILE B 1 400 ? 7.355 16.875 4.914 1 91.38 400 ILE B CA 1
ATOM 6975 C C . ILE B 1 400 ? 6.918 17.594 6.195 1 91.38 400 ILE B C 1
ATOM 6977 O O . ILE B 1 400 ? 7.742 18.188 6.891 1 91.38 400 ILE B O 1
ATOM 6981 N N . ASP B 1 401 ? 5.633 17.578 6.477 1 86.56 401 ASP B N 1
ATOM 6982 C CA . ASP B 1 401 ? 5.113 18.203 7.68 1 86.56 401 ASP B CA 1
ATOM 6983 C C . ASP B 1 401 ? 5.742 17.609 8.938 1 86.56 401 ASP B C 1
ATOM 6985 O O . ASP B 1 401 ? 6.125 18.344 9.852 1 86.56 401 ASP B O 1
ATOM 6989 N N . VAL B 1 402 ? 5.824 16.312 8.938 1 88.88 402 VAL B N 1
ATOM 6990 C CA . VAL B 1 402 ? 6.398 15.641 10.094 1 88.88 402 VAL B CA 1
ATOM 6991 C C . VAL B 1 402 ? 7.891 15.961 10.195 1 88.88 402 VAL B C 1
ATOM 6993 O O . VAL B 1 402 ? 8.414 16.172 11.289 1 88.88 402 VAL B O 1
ATOM 6996 N N . LEU B 1 403 ? 8.594 15.953 9.086 1 91.75 403 LEU B N 1
ATOM 6997 C CA . LEU B 1 403 ? 10.008 16.312 9.078 1 91.75 403 LEU B CA 1
ATOM 6998 C C . LEU B 1 403 ? 10.211 17.734 9.594 1 91.75 403 LEU B C 1
ATOM 7000 O O . LEU B 1 403 ? 11.141 17.984 10.359 1 91.75 403 LEU B O 1
ATOM 7004 N N . THR B 1 404 ? 9.352 18.656 9.18 1 88.62 404 THR B N 1
ATOM 7005 C CA . THR B 1 404 ? 9.422 20.047 9.625 1 88.62 404 THR B CA 1
ATOM 7006 C C . THR B 1 404 ? 9.18 20.141 11.133 1 88.62 404 THR B C 1
ATOM 7008 O O . THR B 1 404 ? 9.867 20.891 11.828 1 88.62 404 THR B O 1
ATOM 7011 N N . GLU B 1 405 ? 8.227 19.359 11.562 1 84.81 405 GLU B N 1
ATOM 7012 C CA . GLU B 1 405 ? 7.926 19.328 12.992 1 84.81 405 GLU B CA 1
ATOM 7013 C C . GLU B 1 405 ? 9.117 18.812 13.789 1 84.81 405 GLU B C 1
ATOM 7015 O O . GLU B 1 405 ? 9.469 19.375 14.828 1 84.81 405 GLU B O 1
ATOM 7020 N N . VAL B 1 406 ? 9.695 17.781 13.352 1 87.69 406 VAL B N 1
ATOM 7021 C CA . VAL B 1 406 ? 10.844 17.156 14.008 1 87.69 406 VAL B CA 1
ATOM 7022 C C . VAL B 1 406 ? 12 18.156 14.062 1 87.69 406 VAL B C 1
ATOM 7024 O O . VAL B 1 406 ? 12.664 18.297 15.094 1 87.69 406 VAL B O 1
ATOM 7027 N N . MET B 1 407 ? 12.25 18.828 12.992 1 89 407 MET B N 1
ATOM 7028 C CA . MET B 1 407 ? 13.336 19.797 12.93 1 89 407 MET B CA 1
ATOM 7029 C C . MET B 1 407 ? 13.086 20.953 13.906 1 89 407 MET B C 1
ATOM 7031 O O . MET B 1 407 ? 14.016 21.422 14.562 1 89 407 MET B O 1
ATOM 7035 N N . ARG B 1 408 ? 11.922 21.406 13.953 1 85.25 408 ARG B N 1
ATOM 7036 C CA . ARG B 1 408 ? 11.57 22.5 14.852 1 85.25 408 ARG B CA 1
ATOM 7037 C C . ARG B 1 408 ? 11.742 22.078 16.312 1 85.25 408 ARG B C 1
ATOM 7039 O O . ARG B 1 408 ? 12.281 22.844 17.125 1 85.25 408 ARG B O 1
ATOM 7046 N N . GLU B 1 409 ? 11.258 20.891 16.609 1 83.69 409 GLU B N 1
ATOM 7047 C CA . GLU B 1 409 ? 11.359 20.375 17.969 1 83.69 409 GLU B CA 1
ATOM 7048 C C . GLU B 1 409 ? 12.82 20.234 18.406 1 83.69 409 GLU B C 1
ATOM 7050 O O . GLU B 1 409 ? 13.172 20.562 19.531 1 83.69 409 GLU B O 1
ATOM 7055 N N . TYR B 1 410 ? 13.617 19.766 17.562 1 88.31 410 TYR B N 1
ATOM 7056 C CA . TYR B 1 410 ? 15.031 19.609 17.875 1 88.31 410 TYR B CA 1
ATOM 7057 C C . TYR B 1 410 ? 15.727 20.969 17.938 1 88.31 410 TYR B C 1
ATOM 7059 O O . TYR B 1 410 ? 16.625 21.172 18.766 1 88.31 410 TYR B O 1
ATOM 7067 N N . LYS B 1 411 ? 15.32 21.859 17.094 1 85.75 411 LYS B N 1
ATOM 7068 C CA . LYS B 1 411 ? 15.906 23.203 17.094 1 85.75 411 LYS B CA 1
AT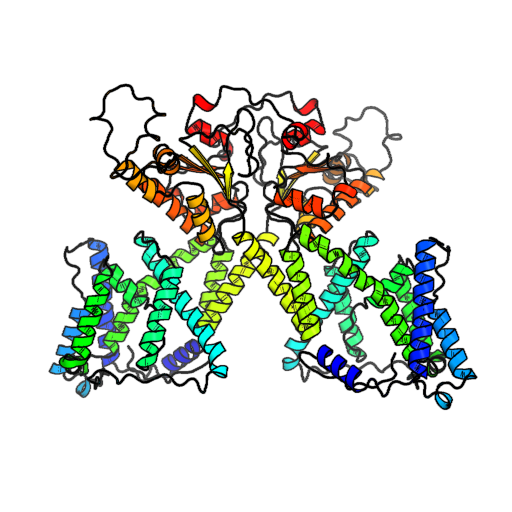OM 7069 C C . LYS B 1 411 ? 15.625 23.906 18.422 1 85.75 411 LYS B C 1
ATOM 7071 O O . LYS B 1 411 ? 16.469 24.656 18.906 1 85.75 411 LYS B O 1
ATOM 7076 N N . GLU B 1 412 ? 14.492 23.672 18.984 1 82.06 412 GLU B N 1
ATOM 7077 C CA . GLU B 1 412 ? 14.102 24.281 20.25 1 82.06 412 GLU B CA 1
ATOM 7078 C C . GLU B 1 412 ? 15.039 23.859 21.375 1 82.06 412 GLU B C 1
ATOM 7080 O O . GLU B 1 412 ? 15.234 24.609 22.328 1 82.06 412 GLU B O 1
ATOM 7085 N N . VAL B 1 413 ? 15.641 22.734 21.25 1 81.56 413 VAL B N 1
ATOM 7086 C CA . VAL B 1 413 ? 16.547 22.25 22.281 1 81.56 413 VAL B CA 1
ATOM 7087 C C . VAL B 1 413 ? 18 22.375 21.781 1 81.56 413 VAL B C 1
ATOM 7089 O O . VAL B 1 413 ? 18.891 21.688 22.297 1 81.56 413 VAL B O 1
ATOM 7092 N N . GLU B 1 414 ? 18.219 23.062 20.703 1 85.56 414 GLU B N 1
ATOM 7093 C CA . GLU B 1 414 ? 19.531 23.406 20.156 1 85.56 414 GLU B CA 1
ATOM 7094 C C . GLU B 1 414 ? 20.234 22.188 19.562 1 85.56 414 GLU B C 1
ATOM 7096 O O . GLU B 1 414 ? 21.438 22 19.781 1 85.56 414 GLU B O 1
ATOM 7101 N N . ILE B 1 415 ? 19.5 21.328 19.094 1 88.75 415 ILE B N 1
ATOM 7102 C CA . ILE B 1 415 ? 20.031 20.203 18.344 1 88.75 415 ILE B CA 1
ATOM 7103 C C . ILE B 1 415 ? 19.844 20.453 16.844 1 88.75 415 ILE B C 1
ATOM 7105 O O . ILE B 1 415 ? 18.75 20.797 16.391 1 88.75 415 ILE B O 1
ATOM 7109 N N . ASN B 1 416 ? 20.953 20.344 16.062 1 88.88 416 ASN B N 1
ATOM 7110 C CA . ASN B 1 416 ? 20.891 20.547 14.625 1 88.88 416 ASN B CA 1
ATOM 7111 C C . ASN B 1 416 ? 20.578 19.234 13.891 1 88.88 416 ASN B C 1
ATOM 7113 O O . ASN B 1 416 ? 21.125 18.188 14.227 1 88.88 416 ASN B O 1
ATOM 7117 N N . VAL B 1 417 ? 19.656 19.375 12.992 1 91.5 417 VAL B N 1
ATOM 7118 C CA . VAL B 1 417 ? 19.266 18.203 12.219 1 91.5 417 VAL B CA 1
ATOM 7119 C C . VAL B 1 417 ? 19.797 18.344 10.789 1 91.5 417 VAL B C 1
ATOM 7121 O O . VAL B 1 417 ? 19.672 19.406 10.172 1 91.5 417 VAL B O 1
ATOM 7124 N N . TYR B 1 418 ? 20.422 17.312 10.273 1 88.69 418 TYR B N 1
ATOM 7125 C CA . TYR B 1 418 ? 20.969 17.266 8.922 1 88.69 418 TYR B CA 1
ATOM 7126 C C . TYR B 1 418 ? 20.375 16.109 8.125 1 88.69 418 TYR B C 1
ATOM 7128 O O . TYR B 1 418 ? 19.953 15.102 8.703 1 88.69 418 TYR B O 1
ATOM 7136 N N . PHE B 1 419 ? 20.297 16.312 6.852 1 89.62 419 PHE B N 1
ATOM 7137 C CA . PHE B 1 419 ? 19.844 15.273 5.949 1 89.62 419 PHE B CA 1
ATOM 7138 C C . PHE B 1 419 ? 20.969 14.828 5.02 1 89.62 419 PHE B C 1
ATOM 7140 O O . PHE B 1 419 ? 21.75 15.656 4.547 1 89.62 419 PHE B O 1
ATOM 7147 N N . VAL B 1 420 ? 21.062 13.516 4.848 1 85.19 420 VAL B N 1
ATOM 7148 C CA . VAL B 1 420 ? 22.094 12.992 3.961 1 85.19 420 VAL B CA 1
ATOM 7149 C C . VAL B 1 420 ? 21.484 11.977 3.006 1 85.19 420 VAL B C 1
ATOM 7151 O O . VAL B 1 420 ? 20.438 11.375 3.303 1 85.19 420 VAL B O 1
ATOM 7154 N N . ASN B 1 421 ? 22.047 11.773 1.799 1 84 421 ASN B N 1
ATOM 7155 C CA . ASN B 1 421 ? 21.688 10.75 0.819 1 84 421 ASN B CA 1
ATOM 7156 C C . ASN B 1 421 ? 20.234 10.891 0.363 1 84 421 ASN B C 1
ATOM 7158 O O . ASN B 1 421 ? 19.531 9.891 0.238 1 84 421 ASN B O 1
ATOM 7162 N N . CYS B 1 422 ? 19.844 12.117 0.237 1 85.94 422 CYS B N 1
ATOM 7163 C CA . CYS B 1 422 ? 18.484 12.367 -0.234 1 85.94 422 CYS B CA 1
ATOM 7164 C C . CYS B 1 422 ? 18.391 12.18 -1.743 1 85.94 422 CYS B C 1
ATOM 7166 O O . CYS B 1 422 ? 19.219 12.695 -2.49 1 85.94 422 CYS B O 1
ATOM 7168 N N . SER B 1 423 ? 17.469 11.414 -2.105 1 82.5 423 SER B N 1
ATOM 7169 C CA . SER B 1 423 ? 17.234 11.266 -3.537 1 82.5 423 SER B CA 1
ATOM 7170 C C . SER B 1 423 ? 16.766 12.586 -4.156 1 82.5 423 SER B C 1
ATOM 7172 O O . SER B 1 423 ? 16.391 13.508 -3.445 1 82.5 423 SER B O 1
ATOM 7174 N N . THR B 1 424 ? 16.859 12.672 -5.535 1 78.44 424 THR B N 1
ATOM 7175 C CA . THR B 1 424 ? 16.422 13.867 -6.238 1 78.44 424 THR B CA 1
ATOM 7176 C C . THR B 1 424 ? 14.938 14.141 -5.973 1 78.44 424 THR B C 1
ATOM 7178 O O . THR B 1 424 ? 14.531 15.297 -5.824 1 78.44 424 THR B O 1
ATOM 7181 N N . ARG B 1 425 ? 14.25 13.156 -5.863 1 85.06 425 ARG B N 1
ATOM 7182 C CA . ARG B 1 425 ? 12.82 13.289 -5.613 1 85.06 425 ARG B CA 1
ATOM 7183 C C . ARG B 1 425 ? 12.555 13.875 -4.23 1 85.06 425 ARG B C 1
ATOM 7185 O O . ARG B 1 425 ? 11.664 14.711 -4.059 1 85.06 425 ARG B O 1
ATOM 7192 N N . VAL B 1 426 ? 13.266 13.406 -3.311 1 89.31 426 VAL B N 1
ATOM 7193 C CA . VAL B 1 426 ? 13.102 13.883 -1.941 1 89.31 426 VAL B CA 1
ATOM 7194 C C . VAL B 1 426 ? 13.547 15.344 -1.849 1 89.31 426 VAL B C 1
ATOM 7196 O O . VAL B 1 426 ? 12.852 16.172 -1.257 1 89.31 426 VAL B O 1
ATOM 7199 N N . ARG B 1 427 ? 14.695 15.656 -2.469 1 85.5 427 ARG B N 1
ATOM 7200 C CA . ARG B 1 427 ? 15.219 17.016 -2.445 1 85.5 427 ARG B CA 1
ATOM 7201 C C . ARG B 1 427 ? 14.25 17.984 -3.115 1 85.5 427 ARG B C 1
ATOM 7203 O O . ARG B 1 427 ? 14.008 19.078 -2.604 1 85.5 427 ARG B O 1
ATOM 7210 N N . ASP B 1 428 ? 13.688 17.531 -4.277 1 85.44 428 ASP B N 1
ATOM 7211 C CA . ASP B 1 428 ? 12.734 18.359 -4.996 1 85.44 428 ASP B CA 1
ATOM 7212 C C . ASP B 1 428 ? 11.484 18.609 -4.156 1 85.44 428 ASP B C 1
ATOM 7214 O O . ASP B 1 428 ? 10.93 19.719 -4.164 1 85.44 428 ASP B O 1
ATOM 7218 N N . ALA B 1 429 ? 11.086 17.609 -3.461 1 90 429 ALA B N 1
ATOM 7219 C CA . ALA B 1 429 ? 9.898 17.75 -2.619 1 90 429 ALA B CA 1
ATOM 7220 C C . ALA B 1 429 ? 10.156 18.703 -1.458 1 90 429 ALA B C 1
ATOM 7222 O O . ALA B 1 429 ? 9.305 19.531 -1.138 1 90 429 ALA B O 1
ATOM 7223 N N . LEU B 1 430 ? 11.305 18.609 -0.862 1 88.94 430 LEU B N 1
ATOM 7224 C CA . LEU B 1 430 ? 11.672 19.5 0.232 1 88.94 430 LEU B CA 1
ATOM 7225 C C . LEU B 1 430 ? 11.75 20.938 -0.247 1 88.94 430 LEU B C 1
ATOM 7227 O O . LEU B 1 430 ? 11.25 21.859 0.422 1 88.94 430 LEU B O 1
ATOM 7231 N N . GLN B 1 431 ? 12.305 21.094 -1.383 1 86.19 431 GLN B N 1
ATOM 7232 C CA . GLN B 1 431 ? 12.438 22.422 -1.957 1 86.19 431 GLN B CA 1
ATOM 7233 C C . GLN B 1 431 ? 11.078 23.016 -2.311 1 86.19 431 GLN B C 1
ATOM 7235 O O . GLN B 1 431 ? 10.805 24.188 -2.014 1 86.19 431 GLN B O 1
ATOM 7240 N N . ALA B 1 432 ? 10.305 22.219 -2.893 1 88.88 432 ALA B N 1
ATOM 7241 C CA . ALA B 1 432 ? 8.992 22.672 -3.35 1 88.88 432 ALA B CA 1
ATOM 7242 C C . ALA B 1 432 ? 8.102 23.047 -2.172 1 88.88 432 ALA B C 1
ATOM 7244 O O . ALA B 1 432 ? 7.227 23.906 -2.295 1 88.88 432 ALA B O 1
ATOM 7245 N N . SER B 1 433 ? 8.297 22.438 -1.019 1 88.12 433 SER B N 1
ATOM 7246 C CA . SER B 1 433 ? 7.461 22.688 0.154 1 88.12 433 SER B CA 1
ATOM 7247 C C . SER B 1 433 ? 7.895 23.953 0.881 1 88.12 433 SER B C 1
ATOM 7249 O O . SER B 1 433 ? 7.211 24.406 1.796 1 88.12 433 SER B O 1
ATOM 7251 N N . GLY B 1 434 ? 8.977 24.547 0.527 1 83.25 434 GLY B N 1
ATOM 7252 C CA . GLY B 1 434 ? 9.523 25.703 1.243 1 83.25 434 GLY B CA 1
ATOM 7253 C C . GLY B 1 434 ? 10.266 25.312 2.508 1 83.25 434 GLY B C 1
ATOM 7254 O O . GLY B 1 434 ? 10.398 26.125 3.43 1 83.25 434 GLY B O 1
ATOM 7255 N N . PHE B 1 435 ? 10.602 24.094 2.484 1 81.12 435 PHE B N 1
ATOM 7256 C CA . PHE B 1 435 ? 11.336 23.562 3.625 1 81.12 435 PHE B CA 1
ATOM 7257 C C . PHE B 1 435 ? 12.602 24.375 3.885 1 81.12 435 PHE B C 1
ATOM 7259 O O . PHE B 1 435 ? 12.945 24.641 5.039 1 81.12 435 PHE B O 1
ATOM 7266 N N . PHE B 1 436 ? 13.156 24.906 2.828 1 78.56 436 PHE B N 1
ATOM 7267 C CA . PHE B 1 436 ? 14.445 25.578 2.92 1 78.56 436 PHE B CA 1
ATOM 7268 C C . PHE B 1 436 ? 14.258 27.062 3.246 1 78.56 436 PHE B C 1
ATOM 7270 O O . PHE B 1 436 ? 15.242 27.781 3.434 1 78.56 436 PHE B O 1
ATOM 7277 N N . THR B 1 437 ? 13.055 27.484 3.354 1 79.69 437 THR B N 1
ATOM 7278 C CA . THR B 1 437 ? 12.781 28.828 3.85 1 79.69 437 THR B CA 1
ATOM 7279 C C . THR B 1 437 ? 12.898 28.891 5.371 1 79.69 437 THR B C 1
ATOM 7281 O O . THR B 1 437 ? 13.289 29.906 5.934 1 79.69 437 THR B O 1
ATOM 7284 N N . SER B 1 438 ? 12.672 27.781 5.953 1 78.19 438 SER B N 1
ATOM 7285 C CA . SER B 1 438 ? 12.703 27.703 7.41 1 78.19 438 SER B CA 1
ATOM 7286 C C . SER B 1 438 ? 14.016 27.094 7.902 1 78.19 438 SER B C 1
ATOM 7288 O O . SER B 1 438 ? 14.43 27.344 9.039 1 78.19 438 SER B O 1
ATOM 7290 N N . PHE B 1 439 ? 14.609 26.344 7.012 1 79.19 439 PHE B N 1
ATOM 7291 C CA . PHE B 1 439 ? 15.828 25.641 7.391 1 79.19 439 PHE B CA 1
ATOM 7292 C C . PHE B 1 439 ? 16.906 25.828 6.336 1 79.19 439 PHE B C 1
ATOM 7294 O O . PHE B 1 439 ? 16.625 25.906 5.141 1 79.19 439 PHE B O 1
ATOM 7301 N N . PRO B 1 440 ? 18.125 25.938 6.773 1 76.81 440 PRO B N 1
ATOM 7302 C CA . PRO B 1 440 ? 19.219 26.219 5.84 1 76.81 440 PRO B CA 1
ATOM 7303 C C . PRO B 1 440 ? 19.469 25.062 4.871 1 76.81 440 PRO B C 1
ATOM 7305 O O . PRO B 1 440 ? 19.375 23.891 5.262 1 76.81 440 PRO B O 1
ATOM 7308 N N . LYS B 1 441 ? 19.688 25.375 3.643 1 77.5 441 LYS B N 1
ATOM 7309 C CA . LYS B 1 441 ? 19.984 24.406 2.598 1 77.5 441 LYS B CA 1
ATOM 7310 C C . LYS B 1 441 ? 21.312 23.703 2.869 1 77.5 441 LYS B C 1
ATOM 7312 O O . LYS B 1 441 ? 21.547 22.594 2.369 1 77.5 441 LYS B O 1
ATOM 7317 N N . ASP B 1 442 ? 22.078 24.281 3.738 1 74.12 442 ASP B N 1
ATOM 7318 C CA . ASP B 1 442 ? 23.406 23.75 4.055 1 74.12 442 ASP B CA 1
ATOM 7319 C C . ASP B 1 442 ? 23.297 22.516 4.957 1 74.12 442 ASP B C 1
ATOM 7321 O O . ASP B 1 442 ? 24.297 21.844 5.211 1 74.12 442 ASP B O 1
ATOM 7325 N N . HIS B 1 443 ? 22.094 22.219 5.34 1 81.5 443 HIS B N 1
ATOM 7326 C CA . HIS B 1 443 ? 21.906 21.078 6.23 1 81.5 443 HIS B CA 1
ATOM 7327 C C . HIS B 1 443 ? 21.641 19.812 5.438 1 81.5 443 HIS B C 1
ATOM 7329 O O . HIS B 1 443 ? 21.312 18.766 6.02 1 81.5 443 HIS B O 1
ATOM 7335 N N . ILE B 1 444 ? 21.828 19.859 4.129 1 82.75 444 ILE B N 1
ATOM 7336 C CA . ILE B 1 444 ? 21.688 18.672 3.297 1 82.75 444 ILE B CA 1
ATOM 7337 C C . ILE B 1 444 ? 23.047 18.312 2.691 1 82.75 444 ILE B C 1
ATOM 7339 O O . ILE B 1 444 ? 23.656 19.109 1.973 1 82.75 444 ILE B O 1
ATOM 7343 N N . PHE B 1 445 ? 23.484 17.188 3.066 1 77.19 445 PHE B N 1
ATOM 7344 C CA . PHE B 1 445 ? 24.766 16.703 2.562 1 77.19 445 PHE B CA 1
ATOM 7345 C C . PHE B 1 445 ? 24.578 15.508 1.639 1 77.19 445 PHE B C 1
ATOM 7347 O O . PHE B 1 445 ? 23.516 14.883 1.632 1 77.19 445 PHE B O 1
ATOM 7354 N N . TYR B 1 446 ? 25.484 15.203 0.867 1 71.06 446 TYR B N 1
ATOM 7355 C CA . TYR B 1 446 ? 25.406 14.117 -0.103 1 71.06 446 TYR B CA 1
ATOM 7356 C C . TYR B 1 446 ? 25.547 12.758 0.58 1 71.06 446 TYR B C 1
ATOM 7358 O O . TYR B 1 446 ? 24.828 11.812 0.253 1 71.06 446 TYR B O 1
ATOM 7366 N N . ASP B 1 447 ? 26.531 12.766 1.509 1 73.44 447 ASP B N 1
ATOM 7367 C CA . ASP B 1 447 ? 26.797 11.508 2.193 1 73.44 447 ASP B CA 1
ATOM 7368 C C . ASP B 1 447 ? 27 11.727 3.691 1 73.44 447 ASP B C 1
ATOM 7370 O O . ASP B 1 447 ? 27.109 12.859 4.148 1 73.44 447 ASP B O 1
ATOM 7374 N N . VAL B 1 448 ? 26.906 10.633 4.383 1 76.5 448 VAL B N 1
ATOM 7375 C CA . VAL B 1 448 ? 27 10.68 5.836 1 76.5 448 VAL B CA 1
ATOM 7376 C C . VAL B 1 448 ? 28.375 11.203 6.25 1 76.5 448 VAL B C 1
ATOM 7378 O O . VAL B 1 448 ? 28.484 11.961 7.219 1 76.5 448 VAL B O 1
ATOM 7381 N N . PHE B 1 449 ? 29.344 10.93 5.457 1 69.62 449 PHE B N 1
ATOM 7382 C CA . PHE B 1 449 ? 30.703 11.328 5.805 1 69.62 449 PHE B CA 1
ATOM 7383 C C . PHE B 1 449 ? 30.891 12.836 5.621 1 69.62 449 PHE B C 1
ATOM 7385 O O . PHE B 1 449 ? 31.547 13.484 6.434 1 69.62 449 PHE B O 1
ATOM 7392 N N . ASP B 1 450 ? 30.297 13.344 4.578 1 70.44 450 ASP B N 1
ATOM 7393 C CA . ASP B 1 450 ? 30.344 14.781 4.355 1 70.44 450 ASP B CA 1
ATOM 7394 C C . ASP B 1 450 ? 29.703 15.539 5.52 1 70.44 450 ASP B C 1
ATOM 7396 O O . ASP B 1 450 ? 30.203 16.578 5.941 1 70.44 450 ASP B O 1
ATOM 7400 N N . ALA B 1 451 ? 28.625 15.016 5.988 1 77.06 451 ALA B N 1
ATOM 7401 C CA . ALA B 1 451 ? 27.922 15.641 7.109 1 77.06 451 ALA B CA 1
ATOM 7402 C C . ALA B 1 451 ? 28.766 15.57 8.383 1 77.06 451 ALA B C 1
ATOM 7404 O O . ALA B 1 451 ? 28.875 16.562 9.109 1 77.06 451 ALA B O 1
ATOM 7405 N N . LEU B 1 452 ? 29.375 14.43 8.641 1 76.25 452 LEU B N 1
ATOM 7406 C CA . LEU B 1 452 ? 30.188 14.25 9.836 1 76.25 452 LEU B CA 1
ATOM 7407 C C . LEU B 1 452 ? 31.422 15.156 9.805 1 76.25 452 LEU B C 1
ATOM 7409 O O . LEU B 1 452 ? 31.812 15.711 10.836 1 76.25 452 LEU B O 1
ATOM 7413 N N . PHE B 1 453 ? 31.938 15.297 8.539 1 71.5 453 PHE B N 1
ATOM 7414 C CA . PHE B 1 453 ? 33.094 16.156 8.367 1 71.5 453 PHE B CA 1
ATOM 7415 C C . PHE B 1 453 ? 32.75 17.609 8.625 1 71.5 453 PHE B C 1
ATOM 7417 O O . PHE B 1 453 ? 33.531 18.359 9.195 1 71.5 453 PHE B O 1
ATOM 7424 N N . ALA B 1 454 ? 31.641 17.953 8.156 1 74.69 454 ALA B N 1
ATOM 7425 C CA . ALA B 1 454 ? 31.188 19.328 8.336 1 74.69 454 ALA B CA 1
ATOM 7426 C C . ALA B 1 454 ? 30.891 19.625 9.805 1 74.69 454 ALA B C 1
ATOM 7428 O O . ALA B 1 454 ? 31.094 20.75 10.266 1 74.69 454 ALA B O 1
ATOM 7429 N N . ILE B 1 455 ? 30.406 18.641 10.531 1 76.31 455 ILE B N 1
ATOM 7430 C CA . ILE B 1 455 ? 30.047 18.797 11.93 1 76.31 455 ILE B CA 1
ATOM 7431 C C . ILE B 1 455 ? 31.297 18.812 12.797 1 76.31 455 ILE B C 1
ATOM 7433 O O . ILE B 1 455 ? 31.438 19.625 13.703 1 76.31 455 ILE B O 1
ATOM 7437 N N . ASP B 1 456 ? 32.188 17.766 12.586 1 69.06 456 ASP B N 1
ATOM 7438 C CA . ASP B 1 456 ? 33.406 17.672 13.344 1 69.06 456 ASP B CA 1
ATOM 7439 C C . ASP B 1 456 ? 34.625 17.438 12.414 1 69.06 456 ASP B C 1
ATOM 7441 O O . ASP B 1 456 ? 34.75 16.375 11.805 1 69.06 456 ASP B O 1
ATOM 7445 N N . ASN B 1 457 ? 35.344 18.453 12.062 1 59.06 457 ASN B N 1
ATOM 7446 C CA . ASN B 1 457 ? 36.531 18.391 11.219 1 59.06 457 ASN B CA 1
ATOM 7447 C C . ASN B 1 457 ? 37.5 17.281 11.672 1 59.06 457 ASN B C 1
ATOM 7449 O O . ASN B 1 457 ? 38.281 16.781 10.883 1 59.06 457 ASN B O 1
ATOM 7453 N N . SER B 1 458 ? 37.562 16.859 12.961 1 52.16 458 SER B N 1
ATOM 7454 C CA . SER B 1 458 ? 38.5 15.883 13.484 1 52.16 458 SER B CA 1
ATOM 7455 C C . SER B 1 458 ? 38.188 14.484 12.961 1 52.16 458 SER B C 1
ATOM 7457 O O . SER B 1 458 ? 38.969 13.555 13.156 1 52.16 458 SER B O 1
ATOM 7459 N N . PHE B 1 459 ? 37.156 14.258 12.25 1 51.31 459 PHE B N 1
ATOM 7460 C CA . PHE B 1 459 ? 36.75 12.938 11.781 1 51.31 459 PHE B CA 1
ATOM 7461 C C . PHE B 1 459 ? 37.656 12.469 10.648 1 51.31 459 PHE B C 1
ATOM 7463 O O . PHE B 1 459 ? 37.719 11.273 10.336 1 51.31 459 PHE B O 1
ATOM 7470 N N . LEU B 1 460 ? 38.469 13.195 9.859 1 45.47 460 LEU B N 1
ATOM 7471 C CA . LEU B 1 460 ? 39.281 12.891 8.688 1 45.47 460 LEU B CA 1
ATOM 7472 C C . LEU B 1 460 ? 40.438 11.992 9.055 1 45.47 460 LEU B C 1
ATOM 7474 O O . LEU B 1 460 ? 41.156 11.508 8.18 1 45.47 460 LEU B O 1
ATOM 7478 N N . GLY B 1 461 ? 41.156 11.961 10.18 1 39.16 461 GLY B N 1
ATOM 7479 C CA . GLY B 1 461 ? 42.5 11.383 10.164 1 39.16 461 GLY B CA 1
ATOM 7480 C C . GLY B 1 461 ? 42.5 9.914 9.789 1 39.16 461 GLY B C 1
ATOM 7481 O O . GLY B 1 461 ? 43.562 9.312 9.641 1 39.16 461 GLY B O 1
ATOM 7482 N N . THR B 1 462 ? 41.812 8.922 10.32 1 36.34 462 THR B N 1
ATOM 7483 C CA . THR B 1 462 ? 42.188 7.527 10.109 1 36.34 462 THR B CA 1
ATOM 7484 C C . THR B 1 462 ? 41.75 7.047 8.734 1 36.34 462 THR B C 1
ATOM 7486 O O . THR B 1 462 ? 40.594 7.211 8.359 1 36.34 462 THR B O 1
ATOM 7489 N N . PRO B 1 463 ? 42.75 6.633 7.922 1 34.53 463 PRO B N 1
ATOM 7490 C CA . PRO B 1 463 ? 42.594 6.066 6.582 1 34.53 463 PRO B CA 1
ATOM 7491 C C . PRO B 1 463 ? 41.562 4.949 6.539 1 34.53 463 PRO B C 1
ATOM 7493 O O . PRO B 1 463 ? 41.531 4.078 7.414 1 34.53 463 PRO B O 1
ATOM 7496 N N . LEU B 1 464 ? 40.469 5.039 6.121 1 34 464 LEU B N 1
ATOM 7497 C CA . LEU B 1 464 ? 39.375 4.09 6.012 1 34 464 LEU B CA 1
ATOM 7498 C C . LEU B 1 464 ? 39.812 2.789 5.367 1 34 464 LEU B C 1
ATOM 7500 O O . LEU B 1 464 ? 40.312 2.793 4.238 1 34 464 LEU B O 1
ATOM 7504 N N . LYS B 1 465 ? 40.531 1.822 6.156 1 29.75 465 LYS B N 1
ATOM 7505 C CA . LYS B 1 465 ? 40.781 0.509 5.562 1 29.75 465 LYS B CA 1
ATOM 7506 C C . LYS B 1 465 ? 39.5 -0.066 4.965 1 29.75 465 LYS B C 1
ATOM 7508 O O . LYS B 1 465 ? 38.438 -0.013 5.59 1 29.75 465 LYS B O 1
ATOM 7513 N N . ILE B 1 466 ? 39.5 -0.571 3.77 1 29.03 466 ILE B N 1
ATOM 7514 C CA . ILE B 1 466 ? 38.562 -1.19 2.838 1 29.03 466 ILE B CA 1
ATOM 7515 C C . ILE B 1 466 ? 38.156 -2.555 3.371 1 29.03 466 ILE B C 1
ATOM 7517 O O . ILE B 1 466 ? 38.969 -3.432 3.602 1 29.03 466 ILE B O 1
ATOM 7521 N N . SER B 1 467 ? 37.406 -2.902 4.441 1 28.08 467 SER B N 1
ATOM 7522 C CA . SER B 1 467 ? 37.094 -4.262 4.863 1 28.08 467 SER B CA 1
ATOM 7523 C C . SER B 1 467 ? 36.125 -4.93 3.871 1 28.08 467 SER B C 1
ATOM 7525 O O . SER B 1 467 ? 35.312 -4.266 3.258 1 28.08 467 SER B O 1
ATOM 7527 N N . THR B 1 468 ? 36.5 -6.184 3.438 1 27.19 468 THR B N 1
ATOM 7528 C CA . THR B 1 468 ? 35.812 -7.145 2.58 1 27.19 468 THR B CA 1
ATOM 7529 C C . THR B 1 468 ? 34.562 -7.688 3.266 1 27.19 468 THR B C 1
ATOM 7531 O O . THR B 1 468 ? 34.469 -7.676 4.496 1 27.19 468 THR B O 1
ATOM 7534 N N . VAL B 1 469 ? 33.469 -8.055 2.617 1 28.41 469 VAL B N 1
ATOM 7535 C CA . VAL B 1 469 ? 32.156 -8.633 2.971 1 28.41 469 VAL B CA 1
ATOM 7536 C C . VAL B 1 469 ? 32.375 -9.859 3.855 1 28.41 469 VAL B C 1
ATOM 7538 O O . VAL B 1 469 ? 31.562 -10.125 4.754 1 28.41 469 VAL B O 1
ATOM 7541 N N . GLU B 1 470 ? 33.281 -10.781 3.621 1 28.2 470 GLU B N 1
ATOM 7542 C CA . GLU B 1 470 ? 33.406 -12.055 4.328 1 28.2 470 GLU B CA 1
ATOM 7543 C C . GLU B 1 470 ? 33.656 -11.828 5.816 1 28.2 470 GLU B C 1
ATOM 7545 O O . GLU B 1 470 ? 33.156 -12.57 6.656 1 28.2 470 GLU B O 1
ATOM 7550 N N . GLU B 1 471 ? 34.656 -11.055 6.133 1 28.53 471 GLU B N 1
ATOM 7551 C CA . GLU B 1 471 ? 35.062 -10.945 7.531 1 28.53 471 GLU B CA 1
ATOM 7552 C C . GLU B 1 471 ? 33.969 -10.305 8.375 1 28.53 471 GLU B C 1
ATOM 7554 O O . GLU B 1 471 ? 33.938 -10.5 9.594 1 28.53 471 GLU B O 1
ATOM 7559 N N . ILE B 1 472 ? 33.125 -9.562 7.82 1 28.61 472 ILE B N 1
ATOM 7560 C CA . ILE B 1 472 ? 32.125 -8.828 8.609 1 28.61 472 ILE B CA 1
ATOM 7561 C C . ILE B 1 472 ? 30.938 -9.742 8.93 1 28.61 472 ILE B C 1
ATOM 7563 O O . ILE B 1 472 ? 30.312 -9.602 9.977 1 28.61 472 ILE B O 1
ATOM 7567 N N . THR B 1 473 ? 30.562 -10.633 8.039 1 28.8 473 THR B N 1
ATOM 7568 C CA . THR B 1 473 ? 29.453 -11.523 8.398 1 28.8 473 THR B CA 1
ATOM 7569 C C . THR B 1 473 ? 29.906 -12.547 9.43 1 28.8 473 THR B C 1
ATOM 7571 O O . THR B 1 473 ? 29.094 -13.367 9.891 1 28.8 473 THR B O 1
ATOM 7574 N N . LYS B 1 474 ? 31.25 -12.945 9.617 1 27.77 474 LYS B N 1
ATOM 7575 C CA . LYS B 1 474 ? 31.594 -13.922 10.648 1 27.77 474 LYS B CA 1
ATOM 7576 C C . LYS B 1 474 ? 31.328 -13.359 12.047 1 27.77 474 LYS B C 1
ATOM 7578 O O . LYS B 1 474 ? 31.422 -14.078 13.039 1 27.77 474 LYS B O 1
ATOM 7583 N N . LEU B 1 475 ? 31.406 -12.047 12.156 1 27.61 475 LEU B N 1
ATOM 7584 C CA . LEU B 1 475 ? 31.141 -11.734 13.555 1 27.61 475 LEU B CA 1
ATOM 7585 C C . LEU B 1 475 ? 29.641 -11.633 13.812 1 27.61 475 LEU B C 1
ATOM 7587 O O . LEU B 1 475 ? 28.906 -11.047 13.016 1 27.61 475 LEU B O 1
#